Protein AF-0000000083524334 (afdb_homodimer)

Radius of gyration: 29.05 Å; Cα contacts (8 Å, |Δi|>4): 1595; chains: 2; bounding box: 57×88×70 Å

pLDDT: mean 77.29, std 20.2, range [27.72, 98.56]

Organism: Scyliorhinus torazame (NCBI:txid75743)

Solvent-accessible surface area (backbone atoms only — not comparable to full-atom values): 41562 Å² total; per-residue (Å²): 117,66,69,60,49,56,56,55,50,53,64,70,55,59,53,79,59,77,86,32,53,45,89,59,55,75,43,53,86,69,89,72,79,54,55,38,34,22,38,72,44,76,78,51,95,56,28,34,28,26,36,42,36,36,39,14,55,66,46,52,89,75,36,52,78,42,79,42,36,33,30,50,65,19,14,20,11,61,52,38,34,38,56,29,39,23,54,44,27,56,35,86,83,22,55,37,45,46,78,38,92,42,22,51,29,58,65,16,21,36,38,28,37,17,47,55,43,50,7,23,70,7,34,35,76,80,71,67,45,71,55,83,72,81,68,81,38,77,22,81,43,37,57,20,54,61,24,58,35,21,52,47,22,54,58,66,55,32,64,74,63,39,72,65,57,44,26,46,37,45,54,49,23,33,58,96,52,43,69,42,72,39,80,49,84,43,63,67,21,49,51,42,52,49,50,53,51,51,50,51,61,60,59,22,56,18,47,46,24,56,73,45,80,24,48,90,26,52,45,74,75,53,53,56,55,48,57,52,48,45,63,63,30,54,70,61,69,58,82,68,80,78,77,71,89,75,54,75,65,63,52,56,82,40,56,78,56,61,23,54,41,49,34,60,57,33,70,68,37,25,56,43,41,58,49,61,86,85,50,64,76,52,40,63,32,21,60,67,34,43,71,45,58,64,84,84,51,72,53,53,60,67,58,51,53,53,44,46,72,74,70,43,74,44,79,49,74,26,11,63,30,9,46,66,62,10,40,63,9,50,49,50,50,57,56,67,66,68,56,60,75,72,41,72,79,40,73,27,65,52,94,52,27,62,39,26,38,33,31,27,29,70,51,35,32,43,33,38,33,59,66,10,15,65,52,33,36,48,68,33,26,66,60,38,39,52,51,52,51,17,58,78,64,72,46,81,97,115,68,69,61,50,55,57,55,51,52,65,70,56,60,52,80,60,78,86,31,51,43,86,61,56,77,44,53,86,69,88,72,79,53,56,40,33,21,39,72,42,76,78,48,94,55,28,34,28,27,36,43,35,37,39,14,55,66,46,50,90,74,36,53,77,42,79,43,38,35,30,47,66,20,14,20,11,61,52,40,34,38,56,28,40,24,54,43,27,55,36,86,83,22,57,38,46,45,80,39,92,42,22,52,29,59,65,15,20,36,36,27,37,17,47,57,46,49,7,25,70,7,34,37,76,78,69,69,46,72,52,81,74,80,68,82,37,76,21,82,42,39,58,20,55,62,24,60,34,22,51,46,23,53,58,64,54,31,65,74,62,38,71,64,56,42,26,44,37,47,56,48,23,33,58,94,52,42,69,42,73,42,79,48,84,43,63,67,21,48,52,42,52,49,51,52,51,49,50,52,62,61,60,24,58,17,47,46,23,57,73,46,80,24,47,89,26,53,44,74,74,52,51,56,53,48,58,50,49,44,62,63,31,57,71,62,71,61,82,68,79,78,78,71,90,76,54,75,63,61,52,57,80,40,57,79,56,63,23,53,41,50,34,59,57,32,69,67,36,26,56,42,40,58,49,62,86,85,50,64,77,52,40,62,32,21,60,67,36,43,71,46,58,63,85,85,51,73,55,52,61,66,59,52,52,53,44,46,72,72,70,44,74,43,78,50,72,24,12,64,31,9,46,65,62,10,42,62,9,51,49,50,49,59,55,68,66,66,55,60,74,73,40,72,79,39,74,27,63,51,94,51,26,63,40,27,37,32,30,26,29,68,52,34,33,44,35,38,34,59,65,11,16,64,53,32,37,50,66,33,26,67,61,38,38,53,51,52,50,18,59,77,65,72,47,79,97

InterPro domains:
  IPR001563 Peptidase S10, serine carboxypeptidase [PF00450] (26-141)
  IPR001563 Peptidase S10, serine carboxypeptidase [PF00450] (163-394)
  IPR001563 Peptidase S10, serine carboxypeptidase [PR00724] (100-112)
  IPR001563 Peptidase S10, serine carboxypeptidase [PR00724] (113-123)
  IPR001563 Peptidase S10, serine carboxypeptidase [PR00724] (364-377)
  IPR001563 Peptidase S10, serine carboxypeptidase [PTHR11802] (25-137)
  IPR029058 Alpha/Beta hydrolase fold [G3DSA:3.40.50.1820] (17-145)
  IPR029058 Alpha/Beta hydrolase fold [G3DSA:3.40.50.1820] (146-397)
  IPR029058 Alpha/Beta hydrolase fold [SSF53474] (19-394)
  IPR033124 Serine carboxypeptidases, histidine active site [PS00560] (364-381)

Structure (mmCIF, N/CA/C/O backbone):
data_AF-0000000083524334-model_v1
#
loop_
_entity.id
_entity.type
_entity.pdbx_description
1 polymer Carboxypeptidase
#
loop_
_atom_site.group_PDB
_atom_site.id
_atom_site.type_symbol
_atom_site.label_atom_id
_atom_site.label_alt_id
_atom_site.label_comp_id
_atom_site.label_asym_id
_atom_site.label_entity_id
_atom_site.label_seq_id
_atom_site.pdbx_PDB_ins_code
_atom_site.Cartn_x
_atom_site.Cartn_y
_atom_site.Cartn_z
_atom_site.occupancy
_atom_site.B_iso_or_equiv
_atom_site.auth_seq_id
_atom_site.auth_comp_id
_atom_site.auth_asym_id
_atom_site.auth_atom_id
_atom_site.pdbx_PDB_model_num
ATOM 1 N N . MET A 1 1 ? 7.309 40.438 6.77 1 27.95 1 MET A N 1
ATOM 2 C CA . MET A 1 1 ? 7.988 41.125 7.859 1 27.95 1 MET A CA 1
ATOM 3 C C . MET A 1 1 ? 7.473 40.656 9.211 1 27.95 1 MET A C 1
ATOM 5 O O . MET A 1 1 ? 8.234 40.594 10.188 1 27.95 1 MET A O 1
ATOM 9 N N . TRP A 1 2 ? 6.09 40.25 9.18 1 31.94 2 TRP A N 1
ATOM 10 C CA . TRP A 1 2 ? 5.496 39.906 10.469 1 31.94 2 TRP A CA 1
ATOM 11 C C . TRP A 1 2 ? 5.914 38.531 10.906 1 31.94 2 TRP A C 1
ATOM 13 O O . TRP A 1 2 ? 5.93 38.219 12.102 1 31.94 2 TRP A O 1
ATOM 23 N N . TRP A 1 3 ? 6.184 37.656 9.891 1 34.16 3 TRP A N 1
ATOM 24 C CA . TRP A 1 3 ? 6.578 36.312 10.273 1 34.16 3 TRP A CA 1
ATOM 25 C C . TRP A 1 3 ? 7.945 36.312 10.945 1 34.16 3 TRP A C 1
ATOM 27 O O . TRP A 1 3 ? 8.258 35.438 11.742 1 34.16 3 TRP A O 1
ATOM 37 N N . SER A 1 4 ? 8.805 37.219 10.508 1 35.94 4 SER A N 1
ATOM 38 C CA . SER A 1 4 ? 10.094 37.375 11.164 1 35.94 4 SER A CA 1
ATOM 39 C C . SER A 1 4 ? 9.922 37.75 12.625 1 35.94 4 SER A C 1
ATOM 41 O O . SER A 1 4 ? 10.766 37.438 13.469 1 35.94 4 SER A O 1
ATOM 43 N N . LEU A 1 5 ? 8.836 38.5 12.867 1 35.75 5 LEU A N 1
ATOM 44 C CA . LEU A 1 5 ? 8.641 39 14.227 1 35.75 5 LEU A CA 1
ATOM 45 C C . LEU A 1 5 ? 8.164 37.906 15.156 1 35.75 5 LEU A C 1
ATOM 47 O O . LEU A 1 5 ? 8.484 37.906 16.344 1 35.75 5 LEU A O 1
ATOM 51 N N . LEU A 1 6 ? 7.457 36.938 14.547 1 36.53 6 LEU A N 1
ATOM 52 C CA . LEU A 1 6 ? 6.984 35.875 15.43 1 36.53 6 LEU A CA 1
ATOM 53 C C . LEU A 1 6 ? 8.133 34.969 15.867 1 36.53 6 LEU A C 1
ATOM 55 O O . LEU A 1 6 ? 8.18 34.531 17.016 1 36.53 6 LEU A O 1
ATOM 59 N N . LEU A 1 7 ? 9.109 34.812 14.977 1 37.22 7 LEU A N 1
ATOM 60 C CA . LEU A 1 7 ? 10.266 34 15.352 1 37.22 7 LEU A CA 1
ATOM 61 C C . LEU A 1 7 ? 11.094 34.688 16.422 1 37.22 7 LEU A C 1
ATOM 63 O O . LEU A 1 7 ? 11.703 34.031 17.266 1 37.22 7 LEU A O 1
ATOM 67 N N . LEU A 1 8 ? 11.266 36.031 16.297 1 37.09 8 LEU A N 1
ATOM 68 C CA . LEU A 1 8 ? 12.07 36.75 17.266 1 37.09 8 LEU A CA 1
ATOM 69 C C . LEU A 1 8 ? 11.445 36.719 18.656 1 37.09 8 LEU A C 1
ATOM 71 O O . LEU A 1 8 ? 12.148 36.75 19.656 1 37.09 8 LEU A O 1
ATOM 75 N N . CYS A 1 9 ? 10.141 36.688 18.688 1 36.38 9 CYS A N 1
ATOM 76 C CA . CYS A 1 9 ? 9.516 36.688 20.016 1 36.38 9 CYS A CA 1
ATOM 77 C C . CYS A 1 9 ? 9.633 35.344 20.688 1 36.38 9 CYS A C 1
ATOM 79 O O . CYS A 1 9 ? 9.391 35.188 21.875 1 36.38 9 CYS A O 1
ATOM 81 N N . VAL A 1 10 ? 9.852 34.312 19.891 1 39.56 10 VAL A N 1
ATOM 82 C CA . VAL A 1 10 ? 10 33 20.547 1 39.56 10 VAL A CA 1
ATOM 83 C C . VAL A 1 10 ? 11.359 32.938 21.234 1 39.56 10 VAL A C 1
ATOM 85 O O . VAL A 1 10 ? 11.508 32.25 22.25 1 39.56 10 VAL A O 1
ATOM 88 N N . GLY A 1 11 ? 12.406 33.531 20.641 1 38.25 11 GLY A N 1
ATOM 89 C CA . GLY A 1 11 ? 13.688 33.469 21.312 1 38.25 11 GLY A CA 1
ATOM 90 C C . GLY A 1 11 ? 13.664 34.125 22.688 1 38.25 11 GLY A C 1
ATOM 91 O O . GLY A 1 11 ? 14.281 33.625 23.625 1 38.25 11 GLY A O 1
ATOM 92 N N . GLY A 1 12 ? 13.336 35.469 22.734 1 36.75 12 GLY A N 1
ATOM 93 C CA . GLY A 1 12 ? 13.359 36.219 24 1 36.75 12 GLY A CA 1
ATOM 94 C C . GLY A 1 12 ? 12.344 35.688 25 1 36.75 12 GLY A C 1
ATOM 95 O O . GLY A 1 12 ? 12.438 36.031 26.188 1 36.75 12 GLY A O 1
ATOM 96 N N . ALA A 1 13 ? 11.219 35.312 24.516 1 37.03 13 ALA A N 1
ATOM 97 C CA . ALA A 1 13 ? 10.188 34.906 25.453 1 37.03 13 ALA A CA 1
ATOM 98 C C . ALA A 1 13 ? 10.484 33.5 26.016 1 37.03 13 ALA A C 1
ATOM 100 O O . ALA A 1 13 ? 9.656 32.938 26.719 1 37.03 13 ALA A O 1
ATOM 101 N N . LEU A 1 14 ? 11.383 32.781 25.438 1 40.56 14 LEU A N 1
ATOM 102 C CA . LEU A 1 14 ? 11.688 31.562 26.156 1 40.56 14 LEU A CA 1
ATOM 103 C C . LEU A 1 14 ? 12.102 31.859 27.594 1 40.56 14 LEU A C 1
ATOM 105 O O . LEU A 1 14 ? 13.062 31.266 28.094 1 40.56 14 LEU A O 1
ATOM 109 N N . GLY A 1 15 ? 12.148 33.031 27.938 1 37.22 15 GLY A N 1
ATOM 110 C CA . GLY A 1 15 ? 12.188 33.062 29.406 1 37.22 15 GLY A CA 1
ATOM 111 C C . GLY A 1 15 ? 11.219 32.062 30.031 1 37.22 15 GLY A C 1
ATOM 112 O O . GLY A 1 15 ? 10.055 32 29.641 1 37.22 15 GLY A O 1
ATOM 113 N N . TYR A 1 16 ? 11.68 30.844 30.422 1 41.5 16 TYR A N 1
ATOM 114 C CA . TYR A 1 16 ? 10.891 29.891 31.203 1 41.5 16 TYR A CA 1
ATOM 115 C C . TYR A 1 16 ? 9.82 30.609 32 1 41.5 16 TYR A C 1
ATOM 117 O O . TYR A 1 16 ? 10.125 31.312 32.969 1 41.5 16 TYR A O 1
ATOM 125 N N . TYR A 1 17 ? 8.93 31.156 31.438 1 44.56 17 TYR A N 1
ATOM 126 C CA . TYR A 1 17 ? 7.82 31.609 32.281 1 44.56 17 TYR A CA 1
ATOM 127 C C . TYR A 1 17 ? 7.324 30.484 33.188 1 44.56 17 TYR A C 1
ATOM 129 O O . TYR A 1 17 ? 6.898 29.438 32.688 1 44.56 17 TYR A O 1
ATOM 137 N N . ALA A 1 18 ? 7.711 30.281 34.406 1 57.44 18 ALA A N 1
ATOM 138 C CA . ALA A 1 18 ? 7.48 29.375 35.531 1 57.44 18 ALA A CA 1
ATOM 139 C C . ALA A 1 18 ? 6.035 28.891 35.562 1 57.44 18 ALA A C 1
ATOM 141 O O . ALA A 1 18 ? 5.777 27.703 35.719 1 57.44 18 ALA A O 1
ATOM 142 N N . PRO A 1 19 ? 5.012 29.641 35 1 78.25 19 PRO A N 1
ATOM 143 C CA . PRO A 1 19 ? 3.66 29.172 35.312 1 78.25 19 PRO A CA 1
ATOM 144 C C . PRO A 1 19 ? 3.139 28.188 34.25 1 78.25 19 PRO A C 1
ATOM 146 O O . PRO A 1 19 ? 2.197 27.438 34.531 1 78.25 19 PRO A O 1
ATOM 149 N N . ASP A 1 20 ? 3.861 27.938 33.062 1 92.12 20 ASP A N 1
ATOM 150 C CA . ASP A 1 20 ? 3.258 27.109 32 1 92.12 20 ASP A CA 1
ATOM 151 C C . ASP A 1 20 ? 3.932 25.75 31.938 1 92.12 20 ASP A C 1
ATOM 153 O O . ASP A 1 20 ? 3.529 24.891 31.141 1 92.12 20 ASP A O 1
ATOM 157 N N . GLU A 1 21 ? 4.922 25.531 32.75 1 94.62 21 GLU A N 1
ATOM 158 C CA . GLU A 1 21 ? 5.621 24.25 32.688 1 94.62 21 GLU A CA 1
ATOM 159 C C . GLU A 1 21 ? 4.707 23.094 33.094 1 94.62 21 GLU A C 1
ATOM 161 O O . GLU A 1 21 ? 3.969 23.203 34.094 1 94.62 21 GLU A O 1
ATOM 166 N N . ILE A 1 22 ? 4.797 22.094 32.312 1 96.69 22 ILE A N 1
ATOM 167 C CA . ILE A 1 22 ? 4.07 20.859 32.656 1 96.69 22 ILE A CA 1
ATOM 168 C C . ILE A 1 22 ? 4.934 19.984 33.531 1 96.69 22 ILE A C 1
ATOM 170 O O . ILE A 1 22 ? 5.965 19.469 33.094 1 96.69 22 ILE A O 1
ATOM 174 N N . LEU A 1 23 ? 4.492 19.812 34.719 1 92.56 23 LEU A N 1
ATOM 175 C CA . LEU A 1 23 ? 5.305 19.094 35.688 1 92.56 23 LEU A CA 1
ATOM 176 C C . LEU A 1 23 ? 4.953 17.609 35.688 1 92.56 23 LEU A C 1
ATOM 178 O O . LEU A 1 23 ? 5.805 16.766 35.969 1 92.56 23 LEU A O 1
ATOM 182 N N . SER A 1 24 ? 3.697 17.359 35.438 1 94.44 24 SER A N 1
ATOM 183 C CA . SER A 1 24 ? 3.229 15.977 35.375 1 94.44 24 SER A CA 1
ATOM 184 C C . SER A 1 24 ? 2.043 15.859 34.406 1 94.44 24 SER A C 1
ATOM 186 O O . SER A 1 24 ? 1.249 16.781 34.281 1 94.44 24 SER A O 1
ATOM 188 N N . LEU A 1 25 ? 2.002 14.734 33.75 1 97.62 25 LEU A N 1
ATOM 189 C CA . LEU A 1 25 ? 0.888 14.453 32.844 1 97.62 25 LEU A CA 1
ATOM 190 C C . LEU A 1 25 ? 0.107 13.234 33.312 1 97.62 25 LEU A C 1
ATOM 192 O O . LEU A 1 25 ? 0.682 12.156 33.5 1 97.62 25 LEU A O 1
ATOM 196 N N . PRO A 1 26 ? -1.188 13.445 33.5 1 98.19 26 PRO A N 1
ATOM 197 C CA . PRO A 1 26 ? -1.991 12.273 33.875 1 98.19 26 PRO A CA 1
ATOM 198 C C . PRO A 1 26 ? -1.856 11.125 32.875 1 98.19 26 PRO A C 1
ATOM 200 O O . PRO A 1 26 ? -1.939 11.344 31.672 1 98.19 26 PRO A O 1
ATOM 203 N N . GLY A 1 27 ? -1.566 9.938 33.406 1 97.94 27 GLY A N 1
ATOM 204 C CA . GLY A 1 27 ? -1.485 8.766 32.562 1 97.94 27 GLY A CA 1
ATOM 205 C C . GLY A 1 27 ? -0.075 8.469 32.094 1 97.94 27 GLY A C 1
ATOM 206 O O . GLY A 1 27 ? 0.162 7.449 31.438 1 97.94 27 GLY A O 1
ATOM 207 N N . LEU A 1 28 ? 0.865 9.336 32.344 1 97.44 28 LEU A N 1
ATOM 208 C CA . LEU A 1 28 ? 2.264 9.102 32 1 97.44 28 LEU A CA 1
ATOM 209 C C . LEU A 1 28 ? 3.02 8.508 33.188 1 97.44 28 LEU A C 1
ATOM 211 O O . LEU A 1 28 ? 3.143 9.148 34.219 1 97.44 28 LEU A O 1
ATOM 215 N N . ASN A 1 29 ? 3.557 7.301 33 1 93 29 ASN A N 1
ATOM 216 C CA . ASN A 1 29 ? 4.234 6.621 34.094 1 93 29 ASN A CA 1
ATOM 217 C C . ASN A 1 29 ? 5.742 6.551 33.875 1 93 29 ASN A C 1
ATOM 219 O O . ASN A 1 29 ? 6.461 5.93 34.656 1 93 29 ASN A O 1
ATOM 223 N N . THR A 1 30 ? 6.223 7.109 32.906 1 93.25 30 THR A N 1
ATOM 224 C CA . THR A 1 30 ? 7.645 7.094 32.562 1 93.25 30 THR A CA 1
ATOM 225 C C . THR A 1 30 ? 8.258 8.477 32.781 1 93.25 30 THR A C 1
ATOM 227 O O . THR A 1 30 ? 7.633 9.492 32.5 1 93.25 30 THR A O 1
ATOM 230 N N . GLN A 1 31 ? 9.43 8.508 33.281 1 93.25 31 GLN A N 1
ATOM 231 C CA . GLN A 1 31 ? 10.156 9.758 33.438 1 93.25 31 GLN A CA 1
ATOM 232 C C . GLN A 1 31 ? 10.664 10.273 32.094 1 93.25 31 GLN A C 1
ATOM 234 O O . GLN A 1 31 ? 11.203 9.508 31.297 1 93.25 31 GLN A O 1
ATOM 239 N N . LEU A 1 32 ? 10.445 11.547 31.828 1 96 32 LEU A N 1
ATOM 240 C CA . LEU A 1 32 ? 10.859 12.164 30.578 1 96 32 LEU A CA 1
ATOM 241 C C . LEU A 1 32 ? 12.266 12.742 30.688 1 96 32 LEU A C 1
ATOM 243 O O . LEU A 1 32 ? 12.695 13.125 31.781 1 96 32 LEU A O 1
ATOM 247 N N . ASN A 1 33 ? 12.984 12.797 29.641 1 95.81 33 ASN A N 1
ATOM 248 C CA . ASN A 1 33 ? 14.32 13.383 29.609 1 95.81 33 ASN A CA 1
ATOM 249 C C . ASN A 1 33 ? 14.312 14.758 28.953 1 95.81 33 ASN A C 1
ATOM 251 O O . ASN A 1 33 ? 15.336 15.211 28.438 1 95.81 33 ASN A O 1
ATOM 255 N N . PHE A 1 34 ? 13.164 15.312 28.844 1 97.06 34 PHE A N 1
ATOM 256 C CA . PHE A 1 34 ? 12.984 16.656 28.312 1 97.06 34 PHE A CA 1
ATOM 257 C C . PHE A 1 34 ? 11.961 17.438 29.109 1 97.06 34 PHE A C 1
ATOM 259 O O . PHE A 1 34 ? 11.234 16.859 29.922 1 97.06 34 PHE A O 1
ATOM 266 N N . ARG A 1 35 ? 11.898 18.734 28.844 1 95.5 35 ARG A N 1
ATOM 267 C CA . ARG A 1 35 ? 10.922 19.609 29.484 1 95.5 35 ARG A CA 1
ATOM 268 C C . ARG A 1 35 ? 9.836 20.031 28.5 1 95.5 35 ARG A C 1
ATOM 270 O O . ARG A 1 35 ? 10.023 19.922 27.281 1 95.5 35 ARG A O 1
ATOM 277 N N . GLN A 1 36 ? 8.742 20.422 29.062 1 97.38 36 GLN A N 1
ATOM 278 C CA . GLN A 1 36 ? 7.641 20.844 28.188 1 97.38 36 GLN A CA 1
ATOM 279 C C . GLN A 1 36 ? 6.777 21.906 28.859 1 97.38 36 GLN A C 1
ATOM 281 O O . GLN A 1 36 ? 6.711 21.969 30.078 1 97.38 36 GLN A O 1
ATOM 286 N N . TRP A 1 37 ? 6.18 22.719 28.078 1 95.62 37 TRP A N 1
ATOM 287 C CA . TRP A 1 37 ? 5.316 23.812 28.5 1 95.62 37 TRP A CA 1
ATOM 288 C C . TRP A 1 37 ? 4.02 23.828 27.703 1 95.62 37 TRP A C 1
ATOM 290 O O . TRP A 1 37 ? 4.012 23.484 26.516 1 95.62 37 TRP A O 1
ATOM 300 N N . SER A 1 38 ? 2.951 24.156 28.312 1 97.31 38 SER A N 1
ATOM 301 C CA . SER A 1 38 ? 1.654 24.375 27.672 1 97.31 38 SER A CA 1
ATOM 302 C C . SER A 1 38 ? 0.996 25.656 28.203 1 97.31 38 SER A C 1
ATOM 304 O O . SER A 1 38 ? 1.046 25.938 29.391 1 97.31 38 SER A O 1
ATOM 306 N N . GLY A 1 39 ? 0.502 26.406 27.281 1 95.25 39 GLY A N 1
ATOM 307 C CA . GLY A 1 39 ? -0.13 27.656 27.641 1 95.25 39 GLY A CA 1
ATOM 308 C C . GLY A 1 39 ? -0.692 28.406 26.438 1 95.25 39 GLY A C 1
ATOM 309 O O . GLY A 1 39 ? -1.168 27.781 25.484 1 95.25 39 GLY A O 1
ATOM 310 N N . TYR A 1 40 ? -0.812 29.719 26.578 1 92.94 40 TYR A N 1
ATOM 311 C CA . TYR A 1 40 ? -1.456 30.5 25.531 1 92.94 40 TYR A CA 1
ATOM 312 C C . TYR A 1 40 ? -0.55 31.625 25.062 1 92.94 40 TYR A C 1
ATOM 314 O O . TYR A 1 40 ? 0.132 32.25 25.875 1 92.94 40 TYR A O 1
ATOM 322 N N . LEU A 1 41 ? -0.526 31.781 23.797 1 85.81 41 LEU A N 1
ATOM 323 C CA . LEU A 1 41 ? 0.111 32.938 23.156 1 85.81 41 LEU A CA 1
ATOM 324 C C . LEU A 1 41 ? -0.934 33.906 22.641 1 85.81 41 LEU A C 1
ATOM 326 O O . LEU A 1 41 ? -1.964 33.5 22.109 1 85.81 41 LEU A O 1
ATOM 330 N N . GLN A 1 42 ? -0.723 35.125 22.938 1 81.06 42 GLN A N 1
ATOM 331 C CA . GLN A 1 42 ? -1.634 36.156 22.422 1 81.06 42 GLN A CA 1
ATOM 332 C C . GLN A 1 42 ? -1.261 36.531 20.984 1 81.06 42 GLN A C 1
ATOM 334 O O . GLN A 1 42 ? -0.17 37.062 20.75 1 81.06 42 GLN A O 1
ATOM 339 N N . ALA A 1 43 ? -1.972 36.188 20.031 1 72.12 43 ALA A N 1
ATOM 340 C CA . ALA A 1 43 ? -1.718 36.531 18.641 1 72.12 43 ALA A CA 1
ATOM 341 C C . ALA A 1 43 ? -2.211 37.938 18.297 1 72.12 43 ALA A C 1
ATOM 343 O O . ALA A 1 43 ? -1.454 38.75 17.766 1 72.12 43 ALA A O 1
ATOM 344 N N . SER A 1 44 ? -3.473 38.156 18.375 1 72.31 44 SER A N 1
ATOM 345 C CA . SER A 1 44 ? -4.117 39.469 18.234 1 72.31 44 SER A CA 1
ATOM 346 C C . SER A 1 44 ? -5.043 39.75 19.406 1 72.31 44 SER A C 1
ATOM 348 O O . SER A 1 44 ? -5.195 38.938 20.312 1 72.31 44 SER A O 1
ATOM 350 N N . THR A 1 45 ? -5.496 40.969 19.359 1 78.19 45 THR A N 1
ATOM 351 C CA . THR A 1 45 ? -6.336 41.375 20.484 1 78.19 45 THR A CA 1
ATOM 352 C C . THR A 1 45 ? -7.508 40.406 20.641 1 78.19 45 THR A C 1
ATOM 354 O O . THR A 1 45 ? -8.297 40.219 19.719 1 78.19 45 THR A O 1
ATOM 357 N N . GLY A 1 46 ? -7.461 39.656 21.75 1 82.5 46 GLY A N 1
ATOM 358 C CA . GLY A 1 46 ? -8.57 38.781 22.125 1 82.5 46 GLY A CA 1
ATOM 359 C C . GLY A 1 46 ? -8.414 37.375 21.594 1 82.5 46 GLY A C 1
ATOM 360 O O . GLY A 1 46 ? -9.258 36.531 21.859 1 82.5 46 GLY A O 1
ATOM 361 N N . GLN A 1 47 ? -7.418 37.156 20.844 1 86.81 47 GLN A N 1
ATOM 362 C CA . GLN A 1 47 ? -7.168 35.812 20.328 1 86.81 47 GLN A CA 1
ATOM 363 C C . GLN A 1 47 ? -6.074 35.125 21.141 1 86.81 47 GLN A C 1
ATOM 365 O O . GLN A 1 47 ? -4.98 35.656 21.312 1 86.81 47 GLN A O 1
ATOM 370 N N . HIS A 1 48 ? -6.34 34 21.672 1 89.94 48 HIS A N 1
ATOM 371 C CA . HIS A 1 48 ? -5.43 33.219 22.5 1 89.94 48 HIS A CA 1
ATOM 372 C C . HIS A 1 48 ? -5.121 31.859 21.859 1 89.94 48 HIS A C 1
ATOM 374 O O . HIS A 1 48 ? -5.984 30.984 21.797 1 89.94 48 HIS A O 1
ATOM 380 N N . LEU A 1 49 ? -3.965 31.672 21.359 1 90.62 49 LEU A N 1
ATOM 381 C CA . LEU A 1 49 ? -3.559 30.422 20.703 1 90.62 49 LEU A CA 1
ATOM 382 C C . LEU A 1 49 ? -2.875 29.484 21.688 1 90.62 49 LEU A C 1
ATOM 384 O O . LEU A 1 49 ? -1.896 29.859 22.328 1 90.62 49 LEU A O 1
ATOM 388 N N . HIS A 1 50 ? -3.438 28.391 21.828 1 95 50 HIS A N 1
ATOM 389 C CA . HIS A 1 50 ? -2.842 27.391 22.719 1 95 50 HIS A CA 1
ATOM 390 C C . HIS A 1 50 ? -1.587 26.797 22.094 1 95 50 HIS A C 1
ATOM 392 O O . HIS A 1 50 ? -1.562 26.5 20.891 1 95 50 HIS A O 1
ATOM 398 N N . TYR A 1 51 ? -0.536 26.656 22.891 1 92.62 51 TYR A N 1
ATOM 399 C CA . TYR A 1 51 ? 0.692 26.031 22.438 1 92.62 51 TYR A CA 1
ATOM 400 C C . TYR A 1 51 ? 1.113 24.906 23.375 1 92.62 51 TYR A C 1
ATOM 402 O O . TYR A 1 51 ? 0.726 24.891 24.547 1 92.62 51 TYR A O 1
ATOM 410 N N . TRP A 1 52 ? 1.733 23.922 22.844 1 97.62 52 TRP A N 1
ATOM 411 C CA . TRP A 1 52 ? 2.471 22.875 23.547 1 97.62 52 TRP A CA 1
ATOM 412 C C . TRP A 1 52 ? 3.9 22.781 23.031 1 97.62 52 TRP A C 1
ATOM 414 O O . TRP A 1 52 ? 4.121 22.469 21.859 1 97.62 52 TRP A O 1
ATOM 424 N N . PHE A 1 53 ? 4.848 23.156 23.906 1 94.12 53 PHE A N 1
ATOM 425 C CA . PHE A 1 53 ? 6.254 23.203 23.531 1 94.12 53 PHE A CA 1
ATOM 426 C C . PHE A 1 53 ? 7.035 22.078 24.219 1 94.12 53 PHE A C 1
ATOM 428 O O . PHE A 1 53 ? 6.914 21.875 25.422 1 94.12 53 PHE A O 1
ATOM 435 N N . VAL A 1 54 ? 7.797 21.328 23.438 1 97.06 54 VAL A N 1
ATOM 436 C CA . VAL A 1 54 ? 8.656 20.281 23.984 1 97.06 54 VAL A CA 1
ATOM 437 C C . VAL A 1 54 ? 10.109 20.547 23.578 1 97.06 54 VAL A C 1
ATOM 439 O O . VAL A 1 54 ? 10.383 20.906 22.422 1 97.06 54 VAL A O 1
ATOM 442 N N . THR A 1 55 ? 11.008 20.422 24.547 1 95.88 55 THR A N 1
ATOM 443 C CA . THR A 1 55 ? 12.414 20.672 24.25 1 95.88 55 THR A CA 1
ATOM 444 C C . THR A 1 55 ? 13.062 19.453 23.609 1 95.88 55 THR A C 1
ATOM 446 O O . THR A 1 55 ? 12.539 18.344 23.703 1 95.88 55 THR A O 1
ATOM 449 N N . SER A 1 56 ? 14.172 19.734 22.906 1 94.56 56 SER A N 1
ATOM 450 C CA . SER A 1 56 ? 14.984 18.656 22.328 1 94.56 56 SER A CA 1
ATOM 451 C C . SER A 1 56 ? 15.461 17.703 23.406 1 94.56 56 SER A C 1
ATOM 453 O O . SER A 1 56 ? 15.758 18.109 24.531 1 94.56 56 SER A O 1
ATOM 455 N N . GLN A 1 57 ? 15.547 16.438 23.062 1 97.5 57 GLN A N 1
ATOM 456 C CA . GLN A 1 57 ? 16.047 15.414 23.984 1 97.5 57 GLN A CA 1
ATOM 457 C C . GLN A 1 57 ? 17.578 15.375 23.984 1 97.5 57 GLN A C 1
ATOM 459 O O . GLN A 1 57 ? 18.188 14.703 24.812 1 97.5 57 GLN A O 1
ATOM 464 N N . GLN A 1 58 ? 18.109 16.109 23.062 1 94.5 58 GLN A N 1
ATOM 465 C CA . GLN A 1 58 ? 19.547 16.062 22.906 1 94.5 58 GLN A CA 1
ATOM 466 C C . GLN A 1 58 ? 20.203 17.344 23.438 1 94.5 58 GLN A C 1
ATOM 468 O O . GLN A 1 58 ? 20.766 17.359 24.531 1 94.5 58 GLN A O 1
ATOM 473 N N . ASP A 1 59 ? 20.094 18.422 22.688 1 93.81 59 ASP A N 1
ATOM 474 C CA . ASP A 1 59 ? 20.688 19.719 23.031 1 93.81 59 ASP A CA 1
ATOM 475 C C . ASP A 1 59 ? 19.672 20.844 22.844 1 93.81 59 ASP A C 1
ATOM 477 O O . ASP A 1 59 ? 19.781 21.625 21.891 1 93.81 59 ASP A O 1
ATOM 481 N N . PRO A 1 60 ? 18.781 20.969 23.859 1 93.06 60 PRO A N 1
ATOM 482 C CA . PRO A 1 60 ? 17.672 21.922 23.703 1 93.06 60 PRO A CA 1
ATOM 483 C C . PRO A 1 60 ? 18.172 23.359 23.484 1 93.06 60 PRO A C 1
ATOM 485 O O . PRO A 1 60 ? 17.484 24.156 22.812 1 93.06 60 PRO A O 1
ATOM 488 N N . ALA A 1 61 ? 19.344 23.641 23.984 1 90.81 61 ALA A N 1
ATOM 489 C CA . ALA A 1 61 ? 19.859 25 23.891 1 90.81 61 ALA A CA 1
ATOM 490 C C . ALA A 1 61 ? 20.312 25.328 22.469 1 90.81 61 ALA A C 1
ATOM 492 O O . ALA A 1 61 ? 20.219 26.469 22.031 1 90.81 61 ALA A O 1
ATOM 493 N N . ASN A 1 62 ? 20.766 24.281 21.766 1 88.75 62 ASN A N 1
ATOM 494 C CA . ASN A 1 62 ? 21.406 24.547 20.484 1 88.75 62 ASN A CA 1
ATOM 495 C C . ASN A 1 62 ? 20.641 23.906 19.328 1 88.75 62 ASN A C 1
ATOM 497 O O . ASN A 1 62 ? 20.828 24.281 18.172 1 88.75 62 ASN A O 1
ATOM 501 N N . ASP A 1 63 ? 19.75 23 19.656 1 87.81 63 ASP A N 1
ATOM 502 C CA . ASP A 1 63 ? 18.984 22.344 18.594 1 87.81 63 ASP A CA 1
ATOM 503 C C . ASP A 1 63 ? 17.969 23.297 17.984 1 87.81 63 ASP A C 1
ATOM 505 O O . ASP A 1 63 ? 17.531 24.25 18.625 1 87.81 63 ASP A O 1
ATOM 509 N N . PRO A 1 64 ? 17.625 23.031 16.703 1 86.94 64 PRO A N 1
ATOM 510 C CA . PRO A 1 64 ? 16.672 23.922 16.047 1 86.94 64 PRO A CA 1
ATOM 511 C C . PRO A 1 64 ? 15.273 23.859 16.672 1 86.94 64 PRO A C 1
ATOM 513 O O . PRO A 1 64 ? 14.984 22.953 17.453 1 86.94 64 PRO A O 1
ATOM 516 N N . VAL A 1 65 ? 14.5 24.891 16.312 1 86.56 65 VAL A N 1
ATOM 517 C CA . VAL A 1 65 ? 13.102 24.938 16.734 1 86.56 65 VAL A CA 1
ATOM 518 C C . VAL A 1 65 ? 12.195 24.672 15.531 1 86.56 65 VAL A C 1
ATOM 520 O O . VAL A 1 65 ? 12.367 25.281 14.469 1 86.56 65 VAL A O 1
ATOM 523 N N . VAL A 1 66 ? 11.375 23.703 15.695 1 86.5 66 VAL A N 1
ATOM 524 C CA . VAL A 1 66 ? 10.383 23.375 14.672 1 86.5 66 VAL A CA 1
ATOM 525 C C . VAL A 1 66 ? 9 23.844 15.125 1 86.5 66 VAL A C 1
ATOM 527 O O . VAL A 1 66 ? 8.57 23.531 16.234 1 86.5 66 VAL A O 1
ATOM 530 N N . LEU A 1 67 ? 8.367 24.641 14.273 1 85.31 67 LEU A N 1
ATOM 531 C CA . LEU A 1 67 ? 6.961 24.969 14.469 1 85.31 67 LEU A CA 1
ATOM 532 C C . LEU A 1 67 ? 6.059 24.016 13.703 1 85.31 67 LEU A C 1
ATOM 534 O O . LEU A 1 67 ? 6.184 23.875 12.484 1 85.31 67 LEU A O 1
ATOM 538 N N . TRP A 1 68 ? 5.223 23.344 14.469 1 88.56 68 TRP A N 1
ATOM 539 C CA . TRP A 1 68 ? 4.297 22.406 13.852 1 88.56 68 TRP A CA 1
ATOM 540 C C . TRP A 1 68 ? 2.883 22.969 13.812 1 88.56 68 TRP A C 1
ATOM 542 O O . TRP A 1 68 ? 2.316 23.297 14.859 1 88.56 68 TRP A O 1
ATOM 552 N N . LEU A 1 69 ? 2.361 23.078 12.625 1 83.56 69 LEU A N 1
ATOM 553 C CA . LEU A 1 69 ? 1 23.547 12.391 1 83.56 69 LEU A CA 1
ATOM 554 C C . LEU A 1 69 ? 0.203 22.531 11.578 1 83.56 69 LEU A C 1
ATOM 556 O O . LEU A 1 69 ? 0.644 22.109 10.508 1 83.56 69 LEU A O 1
ATOM 560 N N . ASN A 1 70 ? -0.848 22.047 12.188 1 79.19 70 ASN A N 1
ATOM 561 C CA . ASN A 1 70 ? -1.738 21.203 11.406 1 79.19 70 ASN A CA 1
ATOM 562 C C . ASN A 1 70 ? -2.723 22.016 10.578 1 79.19 70 ASN A C 1
ATOM 564 O O . ASN A 1 70 ? -3.025 23.172 10.93 1 79.19 70 ASN A O 1
ATOM 568 N N . GLY A 1 71 ? -2.938 21.375 9.469 1 66.25 71 GLY A N 1
ATOM 569 C CA . GLY A 1 71 ? -3.926 22.031 8.617 1 66.25 71 GLY A CA 1
ATOM 570 C C . GLY A 1 71 ? -5.316 21.438 8.766 1 66.25 71 GLY A C 1
ATOM 571 O O . GLY A 1 71 ? -5.641 20.844 9.805 1 66.25 71 GLY A O 1
ATOM 572 N N . GLY A 1 72 ? -6.211 21.781 7.918 1 56.31 72 GLY A N 1
ATOM 573 C CA . GLY A 1 72 ? -7.586 21.312 7.926 1 56.31 72 GLY A CA 1
ATOM 574 C C . GLY A 1 72 ? -8.57 22.344 7.406 1 56.31 72 GLY A C 1
ATOM 575 O O . GLY A 1 72 ? -9.664 22.484 7.953 1 56.31 72 GLY A O 1
ATOM 576 N N . PRO A 1 73 ? -8.594 23.344 6.77 1 59.88 73 PRO A N 1
ATOM 577 C CA . PRO A 1 73 ? -8.453 24.25 7.91 1 59.88 73 PRO A CA 1
ATOM 578 C C . PRO A 1 73 ? -9.234 23.781 9.133 1 59.88 73 PRO A C 1
ATOM 580 O O . PRO A 1 73 ? -10.242 23.078 9 1 59.88 73 PRO A O 1
ATOM 583 N N . GLY A 1 74 ? -8.547 24.094 10.352 1 73.94 74 GLY A N 1
ATOM 584 C CA . GLY A 1 74 ? -9.305 23.953 11.586 1 73.94 74 GLY A CA 1
ATOM 585 C C . GLY A 1 74 ? -8.906 22.734 12.398 1 73.94 74 GLY A C 1
ATOM 586 O O . GLY A 1 74 ? -9.562 22.391 13.383 1 73.94 74 GLY A O 1
ATOM 587 N N . CYS A 1 75 ? -7.801 22.141 11.969 1 83.62 75 CYS A N 1
ATOM 588 C CA . CYS A 1 75 ? -7.441 20.953 12.727 1 83.62 75 CYS A CA 1
ATOM 589 C C . CYS A 1 75 ? -6.301 21.234 13.695 1 83.62 75 CYS A C 1
ATOM 591 O O . CYS A 1 75 ? -5.391 22 13.375 1 83.62 75 CYS A O 1
ATOM 593 N N . SER A 1 76 ? -6.363 20.625 14.766 1 91.44 76 SER A N 1
ATOM 594 C CA . SER A 1 76 ? -5.504 20.875 15.922 1 91.44 76 SER A CA 1
ATOM 595 C C . SER A 1 76 ? -4.109 20.297 15.711 1 91.44 76 SER A C 1
ATOM 597 O O . SER A 1 76 ? -3.961 19.172 15.242 1 91.44 76 SER A O 1
ATOM 599 N N . SER A 1 77 ? -3.096 21.016 16.109 1 91.81 77 SER A N 1
ATOM 600 C CA . SER A 1 77 ? -1.708 20.578 16.047 1 91.81 77 SER A CA 1
ATOM 601 C C . SER A 1 77 ? -1.411 19.531 17.125 1 91.81 77 SER A C 1
ATOM 603 O O . SER A 1 77 ? -0.392 18.844 17.078 1 91.81 77 SER A O 1
ATOM 605 N N . LEU A 1 78 ? -2.289 19.438 18.094 1 96.81 78 LEU A N 1
ATOM 606 C CA . LEU A 1 78 ? -2.09 18.406 19.109 1 96.81 78 LEU A CA 1
ATOM 607 C C . LEU A 1 78 ? -2.275 17.016 18.516 1 96.81 78 LEU A C 1
ATOM 609 O O . LEU A 1 78 ? -1.841 16.031 19.094 1 96.81 78 LEU A O 1
ATOM 613 N N . GLY A 1 79 ? -2.957 17 17.375 1 93.31 79 GLY A N 1
ATOM 614 C CA . GLY A 1 79 ? -2.928 15.758 16.625 1 93.31 79 GLY A CA 1
ATOM 615 C C . GLY A 1 79 ? -1.526 15.336 16.234 1 93.31 79 GLY A C 1
ATOM 616 O O . GLY A 1 79 ? -1.194 14.148 16.297 1 93.31 79 GLY A O 1
ATOM 617 N N . GLY A 1 80 ? -0.764 16.297 15.812 1 94.19 80 GLY A N 1
ATOM 618 C CA . GLY A 1 80 ? 0.634 16.031 15.516 1 94.19 80 GLY A CA 1
ATOM 619 C C . GLY A 1 80 ? 1.426 15.578 16.719 1 94.19 80 GLY A C 1
ATOM 620 O O . GLY A 1 80 ? 2.207 14.625 16.641 1 94.19 80 GLY A O 1
ATOM 621 N N . LEU A 1 81 ? 1.191 16.188 17.828 1 97.25 81 LEU A N 1
ATOM 622 C CA . LEU A 1 81 ? 1.94 15.883 19.047 1 97.25 81 LEU A CA 1
ATOM 623 C C . LEU A 1 81 ? 1.582 14.5 19.578 1 97.25 81 LEU A C 1
ATOM 625 O O . LEU A 1 81 ? 2.465 13.734 19.984 1 97.25 81 LEU A O 1
ATOM 629 N N . LEU A 1 82 ? 0.327 14.203 19.562 1 98.19 82 LEU A N 1
ATOM 630 C CA . LEU A 1 82 ? -0.138 13.047 20.312 1 98.19 82 LEU A CA 1
ATOM 631 C C . LEU A 1 82 ? -0.293 11.836 19.391 1 98.19 82 LEU A C 1
ATOM 633 O O . LEU A 1 82 ? -0.52 10.719 19.875 1 98.19 82 LEU A O 1
ATOM 637 N N . SER A 1 83 ? -0.128 12.016 18.047 1 96.06 83 SER A N 1
ATOM 638 C CA . SER A 1 83 ? -0.343 10.883 17.156 1 96.06 83 SER A CA 1
ATOM 639 C C . SER A 1 83 ? 0.711 10.836 16.047 1 96.06 83 SER A C 1
ATOM 641 O O . SER A 1 83 ? 0.905 9.797 15.414 1 96.06 83 SER A O 1
ATOM 643 N N . GLU A 1 84 ? 1.377 11.898 15.805 1 96.06 84 GLU A N 1
ATOM 644 C CA . GLU A 1 84 ? 2.303 11.961 14.68 1 96.06 84 GLU A CA 1
ATOM 645 C C . GLU A 1 84 ? 3.748 12.062 15.156 1 96.06 84 GLU A C 1
ATOM 647 O O . GLU A 1 84 ? 4.336 11.07 15.602 1 96.06 84 GLU A O 1
ATOM 652 N N . ASN A 1 85 ? 4.277 13.25 15.242 1 97 85 ASN A N 1
ATOM 653 C CA . ASN A 1 85 ? 5.723 13.391 15.398 1 97 85 ASN A CA 1
ATOM 654 C C . ASN A 1 85 ? 6.098 13.82 16.812 1 97 85 ASN A C 1
ATOM 656 O O . ASN A 1 85 ? 7.266 14.094 17.094 1 97 85 ASN A O 1
ATOM 660 N N . GLY A 1 86 ? 5.152 13.867 17.734 1 97.94 86 GLY A N 1
ATOM 661 C CA . GLY A 1 86 ? 5.434 14.266 19.109 1 97.94 86 GLY A CA 1
ATOM 662 C C . GLY A 1 86 ? 5.996 13.141 19.953 1 97.94 86 GLY A C 1
ATOM 663 O O . GLY A 1 86 ? 6 11.984 19.531 1 97.94 86 GLY A O 1
ATOM 664 N N . PRO A 1 87 ? 6.434 13.469 21.125 1 98.25 87 PRO A N 1
ATOM 665 C CA . PRO A 1 87 ? 7.121 12.484 21.969 1 98.25 87 PRO A CA 1
ATOM 666 C C . PRO A 1 87 ? 6.156 11.578 22.719 1 98.25 87 PRO A C 1
ATOM 668 O O . PRO A 1 87 ? 6.555 10.516 23.219 1 98.25 87 PRO A O 1
ATOM 671 N N . LEU A 1 88 ? 4.871 12.031 22.812 1 98.25 88 LEU A N 1
ATOM 672 C CA . LEU A 1 88 ? 3.889 11.289 23.594 1 98.25 88 LEU A CA 1
ATOM 673 C C . LEU A 1 88 ? 2.654 10.977 22.75 1 98.25 88 LEU A C 1
ATOM 675 O O . LEU A 1 88 ? 2.145 11.836 22.031 1 98.25 88 LEU A O 1
ATOM 679 N N . HIS A 1 89 ? 2.213 9.719 22.875 1 98.5 89 HIS A N 1
ATOM 680 C CA . HIS A 1 89 ? 0.971 9.297 22.234 1 98.5 89 HIS A CA 1
ATOM 681 C C . HIS A 1 89 ? -0.01 8.734 23.266 1 98.5 89 HIS A C 1
ATOM 683 O O . HIS A 1 89 ? 0.397 8.281 24.344 1 98.5 89 HIS A O 1
ATOM 689 N N . VAL A 1 90 ? -1.222 8.828 22.953 1 98.25 90 VAL A N 1
ATOM 690 C CA . VAL A 1 90 ? -2.266 8.336 23.844 1 98.25 90 VAL A CA 1
ATOM 691 C C . VAL A 1 90 ? -2.588 6.879 23.516 1 98.25 90 VAL A C 1
ATOM 693 O O . VAL A 1 90 ? -2.752 6.523 22.344 1 98.25 90 VAL A O 1
ATOM 696 N N . ASN A 1 91 ? -2.596 6.051 24.547 1 97.38 91 ASN A N 1
ATOM 697 C CA . ASN A 1 91 ? -3.041 4.676 24.359 1 97.38 91 ASN A CA 1
ATOM 698 C C . ASN A 1 91 ? -4.516 4.613 23.969 1 97.38 91 ASN A C 1
ATOM 700 O O . ASN A 1 91 ? -5.285 5.52 24.297 1 97.38 91 ASN A O 1
ATOM 704 N N . ASP A 1 92 ? -4.922 3.523 23.328 1 94.69 92 ASP A N 1
ATOM 705 C CA . ASP A 1 92 ? -6.281 3.35 22.812 1 94.69 92 ASP A CA 1
ATOM 706 C C . ASP A 1 92 ? -7.305 3.463 23.953 1 94.69 92 ASP A C 1
ATOM 708 O O . ASP A 1 92 ? -8.469 3.789 23.703 1 94.69 92 ASP A O 1
ATOM 712 N N . ASN A 1 93 ? -6.875 3.268 25.172 1 95.38 93 ASN A N 1
ATOM 713 C CA . ASN A 1 93 ? -7.785 3.33 26.312 1 95.38 93 ASN A CA 1
ATOM 714 C C . ASN A 1 93 ? -8.172 4.77 26.641 1 95.38 93 ASN A C 1
ATOM 716 O O . ASN A 1 93 ? -9.07 5.004 27.453 1 95.38 93 ASN A O 1
ATOM 720 N N . GLY A 1 94 ? -7.492 5.754 26.031 1 96.5 94 GLY A N 1
ATOM 721 C CA . GLY A 1 94 ? -7.812 7.156 26.25 1 96.5 94 GLY A CA 1
ATOM 722 C C . GLY A 1 94 ? -7.434 7.652 27.625 1 96.5 94 GLY A C 1
ATOM 723 O O . GLY A 1 94 ? -7.957 8.664 28.094 1 96.5 94 GLY A O 1
ATOM 724 N N . ARG A 1 95 ? -6.484 6.949 28.297 1 96.44 95 ARG A N 1
ATOM 725 C CA . ARG A 1 95 ? -6.211 7.293 29.703 1 96.44 95 ARG A CA 1
ATOM 726 C C . ARG A 1 95 ? -4.711 7.363 29.953 1 96.44 95 ARG A C 1
ATOM 728 O O . ARG A 1 95 ? -4.262 8.117 30.828 1 96.44 95 ARG A O 1
ATOM 735 N N . THR A 1 96 ? -3.949 6.547 29.25 1 97.94 96 THR A N 1
ATOM 736 C CA . THR A 1 96 ? -2.516 6.465 29.5 1 97.94 96 THR A CA 1
ATOM 737 C C . THR A 1 96 ? -1.725 6.898 28.266 1 97.94 96 THR A C 1
ATOM 739 O O . THR A 1 96 ? -2.262 6.934 27.156 1 97.94 96 THR A O 1
ATOM 742 N N . LEU A 1 97 ? -0.516 7.305 28.5 1 98.38 97 LEU A N 1
ATOM 743 C CA . LEU A 1 97 ? 0.387 7.766 27.453 1 98.38 97 LEU A CA 1
ATOM 744 C C . LEU A 1 97 ? 1.553 6.801 27.281 1 98.38 97 LEU A C 1
ATOM 746 O O . LEU A 1 97 ? 1.915 6.078 28.219 1 98.38 97 LEU A O 1
ATOM 750 N N . TYR A 1 98 ? 2.129 6.703 26.172 1 97.88 98 TYR A N 1
ATOM 751 C CA . TYR A 1 98 ? 3.365 5.977 25.906 1 97.88 98 TYR A CA 1
ATOM 752 C C . TYR A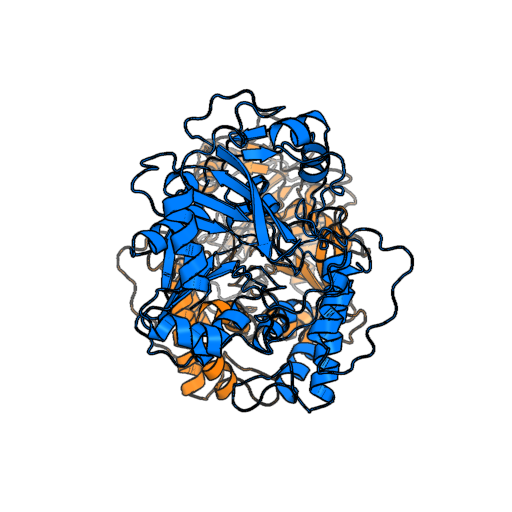 1 98 ? 4.336 6.828 25.094 1 97.88 98 TYR A C 1
ATOM 754 O O . TYR A 1 98 ? 3.92 7.75 24.391 1 97.88 98 TYR A O 1
ATOM 762 N N . ILE A 1 99 ? 5.59 6.512 25.203 1 97.94 99 ILE A N 1
ATOM 763 C CA . ILE A 1 99 ? 6.656 7.258 24.547 1 97.94 99 ILE A CA 1
ATOM 764 C C . ILE A 1 99 ? 6.711 6.875 23.062 1 97.94 99 ILE A C 1
ATOM 766 O O . ILE A 1 99 ? 6.68 5.691 22.719 1 97.94 99 ILE A O 1
ATOM 770 N N . ASN A 1 100 ? 6.711 7.859 22.203 1 98.12 100 ASN A N 1
ATOM 771 C CA . ASN A 1 100 ? 6.973 7.676 20.766 1 98.12 100 ASN A CA 1
ATOM 772 C C . ASN A 1 100 ? 8.469 7.652 20.484 1 98.12 100 ASN A C 1
ATOM 774 O O . ASN A 1 100 ? 9.148 8.672 20.594 1 98.12 100 ASN A O 1
ATOM 778 N N . GLU A 1 101 ? 8.977 6.562 20.016 1 97.5 101 GLU A N 1
ATOM 779 C CA . GLU A 1 101 ? 10.406 6.402 19.797 1 97.5 101 GLU A CA 1
ATOM 780 C C . GLU A 1 101 ? 10.867 7.152 18.547 1 97.5 101 GLU A C 1
ATOM 782 O O . GLU A 1 101 ? 12.062 7.355 18.344 1 97.5 101 GLU A O 1
ATOM 787 N N . TYR A 1 102 ? 9.93 7.648 17.828 1 98.19 102 TYR A N 1
ATOM 788 C CA . TYR A 1 102 ? 10.273 8.32 16.594 1 98.19 102 TYR A CA 1
ATOM 789 C C . TYR A 1 102 ? 9.867 9.789 16.641 1 98.19 102 TYR A C 1
ATOM 791 O O . TYR A 1 102 ? 9.469 10.367 15.617 1 98.19 102 TYR A O 1
ATOM 799 N N . SER A 1 103 ? 9.891 10.383 17.75 1 97.94 103 SER A N 1
ATOM 800 C CA . SER A 1 103 ? 9.508 11.781 17.938 1 97.94 103 SER A CA 1
ATOM 801 C C . SER A 1 103 ? 10.555 12.719 17.359 1 97.94 103 SER A C 1
ATOM 803 O O . SER A 1 103 ? 11.75 12.422 17.375 1 97.94 103 SER A O 1
ATOM 805 N N . TRP A 1 104 ? 10.102 13.797 16.828 1 96.62 104 TRP A N 1
ATOM 806 C CA . TRP A 1 104 ? 10.992 14.766 16.188 1 96.62 104 TRP A CA 1
ATOM 807 C C . TRP A 1 104 ? 11.781 15.539 17.25 1 96.62 104 TRP A C 1
ATOM 809 O O . TRP A 1 104 ? 12.852 16.078 16.953 1 96.62 104 TRP A O 1
ATOM 819 N N . ASN A 1 105 ? 11.344 15.547 18.531 1 96.62 105 ASN A N 1
ATOM 820 C CA . ASN A 1 105 ? 12.086 16.281 19.562 1 96.62 105 ASN A CA 1
ATOM 821 C C . ASN A 1 105 ? 13.328 15.523 20 1 96.62 105 ASN A C 1
ATOM 823 O O . ASN A 1 105 ? 14.031 15.953 20.922 1 96.62 105 ASN A O 1
ATOM 827 N N . LYS A 1 106 ? 13.57 14.414 19.359 1 96.75 106 LYS A N 1
ATOM 828 C CA . LYS A 1 106 ? 14.859 13.758 19.531 1 96.75 106 LYS A CA 1
ATOM 829 C C . LYS A 1 106 ? 15.992 14.633 19 1 96.75 106 LYS A C 1
ATOM 831 O O . LYS A 1 106 ? 17.141 14.508 19.453 1 96.75 106 LYS A O 1
ATOM 836 N N . MET A 1 107 ? 15.656 15.594 18.125 1 92.94 107 MET A N 1
ATOM 837 C CA . MET A 1 107 ? 16.734 16.359 17.516 1 92.94 107 MET A CA 1
ATOM 838 C C . MET A 1 107 ? 16.344 17.828 17.375 1 92.94 107 MET A C 1
ATOM 840 O O . MET A 1 107 ? 17.078 18.609 16.75 1 92.94 107 MET A O 1
ATOM 844 N N . ALA A 1 108 ? 15.18 18.188 17.859 1 91.25 108 ALA A N 1
ATOM 845 C CA . ALA A 1 108 ? 14.703 19.562 17.719 1 91.25 108 ALA A CA 1
ATOM 846 C C . ALA A 1 108 ? 13.781 19.938 18.875 1 91.25 108 ALA A C 1
ATOM 848 O O . ALA A 1 108 ? 13.195 19.078 19.531 1 91.25 108 ALA A O 1
ATOM 849 N N . ASN A 1 109 ? 13.789 21.234 19.203 1 89.88 109 ASN A N 1
ATOM 850 C CA . ASN A 1 109 ? 12.664 21.781 19.953 1 89.88 109 ASN A CA 1
ATOM 851 C C . ASN A 1 109 ? 11.422 21.906 19.078 1 89.88 109 ASN A C 1
ATOM 853 O O . ASN A 1 109 ? 11.516 22.312 17.922 1 89.88 109 ASN A O 1
ATOM 857 N N . VAL A 1 110 ? 10.258 21.453 19.578 1 91.81 110 VAL A N 1
ATOM 858 C CA . VAL A 1 110 ? 9.078 21.484 18.719 1 91.81 110 VAL A CA 1
ATOM 859 C C . VAL A 1 110 ? 7.957 22.266 19.406 1 91.81 110 VAL A C 1
ATOM 861 O O . VAL A 1 110 ? 7.625 21.984 20.562 1 91.81 110 VAL A O 1
ATOM 864 N N . LEU A 1 111 ? 7.453 23.219 18.703 1 90.25 111 LEU A N 1
ATOM 865 C CA . LEU A 1 111 ? 6.309 24 19.156 1 90.25 111 LEU A CA 1
ATOM 866 C C . LEU A 1 111 ? 5.055 23.625 18.375 1 90.25 111 LEU A C 1
ATOM 868 O O . LEU A 1 111 ? 4.992 23.812 17.156 1 90.25 111 LEU A O 1
ATOM 872 N N . TYR A 1 112 ? 4.137 23.016 19.078 1 92.94 112 TYR A N 1
ATOM 873 C CA . TYR A 1 112 ? 2.826 22.75 18.5 1 92.94 112 TYR A CA 1
ATOM 874 C C . TYR A 1 112 ? 1.857 23.891 18.797 1 92.94 112 TYR A C 1
ATOM 876 O O . TYR A 1 112 ? 1.573 24.188 19.969 1 92.94 112 TYR A O 1
ATOM 884 N N . LEU A 1 113 ? 1.399 24.5 17.766 1 88.56 113 LEU A N 1
ATOM 885 C CA . LEU A 1 113 ? 0.534 25.672 17.922 1 88.56 113 LEU A CA 1
ATOM 886 C C . LEU A 1 113 ? -0.83 25.422 17.281 1 88.56 113 LEU A C 1
ATOM 888 O O . LEU A 1 113 ? -0.915 25.062 16.109 1 88.56 113 LEU A O 1
ATOM 892 N N . GLU A 1 114 ? -1.83 25.5 18.141 1 91.25 114 GLU A N 1
ATOM 893 C CA . GLU A 1 114 ? -3.186 25.375 17.609 1 91.25 114 GLU A CA 1
ATOM 894 C C . GLU A 1 114 ? -3.684 26.719 17.062 1 91.25 114 GLU A C 1
ATOM 896 O O . GLU A 1 114 ? -3.984 27.625 17.828 1 91.25 114 GLU A O 1
ATOM 901 N N . SER A 1 115 ? -3.777 26.781 15.828 1 83.31 115 SER A N 1
ATOM 902 C CA . SER A 1 115 ? -4.195 28.016 15.164 1 83.31 115 SER A CA 1
ATOM 903 C C . SER A 1 115 ? -5.191 27.719 14.047 1 83.31 115 SER A C 1
ATOM 905 O O . SER A 1 115 ? -5.121 26.672 13.398 1 83.31 115 SER A O 1
ATOM 907 N N . PRO A 1 116 ? -6.141 28.641 13.758 1 81.25 116 PRO A N 1
ATOM 908 C CA . PRO A 1 116 ? -6.457 29.906 14.414 1 81.25 116 PRO A CA 1
ATOM 909 C C . PRO A 1 116 ? -7.297 29.719 15.68 1 81.25 116 PRO A C 1
ATOM 911 O O . PRO A 1 116 ? -7.43 28.609 16.172 1 81.25 116 PRO A O 1
ATOM 914 N N . ALA A 1 117 ? -7.676 30.844 16.281 1 86.19 117 ALA A N 1
ATOM 915 C CA . ALA A 1 117 ? -8.594 30.766 17.406 1 86.19 117 ALA A CA 1
ATOM 916 C C . ALA A 1 117 ? -9.828 29.938 17.047 1 86.19 117 ALA A C 1
ATOM 918 O O . ALA A 1 117 ? -10.367 30.047 15.945 1 86.19 117 ALA A O 1
ATOM 919 N N . GLY A 1 118 ? -10.203 29.062 17.969 1 88.62 118 GLY A N 1
ATOM 920 C CA . GLY A 1 118 ? -11.312 28.172 17.734 1 88.62 118 GLY A CA 1
ATOM 921 C C . GLY A 1 118 ? -10.875 26.734 17.469 1 88.62 118 GLY A C 1
ATOM 922 O O . GLY A 1 118 ? -11.68 25.812 17.547 1 88.62 118 GLY A O 1
ATOM 923 N N . VAL A 1 119 ? -9.641 26.562 17.188 1 90 119 VAL A N 1
ATOM 924 C CA . VAL A 1 119 ? -9.086 25.234 16.922 1 90 119 VAL A CA 1
ATOM 925 C C . VAL A 1 119 ? -8.516 24.641 18.203 1 90 119 VAL A C 1
ATOM 927 O O . VAL A 1 119 ? -7.762 25.312 18.922 1 90 119 VAL A O 1
ATOM 930 N N . GLY A 1 120 ? -8.93 23.422 18.469 1 94.38 120 GLY A N 1
ATOM 931 C CA . GLY A 1 120 ? -8.469 22.797 19.703 1 94.38 120 GLY A CA 1
ATOM 932 C C . GLY A 1 120 ? -8.812 23.609 20.938 1 94.38 120 GLY A C 1
ATOM 933 O O . GLY A 1 120 ? -9.969 23.969 21.156 1 94.38 120 GLY A O 1
ATOM 934 N N . PHE A 1 121 ? -7.719 23.984 21.672 1 96.81 121 PHE A N 1
ATOM 935 C CA . PHE A 1 121 ? -7.926 24.734 22.906 1 96.81 121 PHE A CA 1
ATOM 936 C C . PHE A 1 121 ? -7.75 26.234 22.672 1 96.81 121 PHE A C 1
ATOM 938 O O . PHE A 1 121 ? -7.887 27.031 23.594 1 96.81 121 PHE A O 1
ATOM 945 N N . SER A 1 122 ? -7.418 26.594 21.469 1 93.25 122 SER A N 1
ATOM 946 C CA . SER A 1 122 ? -7.328 28.016 21.156 1 93.25 122 SER A CA 1
ATOM 947 C C . SER A 1 122 ? -8.711 28.672 21.172 1 93.25 122 SER A C 1
ATOM 949 O O . SER A 1 122 ? -9.695 28.062 20.75 1 93.25 122 SER A O 1
ATOM 951 N N . TYR A 1 123 ? -8.734 29.938 21.594 1 92.56 123 TYR A N 1
ATOM 952 C CA . TYR A 1 123 ? -10.039 30.578 21.734 1 92.56 123 TYR A CA 1
ATOM 953 C C . TYR A 1 123 ? -9.938 32.094 21.531 1 92.56 123 TYR A C 1
ATOM 955 O O . TYR A 1 123 ? -8.836 32.625 21.5 1 92.56 123 TYR A O 1
ATOM 963 N N . SER A 1 124 ? -11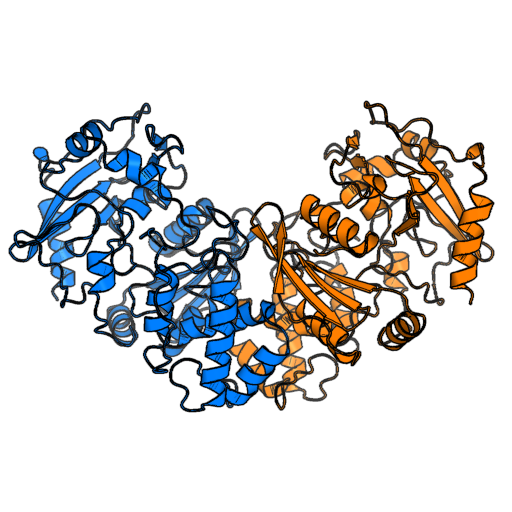.094 32.625 21.25 1 89.94 124 SER A N 1
ATOM 964 C CA . SER A 1 124 ? -11.234 34.094 21.172 1 89.94 124 SER A CA 1
ATOM 965 C C . SER A 1 124 ? -12.133 34.594 22.297 1 89.94 124 SER A C 1
ATOM 967 O O . SER A 1 124 ? -13.102 33.938 22.672 1 89.94 124 SER A O 1
ATOM 969 N N . ASP A 1 125 ? -11.805 35.844 22.672 1 87.25 125 ASP A N 1
ATOM 970 C CA . ASP A 1 125 ? -12.617 36.438 23.734 1 87.25 125 ASP A CA 1
ATOM 971 C C . ASP A 1 125 ? -14.07 36.594 23.297 1 87.25 125 ASP A C 1
ATOM 973 O O . ASP A 1 125 ? -14.984 36.406 24.094 1 87.25 125 ASP A O 1
ATOM 977 N N . ASN A 1 126 ? -14.312 36.906 22.031 1 77.31 126 ASN A N 1
ATOM 978 C CA . ASN A 1 126 ? -15.664 37.156 21.531 1 77.31 126 ASN A CA 1
ATOM 979 C C . ASN A 1 126 ? -16.266 35.875 20.906 1 77.31 126 ASN A C 1
ATOM 981 O O . ASN A 1 126 ? -17.344 35.938 20.344 1 77.31 126 ASN A O 1
ATOM 985 N N . ARG A 1 127 ? -15.578 34.875 20.969 1 70.81 127 ARG A N 1
ATOM 986 C CA . ARG A 1 127 ? -15.992 33.562 20.453 1 70.81 127 ARG A CA 1
ATOM 987 C C . ARG A 1 127 ? -16.344 33.656 18.969 1 70.81 127 ARG A C 1
ATOM 989 O O . ARG A 1 127 ? -17.219 32.938 18.5 1 70.81 127 ARG A O 1
ATOM 996 N N . ASN A 1 128 ? -15.977 34.719 18.234 1 61.72 128 ASN A N 1
ATOM 997 C CA . ASN A 1 128 ? -16.109 34.875 16.797 1 61.72 128 ASN A CA 1
ATOM 998 C C . ASN A 1 128 ? -14.906 34.281 16.062 1 61.72 128 ASN A C 1
ATOM 1000 O O . ASN A 1 128 ? -13.789 34.812 16.172 1 61.72 128 ASN A O 1
ATOM 1004 N N . TYR A 1 129 ? -15.055 33.25 15.383 1 55.75 129 TYR A N 1
ATOM 1005 C CA . TYR A 1 129 ? -13.945 32.5 14.789 1 55.75 129 TYR A CA 1
ATOM 1006 C C . TYR A 1 129 ? -13.914 32.688 13.273 1 55.75 129 TYR A C 1
ATOM 1008 O O . TYR A 1 129 ? -13.273 31.922 12.562 1 55.75 129 TYR A O 1
ATOM 1016 N N . ALA A 1 130 ? -14.664 33.656 12.711 1 50.81 130 ALA A N 1
ATOM 1017 C CA . ALA A 1 130 ? -14.57 33.969 11.289 1 50.81 130 ALA A CA 1
ATOM 1018 C C . ALA A 1 130 ? -13.188 34.5 10.945 1 50.81 130 ALA A C 1
ATOM 1020 O O . ALA A 1 130 ? -12.641 35.344 11.656 1 50.81 130 ALA A O 1
ATOM 1021 N N . THR A 1 131 ? -12.281 33.656 10.469 1 51.5 131 THR A N 1
ATOM 1022 C CA . THR A 1 131 ? -10.875 34 10.328 1 51.5 131 THR A CA 1
ATOM 1023 C C . THR A 1 131 ? -10.594 34.562 8.938 1 51.5 131 THR A C 1
ATOM 1025 O O . THR A 1 131 ? -10.984 33.969 7.934 1 51.5 131 THR A O 1
ATOM 1028 N N . ASN A 1 132 ? -10.648 35.938 8.836 1 40.38 132 ASN A N 1
ATOM 1029 C CA . ASN A 1 132 ? -10.156 36.5 7.59 1 40.38 132 ASN A CA 1
ATOM 1030 C C . ASN A 1 132 ? -8.664 36.25 7.402 1 40.38 132 ASN A C 1
ATOM 1032 O O . ASN A 1 132 ? -8.125 36.469 6.316 1 40.38 132 ASN A O 1
ATOM 1036 N N . ASP A 1 133 ? -7.938 36.344 8.398 1 35.81 133 ASP A N 1
ATOM 1037 C CA . ASP A 1 133 ? -6.508 36.5 8.156 1 35.81 133 ASP A CA 1
ATOM 1038 C C . ASP A 1 133 ? -5.816 35.156 7.988 1 35.81 133 ASP A C 1
ATOM 1040 O O . ASP A 1 133 ? -6.133 34.188 8.688 1 35.81 133 ASP A O 1
ATOM 1044 N N . MET A 1 134 ? -5.227 34.938 6.77 1 37.44 134 MET A N 1
ATOM 1045 C CA . MET A 1 134 ? -4.488 33.812 6.184 1 37.44 134 MET A CA 1
ATOM 1046 C C . MET A 1 134 ? -3.348 33.375 7.098 1 37.44 134 MET A C 1
ATOM 1048 O O . MET A 1 134 ? -2.299 34.031 7.141 1 37.44 134 MET A O 1
ATOM 1052 N N . GLU A 1 135 ? -3.625 33.156 8.266 1 35 135 GLU A N 1
ATOM 1053 C CA . GLU A 1 135 ? -2.443 32.656 8.953 1 35 135 GLU A CA 1
ATOM 1054 C C . GLU A 1 135 ? -1.916 31.391 8.273 1 35 135 GLU A C 1
ATOM 1056 O O . GLU A 1 135 ? -2.695 30.531 7.852 1 35 135 GLU A O 1
ATOM 1061 N N . LEU A 1 136 ? -0.634 31.531 7.676 1 33.97 136 LEU A N 1
ATOM 1062 C CA . LEU A 1 136 ? 0.191 30.578 6.926 1 33.97 136 LEU A CA 1
ATOM 1063 C C . LEU A 1 136 ? 0.219 29.219 7.609 1 33.97 136 LEU A C 1
ATOM 1065 O O . LEU A 1 136 ? 0.792 29.078 8.688 1 33.97 136 LEU A O 1
ATOM 1069 N N . THR A 1 137 ? -0.785 28.703 7.973 1 35.12 137 THR A N 1
ATOM 1070 C CA . THR A 1 137 ? -0.614 27.359 8.492 1 35.12 137 THR A CA 1
ATOM 1071 C C . THR A 1 137 ? 0.064 26.469 7.457 1 35.12 137 THR A C 1
ATOM 1073 O O . THR A 1 137 ? -0.401 26.359 6.32 1 35.12 137 THR A O 1
ATOM 1076 N N . ALA A 1 138 ? 1.427 26.375 7.551 1 35.53 138 ALA A N 1
ATOM 1077 C CA . ALA A 1 138 ? 2.355 25.625 6.711 1 35.53 138 ALA A CA 1
ATOM 1078 C C . ALA A 1 138 ? 1.869 24.203 6.5 1 35.53 138 ALA A C 1
ATOM 1080 O O . ALA A 1 138 ? 2.604 23.359 5.977 1 35.53 138 ALA A O 1
ATOM 1081 N N . THR A 1 139 ? 1.064 23.672 7.41 1 36.22 139 THR A N 1
ATOM 1082 C CA . THR A 1 139 ? 0.948 22.25 7.141 1 36.22 139 THR A CA 1
ATOM 1083 C C . THR A 1 139 ? 0.513 22 5.695 1 36.22 139 THR A C 1
ATOM 1085 O O . THR A 1 139 ? 0.053 22.922 5.016 1 36.22 139 THR A O 1
ATOM 1088 N N . ALA A 1 140 ? 0.425 20.766 5.387 1 37.75 140 ALA A N 1
ATOM 1089 C CA . ALA A 1 140 ? 0.158 20.125 4.102 1 37.75 140 ALA A CA 1
ATOM 1090 C C . ALA A 1 140 ? -0.908 20.875 3.318 1 37.75 140 ALA A C 1
ATOM 1092 O O . ALA A 1 140 ? -0.717 21.188 2.141 1 37.75 140 ALA A O 1
ATOM 1093 N N . TYR A 1 141 ? -2.189 20.703 3.938 1 38.84 141 TYR A N 1
ATOM 1094 C CA . TYR A 1 141 ? -3.365 21.25 3.277 1 38.84 141 TYR A CA 1
ATOM 1095 C C . TYR A 1 141 ? -3.43 22.766 3.455 1 38.84 141 TYR A C 1
ATOM 1097 O O . TYR A 1 141 ? -4.496 23.375 3.309 1 38.84 141 TYR A O 1
ATOM 1105 N N . ASN A 1 142 ? -2.486 23.266 4.062 1 34.41 142 ASN A N 1
ATOM 1106 C CA . ASN A 1 142 ? -2.99 24.609 4.359 1 34.41 142 ASN A CA 1
ATOM 1107 C C . ASN A 1 142 ? -3.861 25.141 3.229 1 34.41 142 ASN A C 1
ATOM 1109 O O . ASN A 1 142 ? -3.488 26.109 2.557 1 34.41 142 ASN A O 1
ATOM 1113 N N . GLY A 1 143 ? -4.676 24.344 2.898 1 34.12 143 GLY A N 1
ATOM 1114 C CA . GLY A 1 143 ? -5.867 24.734 2.16 1 34.12 143 GLY A CA 1
ATOM 1115 C C . GLY A 1 143 ? -5.574 25.172 0.739 1 34.12 143 GLY A C 1
ATOM 1116 O O . GLY A 1 143 ? -6.418 25.031 -0.147 1 34.12 143 GLY A O 1
ATOM 1117 N N . VAL A 1 144 ? -4.605 25.984 0.704 1 35.25 144 VAL A N 1
ATOM 1118 C CA . VAL A 1 144 ? -4.395 26.516 -0.638 1 35.25 144 VAL A CA 1
ATOM 1119 C C . VAL A 1 144 ? -3.689 25.469 -1.503 1 35.25 144 VAL A C 1
ATOM 1121 O O . VAL A 1 144 ? -3.613 25.625 -2.725 1 35.25 144 VAL A O 1
ATOM 1124 N N . GLY A 1 145 ? -2.967 24.688 -0.886 1 35.16 145 GLY A N 1
ATOM 1125 C CA . GLY A 1 145 ? -2.281 23.719 -1.734 1 35.16 145 GLY A CA 1
ATOM 1126 C C . GLY A 1 145 ? -3.229 22.875 -2.566 1 35.16 145 GLY A C 1
ATOM 1127 O O . GLY A 1 145 ? -2.797 21.953 -3.264 1 35.16 145 GLY A O 1
ATOM 1128 N N . PHE A 1 146 ? -4.336 22.719 -1.945 1 36.06 146 PHE A N 1
ATOM 1129 C CA . PHE A 1 146 ? -5.238 22.031 -2.855 1 36.06 146 PHE A CA 1
ATOM 1130 C C . PHE A 1 146 ? -5.301 22.734 -4.203 1 36.06 146 PHE A C 1
ATOM 1132 O O . PHE A 1 146 ? -6.18 23.578 -4.43 1 36.06 146 PHE A O 1
ATOM 1139 N N . ASN A 1 147 ? -4.266 23.469 -4.445 1 33.72 147 ASN A N 1
ATOM 1140 C CA . ASN A 1 147 ? -4.398 23.953 -5.812 1 33.72 147 ASN A CA 1
ATOM 1141 C C . ASN A 1 147 ? -4.914 22.875 -6.75 1 33.72 147 ASN A C 1
ATOM 1143 O O . ASN A 1 147 ? -4.91 21.688 -6.402 1 33.72 147 ASN A O 1
ATOM 1147 N N . GLU A 1 148 ? -4.93 23.312 -7.988 1 35.59 148 GLU A N 1
ATOM 1148 C CA . GLU A 1 148 ? -5.199 22.672 -9.273 1 35.59 148 GLU A CA 1
ATOM 1149 C C . GLU A 1 148 ? -4.68 21.25 -9.305 1 35.59 148 GLU A C 1
ATOM 1151 O O . GLU A 1 148 ? -5.316 20.359 -9.883 1 35.59 148 GLU A O 1
ATOM 1156 N N . ILE A 1 149 ? -3.486 21.125 -8.891 1 34.72 149 ILE A N 1
ATOM 1157 C CA . ILE A 1 149 ? -2.74 19.906 -9.234 1 34.72 149 ILE A CA 1
ATOM 1158 C C . ILE A 1 149 ? -3.18 18.766 -8.328 1 34.72 149 ILE A C 1
ATOM 1160 O O . ILE A 1 149 ? -2.957 17.594 -8.641 1 34.72 149 ILE A O 1
ATOM 1164 N N . SER A 1 150 ? -3.453 19.031 -6.977 1 37.38 150 SER A N 1
ATOM 1165 C CA . SER A 1 150 ? -4.02 17.953 -6.176 1 37.38 150 SER A CA 1
ATOM 1166 C C . SER A 1 150 ? -5.105 17.219 -6.938 1 37.38 150 SER A C 1
ATOM 1168 O O . SER A 1 150 ? -5.551 16.141 -6.512 1 37.38 150 SER A O 1
ATOM 1170 N N . THR A 1 151 ? -5.793 18 -7.621 1 35.62 151 THR A N 1
ATOM 1171 C CA . THR A 1 151 ? -6.875 17.406 -8.398 1 35.62 151 THR A CA 1
ATOM 1172 C C . THR A 1 151 ? -6.352 16.266 -9.266 1 35.62 151 THR A C 1
ATOM 1174 O O . THR A 1 151 ? -7.07 15.758 -10.133 1 35.62 151 THR A O 1
ATOM 1177 N N . THR A 1 152 ? -5.094 16.344 -9.469 1 35.06 152 THR A N 1
ATOM 1178 C CA . THR A 1 152 ? -4.598 15.266 -10.312 1 35.06 152 THR A CA 1
ATOM 1179 C C . THR A 1 152 ? -4.812 13.914 -9.633 1 35.06 152 THR A C 1
ATOM 1181 O O . THR A 1 152 ? -4.363 12.883 -10.141 1 35.06 152 THR A O 1
ATOM 1184 N N . ALA A 1 153 ? -5.129 13.992 -8.328 1 36.69 153 ALA A N 1
ATOM 1185 C CA . ALA A 1 153 ? -5.309 12.773 -7.539 1 36.69 153 ALA A CA 1
ATOM 1186 C C . ALA A 1 153 ? -6.047 11.711 -8.336 1 36.69 153 ALA A C 1
ATOM 1188 O O . ALA A 1 153 ? -5.793 10.516 -8.172 1 36.69 153 ALA A O 1
ATOM 1189 N N . PRO A 1 154 ? -7.195 12.266 -8.852 1 36.03 154 PRO A N 1
ATOM 1190 C CA . PRO A 1 154 ? -8.031 11.211 -9.43 1 36.03 154 PRO A CA 1
ATOM 1191 C C . PRO A 1 154 ? -7.25 10.281 -10.359 1 36.03 154 PRO A C 1
ATOM 1193 O O . PRO A 1 154 ? -7.688 9.164 -10.633 1 36.03 154 PRO A O 1
ATOM 1196 N N . CYS A 1 155 ? -6.207 10.891 -10.914 1 36.66 155 CYS A N 1
ATOM 1197 C CA . CYS A 1 155 ? -5.645 10.117 -12.016 1 36.66 155 CYS A CA 1
ATOM 1198 C C . CYS A 1 155 ? -5.145 8.758 -11.523 1 36.66 155 CYS A C 1
ATOM 1200 O O . CYS A 1 155 ? -5.285 7.754 -12.219 1 36.66 155 CYS A O 1
ATOM 1202 N N . THR A 1 156 ? -4.289 8.898 -10.602 1 38.12 156 THR A N 1
ATOM 1203 C CA . THR A 1 156 ? -3.738 7.59 -10.258 1 38.12 156 THR A CA 1
ATOM 1204 C C . THR A 1 156 ? -4.84 6.648 -9.789 1 38.12 156 THR A C 1
ATOM 1206 O O . THR A 1 156 ? -4.77 5.438 -10.016 1 38.12 156 THR A O 1
ATOM 1209 N N . SER A 1 157 ? -5.777 7.332 -8.977 1 39.94 157 SER A N 1
ATOM 1210 C CA . SER A 1 157 ? -6.84 6.5 -8.422 1 39.94 157 SER A CA 1
ATOM 1211 C C . SER A 1 157 ? -7.805 6.031 -9.508 1 39.94 157 SER A C 1
ATOM 1213 O O . SER A 1 157 ? -8.742 5.281 -9.234 1 39.94 157 SER A O 1
ATOM 1215 N N . VAL A 1 158 ? -7.773 6.84 -10.625 1 41.38 158 VAL A N 1
ATOM 1216 C CA . VAL A 1 158 ? -8.633 6.406 -11.719 1 41.38 158 VAL A CA 1
ATOM 1217 C C . VAL A 1 158 ? -8.414 4.922 -11.992 1 41.38 158 VAL A C 1
ATOM 1219 O O . VAL A 1 158 ? -9.188 4.297 -12.727 1 41.38 158 VAL A O 1
ATOM 1222 N N . LEU A 1 159 ? -7.285 4.605 -11.469 1 44.53 159 LEU A N 1
ATOM 1223 C CA . LEU A 1 159 ? -6.953 3.197 -11.664 1 44.53 159 LEU A CA 1
ATOM 1224 C C . LEU A 1 159 ? -8.094 2.301 -11.188 1 44.53 159 LEU A C 1
ATOM 1226 O O . LEU A 1 159 ? -8.328 1.235 -11.758 1 44.53 159 LEU A O 1
ATOM 1230 N N . TYR A 1 160 ? -8.75 2.852 -10.062 1 42.34 160 TYR A N 1
ATOM 1231 C CA . TYR A 1 160 ? -9.781 1.957 -9.555 1 42.34 160 TYR A CA 1
ATOM 1232 C C . TYR A 1 160 ? -11.047 2.057 -10.398 1 42.34 160 TYR A C 1
ATOM 1234 O O . TYR A 1 160 ? -11.953 1.231 -10.258 1 42.34 160 TYR A O 1
ATOM 1242 N N . HIS A 1 161 ? -11.141 3.17 -11.07 1 45.59 161 HIS A N 1
ATOM 1243 C CA . HIS A 1 161 ? -12.508 3.34 -11.539 1 45.59 161 HIS A CA 1
ATOM 1244 C C . HIS A 1 161 ? -12.656 2.873 -12.984 1 45.59 161 HIS A C 1
ATOM 1246 O O . HIS A 1 161 ? -13.656 3.172 -13.641 1 45.59 161 HIS A O 1
ATOM 1252 N N . GLY A 1 162 ? -11.914 2.207 -13.383 1 50.06 162 GLY A N 1
ATOM 1253 C CA . GLY A 1 162 ? -12.227 1.585 -14.656 1 50.06 162 GLY A CA 1
ATOM 1254 C C . GLY A 1 162 ? -11.703 2.363 -15.852 1 50.06 162 GLY A C 1
ATOM 1255 O O . GLY A 1 162 ? -11.516 3.578 -15.773 1 50.06 162 GLY A O 1
ATOM 1256 N N . ALA A 1 163 ? -11.406 1.762 -16.906 1 55 163 ALA A N 1
ATOM 1257 C CA . ALA A 1 163 ? -10.75 2.15 -18.141 1 55 163 ALA A CA 1
ATOM 1258 C C . ALA A 1 163 ? -11.516 3.271 -18.844 1 55 163 ALA A C 1
ATOM 1260 O O . ALA A 1 163 ? -10.914 4.219 -19.359 1 55 163 ALA A O 1
ATOM 1261 N N . LYS A 1 164 ? -12.867 3.32 -18.734 1 61.84 164 LYS A N 1
ATOM 1262 C CA . LYS A 1 164 ? -13.648 4.297 -19.484 1 61.84 164 LYS A CA 1
ATOM 1263 C C . LYS A 1 164 ? -13.516 5.691 -18.875 1 61.84 164 LYS A C 1
ATOM 1265 O O . LYS A 1 164 ? -13.367 6.676 -19.609 1 61.84 164 LYS A O 1
ATOM 1270 N N . LEU A 1 165 ? -13.578 5.75 -17.656 1 65.81 165 LEU A N 1
ATOM 1271 C CA . LEU A 1 165 ? -13.461 7.047 -17 1 65.81 165 LEU A CA 1
ATOM 1272 C C . LEU A 1 165 ? -12.07 7.637 -17.219 1 65.81 165 LEU A C 1
ATOM 1274 O O . LEU A 1 165 ? -11.93 8.844 -17.438 1 65.81 165 LEU A O 1
ATOM 1278 N N . TRP A 1 166 ? -11.188 6.762 -17.281 1 63.97 166 TRP A N 1
ATOM 1279 C CA . TRP A 1 166 ? -9.82 7.207 -17.562 1 63.97 166 TRP A CA 1
ATOM 1280 C C . TRP A 1 166 ? -9.719 7.762 -18.984 1 63.97 166 TRP A C 1
ATOM 1282 O O . TRP A 1 166 ? -9.086 8.797 -19.203 1 63.97 166 TRP A O 1
ATOM 1292 N N . LYS A 1 167 ? -10.344 7.055 -19.828 1 66.88 167 LYS A N 1
ATOM 1293 C CA . LYS A 1 167 ? -10.352 7.504 -21.203 1 66.88 167 LYS A CA 1
ATOM 1294 C C . LYS A 1 167 ? -11 8.883 -21.344 1 66.88 167 LYS A C 1
ATOM 1296 O O . LYS A 1 167 ? -10.484 9.75 -22.047 1 66.88 167 LYS A O 1
ATOM 1301 N N . ASN A 1 168 ? -12.102 9.094 -20.703 1 73.38 168 ASN A N 1
ATOM 1302 C CA . ASN A 1 168 ? -12.797 10.375 -20.75 1 73.38 168 ASN A CA 1
ATOM 1303 C C . ASN A 1 168 ? -11.945 11.492 -20.156 1 73.38 168 ASN A C 1
ATOM 1305 O O . ASN A 1 168 ? -11.867 12.586 -20.719 1 73.38 168 ASN A O 1
ATOM 1309 N N . LEU A 1 169 ? -11.273 11.211 -19.078 1 72.5 169 LEU A N 1
ATOM 1310 C CA . LEU A 1 169 ? -10.438 12.211 -18.438 1 72.5 169 LEU A CA 1
ATOM 1311 C C . LEU A 1 169 ? -9.273 12.609 -19.344 1 72.5 169 LEU A C 1
ATOM 1313 O O . LEU A 1 169 ? -8.984 13.797 -19.5 1 72.5 169 LEU A O 1
ATOM 1317 N N . ASN A 1 170 ? -8.727 11.539 -19.938 1 67.69 170 ASN A N 1
ATOM 1318 C CA . ASN A 1 170 ? -7.598 11.812 -20.812 1 67.69 170 ASN A CA 1
ATOM 1319 C C . ASN A 1 170 ? -8.031 12.594 -22.062 1 67.69 170 ASN A C 1
ATOM 1321 O O . ASN A 1 170 ? -7.312 13.477 -22.531 1 67.69 170 ASN A O 1
ATOM 1325 N N . THR A 1 171 ? -9.164 12.289 -22.562 1 73.12 171 THR A N 1
ATOM 1326 C CA . THR A 1 171 ? -9.664 12.898 -23.781 1 73.12 171 THR A CA 1
ATOM 1327 C C . THR A 1 171 ? -10.094 14.336 -23.547 1 73.12 171 THR A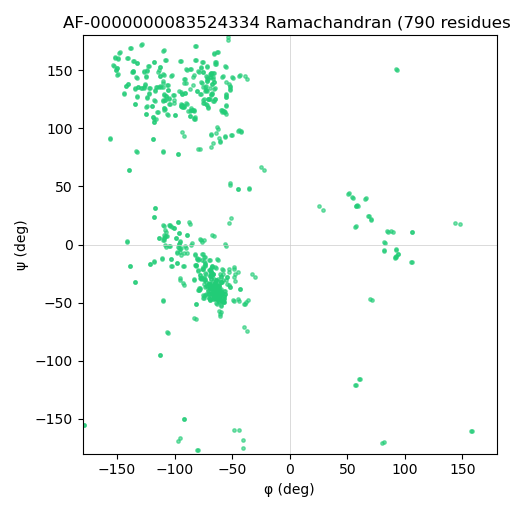 C 1
ATOM 1329 O O . THR A 1 171 ? -9.812 15.227 -24.344 1 73.12 171 THR A O 1
ATOM 1332 N N . TYR A 1 172 ? -10.758 14.5 -22.453 1 78.44 172 TYR A N 1
ATOM 1333 C CA . TYR A 1 172 ? -11.453 15.781 -22.312 1 78.44 172 TYR A CA 1
ATOM 1334 C C . TYR A 1 172 ? -10.695 16.719 -21.375 1 78.44 172 TYR A C 1
ATOM 1336 O O . TYR A 1 172 ? -10.922 17.922 -21.391 1 78.44 172 TYR A O 1
ATOM 1344 N N . CYS A 1 173 ? -9.812 16.125 -20.578 1 74 173 CYS A N 1
ATOM 1345 C CA . CYS A 1 173 ? -9.18 16.984 -19.578 1 74 173 CYS A CA 1
ATOM 1346 C C . CYS A 1 173 ? -7.711 17.203 -19.891 1 74 173 CYS A C 1
ATOM 1348 O O . CYS A 1 173 ? -7.051 18.031 -19.25 1 74 173 CYS A O 1
ATOM 1350 N N . CYS A 1 174 ? -7.219 16.422 -20.828 1 67.56 174 CYS A N 1
ATOM 1351 C CA . CYS A 1 174 ? -5.793 16.516 -21.125 1 67.56 174 CYS A CA 1
ATOM 1352 C C . CYS A 1 174 ? -5.551 16.984 -22.547 1 67.56 174 CYS A C 1
ATOM 1354 O O . CYS A 1 174 ? -6.285 16.609 -23.469 1 67.56 174 CYS A O 1
ATOM 1356 N N . LEU A 1 175 ? -4.668 17.953 -22.703 1 64.75 175 LEU A N 1
ATOM 1357 C CA . LEU A 1 175 ? -4.238 18.453 -24.016 1 64.75 175 LEU A CA 1
ATOM 1358 C C . LEU A 1 175 ? -2.719 18.562 -24.078 1 64.75 175 LEU A C 1
ATOM 1360 O O . LEU A 1 175 ? -2.109 19.266 -23.266 1 64.75 175 LEU A O 1
ATOM 1364 N N . GLY A 1 176 ? -2.098 17.953 -25.109 1 57.5 176 GLY A N 1
ATOM 1365 C CA . GLY A 1 176 ? -0.664 18.062 -25.328 1 57.5 176 GLY A CA 1
ATOM 1366 C C . GLY A 1 176 ? 0.159 17.594 -24.156 1 57.5 176 GLY A C 1
ATOM 1367 O O . GLY A 1 176 ? 1.144 18.219 -23.781 1 57.5 176 GLY A O 1
ATOM 1368 N N . GLY A 1 177 ? -0.324 16.578 -23.422 1 56.19 177 GLY A N 1
ATOM 1369 C CA . GLY A 1 177 ? 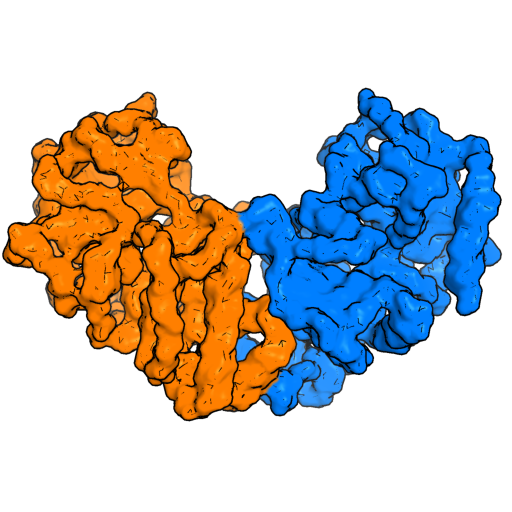0.436 15.984 -22.328 1 56.19 177 GLY A CA 1
ATOM 1370 C C . GLY A 1 177 ? 0.155 16.641 -20.984 1 56.19 177 GLY A C 1
ATOM 1371 O O . GLY A 1 177 ? 0.631 16.156 -19.953 1 56.19 177 GLY A O 1
ATOM 1372 N N . SER A 1 178 ? -0.539 17.781 -21.016 1 57.69 178 SER A N 1
ATOM 1373 C CA . SER A 1 178 ? -0.909 18.422 -19.766 1 57.69 178 SER A CA 1
ATOM 1374 C C . SER A 1 178 ? -2.396 18.266 -19.469 1 57.69 178 SER A C 1
ATOM 1376 O O . SER A 1 178 ? -3.221 18.297 -20.391 1 57.69 178 SER A O 1
ATOM 1378 N N . CYS A 1 179 ? -2.723 17.984 -18.281 1 63.16 179 CYS A N 1
ATOM 1379 C CA . CYS A 1 179 ? -4.113 17.797 -17.891 1 63.16 179 CYS A CA 1
ATOM 1380 C C . CYS A 1 179 ? -4.566 18.859 -16.906 1 63.16 179 CYS A C 1
ATOM 1382 O O . CYS A 1 179 ? -3.783 19.297 -16.062 1 63.16 179 CYS A O 1
ATOM 1384 N N . ASN A 1 180 ? -5.77 19.406 -17.125 1 65.44 180 ASN A N 1
ATOM 1385 C CA . ASN A 1 180 ? -6.398 20.344 -16.188 1 65.44 180 ASN A CA 1
ATOM 1386 C C . ASN A 1 180 ? -7.723 19.797 -15.664 1 65.44 180 ASN A C 1
ATOM 1388 O O . ASN A 1 180 ? -8.719 19.75 -16.391 1 65.44 180 ASN A O 1
ATOM 1392 N N . PHE A 1 181 ? -7.723 19.453 -14.477 1 67.69 181 PHE A N 1
ATOM 1393 C CA . PHE A 1 181 ? -8.906 18.844 -13.883 1 67.69 181 PHE A CA 1
ATOM 1394 C C . PHE A 1 181 ? -9.648 19.828 -12.992 1 67.69 181 PHE A C 1
ATOM 1396 O O . PHE A 1 181 ? -10.695 19.5 -12.438 1 67.69 181 PHE A O 1
ATOM 1403 N N . VAL A 1 182 ? -9.164 21.047 -12.844 1 62.88 182 VAL A N 1
ATOM 1404 C CA . VAL A 1 182 ? -9.688 21.953 -11.836 1 62.88 182 VAL A CA 1
ATOM 1405 C C . VAL A 1 182 ? -10.453 23.094 -12.516 1 62.88 182 VAL A C 1
ATOM 1407 O O . VAL A 1 182 ? -11.555 23.453 -12.094 1 62.88 182 VAL A O 1
ATOM 1410 N N . THR A 1 183 ? -9.867 23.672 -13.477 1 64.19 183 THR A N 1
ATOM 1411 C CA . THR A 1 183 ? -10.469 24.844 -14.102 1 64.19 183 THR A CA 1
ATOM 1412 C C . THR A 1 183 ? -10.789 24.578 -15.57 1 64.19 183 THR A C 1
ATOM 1414 O O . THR A 1 183 ? -10.812 25.5 -16.391 1 64.19 183 THR A O 1
ATOM 1417 N N . ASN A 1 184 ? -10.938 23.297 -15.812 1 72.25 184 ASN A N 1
ATOM 1418 C CA . ASN A 1 184 ? -11.203 22.953 -17.203 1 72.25 184 ASN A CA 1
ATOM 1419 C C . ASN A 1 184 ? -12.594 23.391 -17.641 1 72.25 184 ASN A C 1
ATOM 1421 O O . ASN A 1 184 ? -13.578 23.141 -16.953 1 72.25 184 ASN A O 1
ATOM 1425 N N . SER A 1 185 ? -12.664 24.188 -18.734 1 78.81 185 SER A N 1
ATOM 1426 C CA . SER A 1 185 ? -13.93 24.734 -19.203 1 78.81 185 SER A CA 1
ATOM 1427 C C . SER A 1 185 ? -14.727 23.688 -19.984 1 78.81 185 SER A C 1
ATOM 1429 O O . SER A 1 185 ? -15.922 23.875 -20.234 1 78.81 185 SER A O 1
ATOM 1431 N N . ASN A 1 186 ? -14.086 22.609 -20.328 1 83.88 186 ASN A N 1
ATOM 1432 C CA . ASN A 1 186 ? -14.781 21.547 -21.047 1 83.88 186 ASN A CA 1
ATOM 1433 C C . ASN A 1 186 ? -15.773 20.812 -20.141 1 83.88 186 ASN A C 1
ATOM 1435 O O . ASN A 1 186 ? -15.391 20.25 -19.109 1 83.88 186 ASN A O 1
ATOM 1439 N N . ASN A 1 187 ? -17.047 20.766 -20.594 1 84.88 187 ASN A N 1
ATOM 1440 C CA . ASN A 1 187 ? -18.109 20.156 -19.797 1 84.88 187 ASN A CA 1
ATOM 1441 C C . ASN A 1 187 ? -17.891 18.656 -19.594 1 84.88 187 ASN A C 1
ATOM 1443 O O . ASN A 1 187 ? -18.188 18.125 -18.531 1 84.88 187 ASN A O 1
ATOM 1447 N N . ASN A 1 188 ? -17.453 18.047 -20.641 1 84 188 ASN A N 1
ATOM 1448 C CA . ASN A 1 188 ? -17.203 16.625 -20.531 1 84 188 ASN A CA 1
ATOM 1449 C C . ASN A 1 188 ? -16.109 16.312 -19.5 1 84 188 ASN A C 1
ATOM 1451 O O . ASN A 1 188 ? -16.172 15.312 -18.797 1 84 188 ASN A O 1
ATOM 1455 N N . CYS A 1 189 ? -15.133 17.172 -19.438 1 78.69 189 CYS A N 1
ATOM 1456 C CA . CYS A 1 189 ? -14.094 17.031 -18.422 1 78.69 189 CYS A CA 1
ATOM 1457 C C . CYS A 1 189 ? -14.672 17.203 -17.016 1 78.69 189 CYS A C 1
ATOM 1459 O O . CYS A 1 189 ? -14.453 16.359 -16.141 1 78.69 189 CYS A O 1
ATOM 1461 N N . ARG A 1 190 ? -15.453 18.156 -16.875 1 75.94 190 ARG A N 1
ATOM 1462 C CA . ARG A 1 190 ? -16.031 18.453 -15.57 1 75.94 190 ARG A CA 1
ATOM 1463 C C . ARG A 1 190 ? -16.922 17.312 -15.094 1 75.94 190 ARG A C 1
ATOM 1465 O O . ARG A 1 190 ? -16.859 16.906 -13.93 1 75.94 190 ARG A O 1
ATOM 1472 N N . GLU A 1 191 ? -17.688 16.812 -15.984 1 77.44 191 GLU A N 1
ATOM 1473 C CA . GLU A 1 191 ? -18.578 15.703 -15.656 1 77.44 191 GLU A CA 1
ATOM 1474 C C . GLU A 1 191 ? -17.781 14.453 -15.297 1 77.44 191 GLU A C 1
ATOM 1476 O O . GLU A 1 191 ? -18.172 13.703 -14.391 1 77.44 191 GLU A O 1
ATOM 1481 N N . SER A 1 192 ? -16.75 14.227 -16.078 1 74.06 192 SER A N 1
ATOM 1482 C CA . SER A 1 192 ? -15.914 13.055 -15.82 1 74.06 192 SER A CA 1
ATOM 1483 C C . SER A 1 192 ? -15.227 13.156 -14.461 1 74.06 192 SER A C 1
ATOM 1485 O O . SER A 1 192 ? -15.148 12.164 -13.727 1 74.06 192 SER A O 1
ATOM 1487 N N . VAL A 1 193 ? -14.75 14.312 -14.188 1 71.88 193 VAL A N 1
ATOM 1488 C CA . VAL A 1 193 ? -14.094 14.539 -12.906 1 71.88 193 VAL A CA 1
ATOM 1489 C C . VAL A 1 193 ? -15.102 14.352 -11.766 1 71.88 193 VAL A C 1
ATOM 1491 O O . VAL A 1 193 ? -14.789 13.703 -10.766 1 71.88 193 VAL A O 1
ATOM 1494 N N . TYR A 1 194 ? -16.281 14.828 -11.984 1 71.31 194 TYR A N 1
ATOM 1495 C CA . TYR A 1 194 ? -17.328 14.68 -10.992 1 71.31 194 TYR A CA 1
ATOM 1496 C C . TYR A 1 194 ? -17.656 13.211 -10.742 1 71.31 194 TYR A C 1
ATOM 1498 O O . TYR A 1 194 ? -17.812 12.789 -9.602 1 71.31 194 TYR A O 1
ATOM 1506 N N . LYS A 1 195 ? -17.781 12.531 -11.734 1 71.94 195 LYS A N 1
ATOM 1507 C CA . LYS A 1 195 ? -18.109 11.109 -11.617 1 71.94 195 LYS A CA 1
ATOM 1508 C C . LYS A 1 195 ? -17.016 10.359 -10.859 1 71.94 195 LYS A C 1
ATOM 1510 O O . LYS A 1 195 ? -17.312 9.516 -10.008 1 71.94 195 LYS A O 1
ATOM 1515 N N . VAL A 1 196 ? -15.797 10.641 -11.141 1 70.31 196 VAL A N 1
ATOM 1516 C CA . VAL A 1 196 ? -14.672 9.984 -10.477 1 70.31 196 VAL A CA 1
ATOM 1517 C C . VAL A 1 196 ? -14.711 10.273 -8.977 1 70.31 196 VAL A C 1
ATOM 1519 O O . VAL A 1 196 ? -14.594 9.359 -8.156 1 70.31 196 VAL A O 1
ATOM 1522 N N . PHE A 1 197 ? -14.93 11.461 -8.617 1 68.31 197 PHE A N 1
ATOM 1523 C CA . PHE A 1 197 ? -14.906 11.852 -7.215 1 68.31 197 PHE A CA 1
ATOM 1524 C C . PHE A 1 197 ? -16.109 11.273 -6.477 1 68.31 197 PHE A C 1
ATOM 1526 O O . PHE A 1 197 ? -16.016 10.906 -5.305 1 68.31 197 PHE A O 1
ATOM 1533 N N . THR A 1 198 ? -17.172 11.219 -7.215 1 68.44 198 THR A N 1
ATOM 1534 C CA . THR A 1 198 ? -18.359 10.625 -6.609 1 68.44 198 THR A CA 1
ATOM 1535 C C . THR A 1 198 ? -18.125 9.148 -6.301 1 68.44 198 THR A C 1
ATOM 1537 O O . THR A 1 198 ? -18.484 8.672 -5.227 1 68.44 198 THR A O 1
ATOM 1540 N N . ILE A 1 199 ? -17.547 8.484 -7.168 1 68 199 ILE A N 1
ATOM 1541 C CA . ILE A 1 199 ? -17.266 7.07 -6.977 1 68 199 ILE A CA 1
ATOM 1542 C C . ILE A 1 199 ? -16.266 6.891 -5.824 1 68 199 ILE A C 1
ATOM 1544 O O . ILE A 1 199 ? -16.469 6.039 -4.953 1 68 199 ILE A O 1
ATOM 1548 N N . LEU A 1 200 ? -15.289 7.703 -5.801 1 68.5 200 LEU A N 1
ATOM 1549 C CA . LEU A 1 200 ? -14.258 7.582 -4.773 1 68.5 200 LEU A CA 1
ATOM 1550 C C . LEU A 1 200 ? -14.836 7.883 -3.393 1 68.5 200 LEU A C 1
ATOM 1552 O O . LEU A 1 200 ? -14.602 7.129 -2.443 1 68.5 200 LEU A O 1
ATOM 1556 N N . TYR A 1 201 ? -15.57 8.906 -3.355 1 66.94 201 TYR A N 1
ATOM 1557 C CA . TYR A 1 201 ? -16.047 9.359 -2.055 1 66.94 201 TYR A CA 1
ATOM 1558 C C . TYR A 1 201 ? -17.172 8.453 -1.552 1 66.94 201 TYR A C 1
ATOM 1560 O O . TYR A 1 201 ? -17.375 8.312 -0.342 1 66.94 201 TYR A O 1
ATOM 1568 N N . ASN A 1 202 ? -17.766 7.758 -2.533 1 69.06 202 ASN A N 1
ATOM 1569 C CA . ASN A 1 202 ? -18.859 6.875 -2.141 1 69.06 202 ASN A CA 1
ATOM 1570 C C . ASN A 1 202 ? -18.375 5.445 -1.918 1 69.06 202 ASN A C 1
ATOM 1572 O O . ASN A 1 202 ? -19.125 4.598 -1.438 1 69.06 202 ASN A O 1
ATOM 1576 N N . SER A 1 203 ? -17.203 5.23 -2.158 1 72.25 203 SER A N 1
ATOM 1577 C CA . SER A 1 203 ? -16.719 3.854 -2.119 1 72.25 203 SER A CA 1
ATOM 1578 C C . SER A 1 203 ? -16.5 3.387 -0.685 1 72.25 203 SER A C 1
ATOM 1580 O O . SER A 1 203 ? -16.578 2.189 -0.398 1 72.25 203 SER A O 1
ATOM 1582 N N . GLY A 1 204 ? -16.234 4.367 0.225 1 77.62 204 GLY A N 1
ATOM 1583 C CA . GLY A 1 204 ? -15.852 3.992 1.578 1 77.62 204 GLY A CA 1
ATOM 1584 C C . GLY A 1 204 ? -14.375 3.707 1.725 1 77.62 204 GLY A C 1
ATOM 1585 O O . GLY A 1 204 ? -13.922 3.26 2.781 1 77.62 204 GLY A O 1
ATOM 1586 N N . LEU A 1 205 ? -13.656 4.035 0.763 1 81.88 205 LEU A N 1
ATOM 1587 C CA . LEU A 1 205 ? -12.211 3.873 0.78 1 81.88 205 LEU A CA 1
ATOM 1588 C C . LEU A 1 205 ? -11.562 4.879 1.724 1 81.88 205 LEU A C 1
ATOM 1590 O O . LEU A 1 205 ? -12.055 6 1.876 1 81.88 205 LEU A O 1
ATOM 1594 N N . ASN A 1 206 ? -10.547 4.449 2.404 1 85.56 206 ASN A N 1
ATOM 1595 C CA . ASN A 1 206 ? -9.711 5.398 3.131 1 85.56 206 ASN A CA 1
ATOM 1596 C C . ASN A 1 206 ? -8.914 6.285 2.182 1 85.56 206 ASN A C 1
ATOM 1598 O O . ASN A 1 206 ? -7.824 5.91 1.738 1 85.56 206 ASN A O 1
ATOM 1602 N N . MET A 1 207 ? -9.414 7.371 1.914 1 78.75 207 MET A N 1
ATOM 1603 C CA . MET A 1 207 ? -8.797 8.25 0.928 1 78.75 207 MET A CA 1
ATOM 1604 C C . MET A 1 207 ? -7.488 8.828 1.457 1 78.75 207 MET A C 1
ATOM 1606 O O . MET A 1 207 ? -6.629 9.242 0.678 1 78.75 207 MET A O 1
ATOM 1610 N N . TYR A 1 208 ? -7.301 8.867 2.752 1 83.81 208 TYR A N 1
ATOM 1611 C CA . TYR A 1 208 ? -6.105 9.445 3.352 1 83.81 208 TYR A CA 1
ATOM 1612 C C . TYR A 1 208 ? -4.953 8.445 3.336 1 83.81 208 TYR A C 1
ATOM 1614 O O . TYR A 1 208 ? -3.797 8.812 3.557 1 83.81 208 TYR A O 1
ATOM 1622 N N . ALA A 1 209 ? -5.262 7.23 3.16 1 88.44 209 ALA A N 1
ATOM 1623 C CA . ALA A 1 209 ? -4.301 6.137 3.061 1 88.44 209 ALA A CA 1
ATOM 1624 C C . ALA A 1 209 ? -4.895 4.953 2.297 1 88.44 209 ALA A C 1
ATOM 1626 O O . ALA A 1 209 ? -5.449 4.031 2.9 1 88.44 209 ALA A O 1
ATOM 1627 N N . LEU A 1 210 ? -4.707 4.934 1.088 1 86 210 LEU A N 1
ATOM 1628 C CA . LEU A 1 210 ? -5.418 4.082 0.14 1 86 210 LEU A CA 1
ATOM 1629 C C . LEU A 1 210 ? -5.375 2.623 0.581 1 86 210 LEU A C 1
ATOM 1631 O O . LEU A 1 210 ? -6.375 1.91 0.485 1 86 210 LEU A O 1
ATOM 1635 N N . TYR A 1 211 ? -4.301 2.174 1.142 1 90.44 211 TYR A N 1
ATOM 1636 C CA . TYR A 1 211 ? -4.152 0.739 1.358 1 90.44 211 TYR A CA 1
ATOM 1637 C C . TYR A 1 211 ? -4.262 0.397 2.84 1 90.44 211 TYR A C 1
ATOM 1639 O O . TYR A 1 211 ? -4.055 -0.753 3.234 1 90.44 211 TYR A O 1
ATOM 1647 N N . MET A 1 212 ? -4.586 1.409 3.652 1 91.38 212 MET A N 1
ATOM 1648 C CA . MET A 1 212 ? -4.863 1.146 5.059 1 91.38 212 MET A CA 1
ATOM 1649 C C . MET A 1 212 ? -6.359 0.976 5.297 1 91.38 212 MET A C 1
ATOM 1651 O O . MET A 1 212 ? -7.176 1.413 4.48 1 91.38 212 MET A O 1
ATOM 1655 N N . ASN A 1 213 ? -6.676 0.311 6.387 1 92.62 213 ASN A N 1
ATOM 1656 C CA . ASN A 1 213 ? -8.07 0.16 6.773 1 92.62 213 ASN A CA 1
ATOM 1657 C C . ASN A 1 213 ? -8.695 1.499 7.168 1 92.62 213 ASN A C 1
ATOM 1659 O O . ASN A 1 213 ? -7.988 2.408 7.609 1 92.62 213 ASN A O 1
ATOM 1663 N N . CYS A 1 214 ? -9.938 1.596 6.887 1 89.88 214 CYS A N 1
ATOM 1664 C CA . CYS A 1 214 ? -10.719 2.744 7.344 1 89.88 214 CYS A CA 1
ATOM 1665 C C . CYS A 1 214 ? -11.242 2.52 8.758 1 89.88 214 CYS A C 1
ATOM 1667 O O . CYS A 1 214 ? -11.992 1.57 9 1 89.88 214 CYS A O 1
ATOM 1669 N N . ALA A 1 215 ? -10.734 3.379 9.656 1 87.88 215 ALA A N 1
ATOM 1670 C CA . ALA A 1 215 ? -11.305 3.309 11 1 87.88 215 ALA A CA 1
ATOM 1671 C C . ALA A 1 215 ? -12.82 3.479 10.961 1 87.88 215 ALA A C 1
ATOM 1673 O O . ALA A 1 215 ? -13.336 4.398 10.32 1 87.88 215 ALA A O 1
ATOM 1674 N N . GLY A 1 216 ? -13.578 2.557 11.555 1 85.12 216 GLY A N 1
ATOM 1675 C CA . GLY A 1 216 ? -15.031 2.57 11.516 1 85.12 216 GLY A CA 1
ATOM 1676 C C . GLY A 1 216 ? -15.609 1.756 10.375 1 85.12 216 GLY A C 1
ATOM 1677 O O . GLY A 1 216 ? -16.812 1.522 10.32 1 85.12 216 GLY A O 1
ATOM 1678 N N . GLY A 1 217 ? -14.695 1.335 9.469 1 86.19 217 GLY A N 1
ATOM 1679 C CA . GLY A 1 217 ? -15.133 0.501 8.359 1 86.19 217 GLY A CA 1
ATOM 1680 C C . GLY A 1 217 ? -15.766 1.294 7.227 1 86.19 217 GLY A C 1
ATOM 1681 O O . GLY A 1 217 ? -15.531 2.5 7.105 1 86.19 217 GLY A O 1
ATOM 1682 N N . VAL A 1 218 ? -16.359 0.558 6.285 1 78.31 218 VAL A N 1
ATOM 1683 C CA . VAL A 1 218 ? -16.969 1.162 5.109 1 78.31 218 VAL A CA 1
ATOM 1684 C C . VAL A 1 218 ? -18.188 1.98 5.531 1 78.31 218 VAL A C 1
ATOM 1686 O O . VAL A 1 218 ? -19.156 1.438 6.082 1 78.31 218 VAL A O 1
ATOM 1689 N N . ARG A 1 219 ? -17.891 3.283 5.891 1 67.69 219 ARG A N 1
ATOM 1690 C CA . ARG A 1 219 ? -19.047 4.09 6.27 1 67.69 219 ARG A CA 1
ATOM 1691 C C . ARG A 1 219 ? -19.688 4.738 5.047 1 67.69 219 ARG A C 1
ATOM 1693 O O . ARG A 1 219 ? -19.016 4.969 4.039 1 67.69 219 ARG A O 1
ATOM 1700 N N . GLY A 1 220 ? -20.953 4.691 4.902 1 54.78 220 GLY A N 1
ATOM 1701 C CA . GLY A 1 220 ? -21.594 5.48 3.863 1 54.78 220 GLY A CA 1
ATOM 1702 C C . GLY A 1 220 ? -21.062 6.898 3.779 1 54.78 220 GLY A C 1
ATOM 1703 O O . GLY A 1 220 ? -20.062 7.23 4.418 1 54.78 220 GLY A O 1
ATOM 1704 N N . SER A 1 221 ? -21.734 7.918 3.201 1 51.41 221 SER A N 1
ATOM 1705 C CA . SER A 1 221 ? -21.469 9.281 2.752 1 51.41 221 SER A CA 1
ATOM 1706 C C . SER A 1 221 ? -21.062 10.18 3.916 1 51.41 221 SER A C 1
ATOM 1708 O O . SER A 1 221 ? -21.656 10.117 4.992 1 51.41 221 SER A O 1
ATOM 1710 N N . ASN A 1 222 ? -19.781 10.484 4.168 1 50.72 222 ASN A N 1
ATOM 1711 C CA . ASN A 1 222 ? -19.281 11.328 5.242 1 50.72 222 ASN A CA 1
ATOM 1712 C C . ASN A 1 222 ? -19.406 12.812 4.891 1 50.72 222 ASN A C 1
ATOM 1714 O O . ASN A 1 222 ? -19.328 13.18 3.719 1 50.72 222 ASN A O 1
ATOM 1718 N N . LEU A 1 223 ? -19.953 13.656 5.805 1 49.78 223 LEU A N 1
ATOM 1719 C CA . LEU A 1 223 ? -20.109 15.109 5.707 1 49.78 223 LEU A CA 1
ATOM 1720 C C . LEU A 1 223 ? -18.797 15.766 5.289 1 49.78 223 LEU A C 1
ATOM 1722 O O . LEU A 1 223 ? -18.797 16.688 4.473 1 49.78 223 LEU A O 1
ATOM 1726 N N . GLN A 1 224 ? -17.719 15.43 5.883 1 51.81 224 GLN A N 1
ATOM 1727 C CA . GLN A 1 224 ? -16.453 16.094 5.609 1 51.81 224 GLN A CA 1
ATOM 1728 C C . GLN A 1 224 ? -16.062 15.961 4.141 1 51.81 224 GLN A C 1
ATOM 1730 O O . GLN A 1 224 ? -15.492 16.891 3.553 1 51.81 224 GLN A O 1
ATOM 1735 N N . PHE A 1 225 ? -16.531 14.898 3.564 1 57.31 225 PHE A N 1
ATOM 1736 C CA . PHE A 1 225 ? -16.234 14.695 2.152 1 57.31 225 PHE A CA 1
ATOM 1737 C C . PHE A 1 225 ? -16.953 15.719 1.293 1 57.31 225 PHE A C 1
ATOM 1739 O O . PHE A 1 225 ? -16.406 16.219 0.303 1 57.31 225 PHE A O 1
ATOM 1746 N N . ARG A 1 226 ? -17.969 16.156 1.876 1 57.81 226 ARG A N 1
ATOM 1747 C CA . ARG A 1 226 ? -18.75 17.125 1.133 1 57.81 226 ARG A CA 1
ATOM 1748 C C . ARG A 1 226 ? -18.062 18.484 1.085 1 57.81 226 ARG A C 1
ATOM 1750 O O . ARG A 1 226 ? -18.031 19.141 0.04 1 57.81 226 ARG A O 1
ATOM 1757 N N . THR A 1 227 ? -17.625 18.828 2.238 1 55.88 227 THR A N 1
ATOM 1758 C CA . THR A 1 227 ? -16.953 20.109 2.289 1 55.88 227 THR A CA 1
ATOM 1759 C C . THR A 1 227 ? -15.711 20.094 1.388 1 55.88 227 THR A C 1
ATOM 1761 O O . THR A 1 227 ? -15.445 21.078 0.685 1 55.88 227 THR A O 1
ATOM 1764 N N . GLU A 1 228 ? -15.102 18.969 1.351 1 55.69 228 GLU A N 1
ATOM 1765 C CA . GLU A 1 228 ? -13.914 18.859 0.516 1 55.69 228 GLU A CA 1
ATOM 1766 C C . GLU A 1 228 ? -1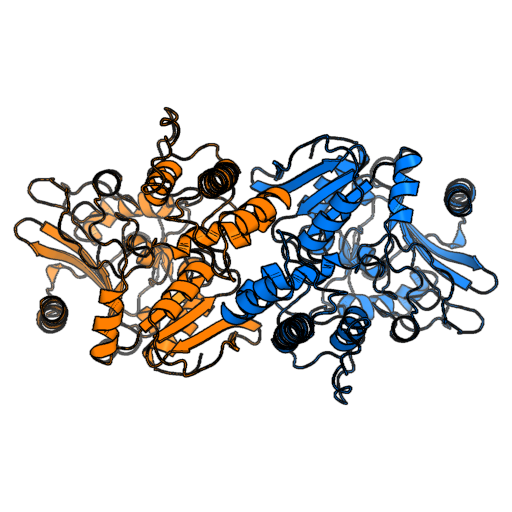4.273 18.875 -0.967 1 55.69 228 GLU A C 1
ATOM 1768 O O . GLU A 1 228 ? -13.594 19.531 -1.765 1 55.69 228 GLU A O 1
ATOM 1773 N N . LEU A 1 229 ? -15.328 18.219 -1.246 1 58.91 229 LEU A N 1
ATOM 1774 C CA . LEU A 1 229 ? -15.781 18.188 -2.633 1 58.91 229 LEU A CA 1
ATOM 1775 C C . LEU A 1 229 ? -16.234 19.578 -3.078 1 58.91 229 LEU A C 1
ATOM 1777 O O . LEU A 1 229 ? -15.977 19.984 -4.207 1 58.91 229 LEU A O 1
ATOM 1781 N N . LYS A 1 230 ? -16.891 20.25 -2.131 1 59.03 230 LYS A N 1
ATOM 1782 C CA . LYS A 1 230 ? -17.359 21.609 -2.438 1 59.03 230 LYS A CA 1
ATOM 1783 C C . LYS A 1 230 ? -16.172 22.531 -2.742 1 59.03 230 LYS A C 1
ATOM 1785 O O . LYS A 1 230 ? -16.234 23.328 -3.676 1 59.03 230 LYS A O 1
ATOM 1790 N N . ASN A 1 231 ? -15.234 22.344 -1.954 1 55.97 231 ASN A N 1
ATOM 1791 C CA . ASN A 1 231 ? -14.062 23.188 -2.15 1 55.97 231 ASN A CA 1
ATOM 1792 C C . ASN A 1 231 ? -13.32 22.828 -3.436 1 55.97 231 ASN A C 1
ATOM 1794 O O . ASN A 1 231 ? -12.852 23.719 -4.156 1 55.97 231 ASN A O 1
ATOM 1798 N N . LEU A 1 232 ? -13.328 21.547 -3.652 1 56.25 232 LEU A N 1
ATOM 1799 C CA . LEU A 1 232 ? -12.633 21.078 -4.848 1 56.25 232 LEU A CA 1
ATOM 1800 C C . LEU A 1 232 ? -13.375 21.516 -6.109 1 56.25 232 LEU A C 1
ATOM 1802 O O . LEU A 1 232 ? -12.742 21.875 -7.109 1 56.25 232 LEU A O 1
ATOM 1806 N N . PHE A 1 233 ? -14.672 21.484 -5.93 1 56.19 233 PHE A N 1
ATOM 1807 C CA . PHE A 1 233 ? -15.461 21.734 -7.133 1 56.19 233 PHE A CA 1
ATOM 1808 C C . PHE A 1 233 ? -16 23.156 -7.137 1 56.19 233 PHE A C 1
ATOM 1810 O O . PHE A 1 233 ? -16.984 23.453 -7.816 1 56.19 233 PHE A O 1
ATOM 1817 N N . ARG A 1 234 ? -15.445 23.938 -6.293 1 55.84 234 ARG A N 1
ATOM 1818 C CA . ARG A 1 234 ? -15.914 25.312 -6.246 1 55.84 234 ARG A CA 1
ATOM 1819 C C . ARG A 1 234 ? -15.852 25.969 -7.625 1 55.84 234 ARG A C 1
ATOM 1821 O O . ARG A 1 234 ? -16.641 26.844 -7.938 1 55.84 234 ARG A O 1
ATOM 1828 N N . PHE A 1 235 ? -14.898 25.438 -8.367 1 52.84 235 PHE A N 1
ATOM 1829 C CA . PHE A 1 235 ? -14.797 26.062 -9.68 1 52.84 235 PHE A CA 1
ATOM 1830 C C . PHE A 1 235 ? -15.812 25.453 -10.641 1 52.84 235 PHE A C 1
ATOM 1832 O O . PHE A 1 235 ? -16.188 26.078 -11.633 1 52.84 235 PHE A O 1
ATOM 1839 N N . TYR A 1 236 ? -16.109 24.172 -10.375 1 56.12 236 TYR A N 1
ATOM 1840 C CA . TYR A 1 236 ? -17.031 23.531 -11.312 1 56.12 236 TYR A CA 1
ATOM 1841 C C . TYR A 1 236 ? -18.484 23.781 -10.906 1 56.12 236 TYR A C 1
ATOM 1843 O O . TYR A 1 236 ? -19.406 23.5 -11.664 1 56.12 236 TYR A O 1
ATOM 1851 N N . GLN A 1 237 ? -18.844 24.719 -10.078 1 51.09 237 GLN A N 1
ATOM 1852 C CA . GLN A 1 237 ? -20.203 25 -9.609 1 51.09 237 GLN A CA 1
ATOM 1853 C C . GLN A 1 237 ? -21.047 23.719 -9.602 1 51.09 237 GLN A C 1
ATOM 1855 O O . GLN A 1 237 ? -22.125 23.688 -10.195 1 51.09 237 GLN A O 1
ATOM 1860 N N . PHE A 1 238 ? -20.375 22.547 -9.383 1 52.34 238 PHE A N 1
ATOM 1861 C CA . PHE A 1 238 ? -21.234 21.375 -9.305 1 52.34 238 PHE A CA 1
ATOM 1862 C C . PHE A 1 238 ? -22.094 21.422 -8.055 1 52.34 238 PHE A C 1
ATOM 1864 O O . PHE A 1 238 ? -21.672 21.922 -7.012 1 52.34 238 PHE A O 1
ATOM 1871 N N . GLU A 1 239 ? -23.453 21.234 -8.25 1 51.84 239 GLU A N 1
ATOM 1872 C CA . GLU A 1 239 ? -24.312 21.047 -7.082 1 51.84 239 GLU A CA 1
ATOM 1873 C C . GLU A 1 239 ? -23.891 19.812 -6.285 1 51.84 239 GLU A C 1
ATOM 1875 O O . GLU A 1 239 ? -23.875 18.703 -6.812 1 51.84 239 GLU A O 1
ATOM 1880 N N . VAL A 1 240 ? -23 20 -5.395 1 55.22 240 VAL A N 1
ATOM 1881 C CA . VAL A 1 240 ? -22.703 18.891 -4.508 1 55.22 240 VAL A CA 1
ATOM 1882 C C . VAL A 1 240 ? -23.969 18.438 -3.791 1 55.22 240 VAL A C 1
ATOM 1884 O O . VAL A 1 240 ? -24.719 19.25 -3.266 1 55.22 240 VAL A O 1
ATOM 1887 N N . PRO A 1 241 ? -24.422 17.188 -4.09 1 51.84 241 PRO A N 1
ATOM 1888 C CA . PRO A 1 241 ? -25.656 16.734 -3.434 1 51.84 241 PRO A CA 1
ATOM 1889 C C . PRO A 1 241 ? -25.688 17.062 -1.943 1 51.84 241 PRO A C 1
ATOM 1891 O O . PRO A 1 241 ? -24.641 17.141 -1.303 1 51.84 241 PRO A O 1
ATOM 1894 N N . GLU A 1 242 ? -26.969 17.375 -1.511 1 50.09 242 GLU A N 1
ATOM 1895 C CA . GLU A 1 242 ? -27.312 17.812 -0.166 1 50.09 242 GLU A CA 1
ATOM 1896 C C . GLU A 1 242 ? -26.859 16.812 0.888 1 50.09 242 GLU A C 1
ATOM 1898 O O . GLU 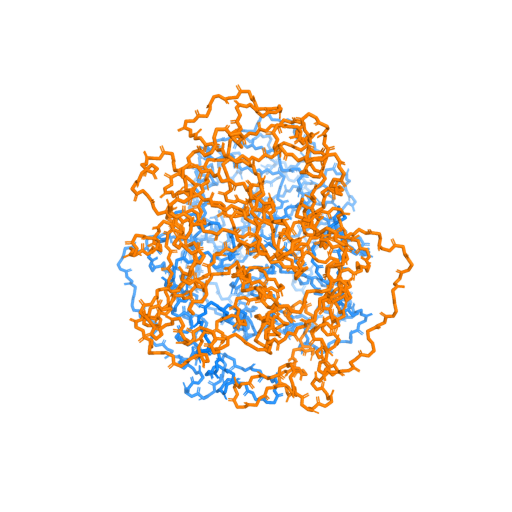A 1 242 ? -26.703 15.625 0.596 1 50.09 242 GLU A O 1
ATOM 1903 N N . LYS A 1 243 ? -26.609 17.344 2.158 1 49.5 243 LYS A N 1
ATOM 1904 C CA . LYS A 1 243 ? -26.203 16.781 3.445 1 49.5 243 LYS A CA 1
ATOM 1905 C C . LYS A 1 243 ? -26.969 15.5 3.758 1 49.5 243 LYS A C 1
ATOM 1907 O O . LYS A 1 243 ? -28.203 15.492 3.785 1 49.5 243 LYS A O 1
ATOM 1912 N N . PRO A 1 244 ? -26.469 14.32 3.549 1 46.75 244 PRO A N 1
ATOM 1913 C CA . PRO A 1 244 ? -27.344 13.43 4.324 1 46.75 244 PRO A CA 1
ATOM 1914 C C . PRO A 1 244 ? -27.438 13.828 5.793 1 46.75 244 PRO A C 1
ATOM 1916 O O . PRO A 1 244 ? -26.5 14.414 6.34 1 46.75 244 PRO A O 1
ATOM 1919 N N . ALA A 1 245 ? -28.609 13.766 6.438 1 41.41 245 ALA A N 1
ATOM 1920 C CA . ALA A 1 245 ? -29.062 14.164 7.77 1 41.41 245 ALA A CA 1
ATOM 1921 C C . ALA A 1 245 ? -28.062 13.727 8.836 1 41.41 245 ALA A C 1
ATOM 1923 O O . ALA A 1 245 ? -27.875 14.414 9.844 1 41.41 245 ALA A O 1
ATOM 1924 N N . THR A 1 246 ? -27.562 12.523 8.859 1 42.69 246 THR A N 1
ATOM 1925 C CA . THR A 1 246 ? -27.062 11.969 10.109 1 42.69 246 THR A CA 1
ATOM 1926 C C . THR A 1 246 ? -25.562 12.172 10.227 1 42.69 246 THR A C 1
ATOM 1928 O O . THR A 1 246 ? -24.906 11.594 11.109 1 42.69 246 THR A O 1
ATOM 1931 N N . LEU A 1 247 ? -24.734 12.664 9.289 1 47.28 247 LEU A N 1
ATOM 1932 C CA . LEU A 1 247 ? -23.312 12.422 9.391 1 47.28 247 LEU A CA 1
ATOM 1933 C C . LEU A 1 247 ? -22.656 13.375 10.391 1 47.28 247 LEU A C 1
ATOM 1935 O O . LEU A 1 247 ? -22.625 14.586 10.164 1 47.28 247 LEU A O 1
ATOM 1939 N N . SER A 1 248 ? -22.703 13.086 11.734 1 46.84 248 SER A N 1
ATOM 1940 C CA . SER A 1 248 ? -22.375 13.773 12.969 1 46.84 248 SER A CA 1
ATOM 1941 C C . SER A 1 248 ? -20.859 13.977 13.094 1 46.84 248 SER A C 1
ATOM 1943 O O . SER A 1 248 ? -20.391 14.703 13.977 1 46.84 248 SER A O 1
ATOM 1945 N N . SER A 1 249 ? -19.953 13.148 12.469 1 53.47 249 SER A N 1
ATOM 1946 C CA . SER A 1 249 ? -18.641 13.227 13.086 1 53.47 249 SER A CA 1
ATOM 1947 C C . SER A 1 249 ? -17.75 14.227 12.367 1 53.47 249 SER A C 1
ATOM 1949 O O . SER A 1 249 ? -17.734 14.289 11.133 1 53.47 249 SER A O 1
ATOM 1951 N N . ASN A 1 250 ? -17.219 15.312 13.062 1 60.22 250 ASN A N 1
ATOM 1952 C CA . ASN A 1 250 ? -16.281 16.344 12.641 1 60.22 250 ASN A CA 1
ATOM 1953 C C . ASN A 1 250 ? -14.891 15.773 12.391 1 60.22 250 ASN A C 1
ATOM 1955 O O . ASN A 1 250 ? -13.914 16.516 12.273 1 60.22 250 ASN A O 1
ATOM 1959 N N . VAL A 1 251 ? -14.781 14.461 12.414 1 65.75 251 VAL A N 1
ATOM 1960 C CA . VAL A 1 251 ? -13.508 13.805 12.125 1 65.75 251 VAL A CA 1
ATOM 1961 C C . VAL A 1 251 ? -13.461 13.383 10.656 1 65.75 251 VAL A C 1
ATOM 1963 O O . VAL A 1 251 ? -14.461 12.914 10.109 1 65.75 251 VAL A O 1
ATOM 1966 N N . PRO A 1 252 ? -12.305 13.75 10.07 1 71.06 252 PRO A N 1
ATOM 1967 C CA . PRO A 1 252 ? -12.188 13.25 8.695 1 71.06 252 PRO A CA 1
ATOM 1968 C C . PRO A 1 252 ? -12.477 11.758 8.578 1 71.06 252 PRO A C 1
ATOM 1970 O O . PRO A 1 252 ? -12.195 11 9.508 1 71.06 252 PRO A O 1
ATOM 1973 N N . PRO A 1 253 ? -13.078 11.391 7.523 1 76.06 253 PRO A N 1
ATOM 1974 C CA . PRO A 1 253 ? -13.383 9.969 7.355 1 76.06 253 PRO A CA 1
ATOM 1975 C C . PRO A 1 253 ? -12.148 9.078 7.547 1 76.06 253 PRO A C 1
ATOM 1977 O O . PRO A 1 253 ? -11.047 9.453 7.137 1 76.06 253 PRO A O 1
ATOM 1980 N N . CYS A 1 254 ? -12.383 8.016 8.336 1 83.75 254 CYS A N 1
ATOM 1981 C CA . CYS A 1 254 ? -11.406 6.949 8.523 1 83.75 254 CYS A CA 1
ATOM 1982 C C . CYS A 1 254 ? -10.367 7.336 9.562 1 83.75 254 CYS A C 1
ATOM 1984 O O . CYS A 1 254 ? -9.391 6.613 9.773 1 83.75 254 CYS A O 1
ATOM 1986 N N . PHE A 1 255 ? -10.539 8.562 10.172 1 85.06 255 PHE A N 1
ATOM 1987 C CA . PHE A 1 255 ? -9.703 8.922 11.312 1 85.06 255 PHE A CA 1
ATOM 1988 C C . PHE A 1 255 ? -10.375 8.523 12.617 1 85.06 255 PHE A C 1
ATOM 1990 O O . PHE A 1 255 ? -11.594 8.625 12.75 1 85.06 255 PHE A O 1
ATOM 1997 N N . ASN A 1 256 ? -9.602 8.016 13.516 1 88.19 256 ASN A N 1
ATOM 1998 C CA . ASN A 1 256 ? -10.062 7.738 14.875 1 88.19 256 ASN A CA 1
ATOM 1999 C C . ASN A 1 256 ? -9.297 8.562 15.906 1 88.19 256 ASN A C 1
ATOM 2001 O O . ASN A 1 256 ? -8.133 8.273 16.188 1 88.19 256 ASN A O 1
ATOM 2005 N N . ASP A 1 257 ? -9.969 9.539 16.406 1 90.69 257 ASP A N 1
ATOM 2006 C CA . ASP A 1 257 ? -9.312 10.398 17.391 1 90.69 257 ASP A CA 1
ATOM 2007 C C . ASP A 1 257 ? -9.898 10.18 18.781 1 90.69 257 ASP A C 1
ATOM 2009 O O . ASP A 1 257 ? -9.742 11.023 19.656 1 90.69 257 ASP A O 1
ATOM 2013 N N . THR A 1 258 ? -10.602 9.109 19 1 93.25 258 THR A N 1
ATOM 2014 C CA . THR A 1 258 ? -11.336 8.867 20.234 1 93.25 258 THR A CA 1
ATOM 2015 C C . THR A 1 258 ? -10.398 8.922 21.438 1 93.25 258 THR A C 1
ATOM 2017 O O . THR A 1 258 ? -10.719 9.547 22.453 1 93.25 258 THR A O 1
ATOM 2020 N N . ALA A 1 259 ? -9.297 8.297 21.375 1 96.31 259 ALA A N 1
ATOM 2021 C CA . ALA A 1 259 ? -8.367 8.258 22.5 1 96.31 259 ALA A CA 1
ATOM 2022 C C . ALA A 1 259 ? -7.863 9.656 22.844 1 96.31 259 ALA A C 1
ATOM 2024 O O . ALA A 1 259 ? -7.883 10.047 24.016 1 96.31 259 ALA A O 1
ATOM 2025 N N . GLN A 1 260 ? -7.465 10.391 21.859 1 96.81 260 GLN A N 1
ATOM 2026 C CA . GLN A 1 260 ? -6.938 11.734 22.062 1 96.81 260 GLN A CA 1
ATOM 2027 C C . GLN A 1 260 ? -8.016 12.664 22.609 1 96.81 260 GLN A C 1
ATOM 2029 O O . GLN A 1 260 ? -7.77 13.414 23.562 1 96.81 260 GLN A O 1
ATOM 2034 N N . ARG A 1 261 ? -9.164 12.578 22 1 95.88 261 ARG A N 1
ATOM 2035 C CA . ARG A 1 261 ? -10.281 13.414 22.438 1 95.88 261 ARG A CA 1
ATOM 2036 C C . ARG A 1 261 ? -10.656 13.102 23.875 1 95.88 261 ARG A C 1
ATOM 2038 O O . ARG A 1 261 ? -10.883 14.016 24.672 1 95.88 261 ARG A O 1
ATOM 2045 N N . THR A 1 262 ? -10.727 11.852 24.188 1 97.44 262 THR A N 1
ATOM 2046 C CA . THR A 1 262 ? -11.078 11.43 25.547 1 97.44 262 THR A CA 1
ATOM 2047 C C . THR A 1 262 ? -10.039 11.914 26.547 1 97.44 262 THR A C 1
ATOM 2049 O O . THR A 1 262 ? -10.383 12.484 27.578 1 97.44 262 THR A O 1
ATOM 2052 N N . TRP A 1 263 ? -8.812 11.766 26.25 1 98.44 263 TRP A N 1
ATOM 2053 C CA . TRP A 1 263 ? -7.734 12.102 27.172 1 98.44 263 TRP A CA 1
ATOM 2054 C C . TRP A 1 263 ? -7.629 13.609 27.359 1 98.44 263 TRP A C 1
ATOM 2056 O O . TRP A 1 263 ? -7.559 14.094 28.5 1 98.44 263 TRP A O 1
ATOM 2066 N N . LEU A 1 264 ? -7.672 14.344 26.297 1 98.5 264 LEU A N 1
ATOM 2067 C CA . LEU A 1 264 ? -7.461 15.789 26.328 1 98.5 264 LEU A CA 1
ATOM 2068 C C . LEU A 1 264 ? -8.617 16.484 27.047 1 98.5 264 LEU A C 1
ATOM 2070 O O . LEU A 1 264 ? -8.445 17.594 27.562 1 98.5 264 LEU A O 1
ATOM 2074 N N . ASN A 1 265 ? -9.75 15.859 27.094 1 98.06 265 ASN A N 1
ATOM 2075 C CA . ASN A 1 265 ? -10.906 16.547 27.656 1 98.06 265 ASN A CA 1
ATOM 2076 C C . ASN A 1 265 ? -11.141 16.141 29.109 1 98.06 265 ASN A C 1
ATOM 2078 O O . ASN A 1 265 ? -12.117 16.562 29.734 1 98.06 265 ASN A O 1
ATOM 2082 N N . ARG A 1 266 ? -10.289 15.383 29.656 1 97.75 266 ARG A N 1
ATOM 2083 C CA . ARG A 1 266 ? -10.32 15.102 31.094 1 97.75 266 ARG A CA 1
ATOM 2084 C C . ARG A 1 266 ? -9.977 16.344 31.891 1 97.75 266 ARG A C 1
ATOM 2086 O O . ARG A 1 266 ? -9.086 17.109 31.516 1 97.75 266 ARG A O 1
ATOM 2093 N N . ALA A 1 267 ? -10.562 16.453 33.062 1 97.25 267 ALA A N 1
ATOM 2094 C CA . ALA A 1 267 ? -10.352 17.625 33.906 1 97.25 267 ALA A CA 1
ATOM 2095 C C . ALA A 1 267 ? -8.914 17.688 34.406 1 97.25 267 ALA A C 1
ATOM 2097 O O . ALA A 1 267 ? -8.305 18.766 34.438 1 97.25 267 ALA A O 1
ATOM 2098 N N . ASP A 1 268 ? -8.367 16.594 34.781 1 97.88 268 ASP A N 1
ATOM 2099 C CA . ASP A 1 268 ? -7.012 16.578 35.312 1 97.88 268 ASP A CA 1
ATOM 2100 C C . ASP A 1 268 ? -5.98 16.875 34.219 1 97.88 268 ASP A C 1
ATOM 2102 O O . ASP A 1 268 ? -4.934 17.469 34.5 1 97.88 268 ASP A O 1
ATOM 2106 N N . VAL A 1 269 ? -6.266 16.422 32.969 1 98.5 269 VAL A N 1
ATOM 2107 C CA . VAL A 1 269 ? -5.371 16.719 31.859 1 98.5 269 VAL A CA 1
ATOM 2108 C C . VAL A 1 269 ? -5.414 18.203 31.531 1 98.5 269 VAL A C 1
ATOM 2110 O O . VAL A 1 269 ? -4.371 18.844 31.375 1 98.5 269 VAL A O 1
ATOM 2113 N N . ARG A 1 270 ? -6.609 18.781 31.453 1 98.19 270 ARG A N 1
ATOM 2114 C CA . ARG A 1 270 ? -6.762 20.219 31.188 1 98.19 270 ARG A CA 1
ATOM 2115 C C . ARG A 1 270 ? -6.031 21.047 32.219 1 98.19 270 ARG A C 1
ATOM 2117 O O . ARG A 1 270 ? -5.367 22.031 31.891 1 98.19 270 ARG A O 1
ATOM 2124 N N . LYS A 1 271 ? -6.102 20.609 33.469 1 97.25 271 LYS A N 1
ATOM 2125 C CA . LYS A 1 271 ? -5.391 21.297 34.531 1 97.25 271 LYS A CA 1
ATOM 2126 C C . LYS A 1 271 ? -3.879 21.203 34.344 1 97.25 271 LYS A C 1
ATOM 2128 O O . LYS A 1 271 ? -3.172 22.203 34.5 1 97.25 271 LYS A O 1
ATOM 2133 N N . ALA A 1 272 ? -3.391 20.047 34.031 1 97.31 272 ALA A N 1
ATOM 2134 C CA . ALA A 1 272 ? -1.962 19.828 33.812 1 97.31 272 ALA A CA 1
ATOM 2135 C C . ALA A 1 272 ? -1.45 20.672 32.625 1 97.31 272 ALA A C 1
ATOM 2137 O O . ALA A 1 272 ? -0.301 21.125 32.656 1 97.31 272 ALA A O 1
ATOM 2138 N N . LEU A 1 273 ? -2.359 20.922 31.656 1 98.19 273 LEU A N 1
ATOM 2139 C CA . LEU A 1 273 ? -1.981 21.656 30.453 1 98.19 273 LEU A CA 1
ATOM 2140 C C . LEU A 1 273 ? -2.316 23.141 30.578 1 98.19 273 LEU A C 1
ATOM 2142 O O . LEU A 1 273 ? -2.162 23.891 29.609 1 98.19 273 LEU A O 1
ATOM 2146 N N . HIS A 1 274 ? -2.85 23.531 31.688 1 97.06 274 HIS A N 1
ATOM 2147 C CA . HIS A 1 274 ? -3.17 24.922 32 1 97.06 274 HIS A CA 1
ATOM 2148 C C . HIS A 1 274 ? -4.27 25.453 31.078 1 97.06 274 HIS A C 1
ATOM 2150 O O . HIS A 1 274 ? -4.172 26.562 30.562 1 97.06 274 HIS A O 1
ATOM 2156 N N . ILE A 1 275 ? -5.227 24.609 30.812 1 97.62 275 ILE A N 1
ATOM 2157 C CA . ILE A 1 275 ? -6.398 24.984 30.031 1 97.62 275 ILE A CA 1
ATOM 2158 C C . ILE A 1 275 ? -7.488 25.516 30.953 1 97.62 275 ILE A C 1
ATOM 2160 O O . ILE A 1 275 ? -8 24.781 31.797 1 97.62 275 ILE A O 1
ATOM 2164 N N . PRO A 1 276 ? -7.895 26.734 30.719 1 95.56 276 PRO A N 1
ATOM 2165 C CA . PRO A 1 276 ? -8.984 27.25 31.562 1 95.56 276 PRO A CA 1
ATOM 2166 C C . PRO A 1 276 ? -10.281 26.469 31.375 1 95.56 276 PRO A C 1
ATOM 2168 O O . PRO A 1 276 ? -10.555 25.953 30.281 1 95.56 276 PRO A O 1
ATOM 2171 N N . ASP A 1 277 ? -11.125 26.484 32.375 1 95.19 277 ASP A N 1
ATOM 2172 C CA . ASP A 1 277 ? -12.352 25.703 32.375 1 95.19 277 ASP A CA 1
ATOM 2173 C C . ASP A 1 277 ? -13.336 26.203 31.328 1 95.19 277 ASP A C 1
ATOM 2175 O O . ASP A 1 277 ? -14.148 25.422 30.812 1 95.19 277 ASP A O 1
ATOM 2179 N N . PHE A 1 278 ? -13.242 27.422 31.016 1 94.44 278 PHE A N 1
ATOM 2180 C CA . PHE A 1 278 ? -14.242 28 30.125 1 94.44 278 PHE A CA 1
ATOM 2181 C C . PHE A 1 278 ? -13.93 27.672 28.672 1 94.44 278 PHE A C 1
ATOM 2183 O O . PHE A 1 278 ? -14.766 27.875 27.781 1 94.44 278 PHE A O 1
ATOM 2190 N N . VAL A 1 279 ? -12.75 27.172 28.438 1 95.69 279 VAL A N 1
ATOM 2191 C CA . VAL A 1 279 ? -12.344 26.859 27.062 1 95.69 279 VAL A CA 1
ATOM 2192 C C . VAL A 1 279 ? -13.156 25.672 26.562 1 95.69 279 VAL A C 1
ATOM 2194 O O . VAL A 1 279 ? -13.422 24.719 27.312 1 95.69 279 VAL A O 1
ATOM 2197 N N . GLN A 1 280 ? -13.516 25.641 25.312 1 94.19 280 GLN A N 1
ATOM 2198 C CA . GLN A 1 280 ? -14.352 24.609 24.688 1 94.19 280 GLN A CA 1
ATOM 2199 C C . GLN A 1 280 ? -13.688 23.25 24.75 1 94.19 280 GLN A C 1
ATOM 2201 O O . GLN A 1 280 ? -12.477 23.141 24.984 1 94.19 280 GLN A O 1
ATOM 2206 N N . THR A 1 281 ? -14.484 22.219 24.484 1 94.75 281 THR A N 1
ATOM 2207 C CA . THR A 1 281 ? -13.984 20.859 24.391 1 94.75 281 THR A CA 1
ATOM 2208 C C . THR A 1 281 ? -13.055 20.688 23.188 1 94.75 281 THR A C 1
ATOM 2210 O O . THR A 1 281 ? -13.305 21.266 22.125 1 94.75 281 THR A O 1
ATOM 2213 N N . TRP A 1 282 ? -12.062 19.922 23.406 1 95.88 282 TRP A N 1
ATOM 2214 C CA . TRP A 1 282 ? -11.109 19.688 22.328 1 95.88 282 TRP A CA 1
ATOM 2215 C C . TRP A 1 282 ? -11.695 18.766 21.266 1 95.88 282 TRP A C 1
ATOM 2217 O O . TRP A 1 282 ? -12.312 17.75 21.594 1 95.88 282 TRP A O 1
ATOM 2227 N N . GLU A 1 283 ? -11.5 19.109 20.094 1 91.56 283 GLU A N 1
ATOM 2228 C CA . GLU A 1 283 ? -11.75 18.281 18.906 1 91.56 283 GLU A CA 1
ATOM 2229 C C . GLU A 1 283 ? -10.594 18.391 17.906 1 91.56 283 GLU A C 1
ATOM 2231 O O . GLU A 1 283 ? -9.914 19.406 17.844 1 91.56 283 GLU A O 1
ATOM 2236 N N . LEU A 1 284 ? -10.453 17.297 17.234 1 90.69 284 LEU A N 1
ATOM 2237 C CA . LEU A 1 284 ? -9.344 17.281 16.297 1 90.69 284 LEU A CA 1
ATOM 2238 C C . LEU A 1 284 ? -9.5 18.406 15.266 1 90.69 284 LEU A C 1
ATOM 2240 O O . LEU A 1 284 ? -8.547 19.141 15 1 90.69 284 LEU A O 1
ATOM 2244 N N . CYS A 1 285 ? -10.648 18.422 14.656 1 84.62 285 CYS A N 1
ATOM 2245 C CA . CYS A 1 285 ? -10.945 19.516 13.719 1 84.62 285 CYS A CA 1
ATOM 2246 C C . CYS A 1 285 ? -12.203 20.266 14.133 1 84.62 285 CYS A C 1
ATOM 2248 O O . CYS A 1 285 ? -13.234 19.641 14.414 1 84.62 285 CYS A O 1
ATOM 2250 N N . SER A 1 286 ? -12.039 21.578 14.164 1 83.12 286 SER A N 1
ATOM 2251 C CA . SER A 1 286 ? -13.148 22.422 14.57 1 83.12 286 SER A CA 1
ATOM 2252 C C . SER A 1 286 ? -14.195 22.531 13.469 1 83.12 286 SER A C 1
ATOM 2254 O O . SER A 1 286 ? -13.898 23 12.367 1 83.12 286 SER A O 1
ATOM 2256 N N . SER A 1 287 ? -15.367 22.141 13.797 1 75 287 SER A N 1
ATOM 2257 C CA . SER A 1 287 ? -16.453 22.266 12.828 1 75 287 SER A CA 1
ATOM 2258 C C . SER A 1 287 ? -16.766 23.719 12.523 1 75 287 SER A C 1
ATOM 2260 O O . SER A 1 287 ? -17.094 24.078 11.383 1 75 287 SER A O 1
ATOM 2262 N N . VAL A 1 288 ? -16.641 24.531 13.523 1 75.62 288 VAL A N 1
ATOM 2263 C CA . VAL A 1 288 ? -16.984 25.938 13.383 1 75.62 288 VAL A CA 1
ATOM 2264 C C . VAL A 1 288 ? -15.977 26.625 12.469 1 75.62 288 VAL A C 1
ATOM 2266 O O . VAL A 1 288 ? -16.359 27.375 11.562 1 75.62 288 VAL A O 1
ATOM 2269 N N . VAL A 1 289 ? -14.773 26.375 12.742 1 74.75 289 VAL A N 1
ATOM 2270 C CA . VAL A 1 289 ? -13.727 27.016 11.945 1 74.75 289 VAL A CA 1
ATOM 2271 C C . VAL A 1 289 ? -13.781 26.469 10.516 1 74.75 289 VAL A C 1
ATOM 2273 O O . VAL A 1 289 ? -13.664 27.234 9.555 1 74.75 289 VAL A O 1
ATOM 2276 N N . SER A 1 290 ? -13.977 25.156 10.406 1 70 290 SER A N 1
ATOM 2277 C CA . SER A 1 290 ? -14.016 24.531 9.078 1 70 290 SER A CA 1
ATOM 2278 C C . SER A 1 290 ? -15.172 25.094 8.25 1 70 290 SER A C 1
ATOM 2280 O O . SER A 1 290 ? -15.031 25.297 7.043 1 70 290 SER A O 1
ATOM 2282 N N . ALA A 1 291 ? -16.25 25.328 8.883 1 67 291 ALA A N 1
ATOM 2283 C CA . ALA A 1 291 ? -17.438 25.797 8.195 1 67 291 ALA A CA 1
ATOM 2284 C C . ALA A 1 291 ? -17.297 27.25 7.77 1 67 291 ALA A C 1
ATOM 2286 O O . ALA A 1 291 ? -17.906 27.688 6.789 1 67 291 ALA A O 1
ATOM 2287 N N . ASN A 1 292 ? -16.5 27.969 8.43 1 67.38 292 ASN A N 1
ATOM 2288 C CA . ASN A 1 292 ? -16.422 29.406 8.188 1 67.38 292 ASN A CA 1
ATOM 2289 C C . ASN A 1 292 ? -15.125 29.781 7.484 1 67.38 292 ASN A C 1
ATOM 2291 O O . ASN A 1 292 ? -14.836 30.969 7.293 1 67.38 292 ASN A O 1
ATOM 2295 N N . TYR A 1 293 ? -14.484 28.75 7.129 1 64.38 293 TYR A N 1
ATOM 2296 C CA . TYR A 1 293 ? -13.195 29.016 6.496 1 64.38 293 TYR A CA 1
ATOM 2297 C C . TYR A 1 293 ? -13.383 29.531 5.074 1 64.38 293 TYR A C 1
ATOM 2299 O O . TYR A 1 293 ? -14.172 28.969 4.305 1 64.38 293 TYR A O 1
ATOM 2307 N N . GLN A 1 294 ? -12.82 30.672 4.777 1 60.03 294 GLN A N 1
ATOM 2308 C CA . GLN A 1 294 ? -12.82 31.234 3.428 1 60.03 294 GLN A CA 1
ATOM 2309 C C . GLN A 1 294 ? -11.414 31.188 2.822 1 60.03 294 GLN A C 1
ATOM 2311 O O . GLN A 1 294 ? -10.453 31.641 3.445 1 60.03 294 GLN A O 1
ATOM 2316 N N . GLN A 1 295 ? -11.344 30.547 1.663 1 59.56 295 GLN A N 1
ATOM 2317 C CA . GLN A 1 295 ? -10.062 30.5 0.971 1 59.56 295 GLN A CA 1
ATOM 2318 C C . GLN A 1 295 ? -9.688 31.859 0.4 1 59.56 295 GLN A C 1
ATOM 2320 O O . GLN A 1 295 ? -10.484 32.469 -0.319 1 59.56 295 GLN A O 1
ATOM 2325 N N . ILE A 1 296 ? -8.594 32.375 0.892 1 58.19 296 ILE A N 1
ATOM 2326 C CA . ILE A 1 296 ? -8.18 33.688 0.433 1 58.19 296 ILE A CA 1
ATOM 2327 C C . ILE A 1 296 ? -7.164 33.562 -0.7 1 58.19 296 ILE A C 1
ATOM 2329 O O . ILE A 1 296 ? -7.117 34.406 -1.607 1 58.19 296 ILE A O 1
ATOM 2333 N N . TYR A 1 297 ? -6.406 32.469 -0.68 1 60.75 297 TYR A N 1
ATOM 2334 C CA . TYR A 1 297 ? -5.406 32.281 -1.722 1 60.75 297 TYR A CA 1
ATOM 2335 C C . TYR A 1 297 ? -5.797 31.109 -2.631 1 60.75 297 TYR A C 1
ATOM 2337 O O . TYR A 1 297 ? -6.277 30.078 -2.158 1 60.75 297 TYR A O 1
ATOM 2345 N N . ASP A 1 298 ? -5.637 31.391 -3.912 1 60.47 298 ASP A N 1
ATOM 2346 C CA . ASP A 1 298 ? -5.965 30.344 -4.879 1 60.47 298 ASP A CA 1
ATOM 2347 C C . ASP A 1 298 ? -4.852 29.297 -4.965 1 60.47 298 ASP A C 1
ATOM 2349 O O . ASP A 1 298 ? -5.113 28.125 -5.227 1 60.47 298 ASP A O 1
ATOM 2353 N N . ASN A 1 299 ? -3.631 29.906 -4.852 1 64.56 299 ASN A N 1
ATOM 2354 C CA . ASN A 1 299 ? -2.488 29 -4.855 1 64.56 299 ASN A CA 1
ATOM 2355 C C . ASN A 1 299 ? -1.346 29.531 -3.996 1 64.56 299 ASN A C 1
ATOM 2357 O O . ASN A 1 299 ? -1.361 30.688 -3.592 1 64.56 299 ASN A O 1
ATOM 2361 N N . MET A 1 300 ? -0.441 28.75 -3.676 1 72.81 300 MET A N 1
ATOM 2362 C CA . MET A 1 300 ? 0.668 29.109 -2.799 1 72.81 300 MET A CA 1
ATOM 2363 C C . MET A 1 300 ? 1.927 29.406 -3.607 1 72.81 300 MET A C 1
ATOM 2365 O O . MET A 1 300 ? 3.029 29.438 -3.057 1 72.81 300 MET A O 1
ATOM 2369 N N . GLN A 1 301 ? 1.76 29.578 -4.84 1 79.69 301 GLN A N 1
ATOM 2370 C CA . GLN A 1 301 ? 2.916 29.766 -5.711 1 79.69 301 GLN A CA 1
ATOM 2371 C C . GLN A 1 301 ? 3.754 30.953 -5.262 1 79.69 301 GLN A C 1
ATOM 2373 O O . GLN A 1 301 ? 4.965 30.828 -5.07 1 79.69 301 GLN A O 1
ATOM 2378 N N . ASP A 1 302 ? 3.062 32.062 -5.051 1 77.25 302 ASP A N 1
ATOM 2379 C CA . ASP A 1 302 ? 3.779 33.281 -4.676 1 77.25 302 ASP A CA 1
ATOM 2380 C C . ASP A 1 302 ? 4.465 33.125 -3.322 1 77.25 302 ASP A C 1
ATOM 2382 O O . ASP A 1 302 ? 5.562 33.656 -3.109 1 77.25 302 ASP A O 1
ATOM 2386 N N . PHE A 1 303 ? 3.83 32.469 -2.506 1 77.56 303 PHE A N 1
ATOM 2387 C CA . PHE A 1 303 ? 4.387 32.219 -1.181 1 77.56 303 PHE A CA 1
ATOM 2388 C C . PHE A 1 303 ? 5.691 31.438 -1.279 1 77.56 303 PHE A C 1
ATOM 2390 O O . PHE A 1 303 ? 6.703 31.828 -0.692 1 77.56 303 PHE A O 1
ATOM 2397 N N . TYR A 1 304 ? 5.723 30.391 -2.004 1 84.44 304 TYR A N 1
ATOM 2398 C CA . TYR A 1 304 ? 6.91 29.562 -2.154 1 84.44 304 TYR A CA 1
ATOM 2399 C C . TYR A 1 304 ? 8.023 30.312 -2.861 1 84.44 304 TYR A C 1
ATOM 2401 O O . TYR A 1 304 ? 9.188 30.234 -2.463 1 84.44 304 TYR A O 1
ATOM 2409 N N . LEU A 1 305 ? 7.672 31.031 -3.865 1 86.44 305 LEU A N 1
ATOM 2410 C CA . LEU A 1 305 ? 8.68 31.781 -4.605 1 86.44 305 LEU A CA 1
ATOM 2411 C C . LEU A 1 305 ? 9.336 32.844 -3.717 1 86.44 305 LEU A C 1
ATOM 2413 O O . LEU A 1 305 ? 10.539 33.062 -3.801 1 86.44 305 LEU A O 1
ATOM 2417 N N . GLN A 1 306 ? 8.508 33.438 -2.893 1 82.5 306 GLN A N 1
ATOM 2418 C CA . GLN A 1 306 ? 9.047 34.406 -1.954 1 82.5 306 GLN A CA 1
ATOM 2419 C C . GLN A 1 306 ? 10.016 33.75 -0.974 1 82.5 306 GLN A C 1
ATOM 2421 O O . GLN A 1 306 ? 11.094 34.281 -0.704 1 82.5 306 GLN A O 1
ATOM 2426 N N . LEU A 1 307 ? 9.633 32.625 -0.471 1 81.94 307 LEU A N 1
ATOM 2427 C CA . LEU A 1 307 ? 10.477 31.891 0.475 1 81.94 307 LEU A CA 1
ATOM 2428 C C . LEU A 1 307 ? 11.797 31.484 -0.176 1 81.94 307 LEU A C 1
ATOM 2430 O O . LEU A 1 307 ? 12.867 31.672 0.411 1 81.94 307 LEU A O 1
ATOM 2434 N N . LEU A 1 308 ? 11.719 31.031 -1.303 1 86.62 308 LEU A N 1
ATOM 2435 C CA . LEU A 1 308 ? 12.891 30.531 -2.014 1 86.62 308 LEU A CA 1
ATOM 2436 C C . LEU A 1 308 ? 13.82 31.688 -2.398 1 86.62 308 LEU A C 1
ATOM 2438 O O . LEU A 1 308 ? 15.039 31.547 -2.373 1 86.62 308 LEU A O 1
ATOM 2442 N N . SER A 1 309 ? 13.266 32.781 -2.691 1 88.62 309 SER A N 1
ATOM 2443 C CA . SER A 1 309 ? 14.062 33.938 -3.07 1 88.62 309 SER A CA 1
ATOM 2444 C C . SER A 1 309 ? 14.891 34.438 -1.895 1 88.62 309 SER A C 1
ATOM 2446 O O . SER A 1 309 ? 15.914 35.094 -2.09 1 88.62 309 SER A O 1
ATOM 2448 N N . LYS A 1 310 ? 14.469 34.188 -0.687 1 84.44 310 LYS A N 1
ATOM 2449 C CA . LYS A 1 310 ? 15.18 34.594 0.518 1 84.44 310 LYS A CA 1
ATOM 2450 C C . LYS A 1 310 ? 16.25 33.562 0.892 1 84.44 310 LYS A C 1
ATOM 2452 O O . LYS A 1 310 ? 16.875 33.688 1.956 1 84.44 310 LYS A O 1
ATOM 2457 N N . GLY A 1 311 ? 16.406 32.531 0.139 1 83 311 GLY A N 1
ATOM 2458 C CA . GLY A 1 311 ? 17.453 31.547 0.351 1 83 311 GLY A CA 1
ATOM 2459 C C . GLY A 1 311 ? 17.047 30.438 1.304 1 83 311 GLY A C 1
ATOM 2460 O O . GLY A 1 311 ? 17.891 29.641 1.72 1 83 311 GLY A O 1
ATOM 2461 N N . LEU A 1 312 ? 15.789 30.391 1.593 1 86.94 312 LEU A N 1
ATOM 2462 C CA . LEU A 1 312 ? 15.312 29.359 2.506 1 86.94 312 LEU A CA 1
ATOM 2463 C C . LEU A 1 312 ? 15.156 28.031 1.785 1 86.94 312 LEU A C 1
ATOM 2465 O O . LEU A 1 312 ? 14.891 27.984 0.581 1 86.94 312 LEU A O 1
ATOM 2469 N N . ARG A 1 313 ? 15.367 26.938 2.564 1 87.56 313 ARG A N 1
ATOM 2470 C CA . ARG A 1 313 ? 15.148 25.594 2.039 1 87.56 313 ARG A CA 1
ATOM 2471 C C . ARG A 1 313 ? 13.727 25.109 2.307 1 87.56 313 ARG A C 1
ATOM 2473 O O . ARG A 1 313 ? 13.141 25.438 3.342 1 87.56 313 ARG A O 1
ATOM 2480 N N . ALA A 1 314 ? 13.195 24.406 1.338 1 89.19 314 ALA A N 1
ATOM 2481 C CA . ALA A 1 314 ? 11.844 23.859 1.48 1 89.19 314 ALA A CA 1
ATOM 2482 C C . ALA A 1 314 ? 11.812 22.375 1.169 1 89.19 314 ALA A C 1
ATOM 2484 O O . ALA A 1 314 ? 12.484 21.906 0.246 1 89.19 314 ALA A O 1
ATOM 2485 N N . LEU A 1 315 ? 11.148 21.656 1.998 1 90.56 315 LEU A N 1
ATOM 2486 C CA . LEU A 1 315 ? 10.852 20.25 1.768 1 90.56 315 LEU A CA 1
ATOM 2487 C C . LEU A 1 315 ? 9.352 20.031 1.608 1 90.56 315 LEU A C 1
ATOM 2489 O O . LEU A 1 315 ? 8.57 20.328 2.521 1 90.56 315 LEU A O 1
ATOM 2493 N N . VAL A 1 316 ? 8.953 19.641 0.433 1 88.62 316 VAL A N 1
ATOM 2494 C CA . VAL A 1 316 ? 7.586 19.203 0.169 1 88.62 316 VAL A CA 1
ATOM 2495 C C . VAL A 1 316 ? 7.523 17.688 0.159 1 88.62 316 VAL A C 1
ATOM 2497 O O . VAL A 1 316 ? 8.086 17.031 -0.729 1 88.62 316 VAL A O 1
ATOM 2500 N N . TYR A 1 317 ? 6.859 17.094 1.156 1 90.5 317 TYR A N 1
ATOM 2501 C CA . TYR A 1 317 ? 6.84 15.641 1.201 1 90.5 317 TYR A CA 1
ATOM 2502 C C . TYR A 1 317 ? 5.406 15.117 1.216 1 90.5 317 TYR A C 1
ATOM 2504 O O . TYR A 1 317 ? 4.5 15.781 1.717 1 90.5 317 TYR A O 1
ATOM 2512 N N . ASN A 1 318 ? 5.203 13.922 0.646 1 88.75 318 ASN A N 1
ATOM 2513 C CA . ASN A 1 318 ? 3.91 13.25 0.571 1 88.75 318 ASN A CA 1
ATOM 2514 C C . ASN A 1 318 ? 4.039 11.75 0.811 1 88.75 318 ASN A C 1
ATOM 2516 O O . ASN A 1 318 ? 5 11.125 0.357 1 88.75 318 ASN A O 1
ATOM 2520 N N . GLY A 1 319 ? 3.047 11.281 1.599 1 90.56 319 GLY A N 1
ATOM 2521 C CA . GLY A 1 319 ? 2.842 9.852 1.417 1 90.56 319 GLY A CA 1
ATOM 2522 C C . GLY A 1 319 ? 2.293 9.492 0.048 1 90.56 319 GLY A C 1
ATOM 2523 O O . GLY A 1 319 ? 1.385 10.164 -0.454 1 90.56 319 GLY A O 1
ATOM 2524 N N . ASP A 1 320 ? 2.779 8.445 -0.562 1 87.69 320 ASP A N 1
ATOM 2525 C CA . ASP A 1 320 ? 2.422 8.211 -1.958 1 87.69 320 ASP A CA 1
ATOM 2526 C C . ASP A 1 320 ? 1.149 7.375 -2.068 1 87.69 320 ASP A C 1
ATOM 2528 O O . ASP A 1 320 ? 0.764 6.965 -3.164 1 87.69 320 ASP A O 1
ATOM 2532 N N . THR A 1 321 ? 0.474 7.141 -0.939 1 87.19 321 THR A N 1
ATOM 2533 C CA . THR A 1 321 ? -0.837 6.5 -0.994 1 87.19 321 THR A CA 1
ATOM 2534 C C . THR A 1 321 ? -1.927 7.465 -0.537 1 87.19 321 THR A C 1
ATOM 2536 O O . THR A 1 321 ? -3.074 7.062 -0.331 1 87.19 321 THR A O 1
ATOM 2539 N N . ASP A 1 322 ? -1.522 8.688 -0.299 1 85.88 322 ASP A N 1
ATOM 2540 C CA . ASP A 1 322 ? -2.463 9.758 0.025 1 85.88 322 ASP A CA 1
ATOM 2541 C C . ASP A 1 322 ? -3.262 10.172 -1.207 1 85.88 322 ASP A C 1
ATOM 2543 O O . ASP A 1 322 ? -2.688 10.617 -2.203 1 85.88 322 ASP A O 1
ATOM 2547 N N . MET A 1 323 ? -4.547 10.039 -1.105 1 75.25 323 MET A N 1
ATOM 2548 C CA . MET A 1 323 ? -5.367 10.414 -2.254 1 75.25 323 MET A CA 1
ATOM 2549 C C . MET A 1 323 ? -5.93 11.82 -2.086 1 75.25 323 MET A C 1
ATOM 2551 O O . MET A 1 323 ? -6.418 12.422 -3.047 1 75.25 323 MET A O 1
ATOM 2555 N N . VAL A 1 324 ? -5.875 12.297 -0.906 1 74.5 324 VAL A N 1
ATOM 2556 C CA . VAL A 1 324 ? -6.422 13.617 -0.616 1 74.5 324 VAL A CA 1
ATOM 2557 C C . VAL A 1 324 ? -5.414 14.695 -1.016 1 74.5 324 VAL A C 1
ATOM 2559 O O . VAL A 1 324 ? -5.762 15.648 -1.716 1 74.5 324 VAL A O 1
ATOM 2562 N N . CYS A 1 325 ? -4.234 14.508 -0.529 1 76.19 325 CYS A N 1
ATOM 2563 C CA . CYS A 1 325 ? -3.092 15.289 -0.982 1 76.19 325 CYS A CA 1
ATOM 2564 C C . CYS A 1 325 ? -2.127 14.43 -1.79 1 76.19 325 CYS A C 1
ATOM 2566 O O . CYS A 1 325 ? -1.065 14.047 -1.296 1 76.19 325 CYS A O 1
ATOM 2568 N N . ASN A 1 326 ? -2.498 14.266 -2.979 1 75 326 ASN A N 1
ATOM 2569 C CA . ASN A 1 326 ? -1.822 13.289 -3.826 1 75 326 ASN A CA 1
ATOM 2570 C C . ASN A 1 326 ? -0.426 13.766 -4.223 1 75 326 ASN A C 1
ATOM 2572 O O . ASN A 1 326 ? -0.227 14.938 -4.531 1 75 326 ASN A O 1
ATOM 2576 N N . PHE A 1 327 ? 0.499 12.883 -4.25 1 79.31 327 PHE A N 1
ATOM 2577 C CA . PHE A 1 327 ? 1.899 13.227 -4.465 1 79.31 327 PHE A CA 1
ATOM 2578 C C . PHE A 1 327 ? 2.125 13.727 -5.887 1 79.31 327 PHE A C 1
ATOM 2580 O O . PHE A 1 327 ? 3.008 14.547 -6.129 1 79.31 327 PHE A O 1
ATOM 2587 N N . LEU A 1 328 ? 1.351 13.266 -6.832 1 71.75 328 LEU A N 1
ATOM 2588 C CA . LEU A 1 328 ? 1.506 13.742 -8.203 1 71.75 328 LEU A CA 1
ATOM 2589 C C . LEU A 1 328 ? 1.127 15.219 -8.312 1 71.75 328 LEU A C 1
ATOM 2591 O O . LEU A 1 328 ? 1.814 15.992 -8.984 1 71.75 328 LEU A O 1
ATOM 2595 N N . GLY A 1 329 ? -0.024 15.523 -7.703 1 71.75 329 GLY A N 1
ATOM 2596 C CA . GLY A 1 329 ? -0.424 16.922 -7.688 1 71.75 329 GLY A CA 1
ATOM 2597 C C . GLY A 1 329 ? 0.624 17.828 -7.082 1 71.75 329 GLY A C 1
ATOM 2598 O O . GLY A 1 329 ? 0.901 18.906 -7.617 1 71.75 329 GLY A O 1
ATOM 2599 N N . GLU A 1 330 ? 1.2 17.391 -6.008 1 78.69 330 GLU A N 1
ATOM 2600 C CA . GLU A 1 330 ? 2.234 18.188 -5.359 1 78.69 330 GLU A CA 1
ATOM 2601 C C . GLU A 1 330 ? 3.498 18.25 -6.211 1 78.69 330 GLU A C 1
ATOM 2603 O O . GLU A 1 330 ? 4.191 19.281 -6.227 1 78.69 330 GLU A O 1
ATOM 2608 N N . ASN A 1 331 ? 3.812 17.188 -6.844 1 79.06 331 ASN A N 1
ATOM 2609 C CA . ASN A 1 331 ? 4.953 17.188 -7.75 1 79.06 331 ASN A CA 1
ATOM 2610 C C . ASN A 1 331 ? 4.762 18.203 -8.883 1 79.06 331 ASN A C 1
ATOM 2612 O O . ASN A 1 331 ? 5.684 18.938 -9.227 1 79.06 331 ASN A O 1
ATOM 2616 N N . TRP A 1 332 ? 3.59 18.203 -9.445 1 72.75 332 TRP A N 1
ATOM 2617 C CA . TRP A 1 332 ? 3.281 19.156 -10.508 1 72.75 332 TRP A CA 1
ATOM 2618 C C . TRP A 1 332 ? 3.385 20.594 -10 1 72.75 332 TRP A C 1
ATOM 2620 O O . TRP A 1 332 ? 3.861 21.484 -10.719 1 72.75 332 TRP A O 1
ATOM 2630 N N . PHE A 1 333 ? 2.926 20.859 -8.844 1 77 333 PHE A N 1
ATOM 2631 C CA . PHE A 1 333 ? 3.037 22.188 -8.242 1 77 333 PHE A CA 1
ATOM 2632 C C . PHE A 1 333 ? 4.496 22.609 -8.125 1 77 333 PHE A C 1
ATOM 2634 O O . PHE A 1 333 ? 4.863 23.703 -8.523 1 77 333 PHE A O 1
ATOM 2641 N N . VAL A 1 334 ? 5.246 21.688 -7.594 1 84.75 334 VAL A N 1
ATOM 2642 C CA . VAL A 1 334 ? 6.664 21.969 -7.406 1 84.75 334 VAL A CA 1
ATOM 2643 C C . VAL A 1 334 ? 7.312 22.281 -8.75 1 84.75 334 VAL A C 1
ATOM 2645 O O . VAL A 1 334 ? 8.094 23.234 -8.867 1 84.75 334 VAL A O 1
ATOM 2648 N N . GLN A 1 335 ? 6.969 21.578 -9.719 1 80.06 335 GLN A N 1
ATOM 2649 C CA . GLN A 1 335 ? 7.512 21.797 -11.055 1 80.06 335 GLN A CA 1
ATOM 2650 C C . GLN A 1 335 ? 7.051 23.141 -11.617 1 80.06 335 GLN A C 1
ATOM 2652 O O . GLN A 1 335 ? 7.805 23.812 -12.32 1 80.06 335 GLN A O 1
ATOM 2657 N N . SER A 1 336 ? 5.863 23.469 -11.305 1 78.62 336 SER A N 1
ATOM 2658 C CA . SER A 1 336 ? 5.277 24.703 -11.836 1 78.62 336 SER A CA 1
ATOM 2659 C C . SER A 1 336 ? 5.973 25.938 -11.266 1 78.62 336 SER A C 1
ATOM 2661 O O . SER A 1 336 ? 5.824 27.031 -11.797 1 78.62 336 SER A O 1
ATOM 2663 N N . LEU A 1 337 ? 6.645 25.781 -10.211 1 86.31 337 LEU A N 1
ATOM 2664 C CA . LEU A 1 337 ? 7.387 26.906 -9.625 1 86.31 337 LEU A CA 1
ATOM 2665 C C . LEU A 1 337 ? 8.578 27.266 -10.508 1 86.31 337 LEU A C 1
ATOM 2667 O O . LEU A 1 337 ? 9.195 28.328 -10.305 1 86.31 337 LEU A O 1
ATOM 2671 N N . ASN A 1 338 ? 8.93 26.422 -11.453 1 90.25 338 ASN A N 1
ATOM 2672 C CA . ASN A 1 338 ? 9.93 26.672 -12.484 1 90.25 338 ASN A CA 1
ATOM 2673 C C . ASN A 1 338 ? 11.297 26.984 -11.883 1 90.25 338 ASN A C 1
ATOM 2675 O O . ASN A 1 338 ? 11.977 27.906 -12.336 1 90.25 338 ASN A O 1
ATOM 2679 N N . GLN A 1 339 ? 11.57 26.375 -10.781 1 93.81 339 GLN A N 1
ATOM 2680 C CA . GLN A 1 339 ? 12.914 26.438 -10.219 1 93.81 339 GLN A CA 1
ATOM 2681 C C . GLN A 1 339 ? 13.867 25.5 -10.977 1 93.81 339 GLN A C 1
ATOM 2683 O O . GLN A 1 339 ? 13.43 24.516 -11.562 1 93.81 339 GLN A O 1
ATOM 2688 N N . LYS A 1 340 ? 15.125 25.781 -11.016 1 94.81 340 LYS A N 1
ATOM 2689 C CA . LYS A 1 340 ? 16.109 24.953 -11.711 1 94.81 340 LYS A CA 1
ATOM 2690 C C . LYS A 1 340 ? 16.25 23.578 -11.047 1 94.81 340 LYS A C 1
ATOM 2692 O O . LYS A 1 340 ? 16.484 23.5 -9.836 1 94.81 340 LYS A O 1
ATOM 2697 N N . LYS A 1 341 ? 16.047 22.562 -11.812 1 92.56 341 LYS A N 1
ATOM 2698 C CA . LYS A 1 341 ? 16.266 21.219 -11.289 1 92.56 341 LYS A CA 1
ATOM 2699 C C . LYS A 1 341 ? 17.734 20.969 -11 1 92.56 341 LYS A C 1
ATOM 2701 O O . LYS A 1 341 ? 18.594 21.172 -11.867 1 92.56 341 LYS A O 1
ATOM 2706 N N . THR A 1 342 ? 18.125 20.484 -9.844 1 94.56 342 THR A N 1
ATOM 2707 C CA . THR A 1 342 ? 19.516 20.297 -9.445 1 94.56 342 THR A CA 1
ATOM 2708 C C . THR A 1 342 ? 19.781 18.828 -9.109 1 94.56 342 THR A C 1
ATOM 2710 O O . THR A 1 342 ? 20.922 18.406 -9.016 1 94.56 342 THR A O 1
ATOM 2713 N N . MET A 1 343 ? 18.797 18.094 -8.906 1 90 343 MET A N 1
ATOM 2714 C CA . MET A 1 343 ? 18.891 16.656 -8.68 1 90 343 MET A CA 1
ATOM 2715 C C . MET A 1 343 ? 17.703 15.922 -9.312 1 90 343 MET A C 1
ATOM 2717 O O . MET A 1 343 ? 16.547 16.25 -9.055 1 90 343 MET A O 1
ATOM 2721 N N . ASP A 1 344 ? 18 14.883 -10.094 1 82.56 344 ASP A N 1
ATOM 2722 C CA . ASP A 1 344 ? 16.969 14.109 -10.766 1 82.56 344 ASP A CA 1
ATOM 2723 C C . ASP A 1 344 ? 16.25 13.18 -9.789 1 82.56 344 ASP A C 1
ATOM 2725 O O . ASP A 1 344 ? 16.812 12.789 -8.766 1 82.56 344 ASP A O 1
ATOM 2729 N N . TYR A 1 345 ? 15.055 12.836 -10.203 1 80.5 345 TYR A N 1
ATOM 2730 C CA . TYR A 1 345 ? 14.203 11.93 -9.438 1 80.5 345 TYR A CA 1
ATOM 2731 C C . TYR A 1 345 ? 14.922 10.617 -9.156 1 80.5 345 TYR A C 1
ATOM 2733 O O . TYR A 1 345 ? 15.375 9.945 -10.086 1 80.5 345 TYR A O 1
ATOM 2741 N N . GLN A 1 346 ? 15.133 10.273 -7.906 1 83.38 346 GLN A N 1
ATOM 2742 C CA . GLN A 1 346 ? 15.867 9.078 -7.508 1 83.38 346 GLN A CA 1
ATOM 2743 C C . GLN A 1 346 ? 15.344 8.523 -6.184 1 83.38 346 GLN A C 1
ATOM 2745 O O . GLN A 1 346 ? 14.719 9.25 -5.406 1 83.38 346 GLN A O 1
ATOM 2750 N N . PRO A 1 347 ? 15.625 7.242 -5.918 1 87.12 347 PRO A N 1
ATOM 2751 C CA . PRO A 1 347 ? 15.141 6.664 -4.66 1 87.12 347 PRO A CA 1
ATOM 2752 C C . PRO A 1 347 ? 15.953 7.133 -3.451 1 87.12 347 PRO A C 1
ATOM 2754 O O . PRO A 1 347 ? 17.109 7.547 -3.598 1 87.12 347 PRO A O 1
ATOM 2757 N N . TRP A 1 348 ? 15.344 7.23 -2.363 1 91.94 348 TRP A N 1
ATOM 2758 C CA . TRP A 1 348 ? 16.062 7.301 -1.095 1 91.94 348 TRP A CA 1
ATOM 2759 C C . TRP A 1 348 ? 15.805 6.051 -0.256 1 91.94 348 TRP A C 1
ATOM 2761 O O . TRP A 1 348 ? 14.766 5.41 -0.387 1 91.94 348 TRP A O 1
ATOM 2771 N N . ILE A 1 349 ? 16.859 5.641 0.477 1 93 349 ILE A N 1
ATOM 2772 C CA . ILE A 1 349 ? 16.891 4.316 1.09 1 93 349 ILE A CA 1
ATOM 2773 C C . ILE A 1 349 ? 16.828 4.449 2.609 1 93 349 ILE A C 1
ATOM 2775 O O . ILE A 1 349 ? 17.469 5.324 3.189 1 93 349 ILE A O 1
ATOM 2779 N N . TYR A 1 350 ? 16.062 3.668 3.277 1 95 350 TYR A N 1
ATOM 2780 C CA . TYR A 1 350 ? 16 3.523 4.727 1 95 350 TYR A CA 1
ATOM 2781 C C . TYR A 1 350 ? 15.969 2.055 5.129 1 95 350 TYR A C 1
ATOM 2783 O O . TYR A 1 350 ? 15.102 1.303 4.676 1 95 350 TYR A O 1
ATOM 2791 N N . ARG A 1 351 ? 16.938 1.632 5.914 1 93.88 351 ARG A N 1
ATOM 2792 C CA . ARG A 1 351 ? 17.062 0.258 6.387 1 93.88 351 ARG A CA 1
ATOM 2793 C C . ARG A 1 351 ? 17.062 -0.725 5.219 1 93.88 351 ARG A C 1
ATOM 2795 O O . ARG A 1 351 ? 16.297 -1.692 5.219 1 93.88 351 ARG A O 1
ATOM 2802 N N . ASN A 1 352 ? 17.719 -0.379 4.168 1 92.44 352 ASN A N 1
ATOM 2803 C CA . ASN A 1 352 ? 17.984 -1.217 3.004 1 92.44 352 ASN A CA 1
ATOM 2804 C C . ASN A 1 352 ? 16.703 -1.51 2.225 1 92.44 352 ASN A C 1
ATOM 2806 O O . ASN A 1 352 ? 16.562 -2.58 1.63 1 92.44 352 ASN A O 1
ATOM 2810 N N . GLN A 1 353 ? 15.758 -0.665 2.35 1 93.62 353 GLN A N 1
ATOM 2811 C CA . GLN A 1 353 ? 14.539 -0.682 1.548 1 93.62 353 GLN A CA 1
ATOM 2812 C C . GLN A 1 353 ? 14.32 0.656 0.845 1 93.62 353 GLN A C 1
ATOM 2814 O O . GLN A 1 353 ? 14.711 1.705 1.364 1 93.62 353 GLN A O 1
ATOM 2819 N N . ILE A 1 354 ? 13.797 0.651 -0.342 1 90.62 354 ILE A N 1
ATOM 2820 C CA . ILE A 1 354 ? 13.352 1.903 -0.947 1 90.62 354 ILE A CA 1
ATOM 2821 C C . ILE A 1 354 ? 12.297 2.562 -0.061 1 90.62 354 ILE A C 1
ATOM 2823 O O . ILE A 1 354 ? 11.234 1.986 0.186 1 90.62 354 ILE A O 1
ATOM 2827 N N . ALA A 1 355 ? 12.594 3.701 0.469 1 94.69 355 ALA A N 1
ATOM 2828 C CA . ALA A 1 355 ? 11.711 4.41 1.389 1 94.69 355 ALA A CA 1
ATOM 2829 C C . ALA A 1 355 ? 10.812 5.391 0.638 1 94.69 355 ALA A C 1
ATOM 2831 O O . ALA A 1 355 ? 9.805 5.855 1.173 1 94.69 355 ALA A O 1
ATOM 2832 N N . GLY A 1 356 ? 11.164 5.715 -0.513 1 91.88 356 GLY A N 1
ATOM 2833 C CA . GLY A 1 356 ? 10.492 6.66 -1.39 1 91.88 356 GLY A CA 1
ATOM 2834 C C . GLY A 1 356 ? 11.406 7.238 -2.457 1 91.88 356 GLY A C 1
ATOM 2835 O O . GLY A 1 356 ? 12.406 6.621 -2.824 1 91.88 356 GLY A O 1
ATOM 2836 N N . PHE A 1 357 ? 11.023 8.305 -2.984 1 88.12 357 PHE A N 1
ATOM 2837 C CA . PHE A 1 357 ? 11.789 8.969 -4.039 1 88.12 357 PHE A CA 1
ATOM 2838 C C . PHE A 1 357 ? 11.867 10.469 -3.791 1 88.12 357 PHE A C 1
ATOM 2840 O O . PHE A 1 357 ? 11.055 11.023 -3.039 1 88.12 357 PHE A O 1
ATOM 2847 N N . HIS A 1 358 ? 12.883 11.094 -4.383 1 90.25 358 HIS A N 1
ATOM 2848 C CA . HIS A 1 358 ? 13 12.531 -4.199 1 90.25 358 HIS A CA 1
ATOM 2849 C C . HIS A 1 358 ? 13.719 13.188 -5.375 1 90.25 358 HIS A C 1
ATOM 2851 O O . HIS A 1 358 ? 14.398 12.5 -6.148 1 90.25 358 HIS A O 1
ATOM 2857 N N . GLU A 1 359 ? 13.43 14.383 -5.562 1 91.12 359 GLU A N 1
ATOM 2858 C CA . GLU A 1 359 ? 14.109 15.266 -6.508 1 91.12 359 GLU A CA 1
ATOM 2859 C C . GLU A 1 359 ? 14.281 16.672 -5.93 1 91.12 359 GLU A C 1
ATOM 2861 O O . GLU A 1 359 ? 13.648 17.016 -4.93 1 91.12 359 GLU A O 1
ATOM 2866 N N . ARG A 1 360 ? 15.258 17.438 -6.535 1 93.69 360 ARG A N 1
ATOM 2867 C CA . ARG A 1 360 ? 15.562 18.75 -5.965 1 93.69 360 ARG A CA 1
ATOM 2868 C C . ARG A 1 360 ? 15.594 19.828 -7.043 1 93.69 360 ARG A C 1
ATOM 2870 O O . ARG A 1 360 ? 16.094 19.594 -8.141 1 93.69 360 ARG A O 1
ATOM 2877 N N . TYR A 1 361 ? 15 20.922 -6.746 1 93.69 361 TYR A N 1
ATOM 2878 C CA . TYR A 1 361 ? 15.008 22.156 -7.52 1 93.69 361 TYR A CA 1
ATOM 2879 C C . TYR A 1 361 ? 15.617 23.297 -6.715 1 93.69 361 TYR A C 1
ATOM 2881 O O . TYR A 1 361 ? 14.914 24.016 -6 1 93.69 361 TYR A O 1
ATOM 2889 N N . GLY A 1 362 ? 16.984 23.453 -6.867 1 94.25 362 GLY A N 1
ATOM 2890 C CA . GLY A 1 362 ? 17.625 24.422 -5.996 1 94.25 362 GLY A CA 1
ATOM 2891 C C . GLY A 1 362 ? 17.469 24.094 -4.523 1 94.25 362 GLY A C 1
ATOM 2892 O O . GLY A 1 362 ? 17.875 23.016 -4.078 1 94.25 362 GLY A O 1
ATOM 2893 N N . ASN A 1 363 ? 16.75 25.016 -3.822 1 90.56 363 ASN A N 1
ATOM 2894 C CA . ASN A 1 363 ? 16.578 24.828 -2.385 1 90.56 363 ASN A CA 1
ATOM 2895 C C . ASN A 1 363 ? 15.25 24.141 -2.064 1 90.56 363 ASN A C 1
ATOM 2897 O O . ASN A 1 363 ? 14.875 24.031 -0.897 1 90.56 363 ASN A O 1
ATOM 2901 N N . LEU A 1 364 ? 14.586 23.656 -3.098 1 92.81 364 LEU A N 1
ATOM 2902 C CA . LEU A 1 364 ? 13.289 22.984 -2.957 1 92.81 364 LEU A CA 1
ATOM 2903 C C . LEU A 1 364 ? 13.414 21.484 -3.227 1 92.81 364 LEU A C 1
ATOM 2905 O O . LEU A 1 364 ? 13.828 21.078 -4.316 1 92.81 364 LEU A O 1
ATOM 2909 N N . THR A 1 365 ? 13.117 20.734 -2.213 1 92.06 365 THR A N 1
ATOM 2910 C CA . THR A 1 365 ? 13.125 19.281 -2.361 1 92.06 365 THR A CA 1
ATOM 2911 C C . THR A 1 365 ? 11.695 18.734 -2.367 1 92.06 365 THR A C 1
ATOM 2913 O O . THR A 1 365 ? 10.867 19.125 -1.543 1 92.06 365 THR A O 1
ATOM 2916 N N . PHE A 1 366 ? 11.383 17.953 -3.365 1 91 366 PHE A N 1
ATOM 2917 C CA . PHE A 1 366 ? 10.172 17.141 -3.385 1 91 366 PHE A CA 1
ATOM 2918 C C . PHE A 1 366 ? 10.477 15.695 -3.027 1 91 366 PHE A C 1
ATOM 2920 O O . PHE A 1 366 ? 11.406 15.102 -3.57 1 91 366 PHE A O 1
ATOM 2927 N N . LEU A 1 367 ? 9.719 15.148 -2.064 1 91.69 367 LEU A N 1
ATOM 2928 C CA . LEU A 1 367 ? 10.031 13.812 -1.572 1 91.69 367 LEU A CA 1
ATOM 2929 C C . LEU A 1 367 ? 8.758 13.031 -1.276 1 91.69 367 LEU A C 1
ATOM 2931 O O . LEU A 1 367 ? 7.809 13.578 -0.714 1 91.69 367 LEU A O 1
ATOM 2935 N N . THR A 1 368 ? 8.734 11.75 -1.687 1 91.5 368 THR A N 1
ATOM 2936 C CA . THR A 1 368 ? 7.625 10.859 -1.355 1 91.5 368 THR A CA 1
ATOM 2937 C C . THR A 1 368 ? 8.055 9.805 -0.344 1 91.5 368 THR A C 1
ATOM 2939 O O . THR A 1 368 ? 9.227 9.422 -0.298 1 91.5 368 THR A O 1
ATOM 2942 N N . VAL A 1 369 ? 7.172 9.461 0.479 1 94.12 369 VAL A N 1
ATOM 2943 C CA . VAL A 1 369 ? 7.371 8.352 1.409 1 94.12 369 VAL A CA 1
ATOM 2944 C C . VAL A 1 369 ? 6.508 7.164 0.991 1 94.12 369 VAL A C 1
ATOM 2946 O O . VAL A 1 369 ? 5.277 7.246 1.019 1 94.12 369 VAL A O 1
ATOM 2949 N N . LYS A 1 370 ? 7.129 6.07 0.639 1 92.81 370 LYS A N 1
ATOM 2950 C CA . LYS A 1 370 ? 6.496 4.902 0.034 1 92.81 370 LYS A CA 1
ATOM 2951 C C . LYS A 1 370 ? 5.52 4.246 1.002 1 92.81 370 LYS A C 1
ATOM 2953 O O . LYS A 1 370 ? 5.875 3.934 2.141 1 92.81 370 LYS A O 1
ATOM 2958 N N . GLY A 1 371 ? 4.293 4.098 0.539 1 92.62 371 GLY A N 1
ATOM 2959 C CA . GLY A 1 371 ? 3.299 3.334 1.275 1 92.62 371 GLY A CA 1
ATOM 2960 C C . GLY A 1 371 ? 2.641 4.129 2.387 1 92.62 371 GLY A C 1
ATOM 2961 O O . GLY A 1 371 ? 1.731 3.635 3.057 1 92.62 371 GLY A O 1
ATOM 2962 N N . ALA A 1 372 ? 3.086 5.316 2.623 1 94.31 372 ALA A N 1
ATOM 2963 C CA . ALA A 1 372 ? 2.494 6.133 3.678 1 94.31 372 ALA A CA 1
ATOM 2964 C C . ALA A 1 372 ? 1.285 6.906 3.158 1 94.31 372 ALA A C 1
ATOM 2966 O O . ALA A 1 372 ? 1.213 7.234 1.971 1 94.31 372 ALA A O 1
ATOM 2967 N N . GLY A 1 373 ? 0.331 7.184 4.043 1 91 373 GLY A N 1
ATOM 2968 C CA . GLY A 1 373 ? -0.81 8.023 3.729 1 91 373 GLY A CA 1
ATOM 2969 C C . GLY A 1 373 ? -0.579 9.492 4.055 1 91 373 GLY A C 1
ATOM 2970 O O . GLY A 1 373 ? 0.548 9.984 3.961 1 91 373 GLY A O 1
ATOM 2971 N N . HIS A 1 374 ? -1.632 10.125 4.371 1 88.31 374 HIS A N 1
ATOM 2972 C CA . HIS A 1 374 ? -1.666 11.562 4.594 1 88.31 374 HIS A CA 1
ATOM 2973 C C . HIS A 1 374 ? -0.799 11.953 5.785 1 88.31 374 HIS A C 1
ATOM 2975 O O . HIS A 1 374 ? -0.107 12.977 5.746 1 88.31 374 HIS A O 1
ATOM 2981 N N . LEU A 1 375 ? -0.895 11.125 6.832 1 92.62 375 LEU A N 1
ATOM 2982 C CA . LEU A 1 375 ? -0.143 11.398 8.047 1 92.62 375 LEU A CA 1
ATOM 2983 C C . LEU A 1 375 ? 1.158 10.609 8.078 1 92.62 375 LEU A C 1
ATOM 2985 O O . LEU A 1 375 ? 1.296 9.656 8.852 1 92.62 375 LEU A O 1
ATOM 2989 N N . VAL A 1 376 ? 2.125 11.102 7.328 1 94.75 376 VAL A N 1
ATOM 2990 C CA . VAL A 1 376 ? 3.385 10.398 7.117 1 94.75 376 VAL A CA 1
ATOM 2991 C C . VAL A 1 376 ? 4.051 10.125 8.469 1 94.75 376 VAL A C 1
ATOM 2993 O O . VAL A 1 376 ? 4.438 8.984 8.75 1 94.75 376 VAL A O 1
ATOM 2996 N N . PRO A 1 377 ? 4.129 11.055 9.453 1 96.25 377 PRO A N 1
ATOM 2997 C CA . PRO A 1 377 ? 4.824 10.766 10.711 1 96.25 377 PRO A CA 1
ATOM 2998 C C . PRO A 1 377 ? 4.086 9.742 11.562 1 96.25 377 PRO A C 1
ATOM 3000 O O . PRO A 1 377 ? 4.695 9.086 12.406 1 96.25 377 PRO A O 1
ATOM 3003 N N . GLU A 1 378 ? 2.771 9.68 11.383 1 95.81 378 GLU A N 1
ATOM 3004 C CA . GLU A 1 378 ? 2.004 8.695 12.141 1 95.81 378 GLU A CA 1
ATOM 3005 C C . GLU A 1 378 ? 2.119 7.309 11.516 1 95.81 378 GLU A C 1
ATOM 3007 O O . GLU A 1 378 ? 2.285 6.312 12.227 1 95.81 378 GLU A O 1
ATOM 3012 N N . TRP A 1 379 ? 2.111 7.258 10.195 1 96.12 379 TRP A N 1
ATOM 3013 C CA . TRP A 1 379 ? 1.926 5.969 9.539 1 96.12 379 TRP A CA 1
ATOM 3014 C C . TRP A 1 379 ? 3.25 5.434 9 1 96.12 379 TRP A C 1
ATOM 3016 O O . TRP A 1 379 ? 3.34 4.273 8.594 1 96.12 379 TRP A O 1
ATOM 3026 N N . ALA A 1 380 ? 4.273 6.246 8.961 1 97.44 380 ALA A N 1
ATOM 3027 C CA . ALA A 1 380 ? 5.652 5.859 8.672 1 97.44 380 ALA A CA 1
ATOM 3028 C C . ALA A 1 380 ? 6.629 6.609 9.578 1 97.44 380 ALA A C 1
ATOM 3030 O O . ALA A 1 380 ? 7.504 7.328 9.086 1 97.44 380 ALA A O 1
ATOM 3031 N N . PRO A 1 381 ? 6.562 6.383 10.859 1 97.88 381 PRO A N 1
ATOM 3032 C CA . PRO A 1 381 ? 7.262 7.238 11.812 1 97.88 381 PRO A CA 1
ATOM 3033 C C . PRO A 1 381 ? 8.781 7.18 11.664 1 97.88 381 PRO A C 1
ATOM 3035 O O . PRO A 1 381 ? 9.453 8.211 11.719 1 97.88 381 PRO A O 1
ATOM 3038 N N . ALA A 1 382 ? 9.352 5.977 11.469 1 98.06 382 ALA A N 1
ATOM 3039 C CA . ALA A 1 382 ? 10.797 5.848 11.344 1 98.06 382 ALA A CA 1
ATOM 3040 C C . ALA A 1 382 ? 11.312 6.582 10.109 1 98.06 382 ALA A C 1
ATOM 3042 O O . ALA A 1 382 ? 12.312 7.305 10.188 1 98.06 382 ALA A O 1
ATOM 3043 N N . ARG A 1 383 ? 10.68 6.398 9 1 97.88 383 ARG A N 1
ATOM 3044 C CA . ARG A 1 383 ? 11.078 7.051 7.758 1 97.88 383 ARG A CA 1
ATOM 3045 C C . ARG A 1 383 ? 10.859 8.562 7.84 1 97.88 383 ARG A C 1
ATOM 3047 O O . ARG A 1 383 ? 11.648 9.336 7.312 1 97.88 383 ARG A O 1
ATOM 3054 N N . ALA A 1 384 ? 9.766 8.945 8.508 1 97 384 ALA A N 1
ATOM 3055 C CA . ALA A 1 384 ? 9.492 10.367 8.695 1 97 384 ALA A CA 1
ATOM 3056 C C . ALA A 1 384 ? 10.602 11.039 9.5 1 97 384 ALA A C 1
ATOM 3058 O O . ALA A 1 384 ? 11.055 12.133 9.164 1 97 384 ALA A O 1
ATOM 3059 N N . LEU A 1 385 ? 11.023 10.359 10.547 1 96.44 385 LEU A N 1
ATOM 3060 C CA . LEU A 1 385 ? 12.094 10.906 11.375 1 96.44 385 LEU A CA 1
ATOM 3061 C C . LEU A 1 385 ? 13.391 11.016 10.578 1 96.44 385 LEU A C 1
ATOM 3063 O O . LEU A 1 385 ? 14.102 12.016 10.672 1 96.44 385 LEU A O 1
ATOM 3067 N N . ASN A 1 386 ? 13.703 9.977 9.82 1 96.75 386 ASN A N 1
ATOM 3068 C CA . ASN A 1 386 ? 14.898 10.016 8.984 1 96.75 386 ASN A CA 1
ATOM 3069 C C . ASN A 1 386 ? 14.82 11.148 7.961 1 96.75 386 ASN A C 1
ATOM 3071 O O . ASN A 1 386 ? 15.82 11.828 7.711 1 96.75 386 ASN A O 1
ATOM 3075 N N . MET A 1 387 ? 13.688 11.344 7.328 1 95.69 387 MET A N 1
ATOM 3076 C CA . MET A 1 387 ? 13.453 12.391 6.336 1 95.69 387 MET A CA 1
ATOM 3077 C C . MET A 1 387 ? 13.703 13.773 6.938 1 95.69 387 MET A C 1
ATOM 3079 O O . MET A 1 387 ? 14.461 14.57 6.379 1 95.69 387 MET A O 1
ATOM 3083 N N . ILE A 1 388 ? 13.141 14.07 8.125 1 93.75 388 ILE A N 1
ATOM 3084 C CA . ILE A 1 388 ? 13.258 15.398 8.719 1 93.75 388 ILE A CA 1
ATOM 3085 C C . ILE A 1 388 ? 14.68 15.617 9.227 1 93.75 388 ILE A C 1
ATOM 3087 O O . ILE A 1 388 ? 15.195 16.734 9.188 1 93.75 388 ILE A O 1
ATOM 3091 N N . ARG A 1 389 ? 15.258 14.562 9.727 1 92.5 389 ARG A N 1
ATOM 3092 C CA . ARG A 1 389 ? 16.656 14.648 10.141 1 92.5 389 ARG A CA 1
ATOM 3093 C C . ARG A 1 389 ? 17.547 15.07 8.984 1 92.5 389 ARG A C 1
ATOM 3095 O O . ARG A 1 389 ? 18.375 15.969 9.125 1 92.5 389 ARG A O 1
ATOM 3102 N N . SER A 1 390 ? 17.359 14.414 7.855 1 93.56 390 SER A N 1
ATOM 3103 C CA . SER A 1 390 ? 18.141 14.734 6.668 1 93.56 390 SER A CA 1
ATOM 3104 C C . SER A 1 390 ? 17.891 16.172 6.215 1 93.56 390 SER A C 1
ATOM 3106 O O . SER A 1 390 ? 18.828 16.875 5.84 1 93.56 390 SER A O 1
ATOM 3108 N N . PHE A 1 391 ? 16.688 16.609 6.258 1 92.75 391 PHE A N 1
ATOM 3109 C CA . PHE A 1 391 ? 16.344 17.969 5.836 1 92.75 391 PHE A CA 1
ATOM 3110 C C . PHE A 1 391 ? 17 19 6.738 1 92.75 391 PHE A C 1
ATOM 3112 O O . PHE A 1 391 ? 17.641 19.938 6.254 1 92.75 391 PHE A O 1
ATOM 3119 N N . LEU A 1 392 ? 16.812 18.781 8.094 1 85.5 392 LEU A N 1
ATOM 3120 C CA . LEU A 1 392 ? 17.312 19.734 9.062 1 85.5 392 LEU A CA 1
ATOM 3121 C C . LEU A 1 392 ? 18.844 19.797 9.016 1 85.5 392 LEU A C 1
ATOM 3123 O O . LEU A 1 392 ? 19.438 20.859 9.211 1 85.5 392 LEU A O 1
ATOM 3127 N N . ALA A 1 393 ? 19.5 18.703 8.672 1 87.75 393 ALA A N 1
ATOM 3128 C CA . ALA A 1 393 ? 20.953 18.625 8.625 1 87.75 393 ALA A CA 1
ATOM 3129 C C . ALA A 1 393 ? 21.484 19 7.234 1 87.75 393 ALA A C 1
ATOM 3131 O O . ALA A 1 393 ? 22.688 19.031 7.008 1 87.75 393 ALA A O 1
ATOM 3132 N N . ASN A 1 394 ? 20.547 19.266 6.328 1 88.62 394 ASN A N 1
ATOM 3133 C CA . ASN A 1 394 ? 20.922 19.484 4.934 1 88.62 394 ASN A CA 1
ATOM 3134 C C . ASN A 1 394 ? 21.812 18.344 4.422 1 88.62 394 ASN A C 1
ATOM 3136 O O . ASN A 1 394 ? 22.875 18.578 3.848 1 88.62 394 ASN A O 1
ATOM 3140 N N . ALA A 1 395 ? 21.406 17.125 4.754 1 89.81 395 ALA A N 1
ATOM 3141 C CA . ALA A 1 395 ? 22.141 15.914 4.383 1 89.81 395 ALA A CA 1
ATOM 3142 C C . ALA A 1 395 ? 21.375 15.109 3.332 1 89.81 395 ALA A C 1
ATOM 3144 O O . ALA A 1 395 ? 20.219 15.414 3.027 1 89.81 395 ALA A O 1
ATOM 3145 N N . ALA A 1 396 ? 22.094 14.172 2.768 1 89.75 396 ALA A N 1
ATOM 3146 C CA . ALA A 1 396 ? 21.469 13.289 1.787 1 89.75 396 ALA A CA 1
ATOM 3147 C C . ALA A 1 396 ? 20.406 12.414 2.438 1 89.75 396 ALA A C 1
ATOM 3149 O O . ALA A 1 396 ? 20.531 12.016 3.598 1 89.75 396 ALA A O 1
ATOM 3150 N N . TYR A 1 397 ? 19.438 12.305 1.729 1 91.25 397 TYR A N 1
ATOM 3151 C CA . TYR A 1 397 ? 18.375 11.414 2.199 1 91.25 397 TYR A CA 1
ATOM 3152 C C . TYR A 1 397 ? 18.781 9.953 2.047 1 91.25 397 TYR A C 1
ATOM 3154 O O . TYR A 1 397 ? 19.375 9.57 1.037 1 91.25 397 TYR A O 1
ATOM 3162 N N . MET B 1 1 ? -10.383 -30.344 -26.844 1 27.72 1 MET B N 1
ATOM 3163 C CA . MET B 1 1 ? -10.859 -31.688 -26.609 1 27.72 1 MET B CA 1
ATOM 3164 C C . MET B 1 1 ? -9.953 -32.438 -25.625 1 27.72 1 MET B C 1
ATOM 3166 O O . MET B 1 1 ? -10.414 -33.281 -24.859 1 27.72 1 MET B O 1
ATOM 3170 N N . TRP B 1 2 ? -8.586 -32.031 -25.703 1 32.03 2 TRP B N 1
ATOM 3171 C CA . TRP B 1 2 ? -7.637 -32.781 -24.875 1 32.03 2 TRP B CA 1
ATOM 3172 C C . TRP B 1 2 ? -7.73 -32.344 -23.406 1 32.03 2 TRP B C 1
ATOM 3174 O O . TRP B 1 2 ? -7.391 -33.094 -22.516 1 32.03 2 TRP B O 1
ATOM 3184 N N . TRP B 1 3 ? -8.133 -31.062 -23.234 1 33.91 3 TRP B N 1
ATOM 3185 C CA . TRP B 1 3 ? -8.227 -30.609 -21.859 1 33.91 3 TRP B CA 1
ATOM 3186 C C . TRP B 1 3 ? -9.367 -31.312 -21.125 1 33.91 3 TRP B C 1
ATOM 3188 O O . TRP B 1 3 ? -9.352 -31.438 -19.906 1 33.91 3 TRP B O 1
ATOM 3198 N N . SER B 1 4 ? -10.422 -31.594 -21.859 1 35.88 4 SER B N 1
ATOM 3199 C CA . SER B 1 4 ? -11.516 -32.375 -21.281 1 35.88 4 SER B CA 1
ATOM 3200 C C . SER B 1 4 ? -11.039 -33.75 -20.828 1 35.88 4 SER B C 1
ATOM 3202 O O . SER B 1 4 ? -11.602 -34.344 -19.906 1 35.88 4 SER B O 1
ATOM 3204 N N . LEU B 1 5 ? -10.039 -34.281 -21.578 1 35.97 5 LEU B N 1
ATOM 3205 C CA . LEU B 1 5 ? -9.586 -35.625 -21.266 1 35.97 5 LEU B CA 1
ATOM 3206 C C . LEU B 1 5 ? -8.75 -35.625 -19.984 1 35.97 5 LEU B C 1
ATOM 3208 O O . LEU B 1 5 ? -8.773 -36.594 -19.234 1 35.97 5 LEU B O 1
ATOM 3212 N N . LEU B 1 6 ? -8.102 -34.469 -19.734 1 36.44 6 LEU B N 1
ATOM 3213 C CA . LEU B 1 6 ? -7.285 -34.5 -18.531 1 36.44 6 LEU B CA 1
ATOM 3214 C C . LEU B 1 6 ? -8.164 -34.438 -17.281 1 36.44 6 LEU B C 1
ATOM 3216 O O . LEU B 1 6 ? -7.859 -35.094 -16.281 1 36.44 6 LEU B O 1
ATOM 3220 N N . LEU B 1 7 ? -9.312 -33.781 -17.391 1 37.41 7 LEU B N 1
ATOM 3221 C CA . LEU B 1 7 ? -10.219 -33.719 -16.25 1 37.41 7 LEU B CA 1
ATOM 3222 C C . LEU B 1 7 ? -10.844 -35.094 -16.016 1 37.41 7 LEU B C 1
ATOM 3224 O O . LEU B 1 7 ? -11.125 -35.469 -14.867 1 37.41 7 LEU B O 1
ATOM 3228 N N . LEU B 1 8 ? -11.219 -35.812 -17.094 1 37.16 8 LEU B N 1
ATOM 3229 C CA . LEU B 1 8 ? -11.859 -37.094 -16.938 1 37.16 8 LEU B CA 1
ATOM 3230 C C . LEU B 1 8 ? -10.906 -38.094 -16.297 1 37.16 8 LEU B C 1
ATOM 3232 O O . LEU B 1 8 ? -11.344 -39.031 -15.586 1 37.16 8 LEU B O 1
ATOM 3236 N N . CYS B 1 9 ? -9.648 -37.969 -16.594 1 36.5 9 CYS B N 1
ATOM 3237 C CA . CYS B 1 9 ? -8.727 -38.969 -16.016 1 36.5 9 CYS B CA 1
ATOM 3238 C C . CYS B 1 9 ? -8.484 -38.688 -14.539 1 36.5 9 CYS B C 1
ATOM 3240 O O . CYS B 1 9 ? -7.941 -39.531 -13.836 1 36.5 9 CYS B O 1
ATOM 3242 N N . VAL B 1 10 ? -8.758 -37.469 -14.109 1 39.59 10 VAL B N 1
ATOM 3243 C CA . VAL B 1 10 ? -8.562 -37.25 -12.68 1 39.59 10 VAL B CA 1
ATOM 3244 C C . VAL B 1 10 ? -9.688 -37.906 -11.898 1 39.59 10 VAL B C 1
ATOM 3246 O O . VAL B 1 10 ? -9.492 -38.344 -10.758 1 39.59 10 VAL B O 1
ATOM 3249 N N . GLY B 1 11 ? -10.922 -37.938 -12.438 1 38.34 11 GLY B N 1
ATOM 3250 C CA . GLY B 1 11 ? -11.977 -38.594 -11.703 1 38.34 11 GLY B CA 1
ATOM 3251 C C . GLY B 1 11 ? -11.695 -40.062 -11.461 1 38.34 11 GLY B C 1
ATOM 3252 O O . GLY B 1 11 ? -11.984 -40.594 -10.383 1 38.34 11 GLY B O 1
ATOM 3253 N N . GLY B 1 12 ? -11.555 -40.875 -12.578 1 37.12 12 GLY B N 1
ATOM 3254 C CA . GLY B 1 12 ? -11.359 -42.312 -12.477 1 37.12 12 GLY B CA 1
ATOM 3255 C C . GLY B 1 12 ? -10.07 -42.688 -11.781 1 37.12 12 GLY B C 1
ATOM 3256 O O . GLY B 1 12 ? -9.898 -43.812 -11.359 1 37.12 12 GLY B O 1
ATOM 3257 N N . ALA B 1 13 ? -9.07 -41.938 -12.039 1 36.97 13 ALA B N 1
ATOM 3258 C CA . ALA B 1 13 ? -7.781 -42.281 -11.461 1 36.97 13 ALA B CA 1
ATOM 3259 C C . ALA B 1 13 ? -7.727 -41.969 -9.977 1 36.97 13 ALA B C 1
ATOM 3261 O O . ALA B 1 13 ? -6.68 -42.094 -9.344 1 36.97 13 ALA B O 1
ATOM 3262 N N . LEU B 1 14 ? -8.617 -41.188 -9.492 1 40.62 14 LEU B N 1
ATOM 3263 C CA . LEU B 1 14 ? -8.555 -41.062 -8.039 1 40.62 14 LEU B CA 1
ATOM 3264 C C . LEU B 1 14 ? -8.664 -42.438 -7.383 1 40.62 14 LEU B C 1
ATOM 3266 O O . LEU B 1 14 ? -9.461 -42.625 -6.461 1 40.62 14 LEU B O 1
ATOM 3270 N N . GLY B 1 15 ? -8.781 -43.406 -8.141 1 37.16 15 GLY B N 1
ATOM 3271 C CA . GLY B 1 15 ? -8.492 -44.594 -7.332 1 37.16 15 GLY B CA 1
ATOM 3272 C C . GLY B 1 15 ? -7.297 -44.406 -6.414 1 37.16 15 GLY B C 1
ATOM 3273 O O . GLY B 1 15 ? -6.262 -43.906 -6.832 1 37.16 15 GLY B O 1
ATOM 3274 N N . TYR B 1 16 ? -7.504 -44.062 -5.086 1 41.41 16 TYR B N 1
ATOM 3275 C CA . TYR B 1 16 ? -6.457 -44.062 -4.066 1 41.41 16 TYR B CA 1
ATOM 3276 C C . TYR B 1 16 ? -5.312 -44.969 -4.449 1 41.41 16 TYR B C 1
ATOM 3278 O O . TYR B 1 16 ? -5.469 -46.219 -4.438 1 41.41 16 TYR B O 1
ATOM 3286 N N . TYR B 1 17 ? -4.66 -44.719 -5.414 1 43.5 17 TYR B N 1
ATOM 3287 C CA . TYR B 1 17 ? -3.465 -45.562 -5.559 1 43.5 17 TYR B CA 1
ATOM 3288 C C . TYR B 1 17 ? -2.648 -45.562 -4.27 1 43.5 17 TYR B C 1
ATOM 3290 O O . TYR B 1 17 ? -2.211 -44.5 -3.803 1 43.5 17 TYR B O 1
ATOM 3298 N N . ALA B 1 18 ? -2.736 -46.438 -3.328 1 56.97 18 ALA B N 1
ATOM 3299 C CA . ALA B 1 18 ? -2.145 -46.781 -2.037 1 56.97 18 ALA B CA 1
ATOM 3300 C C . ALA B 1 18 ? -0.684 -46.344 -1.971 1 56.97 18 ALA B C 1
ATOM 3302 O O . ALA B 1 18 ? -0.244 -45.75 -0.971 1 56.97 18 ALA B O 1
ATOM 3303 N N . PRO B 1 19 ? 0.094 -46.25 -3.133 1 78.12 19 PRO B N 1
ATOM 3304 C CA . PRO B 1 19 ? 1.525 -46.031 -2.902 1 78.12 19 PRO B CA 1
ATOM 3305 C C . PRO B 1 19 ? 1.9 -44.562 -2.826 1 78.12 19 PRO B C 1
ATOM 3307 O O . PRO B 1 19 ? 2.965 -44.219 -2.309 1 78.12 19 PRO B O 1
ATOM 3310 N N . ASP B 1 20 ? 0.949 -43.531 -3.123 1 91.94 20 ASP B N 1
ATOM 3311 C CA . ASP B 1 20 ? 1.39 -42.156 -3.186 1 91.94 20 ASP B CA 1
ATOM 3312 C C . ASP B 1 20 ? 0.885 -41.344 -1.981 1 91.94 20 ASP B C 1
ATOM 3314 O O . ASP B 1 20 ? 1.187 -40.156 -1.842 1 91.94 20 ASP B O 1
ATOM 3318 N N . GLU B 1 21 ? 0.146 -42 -1.117 1 94.56 21 GLU B N 1
ATOM 3319 C CA . GLU B 1 21 ? -0.39 -41.281 0.025 1 94.56 21 GLU B CA 1
ATOM 3320 C C . GLU B 1 21 ? 0.727 -40.812 0.956 1 94.56 21 GLU B C 1
ATOM 3322 O O . GLU B 1 21 ? 1.659 -41.562 1.238 1 94.56 21 GLU B O 1
ATOM 3327 N N . ILE B 1 22 ? 0.584 -39.562 1.333 1 96.62 22 ILE B N 1
ATOM 3328 C CA . ILE B 1 22 ? 1.509 -39.031 2.32 1 96.62 22 ILE B CA 1
ATOM 3329 C C . ILE B 1 22 ? 0.997 -39.344 3.727 1 96.62 22 ILE B C 1
ATOM 3331 O O . ILE B 1 22 ? -0.038 -38.812 4.145 1 96.62 22 ILE B O 1
ATOM 3335 N N . LEU B 1 23 ? 1.713 -40.125 4.406 1 92.5 23 LEU B N 1
ATOM 3336 C CA . LEU B 1 23 ? 1.248 -40.562 5.719 1 92.5 23 LEU B CA 1
ATOM 3337 C C . LEU B 1 23 ? 1.77 -39.625 6.816 1 92.5 23 LEU B C 1
ATOM 3339 O O . LEU B 1 23 ? 1.121 -39.469 7.852 1 92.5 23 LEU B O 1
ATOM 3343 N N . SER B 1 24 ? 2.949 -39.156 6.59 1 94.44 24 SER B N 1
ATOM 3344 C CA . SER B 1 24 ? 3.549 -38.188 7.523 1 94.44 24 SER B CA 1
ATOM 3345 C C . SER B 1 24 ? 4.477 -37.219 6.809 1 94.44 24 SER B C 1
ATOM 3347 O O . SER B 1 24 ? 5.09 -37.562 5.797 1 94.44 24 SER B O 1
ATOM 3349 N N . LEU B 1 25 ? 4.5 -36.031 7.324 1 97.62 25 LEU B N 1
ATOM 3350 C CA . LEU B 1 25 ? 5.395 -35 6.781 1 97.62 25 LEU B CA 1
ATOM 3351 C C . LEU B 1 25 ? 6.406 -34.562 7.828 1 97.62 25 LEU B C 1
ATOM 3353 O O . LEU B 1 25 ? 6.027 -34.125 8.922 1 97.62 25 LEU B O 1
ATOM 3357 N N . PRO B 1 26 ? 7.676 -34.688 7.453 1 98.19 26 PRO B N 1
ATOM 3358 C CA . PRO B 1 26 ? 8.68 -34.188 8.398 1 98.19 26 PRO B CA 1
ATOM 3359 C C . PRO B 1 26 ? 8.453 -32.719 8.789 1 98.19 26 PRO B C 1
ATOM 3361 O O . PRO B 1 26 ? 8.234 -31.875 7.922 1 98.19 26 PRO B O 1
ATOM 3364 N N . GLY B 1 27 ? 8.445 -32.5 10.102 1 97.94 27 GLY B N 1
ATOM 3365 C CA . GLY B 1 27 ? 8.312 -31.125 10.594 1 97.94 27 GLY B CA 1
ATOM 3366 C C . GLY B 1 27 ? 6.875 -30.734 10.906 1 97.94 27 GLY B C 1
ATOM 3367 O O . GLY B 1 27 ? 6.613 -29.641 11.406 1 97.94 27 GLY B O 1
ATOM 3368 N N . LEU B 1 28 ? 5.922 -31.562 10.562 1 97.44 28 LEU B N 1
ATOM 3369 C CA . LEU B 1 28 ? 4.52 -31.328 10.891 1 97.44 28 LEU B CA 1
ATOM 3370 C C . LEU B 1 28 ? 4.148 -32 12.203 1 97.44 28 LEU B C 1
ATOM 3372 O O . LEU B 1 28 ? 4.199 -33.25 12.305 1 97.44 28 LEU B O 1
ATOM 3376 N N . ASN B 1 29 ? 3.736 -31.219 13.211 1 93 29 ASN B N 1
ATOM 3377 C CA . ASN B 1 29 ? 3.43 -31.781 14.516 1 93 29 ASN B CA 1
ATOM 3378 C C . ASN B 1 29 ? 1.932 -31.75 14.805 1 93 29 ASN B C 1
ATOM 3380 O O . ASN B 1 29 ? 1.497 -32.125 15.906 1 93 29 ASN B O 1
ATOM 3384 N N . THR B 1 30 ? 1.169 -31.359 13.938 1 93.31 30 THR B N 1
ATOM 3385 C CA . THR B 1 30 ? -0.277 -31.25 14.102 1 93.31 30 THR B CA 1
ATOM 3386 C C . THR B 1 30 ? -0.989 -32.312 13.266 1 93.31 30 THR B C 1
ATOM 3388 O O . THR B 1 30 ? -0.58 -32.594 12.141 1 93.31 30 THR B O 1
ATOM 3391 N N . GLN B 1 31 ? -1.993 -32.906 13.797 1 93.31 31 GLN B N 1
ATOM 3392 C CA . GLN B 1 31 ? -2.809 -33.844 13.055 1 93.31 31 GLN B CA 1
ATOM 3393 C C . GLN B 1 31 ? -3.682 -33.156 12.023 1 93.31 31 GLN B C 1
ATOM 3395 O O . GLN B 1 31 ? -4.305 -32.125 12.312 1 93.31 31 GLN B O 1
ATOM 3400 N N . LEU B 1 32 ? -3.699 -33.656 10.805 1 96.06 32 LEU B N 1
ATOM 3401 C CA . LEU B 1 32 ? -4.473 -33.094 9.719 1 96.06 32 LEU B CA 1
ATOM 3402 C C . LEU B 1 32 ? -5.871 -33.688 9.656 1 96.06 32 LEU B C 1
ATOM 3404 O O . LEU B 1 32 ? -6.07 -34.844 10.055 1 96.06 32 LEU B O 1
ATOM 3408 N N . ASN B 1 33 ? -6.809 -32.969 9.203 1 95.75 33 ASN B N 1
ATOM 3409 C CA . ASN B 1 33 ? -8.18 -33.469 9.047 1 95.75 33 ASN B CA 1
ATOM 3410 C C . ASN B 1 33 ? -8.5 -33.75 7.582 1 95.75 33 ASN B C 1
ATOM 3412 O O . ASN B 1 33 ? -9.664 -33.719 7.184 1 95.75 33 ASN B O 1
ATOM 3416 N N . PHE B 1 34 ? -7.488 -33.844 6.805 1 97.06 34 PHE B N 1
ATOM 3417 C CA . PHE B 1 34 ? -7.617 -34.188 5.395 1 97.06 34 PHE B CA 1
ATOM 3418 C C . PHE B 1 34 ? -6.523 -35.188 4.969 1 97.06 34 PHE B C 1
ATOM 3420 O O . PHE B 1 34 ? -5.555 -35.375 5.703 1 97.06 34 PHE B O 1
ATOM 3427 N N . ARG B 1 35 ? -6.695 -35.719 3.775 1 95.38 35 ARG B N 1
ATOM 3428 C CA . ARG B 1 35 ? -5.703 -36.625 3.199 1 95.38 35 ARG B CA 1
ATOM 3429 C C . ARG B 1 35 ? -4.949 -35.969 2.055 1 95.38 35 ARG B C 1
ATOM 3431 O O . ARG B 1 35 ? -5.406 -34.938 1.514 1 95.38 35 ARG B O 1
ATOM 3438 N N . GLN B 1 36 ? -3.801 -36.5 1.787 1 97.38 36 GLN B N 1
ATOM 3439 C CA . GLN B 1 36 ? -3.006 -35.906 0.714 1 97.38 36 GLN B CA 1
ATOM 3440 C C . GLN B 1 36 ? -2.139 -36.969 0.031 1 97.38 36 GLN B C 1
ATOM 3442 O O . GLN B 1 36 ? -1.789 -37.969 0.64 1 97.38 36 GLN B O 1
ATOM 3447 N N . TRP B 1 37 ? -1.845 -36.75 -1.186 1 95.5 37 TRP B N 1
ATOM 3448 C CA . TRP B 1 37 ? -1.043 -37.625 -2.027 1 95.5 37 TRP B CA 1
ATOM 3449 C C . TRP B 1 37 ? 0.01 -36.844 -2.797 1 95.5 37 TRP B C 1
ATOM 3451 O O . TRP B 1 37 ? -0.224 -35.688 -3.178 1 95.5 37 TRP B O 1
ATOM 3461 N N . SER B 1 38 ? 1.147 -37.406 -2.979 1 97.31 38 SER B N 1
ATOM 3462 C CA . SER B 1 38 ? 2.219 -36.875 -3.812 1 97.31 38 SER B CA 1
ATOM 3463 C C . SER B 1 38 ? 2.824 -37.938 -4.695 1 97.31 38 SER B C 1
ATOM 3465 O O . SER B 1 38 ? 3.025 -39.094 -4.246 1 97.31 38 SER B O 1
ATOM 3467 N N . GLY B 1 39 ? 2.99 -37.594 -5.918 1 95.25 39 GLY B N 1
ATOM 3468 C CA . GLY B 1 39 ? 3.529 -38.562 -6.879 1 95.25 39 GLY B CA 1
ATOM 3469 C C . GLY B 1 39 ? 3.693 -37.969 -8.266 1 95.25 39 GLY B C 1
ATOM 3470 O O . GLY B 1 39 ? 4 -36.781 -8.414 1 95.25 39 GLY B O 1
ATOM 3471 N N . TYR B 1 40 ? 3.682 -38.844 -9.266 1 92.88 40 TYR B N 1
ATOM 3472 C CA . TYR B 1 40 ? 3.957 -38.375 -10.617 1 92.88 40 TYR B CA 1
ATOM 3473 C C . TYR B 1 40 ? 2.834 -38.781 -11.57 1 92.88 40 TYR B C 1
ATOM 3475 O O . TYR B 1 40 ? 2.291 -39.906 -11.461 1 92.88 40 TYR B O 1
ATOM 3483 N N . LEU B 1 41 ? 2.494 -37.875 -12.391 1 85.62 41 LEU B N 1
ATOM 3484 C CA . LEU B 1 41 ? 1.589 -38.125 -13.508 1 85.62 41 LEU B CA 1
ATOM 3485 C C . LEU B 1 41 ? 2.354 -38.156 -14.82 1 85.62 41 LEU B C 1
ATOM 3487 O O . LEU B 1 41 ? 3.268 -37.375 -15.039 1 85.62 41 LEU B O 1
ATOM 3491 N N . GLN B 1 42 ? 2.07 -39.156 -15.602 1 81 42 GLN B N 1
ATOM 3492 C CA . GLN B 1 42 ? 2.699 -39.219 -16.922 1 81 42 GLN B CA 1
ATOM 3493 C C . GLN B 1 42 ? 1.952 -38.344 -17.922 1 81 42 GLN B C 1
ATOM 3495 O O . GLN B 1 42 ? 0.779 -38.594 -18.219 1 81 42 GLN B O 1
ATOM 3500 N N . ALA B 1 43 ? 2.459 -37.312 -18.344 1 71.94 43 ALA B N 1
ATOM 3501 C CA . ALA B 1 43 ? 1.841 -36.406 -19.312 1 71.94 43 ALA B CA 1
ATOM 3502 C C . ALA B 1 43 ? 2.064 -36.906 -20.75 1 71.94 43 ALA B C 1
ATOM 3504 O O . ALA B 1 43 ? 1.109 -37.062 -21.5 1 71.94 43 ALA B O 1
ATOM 3505 N N . SER B 1 44 ? 3.25 -36.969 -21.188 1 72.06 44 SER B N 1
ATOM 3506 C CA . SER B 1 44 ? 3.682 -37.531 -22.469 1 72.06 44 SER B CA 1
ATOM 3507 C C . SER B 1 44 ? 4.816 -38.531 -22.266 1 72.06 44 SER B C 1
ATOM 3509 O O . SER B 1 44 ? 5.281 -38.719 -21.141 1 72.06 44 SER B O 1
ATOM 3511 N N . THR B 1 45 ? 5.09 -39.156 -23.375 1 78.06 45 THR B N 1
ATOM 3512 C CA . THR B 1 45 ? 6.121 -40.188 -23.25 1 78.06 45 THR B CA 1
ATOM 3513 C C . THR B 1 45 ? 7.402 -39.594 -22.672 1 78.06 45 THR B C 1
ATOM 3515 O O . THR B 1 45 ? 7.965 -38.656 -23.219 1 78.06 45 THR B O 1
ATOM 3518 N N . GLY B 1 46 ? 7.707 -40.062 -21.453 1 82.25 46 GLY B N 1
ATOM 3519 C CA . GLY B 1 46 ? 8.969 -39.719 -20.828 1 82.25 46 GLY B CA 1
ATOM 3520 C C . GLY B 1 46 ? 8.867 -38.469 -19.953 1 82.25 46 GLY B C 1
ATOM 3521 O O . GLY B 1 46 ? 9.852 -38.062 -19.328 1 82.25 46 GLY B O 1
ATOM 3522 N N . GLN B 1 47 ? 7.766 -37.875 -19.969 1 86.5 47 GLN B N 1
ATOM 3523 C CA . GLN B 1 47 ? 7.566 -36.688 -19.125 1 86.5 47 GLN B CA 1
ATOM 3524 C C . GLN B 1 47 ? 6.789 -37.031 -17.859 1 86.5 47 GLN B C 1
ATOM 3526 O O . GLN B 1 47 ? 5.707 -37.625 -17.938 1 86.5 47 GLN B O 1
ATOM 3531 N N . HIS B 1 48 ? 7.324 -36.781 -16.734 1 89.81 48 HIS B N 1
ATOM 3532 C CA . HIS B 1 48 ? 6.738 -37.094 -15.43 1 89.81 48 HIS B CA 1
ATOM 3533 C C . HIS B 1 48 ? 6.453 -35.812 -14.641 1 89.81 48 HIS B C 1
ATOM 3535 O O . HIS B 1 48 ? 7.379 -35.125 -14.18 1 89.81 48 HIS B O 1
ATOM 3541 N N . LEU B 1 49 ? 5.234 -35.438 -14.484 1 90.56 49 LEU B N 1
ATOM 3542 C CA . LEU B 1 49 ? 4.84 -34.219 -13.766 1 90.56 49 LEU B CA 1
ATOM 3543 C C . LEU B 1 49 ? 4.531 -34.531 -12.305 1 90.56 49 LEU B C 1
ATOM 3545 O O . LEU B 1 49 ? 3.699 -35.406 -12.016 1 90.56 49 LEU B O 1
ATOM 3549 N N . HIS B 1 50 ? 5.242 -33.969 -11.484 1 94.94 50 HIS B N 1
ATOM 3550 C CA . HIS B 1 50 ? 5 -34.125 -10.062 1 94.94 50 HIS B CA 1
ATOM 3551 C C . HIS B 1 50 ? 3.715 -33.438 -9.625 1 94.94 50 HIS B C 1
ATOM 3553 O O . HIS B 1 50 ? 3.443 -32.312 -10.047 1 94.94 50 HIS B O 1
ATOM 3559 N N . TYR B 1 51 ? 2.904 -34.125 -8.82 1 92.56 51 TYR B N 1
ATOM 3560 C CA . TYR B 1 51 ? 1.688 -33.531 -8.273 1 92.56 51 TYR B CA 1
ATOM 3561 C C . TYR B 1 51 ? 1.644 -33.656 -6.758 1 92.56 51 TYR B C 1
ATOM 3563 O O . TYR B 1 51 ? 2.299 -34.531 -6.188 1 92.56 51 TYR B O 1
ATOM 3571 N N . TRP B 1 52 ? 1.052 -32.75 -6.121 1 97.56 52 TRP B N 1
ATOM 3572 C CA . TRP B 1 52 ? 0.635 -32.781 -4.723 1 97.56 52 TRP B CA 1
ATOM 3573 C C . TRP B 1 52 ? -0.854 -32.5 -4.59 1 97.56 52 TRP B C 1
ATOM 3575 O O . TRP B 1 52 ? -1.31 -31.391 -4.945 1 97.56 52 TRP B O 1
ATOM 3585 N N . PHE B 1 53 ? -1.605 -33.531 -4.176 1 94 53 PHE B N 1
ATOM 3586 C CA . PHE B 1 53 ? -3.059 -33.438 -4.086 1 94 53 PHE B CA 1
ATOM 3587 C C . PHE B 1 53 ? -3.512 -33.406 -2.633 1 94 53 PHE B C 1
ATOM 3589 O O . PHE B 1 53 ? -3.08 -34.219 -1.829 1 94 53 PHE B O 1
ATOM 3596 N N . VAL B 1 54 ? -4.34 -32.438 -2.277 1 97.06 54 VAL B N 1
ATOM 3597 C CA . VAL B 1 54 ? -4.918 -32.344 -0.939 1 97.06 54 VAL B CA 1
ATOM 3598 C C . VAL B 1 54 ? -6.441 -32.375 -1.03 1 97.06 54 VAL B C 1
ATOM 3600 O O . VAL B 1 54 ? -7.023 -31.688 -1.885 1 97.06 54 VAL B O 1
ATOM 3603 N N . THR B 1 55 ? -7.062 -33.156 -0.183 1 95.75 55 THR B N 1
ATOM 3604 C CA . THR B 1 55 ? -8.516 -33.25 -0.213 1 95.75 55 THR B CA 1
ATOM 3605 C C . THR B 1 55 ? -9.148 -32.094 0.554 1 95.75 55 THR B C 1
ATOM 3607 O O . THR B 1 55 ? -8.492 -31.453 1.376 1 95.75 55 THR B O 1
ATOM 3610 N N . SER B 1 56 ? -10.43 -31.844 0.211 1 94.5 56 SER B N 1
ATOM 3611 C CA . SER B 1 56 ? -11.211 -30.859 0.943 1 94.5 56 SER B CA 1
ATOM 3612 C C . SER B 1 56 ? -11.305 -31.203 2.424 1 94.5 56 SER B C 1
ATOM 3614 O O . SER B 1 56 ? -11.383 -32.375 2.785 1 94.5 56 SER B O 1
ATOM 3616 N N . GLN B 1 57 ? -11.297 -30.188 3.264 1 97.5 57 GLN B N 1
ATOM 3617 C CA . GLN B 1 57 ? -11.438 -30.391 4.703 1 97.5 57 GLN B CA 1
ATOM 3618 C C . GLN B 1 57 ? -12.906 -30.547 5.094 1 97.5 57 GLN B C 1
ATOM 3620 O O . GLN B 1 57 ? -13.219 -30.875 6.242 1 97.5 57 GLN B O 1
ATOM 3625 N N . GLN B 1 58 ? -13.727 -30.297 4.129 1 94.5 58 GLN B N 1
ATOM 3626 C CA . GLN B 1 58 ? -15.156 -30.328 4.418 1 94.5 58 GLN B CA 1
ATOM 3627 C C . GLN B 1 58 ? -15.812 -31.578 3.846 1 94.5 58 GLN B C 1
ATOM 3629 O O . GLN B 1 58 ? -16.094 -32.531 4.578 1 94.5 58 GLN B O 1
ATOM 3634 N N . ASP B 1 59 ? -16.031 -31.625 2.555 1 93.62 59 ASP B N 1
ATOM 3635 C CA . ASP B 1 59 ? -16.672 -32.75 1.859 1 93.62 59 ASP B CA 1
ATOM 3636 C C . ASP B 1 59 ? -15.891 -33.125 0.607 1 93.62 59 ASP B C 1
ATOM 3638 O O . ASP B 1 59 ? -16.328 -32.844 -0.513 1 93.62 59 ASP B O 1
ATOM 3642 N N . PRO B 1 60 ? -14.797 -33.906 0.854 1 92.94 60 PRO B N 1
ATOM 3643 C CA . PRO B 1 60 ? -13.891 -34.188 -0.26 1 92.94 60 PRO B CA 1
ATOM 3644 C C . PRO B 1 60 ? -14.586 -34.938 -1.403 1 92.94 60 PRO B C 1
ATOM 3646 O O . PRO B 1 60 ? -14.195 -34.781 -2.564 1 92.94 60 PRO B O 1
ATOM 3649 N N . ALA B 1 61 ? -15.633 -35.656 -1.058 1 90.5 61 ALA B N 1
ATOM 3650 C CA . ALA B 1 61 ? -16.312 -36.438 -2.076 1 90.5 61 ALA B CA 1
ATOM 3651 C C . ALA B 1 61 ? -17.125 -35.562 -3.01 1 90.5 61 ALA B C 1
ATOM 3653 O O . ALA B 1 61 ? -17.281 -35.875 -4.191 1 90.5 61 ALA B O 1
ATOM 3654 N N . ASN B 1 62 ? -17.609 -34.438 -2.465 1 88.81 62 ASN B N 1
ATOM 3655 C CA . ASN B 1 62 ? -18.562 -33.656 -3.244 1 88.81 62 ASN B CA 1
ATOM 3656 C C . ASN B 1 62 ? -18.016 -32.25 -3.557 1 88.81 62 ASN B C 1
ATOM 3658 O O . ASN B 1 62 ? -18.531 -31.578 -4.445 1 88.81 62 ASN B O 1
ATOM 3662 N N . ASP B 1 63 ? -16.969 -31.891 -2.861 1 87.81 63 ASP B N 1
ATOM 3663 C CA . ASP B 1 63 ? -16.406 -30.562 -3.105 1 87.81 63 ASP B CA 1
ATOM 3664 C C . ASP B 1 63 ? -15.695 -30.5 -4.453 1 87.81 63 ASP B C 1
ATOM 3666 O O . ASP B 1 63 ? -15.242 -31.531 -4.961 1 87.81 63 ASP B O 1
ATOM 3670 N N . PRO B 1 64 ? -15.641 -29.297 -5.039 1 87 64 PRO B N 1
ATOM 3671 C CA . PRO B 1 64 ? -14.984 -29.188 -6.348 1 87 64 PRO B CA 1
ATOM 3672 C C . PRO B 1 64 ? -13.484 -29.469 -6.285 1 87 64 PRO B C 1
ATOM 3674 O O . PRO B 1 64 ? -12.906 -29.516 -5.195 1 87 64 PRO B O 1
ATOM 3677 N N . VAL B 1 65 ? -12.938 -29.688 -7.484 1 86.5 65 VAL B N 1
ATOM 3678 C CA . VAL B 1 65 ? -11.5 -29.875 -7.625 1 86.5 65 VAL B CA 1
ATOM 3679 C C . VAL B 1 65 ? -10.875 -28.656 -8.289 1 86.5 65 VAL B C 1
ATOM 3681 O O . VAL B 1 65 ? -11.375 -28.188 -9.32 1 86.5 65 VAL B O 1
ATOM 3684 N N . VAL B 1 66 ? -9.938 -28.109 -7.629 1 86.25 66 VAL B N 1
ATOM 3685 C CA . VAL B 1 66 ? -9.188 -26.984 -8.172 1 86.25 66 VAL B CA 1
ATOM 3686 C C . VAL B 1 66 ? -7.801 -27.453 -8.617 1 86.25 66 VAL B C 1
ATOM 3688 O O . VAL B 1 66 ? -7.082 -28.094 -7.859 1 86.25 66 VAL B O 1
ATOM 3691 N N . LEU B 1 67 ? -7.488 -27.156 -9.875 1 85.31 67 LEU B N 1
ATOM 3692 C CA . LEU B 1 67 ? -6.129 -27.344 -10.375 1 85.31 67 LEU B CA 1
ATOM 3693 C C . LEU B 1 67 ? -5.324 -26.062 -10.242 1 85.31 67 LEU B C 1
ATOM 3695 O O . LEU B 1 67 ? -5.715 -25.016 -10.781 1 85.31 67 LEU B O 1
ATOM 3699 N N . TRP B 1 68 ? -4.25 -26.156 -9.469 1 88.44 68 TRP B N 1
ATOM 3700 C CA . TRP B 1 68 ? -3.391 -25 -9.289 1 88.44 68 TRP B CA 1
ATOM 3701 C C . TRP B 1 68 ? -2.105 -25.125 -10.102 1 88.44 68 TRP B C 1
ATOM 3703 O O . TRP B 1 68 ? -1.349 -26.094 -9.914 1 88.44 68 TRP B O 1
ATOM 3713 N N . LEU B 1 69 ? -1.903 -24.188 -10.969 1 83.56 69 LEU B N 1
ATOM 3714 C CA . LEU B 1 69 ? -0.706 -24.109 -11.805 1 83.56 69 LEU B CA 1
ATOM 3715 C C . LEU B 1 69 ? -0.007 -22.766 -11.633 1 83.56 69 LEU B C 1
ATOM 3717 O O . LEU B 1 69 ? -0.635 -21.719 -11.773 1 83.56 69 LEU B O 1
ATOM 3721 N N . ASN B 1 70 ? 1.209 -22.828 -11.172 1 79.06 70 ASN B N 1
ATOM 3722 C CA . ASN B 1 70 ? 1.983 -21.594 -11.125 1 79.06 70 ASN B CA 1
ATOM 3723 C C . ASN B 1 70 ? 2.641 -21.297 -12.477 1 79.06 70 ASN B C 1
ATOM 3725 O O . ASN B 1 70 ? 2.916 -22.219 -13.25 1 79.06 70 ASN B O 1
ATOM 3729 N N . GLY B 1 71 ? 2.623 -20.016 -12.633 1 66.19 71 GLY B N 1
ATOM 3730 C CA . GLY B 1 71 ? 3.295 -19.594 -13.852 1 66.19 71 GLY B CA 1
ATOM 3731 C C . GLY B 1 71 ? 4.746 -19.203 -13.625 1 66.19 71 GLY B C 1
ATOM 3732 O O . GLY B 1 71 ? 5.375 -19.656 -12.672 1 66.19 71 GLY B O 1
ATOM 3733 N N . GLY B 1 72 ? 5.367 -18.562 -14.57 1 56.66 72 GLY B N 1
ATOM 3734 C CA . GLY B 1 72 ? 6.762 -18.156 -14.531 1 56.66 72 GL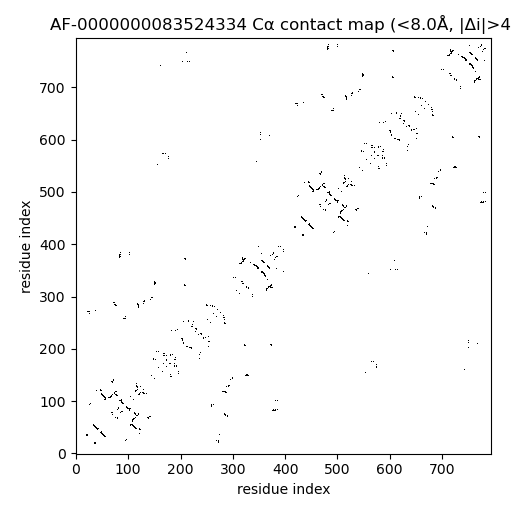Y B CA 1
ATOM 3735 C C . GLY B 1 72 ? 7.449 -18.25 -15.883 1 56.66 72 GLY B C 1
ATOM 3736 O O . GLY B 1 72 ? 8.531 -18.828 -15.992 1 56.66 72 GLY B O 1
ATOM 3737 N N . PRO B 1 73 ? 7.203 -18.312 -17.016 1 60.03 73 PRO B N 1
ATOM 3738 C CA . PRO B 1 73 ? 7.258 -19.766 -17.109 1 60.03 73 PRO B CA 1
ATOM 3739 C C . PRO B 1 73 ? 8.352 -20.375 -16.234 1 60.03 73 PRO B C 1
ATOM 3741 O O . PRO B 1 73 ? 9.359 -19.719 -15.953 1 60.03 73 PRO B O 1
ATOM 3744 N N . GLY B 1 74 ? 7.941 -21.609 -15.648 1 74 74 GLY B N 1
ATOM 3745 C CA . GLY B 1 74 ? 8.977 -22.422 -15.031 1 74 74 GLY B CA 1
ATOM 3746 C C . GLY B 1 74 ? 8.93 -22.406 -13.516 1 74 74 GLY B C 1
ATOM 3747 O O . GLY B 1 74 ? 9.844 -22.906 -12.859 1 74 74 GLY B O 1
ATOM 3748 N N . CYS B 1 75 ? 7.844 -21.844 -13.023 1 83.62 75 CYS B N 1
ATOM 3749 C CA . CYS B 1 75 ? 7.824 -21.781 -11.562 1 83.62 75 CYS B CA 1
ATOM 3750 C C . CYS B 1 75 ? 6.922 -22.875 -10.984 1 83.62 75 CYS B C 1
ATOM 3752 O O . CYS B 1 75 ? 5.871 -23.172 -11.555 1 83.62 75 CYS B O 1
ATOM 3754 N N . SER B 1 76 ? 7.316 -23.344 -9.906 1 91.38 76 SER B N 1
ATOM 3755 C CA . SER B 1 76 ? 6.734 -24.531 -9.266 1 91.38 76 SER B CA 1
ATOM 3756 C C . SER B 1 76 ? 5.41 -24.188 -8.594 1 91.38 76 SER B C 1
ATOM 3758 O O . SER B 1 76 ? 5.293 -23.172 -7.91 1 91.38 76 SER B O 1
ATOM 3760 N N . SER B 1 77 ? 4.434 -25.078 -8.703 1 91.75 77 SER B N 1
ATOM 3761 C CA . SER B 1 77 ? 3.137 -24.938 -8.047 1 91.75 77 SER B CA 1
ATOM 3762 C C . SER B 1 77 ? 3.234 -25.219 -6.555 1 91.75 77 SER B C 1
ATOM 3764 O O . SER B 1 77 ? 2.322 -24.891 -5.793 1 91.75 77 SER B O 1
ATOM 3766 N N . LEU B 1 78 ? 4.328 -25.812 -6.145 1 96.81 78 LEU B N 1
ATOM 3767 C CA . LEU B 1 78 ? 4.504 -26.031 -4.715 1 96.81 78 LEU B CA 1
ATOM 3768 C C . LEU B 1 78 ? 4.707 -24.719 -3.982 1 96.81 78 LEU B C 1
ATOM 3770 O O . LEU B 1 78 ? 4.547 -24.641 -2.762 1 96.81 78 LEU B O 1
ATOM 3774 N N . GLY B 1 79 ? 5.098 -23.719 -4.762 1 93.38 79 GLY B N 1
ATOM 3775 C CA . GLY B 1 79 ? 5.039 -22.391 -4.184 1 93.38 79 GLY B CA 1
ATOM 3776 C C . GLY B 1 79 ? 3.645 -22 -3.73 1 93.38 79 GLY B C 1
ATOM 3777 O O . GLY B 1 79 ? 3.48 -21.391 -2.674 1 93.38 79 GLY B O 1
ATOM 3778 N N . GLY B 1 80 ? 2.688 -22.328 -4.543 1 94.19 80 GLY B N 1
ATOM 3779 C CA . GLY B 1 80 ? 1.301 -22.109 -4.164 1 94.19 80 GLY B CA 1
ATOM 3780 C C . GLY B 1 80 ? 0.881 -22.906 -2.941 1 94.19 80 GLY B C 1
ATOM 3781 O O . GLY B 1 80 ? 0.22 -22.375 -2.047 1 94.19 80 GLY B O 1
ATOM 3782 N N . LEU B 1 81 ? 1.301 -24.109 -2.865 1 97.25 81 LEU B N 1
ATOM 3783 C CA . LEU B 1 81 ? 0.907 -25 -1.774 1 97.25 81 LEU B CA 1
ATOM 3784 C C . LEU B 1 81 ? 1.547 -24.562 -0.461 1 97.25 81 LEU B C 1
ATOM 3786 O O . LEU B 1 81 ? 0.884 -24.531 0.578 1 97.25 81 LEU B O 1
ATOM 3790 N N . LEU B 1 82 ? 2.783 -24.219 -0.536 1 98.25 82 LEU B N 1
ATOM 3791 C CA . LEU B 1 82 ? 3.553 -24.062 0.696 1 98.25 82 LEU B CA 1
ATOM 3792 C C . LEU B 1 82 ? 3.631 -22.609 1.116 1 98.25 82 LEU B C 1
ATOM 3794 O O . LEU B 1 82 ? 4.105 -22.297 2.213 1 98.25 82 LEU B O 1
ATOM 3798 N N . SER B 1 83 ? 3.133 -21.656 0.259 1 96.12 83 SER B N 1
ATOM 3799 C CA . SER B 1 83 ? 3.268 -20.25 0.616 1 96.12 83 SER B CA 1
ATOM 3800 C C . SER B 1 83 ? 1.995 -19.469 0.29 1 96.12 83 SER B C 1
ATOM 3802 O O . SER B 1 83 ? 1.785 -18.359 0.801 1 96.12 83 SER B O 1
ATOM 3804 N N . GLU B 1 84 ? 1.152 -19.984 -0.533 1 96.06 84 GLU B N 1
ATOM 3805 C CA . GLU B 1 84 ? -0.015 -19.234 -0.988 1 96.06 84 GLU B CA 1
ATOM 3806 C C . GLU B 1 84 ? -1.308 -19.859 -0.464 1 96.06 84 GLU B C 1
ATOM 3808 O O . GLU B 1 84 ? -1.645 -19.703 0.711 1 96.06 84 GLU B O 1
ATOM 3813 N N . ASN B 1 85 ? -1.937 -20.688 -1.235 1 96.94 85 ASN B N 1
ATOM 3814 C CA . ASN B 1 85 ? -3.309 -21.062 -0.918 1 96.94 85 ASN B CA 1
ATOM 3815 C C . ASN B 1 85 ? -3.385 -22.5 -0.388 1 96.94 85 ASN B C 1
ATOM 3817 O O . ASN B 1 85 ? -4.477 -23.031 -0.166 1 96.94 85 ASN B O 1
ATOM 3821 N N . GLY B 1 86 ? -2.252 -23.141 -0.142 1 97.94 86 GLY B N 1
ATOM 3822 C CA . GLY B 1 86 ? -2.242 -24.516 0.367 1 97.94 86 GLY B CA 1
ATOM 3823 C C . GLY B 1 86 ? -2.445 -24.594 1.868 1 97.94 86 GLY B C 1
ATOM 3824 O O . GLY B 1 86 ? -2.404 -23.562 2.559 1 97.94 86 GLY B O 1
ATOM 3825 N N . PRO B 1 87 ? -2.635 -25.766 2.371 1 98.25 87 PRO B N 1
ATOM 3826 C CA . PRO B 1 87 ? -2.979 -25.938 3.785 1 98.25 87 PRO B CA 1
ATOM 3827 C C . PRO B 1 87 ? -1.757 -25.875 4.699 1 98.25 87 PRO B C 1
ATOM 3829 O O . PRO B 1 87 ? -1.896 -25.688 5.91 1 98.25 87 PRO B O 1
ATOM 3832 N N . LEU B 1 88 ? -0.545 -26.062 4.074 1 98.25 88 LEU B N 1
ATOM 3833 C CA . LEU B 1 88 ? 0.679 -26.125 4.863 1 98.25 88 LEU B CA 1
ATOM 3834 C C . LEU B 1 88 ? 1.708 -25.125 4.355 1 98.25 88 LEU B C 1
ATOM 3836 O O . LEU B 1 88 ? 1.93 -25.016 3.148 1 98.25 88 LEU B O 1
ATOM 3840 N N . HIS B 1 89 ? 2.299 -24.422 5.32 1 98.5 89 HIS B N 1
ATOM 3841 C CA . HIS B 1 89 ? 3.396 -23.516 5.008 1 98.5 89 HIS B CA 1
ATOM 3842 C C . HIS B 1 89 ? 4.652 -23.875 5.793 1 98.5 89 HIS B C 1
ATOM 3844 O O . HIS B 1 89 ? 4.57 -24.516 6.84 1 98.5 89 HIS B O 1
ATOM 3850 N N . VAL B 1 90 ? 5.734 -23.531 5.258 1 98.25 90 VAL B N 1
ATOM 3851 C CA . VAL B 1 90 ? 7.016 -23.828 5.898 1 98.25 90 VAL B CA 1
ATOM 3852 C C . VAL B 1 90 ? 7.422 -22.656 6.797 1 98.25 90 VAL B C 1
ATOM 3854 O O . VAL B 1 90 ? 7.344 -21.5 6.395 1 98.25 90 VAL B O 1
ATOM 3857 N N . ASN B 1 91 ? 7.777 -22.984 8.039 1 97.44 91 ASN B N 1
ATOM 3858 C CA . ASN B 1 91 ? 8.328 -21.969 8.914 1 97.44 91 ASN B CA 1
ATOM 3859 C C . ASN B 1 91 ? 9.664 -21.438 8.398 1 97.44 91 ASN B C 1
ATOM 3861 O O . ASN B 1 91 ? 10.367 -22.141 7.664 1 97.44 91 ASN B O 1
ATOM 3865 N N . ASP B 1 92 ? 10.031 -20.234 8.805 1 94.81 92 ASP B N 1
ATOM 3866 C CA . ASP B 1 92 ? 11.242 -19.562 8.336 1 94.81 92 ASP B CA 1
ATOM 3867 C C . ASP B 1 92 ? 12.484 -20.406 8.625 1 94.81 92 ASP B C 1
ATOM 3869 O O . ASP B 1 92 ? 13.508 -20.266 7.949 1 94.81 92 ASP B O 1
ATOM 3873 N N . ASN B 1 93 ? 12.391 -21.312 9.578 1 95.44 93 ASN B N 1
ATOM 3874 C CA . ASN B 1 93 ? 13.539 -22.141 9.938 1 95.44 93 ASN B CA 1
ATOM 3875 C C . ASN B 1 93 ? 13.812 -23.203 8.883 1 95.44 93 ASN B C 1
ATOM 3877 O O . ASN B 1 93 ? 14.836 -23.891 8.93 1 95.44 93 ASN B O 1
ATOM 3881 N N . GLY B 1 94 ? 12.891 -23.391 7.914 1 96.5 94 GLY B N 1
ATOM 3882 C CA . GLY B 1 94 ? 13.078 -24.359 6.84 1 96.5 94 GLY B CA 1
ATOM 3883 C C . GLY B 1 94 ? 12.984 -25.797 7.309 1 96.5 94 GLY B C 1
ATOM 3884 O O . GLY B 1 94 ? 13.477 -26.703 6.637 1 96.5 94 GLY B O 1
ATOM 3885 N N . ARG B 1 95 ? 12.32 -26.016 8.484 1 96.44 95 ARG B N 1
ATOM 3886 C CA . ARG B 1 95 ? 12.352 -27.359 9.047 1 96.44 95 ARG B CA 1
ATOM 3887 C C . ARG B 1 95 ? 10.961 -27.797 9.5 1 96.44 95 ARG B C 1
ATOM 3889 O O . ARG B 1 95 ? 10.641 -28.984 9.492 1 96.44 95 ARG B O 1
ATOM 3896 N N . THR B 1 96 ? 10.164 -26.859 9.938 1 97.94 96 THR B N 1
ATOM 3897 C CA . THR B 1 96 ? 8.859 -27.188 10.477 1 97.94 96 THR B CA 1
ATOM 3898 C C . THR B 1 96 ? 7.746 -26.562 9.641 1 97.94 96 THR B C 1
ATOM 3900 O O . THR B 1 96 ? 7.996 -25.641 8.867 1 97.94 96 THR B O 1
ATOM 3903 N N . LEU B 1 97 ? 6.586 -27.141 9.727 1 98.38 97 LEU B N 1
ATOM 3904 C CA . LEU B 1 97 ? 5.41 -26.688 8.992 1 98.38 97 LEU B CA 1
ATOM 3905 C C . LEU B 1 97 ? 4.359 -26.125 9.938 1 98.38 97 LEU B C 1
ATOM 3907 O O . LEU B 1 97 ? 4.324 -26.469 11.117 1 98.38 97 LEU B O 1
ATOM 3911 N N . TYR B 1 98 ? 3.549 -25.25 9.531 1 97.88 98 TYR B N 1
ATOM 3912 C CA . TYR B 1 98 ? 2.383 -24.766 10.258 1 97.88 98 TYR B CA 1
ATOM 3913 C C . TYR B 1 98 ? 1.151 -24.734 9.367 1 97.88 98 TYR B C 1
ATOM 3915 O O . TYR B 1 98 ? 1.271 -24.672 8.141 1 97.88 98 TYR B O 1
ATOM 3923 N N . ILE B 1 99 ? 0.01 -24.797 9.984 1 98 99 ILE B N 1
ATOM 3924 C CA . ILE B 1 99 ? -1.264 -24.844 9.273 1 98 99 ILE B CA 1
ATOM 3925 C C . ILE B 1 99 ? -1.626 -23.453 8.766 1 98 99 ILE B C 1
ATOM 3927 O O . ILE B 1 99 ? -1.53 -22.469 9.516 1 98 99 ILE B O 1
ATOM 3931 N N . ASN B 1 100 ? -1.956 -23.328 7.508 1 98.12 100 ASN B N 1
ATOM 3932 C CA . ASN B 1 100 ? -2.529 -22.125 6.922 1 98.12 100 ASN B CA 1
ATOM 3933 C C . ASN B 1 100 ? -4.039 -22.062 7.137 1 98.12 100 ASN B C 1
ATOM 3935 O O . ASN B 1 100 ? -4.789 -22.844 6.547 1 98.12 100 ASN B O 1
ATOM 3939 N N . GLU B 1 101 ? -4.504 -21.109 7.863 1 97.56 101 GLU B N 1
ATOM 3940 C CA . GLU B 1 101 ? -5.918 -21.016 8.211 1 97.56 101 GLU B CA 1
ATOM 3941 C C . GLU B 1 101 ? -6.746 -20.516 7.027 1 97.56 101 GLU B C 1
ATOM 3943 O O . GLU B 1 101 ? -7.977 -20.609 7.039 1 97.56 101 GLU B O 1
ATOM 3948 N N . TYR B 1 102 ? -6.078 -20.125 6.02 1 98.19 102 TYR B N 1
ATOM 3949 C CA . TYR B 1 102 ? -6.789 -19.578 4.871 1 98.19 102 TYR B CA 1
ATOM 3950 C C . TYR B 1 102 ? -6.57 -20.438 3.631 1 98.19 102 TYR B C 1
ATOM 3952 O O . TYR B 1 102 ? -6.508 -19.922 2.514 1 98.19 102 TYR B O 1
ATOM 3960 N N . SER B 1 103 ? -6.395 -21.672 3.787 1 97.94 103 SER B N 1
ATOM 3961 C CA . SER B 1 103 ? -6.152 -22.609 2.686 1 97.94 103 SER B CA 1
ATOM 3962 C C . SER B 1 103 ? -7.418 -22.828 1.86 1 97.94 103 SER B C 1
ATOM 3964 O O . SER B 1 103 ? -8.523 -22.797 2.396 1 97.94 103 SER B O 1
ATOM 3966 N N . TRP B 1 104 ? -7.23 -22.984 0.591 1 96.56 104 TRP B N 1
ATOM 3967 C CA . TRP B 1 104 ? -8.367 -23.172 -0.311 1 96.56 104 TRP B CA 1
ATOM 3968 C C . TRP B 1 104 ? -8.969 -24.562 -0.157 1 96.56 104 TRP B C 1
ATOM 3970 O O . TRP B 1 104 ? -10.133 -24.781 -0.495 1 96.56 104 TRP B O 1
ATOM 3980 N N . ASN B 1 105 ? -8.227 -25.547 0.453 1 96.62 105 ASN B N 1
ATOM 3981 C CA . ASN B 1 105 ? -8.789 -26.875 0.607 1 96.62 105 ASN B CA 1
ATOM 3982 C C . ASN B 1 105 ? -9.781 -26.938 1.762 1 96.62 105 ASN B C 1
ATOM 3984 O O . ASN B 1 105 ? -10.281 -28.016 2.1 1 96.62 105 ASN B O 1
ATOM 3988 N N . LYS B 1 106 ? -10.039 -25.797 2.342 1 96.75 106 LYS B N 1
ATOM 3989 C CA . LYS B 1 106 ? -11.156 -25.719 3.271 1 96.75 106 LYS B CA 1
ATOM 3990 C C . LYS B 1 106 ? -12.484 -25.953 2.553 1 96.75 106 LYS B C 1
ATOM 3992 O O . LYS B 1 106 ? -13.469 -26.375 3.174 1 96.75 106 LYS B O 1
ATOM 3997 N N . MET B 1 107 ? -12.492 -25.781 1.214 1 92.88 107 MET B N 1
ATOM 3998 C CA . MET B 1 107 ? -13.773 -25.875 0.52 1 92.88 107 MET B CA 1
ATOM 3999 C C . MET B 1 107 ? -13.617 -26.594 -0.816 1 92.88 107 MET B C 1
ATOM 4001 O O . MET B 1 107 ? -14.555 -26.656 -1.606 1 92.88 107 MET B O 1
ATOM 4005 N N . ALA B 1 108 ? -12.414 -27.047 -1.118 1 91.12 108 ALA B N 1
ATOM 4006 C CA . ALA B 1 108 ? -12.164 -27.688 -2.402 1 91.12 108 ALA B CA 1
ATOM 4007 C C . ALA B 1 108 ? -11.039 -28.719 -2.289 1 91.12 108 ALA B C 1
ATOM 4009 O O . ALA B 1 108 ? -10.219 -28.641 -1.37 1 91.12 108 ALA B O 1
ATOM 4010 N N . ASN B 1 109 ? -11.117 -29.75 -3.131 1 89.75 109 ASN B N 1
ATOM 4011 C CA . ASN B 1 109 ? -9.906 -30.531 -3.412 1 89.75 109 ASN B CA 1
ATOM 4012 C C . ASN B 1 109 ? -8.938 -29.75 -4.301 1 89.75 109 ASN B C 1
ATOM 4014 O O . ASN B 1 109 ? -9.359 -29.078 -5.25 1 89.75 109 ASN B O 1
ATOM 4018 N N . VAL B 1 110 ? -7.656 -29.734 -3.926 1 91.69 110 VAL B N 1
ATOM 4019 C CA . VAL B 1 110 ? -6.734 -28.922 -4.711 1 91.69 110 VAL B CA 1
ATOM 4020 C C . VAL B 1 110 ? -5.582 -29.781 -5.215 1 91.69 110 VAL B C 1
ATOM 4022 O O . VAL B 1 110 ? -4.949 -30.5 -4.438 1 91.69 110 VAL B O 1
ATOM 4025 N N . LEU B 1 111 ? -5.379 -29.734 -6.488 1 90.19 111 LEU B N 1
ATOM 4026 C CA . LEU B 1 111 ? -4.266 -30.406 -7.145 1 90.19 111 LEU B CA 1
ATOM 4027 C C . LEU B 1 111 ? -3.197 -29.406 -7.578 1 90.19 111 LEU B C 1
ATOM 4029 O O . LEU B 1 111 ? -3.451 -28.547 -8.422 1 90.19 111 LEU B O 1
ATOM 4033 N N . TYR B 1 112 ? -2.074 -29.516 -6.906 1 92.94 112 TYR B N 1
ATOM 4034 C CA . TYR B 1 112 ? -0.914 -28.734 -7.328 1 92.94 112 TYR B CA 1
ATOM 4035 C C . TYR B 1 112 ? -0.05 -29.531 -8.305 1 92.94 112 TYR B C 1
ATOM 4037 O O . TYR B 1 112 ? 0.461 -30.594 -7.961 1 92.94 112 TYR B O 1
ATOM 4045 N N . LEU B 1 113 ? 0.08 -29 -9.484 1 88.5 113 LEU B N 1
ATOM 4046 C CA . LEU B 1 113 ? 0.811 -29.703 -10.531 1 88.5 113 LEU B CA 1
ATOM 4047 C C . LEU B 1 113 ? 2 -28.891 -11.016 1 88.5 113 LEU B C 1
ATOM 4049 O O . LEU B 1 113 ? 1.845 -27.719 -11.398 1 88.5 113 LEU B O 1
ATOM 4053 N N . GLU B 1 114 ? 3.16 -29.484 -10.844 1 91.19 114 GLU B N 1
ATOM 4054 C CA . GLU B 1 114 ? 4.352 -28.828 -11.367 1 91.19 114 GLU B CA 1
ATOM 4055 C C . GLU B 1 114 ? 4.543 -29.125 -12.852 1 91.19 114 GLU B C 1
ATOM 4057 O O . GLU B 1 114 ? 4.914 -30.25 -13.219 1 91.19 114 GLU B O 1
ATOM 4062 N N . SER B 1 115 ? 4.32 -28.172 -13.609 1 83.25 115 SER B N 1
ATOM 4063 C CA . SER B 1 115 ? 4.418 -28.312 -15.062 1 83.25 115 SER B CA 1
ATOM 4064 C C . SER B 1 115 ? 5.145 -27.125 -15.68 1 83.25 115 SER B C 1
ATOM 4066 O O . SER B 1 115 ? 5.055 -26 -15.188 1 83.25 115 SER B O 1
ATOM 4068 N N . PRO B 1 116 ? 5.875 -27.312 -16.797 1 81.19 116 PRO B N 1
ATOM 4069 C CA . PRO B 1 116 ? 6.188 -28.562 -17.516 1 81.19 116 PRO B CA 1
ATOM 4070 C C . PRO B 1 116 ? 7.324 -29.344 -16.875 1 81.19 116 PRO B C 1
ATOM 4072 O O . PRO B 1 116 ? 7.707 -29.062 -15.727 1 81.19 116 PRO B O 1
ATOM 4075 N N . ALA B 1 117 ? 7.691 -30.453 -17.516 1 86.06 117 ALA B N 1
ATOM 4076 C CA . ALA B 1 117 ? 8.859 -31.188 -17.031 1 86.06 117 ALA B CA 1
ATOM 4077 C C . ALA B 1 117 ? 10.062 -30.266 -16.875 1 86.06 117 ALA B C 1
ATOM 4079 O O . ALA B 1 117 ? 10.305 -29.391 -17.719 1 86.06 117 ALA B O 1
ATOM 4080 N N . GLY B 1 118 ? 10.75 -30.438 -15.766 1 88.62 118 GLY B N 1
ATOM 4081 C CA . GLY B 1 118 ? 11.875 -29.578 -15.438 1 88.62 118 GLY B CA 1
ATOM 4082 C C . GLY B 1 118 ? 11.562 -28.578 -14.352 1 88.62 118 GLY B C 1
ATOM 4083 O O . GLY B 1 118 ? 12.469 -27.984 -13.758 1 88.62 118 GLY B O 1
ATOM 4084 N N . VAL B 1 119 ? 10.328 -28.406 -14.078 1 90.06 119 VAL B N 1
ATOM 4085 C CA . VAL B 1 119 ? 9.891 -27.469 -13.039 1 90.06 119 VAL B CA 1
ATOM 4086 C C . VAL B 1 119 ? 9.727 -28.219 -11.719 1 90.06 119 VAL B C 1
ATOM 4088 O O . VAL B 1 119 ? 9.086 -29.281 -11.664 1 90.06 119 VAL B O 1
ATOM 4091 N N . GLY B 1 120 ? 10.336 -27.656 -10.703 1 94.38 120 GLY B N 1
ATOM 4092 C CA . GLY B 1 120 ? 10.266 -28.312 -9.414 1 94.38 120 GLY B CA 1
ATOM 4093 C C . GLY B 1 120 ? 10.797 -29.734 -9.445 1 94.38 120 GLY B C 1
ATOM 4094 O O . GLY B 1 120 ? 11.922 -29.984 -9.891 1 94.38 120 GLY B O 1
ATOM 4095 N N . PHE B 1 121 ? 9.875 -30.688 -9.07 1 96.81 121 PHE B N 1
ATOM 4096 C CA . PHE B 1 121 ? 10.273 -32.094 -9.039 1 96.81 121 PHE B CA 1
ATOM 4097 C C . PHE B 1 121 ? 9.867 -32.781 -10.32 1 96.81 121 PHE B C 1
ATOM 4099 O O . PHE B 1 121 ? 10.125 -34 -10.484 1 96.81 121 PHE B O 1
ATOM 4106 N N . SER B 1 122 ? 9.211 -32.094 -11.188 1 93.25 122 SER B N 1
ATOM 4107 C CA . SER B 1 122 ? 8.875 -32.719 -12.477 1 93.25 122 SER B CA 1
ATOM 4108 C C . SER B 1 122 ? 10.125 -32.938 -13.32 1 93.25 122 SER B C 1
ATOM 4110 O O . SER B 1 122 ? 11.047 -32.125 -13.312 1 93.25 122 SER B O 1
ATOM 4112 N N . TYR B 1 123 ? 10.094 -34.031 -14.102 1 92.38 123 TYR B N 1
ATOM 4113 C CA . TYR B 1 123 ? 11.305 -34.344 -14.852 1 92.38 123 TYR B CA 1
ATOM 4114 C C . TYR B 1 123 ? 10.977 -35.094 -16.125 1 92.38 123 TYR B C 1
ATOM 4116 O O . TYR B 1 123 ? 9.836 -35.531 -16.328 1 92.38 123 TYR B O 1
ATOM 4124 N N . SER B 1 124 ? 11.945 -35.062 -17 1 89.88 124 SER B N 1
ATOM 4125 C CA . SER B 1 124 ? 11.898 -35.844 -18.234 1 89.88 124 SER B CA 1
ATOM 4126 C C . SER B 1 124 ? 12.969 -36.906 -18.25 1 89.88 124 SER B C 1
ATOM 4128 O O . SER B 1 124 ? 14.07 -36.719 -17.734 1 89.88 124 SER B O 1
ATOM 4130 N N . ASP B 1 125 ? 12.602 -38 -18.922 1 87 125 ASP B N 1
ATOM 4131 C CA . ASP B 1 125 ? 13.555 -39.125 -19 1 87 125 ASP B CA 1
ATOM 4132 C C . ASP B 1 125 ? 14.836 -38.688 -19.719 1 87 125 ASP B C 1
ATOM 4134 O O . ASP B 1 125 ? 15.938 -39.094 -19.328 1 87 125 ASP B O 1
ATOM 4138 N N . ASN B 1 126 ? 14.727 -37.812 -20.734 1 77.25 126 ASN B N 1
ATOM 4139 C CA . ASN B 1 126 ? 15.883 -37.406 -21.516 1 77.25 126 ASN B CA 1
ATOM 4140 C C . ASN B 1 126 ? 16.469 -36.094 -20.984 1 77.25 126 ASN B C 1
ATOM 4142 O O . ASN B 1 126 ? 17.375 -35.531 -21.594 1 77.25 126 ASN B O 1
ATOM 4146 N N . ARG B 1 127 ? 15.953 -35.594 -20 1 70.56 127 ARG B N 1
ATOM 4147 C CA . ARG B 1 127 ? 16.375 -34.375 -19.344 1 70.56 127 ARG B CA 1
ATOM 4148 C C . ARG B 1 127 ? 16.359 -33.188 -20.312 1 70.56 127 ARG B C 1
ATOM 4150 O O . ARG B 1 127 ? 17.172 -32.281 -20.203 1 70.56 127 ARG B O 1
ATOM 4157 N N . ASN B 1 128 ? 15.688 -33.281 -21.5 1 61.12 128 ASN B N 1
ATOM 4158 C CA . ASN B 1 128 ? 15.461 -32.219 -22.438 1 61.12 128 ASN B CA 1
ATOM 4159 C C . ASN B 1 128 ? 14.195 -31.422 -22.094 1 61.12 128 ASN B C 1
ATOM 4161 O O . ASN B 1 128 ? 13.086 -31.969 -22.172 1 61.12 128 ASN B O 1
ATOM 4165 N N . TYR B 1 129 ? 14.289 -30.266 -21.688 1 54.53 129 TYR B N 1
ATOM 4166 C CA . TYR B 1 129 ? 13.164 -29.484 -21.172 1 54.53 129 TYR B CA 1
ATOM 4167 C C . TYR B 1 129 ? 12.75 -28.406 -22.156 1 54.53 129 TYR B C 1
ATOM 4169 O O . TYR B 1 129 ? 12.023 -27.469 -21.797 1 54.53 129 TYR B O 1
ATOM 4177 N N . ALA B 1 130 ? 13.211 -28.359 -23.391 1 51 130 ALA B N 1
ATOM 4178 C CA . ALA B 1 130 ? 12.758 -27.453 -24.438 1 51 130 ALA B CA 1
ATOM 4179 C C . ALA B 1 130 ? 11.281 -27.672 -24.766 1 51 130 ALA B C 1
ATOM 4181 O O . ALA B 1 130 ? 10.852 -28.812 -24.969 1 51 130 ALA B O 1
ATOM 4182 N N . THR B 1 131 ? 10.375 -26.922 -24.078 1 50.94 131 THR B N 1
ATOM 4183 C CA . THR B 1 131 ? 8.953 -27.234 -24.156 1 50.94 131 THR B CA 1
ATOM 4184 C C . THR B 1 131 ? 8.281 -26.422 -25.25 1 50.94 131 THR B C 1
ATOM 4186 O O . THR B 1 131 ? 8.492 -25.219 -25.359 1 50.94 131 THR B O 1
ATOM 4189 N N . ASN B 1 132 ? 8.141 -27.094 -26.438 1 39.94 132 ASN B N 1
ATOM 4190 C CA . ASN B 1 132 ? 7.297 -26.469 -27.453 1 39.94 132 ASN B CA 1
ATOM 4191 C C . ASN B 1 132 ? 5.848 -26.359 -26.969 1 39.94 132 ASN B C 1
ATOM 4193 O O . ASN B 1 132 ? 5.039 -25.672 -27.594 1 39.94 132 ASN B O 1
ATOM 4197 N N . ASP B 1 133 ? 5.379 -27.328 -26.359 1 35.66 133 ASP B N 1
ATOM 4198 C CA . ASP B 1 133 ? 3.924 -27.406 -26.281 1 35.66 133 ASP B CA 1
ATOM 4199 C C . ASP B 1 133 ? 3.383 -26.562 -25.141 1 35.66 133 ASP B C 1
ATOM 4201 O O . ASP B 1 133 ? 3.951 -26.562 -24.031 1 35.66 133 ASP B O 1
ATOM 4205 N N . MET B 1 134 ? 2.607 -25.516 -25.484 1 37.25 134 MET B N 1
ATOM 4206 C CA . MET B 1 134 ? 1.911 -24.484 -24.719 1 37.25 134 MET B CA 1
ATOM 4207 C C . MET B 1 134 ? 1.041 -25.109 -23.641 1 37.25 134 MET B C 1
ATOM 4209 O O . MET B 1 134 ? -0.04 -25.625 -23.922 1 37.25 134 MET B O 1
ATOM 4213 N N . GLU B 1 135 ? 1.568 -25.906 -22.875 1 34.69 135 GLU B N 1
ATOM 4214 C CA . GLU B 1 135 ? 0.633 -26.297 -21.828 1 34.69 135 GLU B CA 1
ATOM 4215 C C . GLU B 1 135 ? 0.118 -25.094 -21.062 1 34.69 135 GLU B C 1
ATOM 4217 O O . GLU B 1 135 ? 0.878 -24.156 -20.781 1 34.69 135 GLU B O 1
ATOM 4222 N N . LEU B 1 136 ? -1.278 -24.844 -21.203 1 33.97 136 LEU B N 1
ATOM 4223 C CA . LEU B 1 136 ? -2.133 -23.797 -20.672 1 33.97 136 LEU B CA 1
ATOM 4224 C C . LEU B 1 136 ? -1.838 -23.562 -19.188 1 33.97 136 LEU B C 1
ATOM 4226 O O . LEU B 1 136 ? -2.131 -24.406 -18.359 1 33.97 136 LEU B O 1
ATOM 4230 N N . THR B 1 137 ? -0.732 -23.438 -18.812 1 35.16 137 THR B N 1
ATOM 4231 C CA . THR B 1 137 ? -0.614 -23.094 -17.406 1 35.16 137 THR B CA 1
ATOM 4232 C C . THR B 1 137 ? -1.396 -21.812 -17.094 1 35.16 137 THR B C 1
ATOM 4234 O O . THR B 1 137 ? -1.198 -20.781 -17.75 1 35.16 137 THR B O 1
ATOM 4237 N N . ALA B 1 138 ? -2.686 -22 -16.672 1 35.44 138 ALA B N 1
ATOM 4238 C CA . ALA B 1 138 ? -3.688 -21 -16.297 1 35.44 138 ALA B CA 1
ATOM 4239 C C . ALA B 1 138 ? -3.088 -19.938 -15.391 1 35.44 138 ALA B C 1
ATOM 4241 O O . ALA B 1 138 ? -3.814 -19.125 -14.812 1 35.44 138 ALA B O 1
ATOM 4242 N N . THR B 1 139 ? -2.02 -20.25 -14.695 1 35.97 139 THR B N 1
ATOM 4243 C CA . THR B 1 139 ? -1.78 -19.172 -13.734 1 35.97 139 THR B CA 1
ATOM 4244 C C . THR B 1 139 ? -1.704 -17.828 -14.445 1 35.97 139 THR B C 1
ATOM 4246 O O . THR B 1 139 ? -1.562 -17.766 -15.664 1 35.97 139 THR B O 1
ATOM 4249 N N . ALA B 1 140 ? -1.573 -16.844 -13.633 1 37.5 140 ALA B N 1
ATOM 4250 C CA . ALA B 1 140 ? -1.541 -15.406 -13.898 1 37.5 140 ALA B CA 1
ATOM 4251 C C . ALA B 1 140 ? -0.805 -15.102 -15.203 1 37.5 140 ALA B C 1
ATOM 4253 O O . ALA B 1 140 ? -1.321 -14.383 -16.062 1 37.5 140 ALA B O 1
ATOM 4254 N N . TYR B 1 141 ? 0.599 -15.266 -15.008 1 38.72 141 TYR B N 1
ATOM 4255 C CA . TYR B 1 141 ? 1.515 -14.922 -16.094 1 38.72 141 TYR B CA 1
ATOM 4256 C C . TYR B 1 141 ? 1.474 -15.977 -17.203 1 38.72 141 TYR B C 1
ATOM 4258 O O . TYR B 1 141 ? 2.41 -16.094 -17.984 1 38.72 141 TYR B O 1
ATOM 4266 N N . ASN B 1 142 ? 0.649 -16.891 -17.062 1 34.44 142 ASN B N 1
ATOM 4267 C CA . ASN B 1 142 ? 1.065 -17.875 -18.062 1 34.44 142 ASN B CA 1
ATOM 4268 C C . ASN B 1 142 ? 1.603 -17.203 -19.312 1 34.44 142 ASN B C 1
ATOM 4270 O O . ASN B 1 142 ? 1.021 -17.328 -20.391 1 34.44 142 ASN B O 1
ATOM 4274 N N . GLY B 1 143 ? 2.402 -16.344 -19.047 1 34 143 GLY B N 1
ATOM 4275 C CA . GLY B 1 143 ? 3.34 -15.852 -20.047 1 34 143 GLY B CA 1
ATOM 4276 C C . GLY B 1 143 ? 2.682 -15.008 -21.125 1 34 143 GLY B C 1
ATOM 4277 O O . GLY B 1 143 ? 3.314 -14.117 -21.703 1 34 143 GLY B O 1
ATOM 4278 N N . VAL B 1 144 ? 1.647 -15.555 -21.578 1 35.16 144 VAL B N 1
ATOM 4279 C CA . VAL B 1 144 ? 1.076 -14.812 -22.688 1 35.16 144 VAL B CA 1
ATOM 4280 C C . VAL B 1 144 ? 0.327 -13.586 -22.172 1 35.16 144 VAL B C 1
ATOM 4282 O O . VAL B 1 144 ? -0.061 -12.711 -22.953 1 35.16 144 VAL B O 1
ATOM 4285 N N . GLY B 1 145 ? -0.159 -13.719 -21.047 1 35.16 145 GLY B N 1
ATOM 4286 C CA . GLY B 1 145 ? -0.899 -12.555 -20.578 1 35.16 145 GLY B CA 1
ATOM 4287 C C . GLY B 1 145 ? -0.076 -11.281 -20.594 1 35.16 145 GLY B C 1
ATOM 4288 O O . GLY B 1 145 ? -0.544 -10.227 -20.156 1 35.16 145 GLY B O 1
ATOM 4289 N N . PHE B 1 146 ? 1.159 -11.555 -20.391 1 36.31 146 PHE B N 1
ATOM 4290 C CA . PHE B 1 146 ? 1.916 -10.312 -20.531 1 36.31 146 PHE B CA 1
ATOM 4291 C C . PHE B 1 146 ? 1.596 -9.633 -21.859 1 36.31 146 PHE B C 1
ATOM 4293 O O . PHE B 1 146 ? 2.334 -9.781 -22.828 1 36.31 146 PHE B O 1
ATOM 4300 N N . ASN B 1 147 ? 0.497 -10.031 -22.406 1 33.62 147 ASN B N 1
ATOM 4301 C CA . ASN B 1 147 ? 0.271 -9.188 -23.562 1 33.62 147 ASN B CA 1
ATOM 4302 C C . ASN B 1 147 ? 0.605 -7.727 -23.281 1 33.62 147 ASN B C 1
ATOM 4304 O O . ASN B 1 147 ? 0.796 -7.344 -22.125 1 33.62 147 ASN B O 1
ATOM 4308 N N . GLU B 1 148 ? 0.135 -6.957 -24.281 1 35.62 148 GLU B N 1
ATOM 4309 C CA . GLU B 1 148 ? 0.092 -5.516 -24.5 1 35.62 148 GLU B CA 1
ATOM 4310 C C . GLU B 1 148 ? -0.2 -4.762 -23.203 1 35.62 148 GLU B C 1
ATOM 4312 O O . GLU B 1 148 ? 0.351 -3.686 -22.969 1 35.62 148 GLU B O 1
ATOM 4317 N N . ILE B 1 149 ? -1.193 -5.215 -22.547 1 34.78 149 ILE B N 1
ATOM 4318 C CA . ILE B 1 149 ? -1.846 -4.367 -21.562 1 34.78 149 ILE B CA 1
ATOM 4319 C C . ILE B 1 149 ? -1.014 -4.34 -20.281 1 34.78 149 ILE B C 1
ATOM 4321 O O . ILE B 1 149 ? -1.176 -3.445 -19.438 1 34.78 149 ILE B O 1
ATOM 4325 N N . SER B 1 150 ? -0.403 -5.516 -19.859 1 37.47 150 SER B N 1
ATOM 4326 C CA . SER B 1 150 ? 0.514 -5.418 -18.719 1 37.47 150 SER B CA 1
ATOM 4327 C C . SER B 1 150 ? 1.42 -4.199 -18.859 1 37.47 150 SER B C 1
ATOM 4329 O O . SER B 1 150 ? 2.115 -3.832 -17.906 1 37.47 150 SER B O 1
ATOM 4331 N N . THR B 1 151 ? 1.768 -4.016 -20.047 1 35.62 151 THR B N 1
ATOM 4332 C CA . THR B 1 151 ? 2.66 -2.893 -20.297 1 35.62 151 THR B CA 1
ATOM 4333 C C . THR B 1 151 ? 2.092 -1.605 -19.703 1 35.62 151 THR B C 1
ATOM 4335 O O . THR B 1 151 ? 2.621 -0.519 -19.938 1 35.62 151 THR B O 1
ATOM 4338 N N . THR B 1 152 ? 0.824 -1.645 -19.562 1 34.88 152 THR B N 1
ATOM 4339 C CA . THR B 1 152 ? 0.287 -0.397 -19.016 1 34.88 152 THR B CA 1
ATOM 4340 C C . THR B 1 152 ? 0.823 -0.133 -17.625 1 34.88 152 THR B C 1
ATOM 4342 O O . THR B 1 152 ? 0.382 0.8 -16.938 1 34.88 152 THR B O 1
ATOM 4345 N N . ALA B 1 153 ? 1.461 -1.19 -17.047 1 36.5 153 ALA B N 1
ATOM 4346 C CA . ALA B 1 153 ? 2.027 -1.069 -15.711 1 36.5 153 ALA B CA 1
ATOM 4347 C C . ALA B 1 153 ? 2.668 0.301 -15.508 1 36.5 153 ALA B C 1
ATOM 4349 O O . ALA B 1 153 ? 2.631 0.853 -14.406 1 36.5 153 ALA B O 1
ATOM 4350 N N . PRO B 1 154 ? 3.529 0.54 -16.547 1 36.25 154 PRO B N 1
ATOM 4351 C CA . PRO B 1 154 ? 4.305 1.754 -16.297 1 36.25 154 PRO B CA 1
ATOM 4352 C C . PRO B 1 154 ? 3.438 2.926 -15.844 1 36.25 154 PRO B C 1
ATOM 4354 O O . PRO B 1 154 ? 3.932 3.854 -15.203 1 36.25 154 PRO B O 1
ATOM 4357 N N . CYS B 1 155 ? 2.207 2.873 -16.375 1 36.75 155 CYS B N 1
ATOM 4358 C CA . CYS B 1 155 ? 1.489 4.133 -16.203 1 36.75 155 CYS B CA 1
ATOM 4359 C C . CYS B 1 155 ? 1.349 4.48 -14.727 1 36.75 155 CYS B C 1
ATOM 4361 O O . CYS B 1 155 ? 1.461 5.648 -14.352 1 36.75 155 CYS B O 1
ATOM 4363 N N . THR B 1 156 ? 0.74 3.561 -14.102 1 38.19 156 THR B N 1
ATOM 4364 C CA . THR B 1 156 ? 0.476 3.986 -12.727 1 38.19 156 THR B CA 1
ATOM 4365 C C . THR B 1 156 ? 1.779 4.289 -11.992 1 38.19 156 THR B C 1
ATOM 4367 O O . THR B 1 156 ? 1.825 5.172 -11.141 1 38.19 156 THR B O 1
ATOM 4370 N N . SER B 1 157 ? 2.803 3.352 -12.367 1 40 157 SER B N 1
ATOM 4371 C CA . SER B 1 157 ? 4.086 3.518 -11.695 1 40 157 SER B CA 1
ATOM 4372 C C . SER B 1 157 ? 4.777 4.801 -12.133 1 40 157 SER B C 1
ATOM 4374 O O . SER B 1 157 ? 5.844 5.148 -11.617 1 40 157 SER B O 1
ATOM 4376 N N . VAL B 1 158 ? 4.352 5.238 -13.383 1 41.16 158 VAL B N 1
ATOM 4377 C CA . VAL B 1 158 ? 4.934 6.492 -13.844 1 41.16 158 VAL B CA 1
ATOM 4378 C C . VAL B 1 158 ? 4.848 7.543 -12.742 1 41.16 158 VAL B C 1
ATOM 4380 O O . VAL B 1 158 ? 5.539 8.562 -12.789 1 41.16 158 VAL B O 1
ATOM 4383 N N . LEU B 1 159 ? 3.908 7.16 -11.914 1 44.84 159 LEU B N 1
ATOM 4384 C CA . LEU B 1 159 ? 3.721 8.102 -10.812 1 44.84 159 LEU B CA 1
ATOM 4385 C C . LEU B 1 159 ? 5.039 8.359 -10.086 1 44.84 159 LEU B C 1
ATOM 4387 O O . LEU B 1 159 ? 5.277 9.469 -9.602 1 44.84 159 LEU B O 1
ATOM 4391 N N . TYR B 1 160 ? 5.859 7.207 -10.07 1 42.75 160 TYR B N 1
ATOM 4392 C CA . TYR B 1 160 ? 7.09 7.426 -9.32 1 42.75 160 TYR B CA 1
ATOM 4393 C C . TYR B 1 160 ? 8.109 8.188 -10.156 1 42.75 160 TYR B C 1
ATOM 4395 O O . TYR B 1 160 ? 9.109 8.68 -9.625 1 42.75 160 TYR B O 1
ATOM 4403 N N . HIS B 1 161 ? 7.922 8.094 -11.453 1 45.72 161 HIS B N 1
ATOM 4404 C CA . HIS B 1 161 ? 9.109 8.539 -12.18 1 45.72 161 HIS B CA 1
ATOM 4405 C C . HIS B 1 161 ? 8.969 9.984 -12.625 1 45.72 161 HIS B C 1
ATOM 4407 O O . HIS B 1 161 ? 9.742 10.461 -13.461 1 45.72 161 HIS B O 1
ATOM 4413 N N . GLY B 1 162 ? 8.242 10.594 -12.133 1 50.41 162 GLY B N 1
ATOM 4414 C CA . GLY B 1 162 ? 8.32 12.023 -12.406 1 50.41 162 GLY B CA 1
ATOM 4415 C C . GLY B 1 162 ? 7.43 12.461 -13.555 1 50.41 162 GLY B C 1
ATOM 4416 O O . GLY B 1 162 ? 7.109 11.664 -14.438 1 50.41 162 GLY B O 1
ATOM 4417 N N . ALA B 1 163 ? 6.965 13.609 -13.562 1 55 163 ALA B N 1
ATOM 4418 C CA . ALA B 1 163 ? 5.984 14.289 -14.406 1 55 163 ALA B CA 1
ATOM 4419 C C . ALA B 1 163 ? 6.426 14.289 -15.867 1 55 163 ALA B C 1
ATOM 4421 O O . ALA B 1 163 ? 5.609 14.062 -16.766 1 55 163 ALA B O 1
ATOM 4422 N N . LYS B 1 164 ? 7.75 14.336 -16.141 1 61.88 164 LYS B N 1
ATOM 4423 C CA . LYS B 1 164 ? 8.211 14.461 -17.516 1 61.88 164 LYS B CA 1
ATOM 4424 C C . LYS B 1 164 ? 8.047 13.148 -18.281 1 61.88 164 LYS B C 1
ATOM 4426 O O . LYS B 1 164 ? 7.613 13.141 -19.438 1 61.88 164 LYS B O 1
ATOM 4431 N N . LEU B 1 165 ? 8.398 12.141 -17.688 1 66.06 165 LEU B N 1
ATOM 4432 C CA . LEU B 1 165 ? 8.273 10.844 -18.328 1 66.06 165 LEU B CA 1
ATOM 4433 C C . LEU B 1 165 ? 6.809 10.5 -18.594 1 66.06 165 LEU B C 1
ATOM 4435 O O . LEU B 1 165 ? 6.473 9.961 -19.656 1 66.06 165 LEU B O 1
ATOM 4439 N N . TRP B 1 166 ? 6.047 10.961 -17.719 1 63.97 166 TRP B N 1
ATOM 4440 C CA . TRP B 1 166 ? 4.613 10.758 -17.906 1 63.97 166 TRP B CA 1
ATOM 4441 C C . TRP B 1 166 ? 4.105 11.547 -19.109 1 63.97 166 TRP B C 1
ATOM 4443 O O . TRP B 1 166 ? 3.324 11.039 -19.906 1 63.97 166 TRP B O 1
ATOM 4453 N N . LYS B 1 167 ? 4.594 12.719 -19.156 1 67 167 LYS B N 1
ATOM 4454 C CA . LYS B 1 167 ? 4.211 13.562 -20.281 1 67 167 LYS B CA 1
ATOM 4455 C C . LYS B 1 167 ? 4.641 12.945 -21.609 1 67 167 LYS B C 1
ATOM 4457 O O . LYS B 1 167 ? 3.875 12.938 -22.562 1 67 167 LYS B O 1
ATOM 4462 N N . ASN B 1 168 ? 5.836 12.438 -21.672 1 73.56 168 ASN B N 1
ATOM 4463 C CA . ASN B 1 168 ? 6.34 11.805 -22.891 1 73.56 168 ASN B CA 1
ATOM 4464 C C . ASN B 1 168 ? 5.523 10.57 -23.25 1 73.56 168 ASN B C 1
ATOM 4466 O O . ASN B 1 168 ? 5.18 10.375 -24.422 1 73.56 168 ASN B O 1
ATOM 4470 N N . LEU B 1 169 ? 5.172 9.797 -22.281 1 72.69 169 LEU B N 1
ATOM 4471 C CA . LEU B 1 169 ? 4.391 8.594 -22.531 1 72.69 169 LEU B CA 1
ATOM 4472 C C . LEU B 1 169 ? 3.008 8.938 -23.078 1 72.69 169 LEU B C 1
ATOM 4474 O O . LEU B 1 169 ? 2.549 8.336 -24.047 1 72.69 169 LEU B O 1
ATOM 4478 N N . ASN B 1 170 ? 2.463 9.984 -22.406 1 67.81 170 ASN B N 1
ATOM 4479 C CA . ASN B 1 170 ? 1.13 10.383 -22.844 1 67.81 170 ASN B CA 1
ATOM 4480 C C . ASN B 1 170 ? 1.156 10.977 -24.25 1 67.81 170 ASN B C 1
ATOM 4482 O O . ASN B 1 170 ? 0.238 10.75 -25.047 1 67.81 170 ASN B O 1
ATOM 4486 N N . THR B 1 171 ? 2.16 11.688 -24.562 1 73.19 171 THR B N 1
ATOM 4487 C CA . THR B 1 171 ? 2.277 12.375 -25.844 1 73.19 171 THR B CA 1
ATOM 4488 C C . THR B 1 171 ? 2.568 11.383 -26.953 1 73.19 171 THR B C 1
ATOM 4490 O O . THR B 1 171 ? 1.992 11.477 -28.047 1 73.19 171 THR B O 1
ATOM 4493 N N . TYR B 1 172 ? 3.455 10.484 -26.641 1 78.38 172 TYR B N 1
ATOM 4494 C CA . TYR B 1 172 ? 4 9.711 -27.75 1 78.38 172 TYR B CA 1
ATOM 4495 C C . TYR B 1 172 ? 3.377 8.32 -27.812 1 78.38 172 TYR B C 1
ATOM 4497 O O . TYR B 1 172 ? 3.443 7.648 -28.844 1 78.38 172 TYR B O 1
ATOM 4505 N N . CYS B 1 173 ? 2.787 7.918 -26.703 1 74.06 173 CYS B N 1
ATOM 4506 C CA . CYS B 1 173 ? 2.316 6.535 -26.672 1 74.06 173 CYS B CA 1
ATOM 4507 C C . CYS B 1 173 ? 0.794 6.477 -26.672 1 74.06 173 CYS B C 1
ATOM 4509 O O . CYS B 1 173 ? 0.21 5.402 -26.828 1 74.06 173 CYS B O 1
ATOM 4511 N N . CYS B 1 174 ? 0.196 7.625 -26.438 1 67.38 174 CYS B N 1
ATOM 4512 C CA . CYS B 1 174 ? -1.258 7.629 -26.328 1 67.38 174 CYS B CA 1
ATOM 4513 C C . CYS B 1 174 ? -1.892 8.469 -27.438 1 67.38 174 CYS B C 1
ATOM 4515 O O . CYS B 1 174 ? -1.355 9.508 -27.812 1 67.38 174 CYS B O 1
ATOM 4517 N N . LEU B 1 175 ? -2.908 7.906 -28.078 1 64.62 175 LEU B N 1
ATOM 4518 C CA . LEU B 1 175 ? -3.695 8.609 -29.094 1 64.62 175 LEU B CA 1
ATOM 4519 C C . LEU B 1 175 ? -5.188 8.406 -28.844 1 64.62 175 LEU B C 1
ATOM 4521 O O . LEU B 1 175 ? -5.668 7.27 -28.812 1 64.62 175 LEU B O 1
ATOM 4525 N N . GLY B 1 176 ? -5.945 9.516 -28.781 1 57.12 176 GLY B N 1
ATOM 4526 C CA . GLY B 1 176 ? -7.391 9.445 -28.656 1 57.12 176 GLY B CA 1
ATOM 4527 C C . GLY B 1 176 ? -7.844 8.672 -27.438 1 57.12 176 GLY B C 1
ATOM 4528 O O . GLY B 1 176 ? -8.781 7.879 -27.5 1 57.12 176 GLY B O 1
ATOM 4529 N N . GLY B 1 177 ? -7.074 8.742 -26.328 1 55.94 177 GLY B N 1
ATOM 4530 C CA . GLY B 1 177 ? -7.477 8.125 -25.078 1 55.94 177 GLY B CA 1
ATOM 4531 C C . GLY B 1 177 ? -6.965 6.703 -24.938 1 55.94 177 GLY B C 1
ATOM 4532 O O . GLY B 1 177 ? -7.117 6.09 -23.875 1 55.94 177 GLY B O 1
ATOM 4533 N N . SER B 1 178 ? -6.441 6.148 -26.031 1 57.56 178 SER B N 1
ATOM 4534 C CA . SER B 1 178 ? -5.863 4.812 -25.953 1 57.56 178 SER B CA 1
ATOM 4535 C C . SER B 1 178 ? -4.34 4.863 -26 1 57.56 178 SER B C 1
ATOM 4537 O O . SER B 1 178 ? -3.768 5.676 -26.734 1 57.56 178 SER B O 1
ATOM 4539 N N . CYS B 1 179 ? -3.711 4.109 -25.203 1 63.12 179 CYS B N 1
ATOM 4540 C CA . CYS B 1 179 ? -2.252 4.09 -25.172 1 63.12 179 CYS B CA 1
ATOM 4541 C C . CYS B 1 179 ? -1.714 2.729 -25.594 1 63.12 179 CYS B C 1
ATOM 4543 O O . CYS B 1 179 ? -2.314 1.698 -25.281 1 63.12 179 CYS B O 1
ATOM 4545 N N . ASN B 1 180 ? -0.681 2.729 -26.453 1 65.44 180 ASN B N 1
ATOM 4546 C CA . ASN B 1 180 ? 0.034 1.518 -26.828 1 65.44 180 ASN B CA 1
ATOM 4547 C C . ASN B 1 180 ? 1.504 1.581 -26.438 1 65.44 180 ASN B C 1
ATOM 4549 O O . ASN B 1 180 ? 2.287 2.316 -27.031 1 65.44 180 ASN B O 1
ATOM 4553 N N . PHE B 1 181 ? 1.835 0.818 -25.5 1 67.69 181 PHE B N 1
ATOM 4554 C CA . PHE B 1 181 ? 3.191 0.861 -24.969 1 67.69 181 PHE B CA 1
ATOM 4555 C C . PHE B 1 181 ? 4 -0.336 -25.453 1 67.69 181 PHE B C 1
ATOM 4557 O O . PHE B 1 181 ? 5.191 -0.451 -25.141 1 67.69 181 PHE B O 1
ATOM 4564 N N . VAL B 1 182 ? 3.418 -1.238 -26.219 1 62.91 182 VAL B N 1
ATOM 4565 C CA . VAL B 1 182 ? 4.059 -2.514 -26.516 1 62.91 182 VAL B CA 1
ATOM 4566 C C . VAL B 1 182 ? 4.484 -2.549 -27.984 1 62.91 182 VAL B C 1
ATOM 4568 O O . VAL B 1 182 ? 5.602 -2.957 -28.297 1 62.91 182 VAL B O 1
ATOM 4571 N N . THR B 1 183 ? 3.621 -2.191 -28.812 1 64.31 183 THR B N 1
ATOM 4572 C CA . THR B 1 183 ? 3.906 -2.309 -30.25 1 64.31 183 THR B CA 1
ATOM 4573 C C . THR B 1 183 ? 3.896 -0.936 -30.906 1 64.31 183 THR B C 1
ATOM 4575 O O . THR B 1 183 ? 3.625 -0.824 -32.094 1 64.31 183 THR B O 1
ATOM 4578 N N . ASN B 1 184 ? 4.129 0.022 -30.078 1 72.69 184 ASN B N 1
ATOM 4579 C CA . ASN B 1 184 ? 4.094 1.377 -30.609 1 72.69 184 ASN B CA 1
ATOM 4580 C C . ASN B 1 184 ? 5.27 1.638 -31.547 1 72.69 184 ASN B C 1
ATOM 4582 O O . ASN B 1 184 ? 6.418 1.362 -31.203 1 72.69 184 ASN B O 1
ATOM 4586 N N . SER B 1 185 ? 4.984 2.072 -32.781 1 79.06 185 SER B N 1
ATOM 4587 C CA . SER B 1 185 ? 6.023 2.281 -33.781 1 79.06 185 SER B CA 1
ATOM 4588 C C . SER B 1 185 ? 6.734 3.615 -33.562 1 79.06 185 SER B C 1
ATOM 4590 O O . SER B 1 185 ? 7.801 3.855 -34.156 1 79.06 185 SER B O 1
ATOM 4592 N N . ASN B 1 186 ? 6.176 4.441 -32.75 1 84.25 186 ASN B N 1
ATOM 4593 C CA . ASN B 1 186 ? 6.805 5.727 -32.469 1 84.25 186 ASN B CA 1
ATOM 4594 C C . ASN B 1 186 ? 8.062 5.559 -31.625 1 84.25 186 ASN B C 1
ATOM 4596 O O . ASN B 1 186 ? 8.008 5.016 -30.531 1 84.25 186 ASN B O 1
ATOM 4600 N N . ASN B 1 187 ? 9.203 6.102 -32.125 1 85.19 187 ASN B N 1
ATOM 4601 C CA . ASN B 1 187 ? 10.492 5.945 -31.453 1 85.19 187 ASN B CA 1
ATOM 4602 C C . ASN B 1 187 ? 10.508 6.641 -30.094 1 85.19 187 ASN B C 1
ATOM 4604 O O . ASN B 1 187 ? 11.117 6.141 -29.156 1 85.19 187 ASN B O 1
ATOM 4608 N N . ASN B 1 188 ? 9.898 7.785 -30.078 1 84.38 188 ASN B N 1
ATOM 4609 C CA . ASN B 1 188 ? 9.859 8.508 -28.812 1 84.38 188 ASN B CA 1
ATOM 4610 C C . ASN B 1 188 ? 9.086 7.73 -27.75 1 84.38 188 ASN B C 1
ATOM 4612 O O . ASN B 1 188 ? 9.445 7.762 -26.562 1 84.38 188 ASN B O 1
ATOM 4616 N N . CYS B 1 189 ? 8.062 7.047 -28.172 1 78.88 189 CYS B N 1
ATOM 4617 C CA . CYS B 1 189 ? 7.324 6.191 -27.25 1 78.88 189 CYS B CA 1
ATOM 4618 C C . CYS B 1 189 ? 8.195 5.047 -26.75 1 78.88 189 CYS B C 1
ATOM 4620 O O . CYS B 1 189 ? 8.289 4.816 -25.531 1 78.88 189 CYS B O 1
ATOM 4622 N N . ARG B 1 190 ? 8.852 4.465 -27.625 1 76.38 190 ARG B N 1
ATOM 4623 C CA . ARG B 1 190 ? 9.68 3.32 -27.281 1 76.38 190 ARG B CA 1
ATOM 4624 C C . ARG B 1 190 ? 10.797 3.727 -26.312 1 76.38 190 ARG B C 1
ATOM 4626 O O . ARG B 1 190 ? 11.062 3.023 -25.344 1 76.38 190 ARG B O 1
ATOM 4633 N N . GLU B 1 191 ? 11.375 4.82 -26.594 1 77.69 191 GLU B N 1
ATOM 4634 C CA . GLU B 1 191 ? 12.453 5.312 -25.734 1 77.69 191 GLU B CA 1
ATOM 4635 C C . GLU B 1 191 ? 11.93 5.668 -24.344 1 77.69 191 GLU B C 1
ATOM 4637 O O . GLU B 1 191 ? 12.602 5.426 -23.344 1 77.69 191 GLU B O 1
ATOM 4642 N N . SER B 1 192 ? 10.781 6.301 -24.344 1 74.19 192 SER B N 1
ATOM 4643 C CA . SER B 1 192 ? 10.188 6.68 -23.062 1 74.19 192 SER B CA 1
ATOM 4644 C C . SER B 1 192 ? 9.836 5.453 -22.234 1 74.19 192 SER B C 1
ATOM 4646 O O . SER B 1 192 ? 10.055 5.438 -21.016 1 74.19 192 SER B O 1
ATOM 4648 N N . VAL B 1 193 ? 9.297 4.496 -22.891 1 72.12 193 VAL B N 1
ATOM 4649 C CA . VAL B 1 193 ? 8.938 3.254 -22.219 1 72.12 193 VAL B CA 1
ATOM 4650 C C . VAL B 1 193 ? 10.195 2.576 -21.672 1 72.12 193 VAL B C 1
ATOM 4652 O O . VAL B 1 193 ? 10.219 2.115 -20.531 1 72.12 193 VAL B O 1
ATOM 4655 N N . TYR B 1 194 ? 11.219 2.619 -22.469 1 71.44 194 TYR B N 1
ATOM 4656 C CA . TYR B 1 194 ? 12.492 2.037 -22.062 1 71.44 194 TYR B CA 1
ATOM 4657 C C . TYR B 1 194 ? 13.039 2.74 -20.828 1 71.44 194 TYR B C 1
ATOM 4659 O O . TYR B 1 194 ? 13.508 2.09 -19.891 1 71.44 194 TYR B O 1
ATOM 4667 N N . LYS B 1 195 ? 13.016 3.951 -20.844 1 72 195 LYS B N 1
ATOM 4668 C CA . LYS B 1 195 ? 13.523 4.734 -19.734 1 72 195 LYS B CA 1
ATOM 4669 C C . LYS B 1 195 ? 12.75 4.438 -18.453 1 72 195 LYS B C 1
ATOM 4671 O O . LYS B 1 195 ? 13.336 4.281 -17.375 1 72 195 LYS B O 1
ATOM 4676 N N . VAL B 1 196 ? 11.469 4.348 -18.531 1 70.38 196 VAL B N 1
ATOM 4677 C CA . VAL B 1 196 ? 10.625 4.07 -17.375 1 70.38 196 VAL B CA 1
ATOM 4678 C C . VAL B 1 196 ? 10.977 2.705 -16.781 1 70.38 196 VAL B C 1
ATOM 4680 O O . VAL B 1 196 ? 11.164 2.568 -15.578 1 70.38 196 VAL B O 1
ATOM 4683 N N . PHE B 1 197 ? 11.117 1.751 -17.594 1 68.25 197 PHE B N 1
ATOM 4684 C CA . PHE B 1 197 ? 11.383 0.395 -17.141 1 68.25 197 PHE B CA 1
ATOM 4685 C C . PHE B 1 197 ? 12.781 0.287 -16.547 1 68.25 197 PHE B C 1
ATOM 4687 O O . PHE B 1 197 ? 13 -0.445 -15.578 1 68.25 197 PHE B O 1
ATOM 4694 N N . THR B 1 198 ? 13.648 1.028 -17.156 1 68.44 198 THR B N 1
ATOM 4695 C CA . THR B 1 198 ? 15.008 1.038 -16.625 1 68.44 198 THR B CA 1
ATOM 4696 C C . THR B 1 198 ? 15.031 1.634 -15.227 1 68.44 198 THR B C 1
ATOM 4698 O O . THR B 1 198 ? 15.688 1.097 -14.328 1 68.44 198 THR B O 1
ATOM 4701 N N . ILE B 1 199 ? 14.344 2.645 -15.039 1 67.81 199 ILE B N 1
ATOM 4702 C CA . ILE B 1 199 ? 14.289 3.295 -13.734 1 67.81 199 ILE B CA 1
ATOM 4703 C C . ILE B 1 199 ? 13.625 2.365 -12.719 1 67.81 199 ILE B C 1
ATOM 4705 O O . ILE B 1 199 ? 14.125 2.193 -11.602 1 67.81 199 ILE B O 1
ATOM 4709 N N . LEU B 1 200 ? 12.578 1.758 -13.109 1 68.5 200 LEU B N 1
ATOM 4710 C CA . LEU B 1 200 ? 11.836 0.888 -12.203 1 68.5 200 LEU B CA 1
ATOM 4711 C C . LEU B 1 200 ? 12.672 -0.325 -11.805 1 68.5 200 LEU B C 1
ATOM 4713 O O . LEU B 1 200 ? 12.766 -0.662 -10.625 1 68.5 200 LEU B O 1
ATOM 4717 N N . TYR B 1 201 ? 13.273 -0.857 -12.773 1 66.94 201 TYR B N 1
ATOM 4718 C CA . TYR B 1 201 ? 13.984 -2.105 -12.516 1 66.94 201 TYR B CA 1
ATOM 4719 C C . TYR B 1 201 ? 15.297 -1.847 -11.789 1 66.94 201 TYR B C 1
ATOM 4721 O O . TYR B 1 201 ? 15.789 -2.709 -11.055 1 66.94 201 TYR B O 1
ATOM 4729 N N . ASN B 1 202 ? 15.734 -0.582 -11.938 1 68.94 202 ASN B N 1
ATOM 4730 C CA . ASN B 1 202 ? 16.984 -0.248 -11.273 1 68.94 202 ASN B CA 1
ATOM 4731 C C . ASN B 1 202 ? 16.75 0.362 -9.898 1 68.94 202 ASN B C 1
ATOM 4733 O O . ASN B 1 202 ? 17.688 0.566 -9.133 1 68.94 202 ASN B O 1
ATOM 4737 N N . SER B 1 203 ? 15.586 0.542 -9.578 1 72.12 203 SER B N 1
ATOM 4738 C CA . SER B 1 203 ? 15.305 1.271 -8.352 1 72.12 203 SER B CA 1
ATOM 4739 C C . SER B 1 203 ? 15.492 0.382 -7.125 1 72.12 203 SER B C 1
ATOM 4741 O O . SER B 1 203 ? 15.773 0.875 -6.031 1 72.12 203 SER B O 1
ATOM 4743 N N . GLY B 1 204 ? 15.328 -0.962 -7.328 1 77.5 204 GLY B N 1
ATOM 4744 C CA . GLY B 1 204 ? 15.328 -1.859 -6.188 1 77.5 204 GLY B CA 1
ATOM 4745 C C . GLY B 1 204 ? 13.969 -1.994 -5.531 1 77.5 204 GLY B C 1
ATOM 4746 O O . GLY B 1 204 ? 13.836 -2.633 -4.484 1 77.5 204 GLY B O 1
ATOM 4747 N N . LEU B 1 205 ? 13.008 -1.505 -6.16 1 81.75 205 LEU B N 1
ATOM 4748 C CA . LEU B 1 205 ? 11.633 -1.604 -5.68 1 81.75 205 LEU B CA 1
ATOM 4749 C C . LEU B 1 205 ? 11.117 -3.033 -5.809 1 81.75 205 LEU B C 1
ATOM 4751 O O . LEU B 1 205 ? 11.492 -3.752 -6.738 1 81.75 205 LEU B O 1
ATOM 4755 N N . ASN B 1 206 ? 10.359 -3.445 -4.852 1 85.44 206 ASN B N 1
ATOM 4756 C CA . ASN B 1 206 ? 9.609 -4.688 -5.004 1 85.44 206 ASN B CA 1
ATOM 4757 C C . ASN B 1 206 ? 8.5 -4.551 -6.047 1 85.44 206 ASN B C 1
ATOM 4759 O O . ASN B 1 206 ? 7.395 -4.121 -5.73 1 85.44 206 ASN B O 1
ATOM 4763 N N . MET B 1 207 ? 8.797 -4.91 -7.188 1 78.69 207 MET B N 1
ATOM 4764 C CA . MET B 1 207 ? 7.852 -4.719 -8.289 1 78.69 207 MET B CA 1
ATOM 4765 C C . MET B 1 207 ? 6.648 -5.645 -8.141 1 78.69 207 MET B C 1
ATOM 4767 O O . MET B 1 207 ? 5.582 -5.375 -8.695 1 78.69 207 MET B O 1
ATOM 4771 N N . TYR B 1 208 ? 6.781 -6.719 -7.414 1 83.81 208 TYR B N 1
ATOM 4772 C CA . TYR B 1 208 ? 5.699 -7.684 -7.258 1 83.81 208 TYR B CA 1
ATOM 4773 C C . TYR B 1 208 ? 4.711 -7.23 -6.191 1 83.81 208 TYR B C 1
ATOM 4775 O O . TYR B 1 208 ? 3.607 -7.77 -6.086 1 83.81 208 TYR B O 1
ATOM 4783 N N . ALA B 1 209 ? 5.113 -6.34 -5.391 1 88.44 209 ALA B N 1
ATOM 4784 C CA . ALA B 1 209 ? 4.301 -5.738 -4.336 1 88.44 209 ALA B CA 1
ATOM 4785 C C . ALA B 1 209 ? 4.832 -4.363 -3.953 1 88.44 209 ALA B C 1
ATOM 4787 O O . ALA B 1 209 ? 5.605 -4.23 -3.004 1 88.44 209 ALA B O 1
ATOM 4788 N N . LEU B 1 210 ? 4.367 -3.404 -4.566 1 85.69 210 LEU B N 1
ATOM 4789 C CA . LEU B 1 210 ? 4.93 -2.059 -4.582 1 85.69 210 LEU B CA 1
ATOM 4790 C C . LEU B 1 210 ? 5.172 -1.555 -3.164 1 85.69 210 LEU B C 1
ATOM 4792 O O . LEU B 1 210 ? 6.199 -0.93 -2.889 1 85.69 210 LEU B O 1
ATOM 4796 N N . TYR B 1 211 ? 4.332 -1.862 -2.244 1 90.38 211 TYR B N 1
ATOM 4797 C CA . TYR B 1 211 ? 4.414 -1.208 -0.942 1 90.38 211 TYR B CA 1
ATOM 4798 C C . TYR B 1 211 ? 4.914 -2.176 0.125 1 90.38 211 TYR B C 1
ATOM 4800 O O . TYR B 1 211 ? 4.945 -1.839 1.311 1 90.38 211 TYR B O 1
ATOM 4808 N N . MET B 1 212 ? 5.293 -3.383 -0.309 1 91.38 212 MET B N 1
ATOM 4809 C CA . MET B 1 212 ? 5.93 -4.32 0.612 1 91.38 212 MET B CA 1
ATOM 4810 C C . MET B 1 212 ? 7.449 -4.223 0.522 1 91.38 212 MET B C 1
ATOM 4812 O O . MET B 1 212 ? 7.984 -3.73 -0.47 1 91.38 212 MET B O 1
ATOM 4816 N N . ASN B 1 213 ? 8.094 -4.656 1.587 1 92.56 213 ASN B N 1
ATOM 4817 C CA . ASN B 1 213 ? 9.555 -4.703 1.588 1 92.56 213 ASN B CA 1
ATOM 4818 C C . ASN B 1 213 ? 10.078 -5.727 0.583 1 92.56 213 ASN B C 1
ATOM 4820 O O . ASN B 1 213 ? 9.398 -6.703 0.269 1 92.56 213 ASN B O 1
ATOM 4824 N N . CYS B 1 214 ? 11.195 -5.406 0.045 1 89.81 214 CYS B N 1
ATOM 4825 C CA . CYS B 1 214 ? 11.914 -6.352 -0.804 1 89.81 214 CYS B CA 1
ATOM 4826 C C . CYS B 1 214 ? 12.789 -7.281 0.031 1 89.81 214 CYS B C 1
ATOM 4828 O O . CYS B 1 214 ? 13.68 -6.824 0.744 1 89.81 214 CYS B O 1
ATOM 4830 N N . ALA B 1 215 ? 12.414 -8.57 -0.042 1 87.81 215 ALA B N 1
ATOM 4831 C CA . ALA B 1 215 ? 13.297 -9.531 0.622 1 87.81 215 ALA B CA 1
ATOM 4832 C C . ALA B 1 215 ? 14.727 -9.414 0.111 1 87.81 215 ALA B C 1
ATOM 4834 O O . ALA B 1 215 ? 14.961 -9.367 -1.1 1 87.81 215 ALA B O 1
ATOM 4835 N N . GLY B 1 216 ? 15.703 -9.258 1.003 1 84.75 216 GLY B N 1
ATOM 4836 C CA . GLY B 1 216 ? 17.094 -9.062 0.632 1 84.75 216 GLY B CA 1
ATOM 4837 C C . GLY B 1 216 ? 17.469 -7.594 0.52 1 84.75 216 GLY B C 1
ATOM 4838 O O . GLY B 1 216 ? 18.656 -7.262 0.393 1 84.75 216 GLY B O 1
ATOM 4839 N N . GLY B 1 217 ? 16.438 -6.727 0.555 1 85.75 217 GLY B N 1
ATOM 4840 C CA . GLY B 1 217 ? 16.703 -5.297 0.507 1 85.75 217 GLY B CA 1
ATOM 4841 C C . GLY B 1 217 ? 16.938 -4.777 -0.9 1 85.75 217 GLY B C 1
ATOM 4842 O O . GLY B 1 217 ? 16.547 -5.422 -1.877 1 85.75 217 GLY B O 1
ATOM 4843 N N . VAL B 1 218 ? 17.391 -3.541 -0.967 1 78.38 218 VAL B N 1
ATOM 4844 C CA . VAL B 1 218 ? 17.625 -2.871 -2.24 1 78.38 218 VAL B CA 1
ATOM 4845 C C . VAL B 1 218 ? 18.797 -3.539 -2.959 1 78.38 218 VAL B C 1
ATOM 4847 O O . VAL B 1 218 ? 19.922 -3.539 -2.457 1 78.38 218 VAL B O 1
ATOM 4850 N N . ARG B 1 219 ? 18.453 -4.629 -3.674 1 65.75 219 ARG B N 1
ATOM 4851 C CA . ARG B 1 219 ? 19.547 -5.262 -4.402 1 65.75 219 ARG B CA 1
ATOM 4852 C C . ARG B 1 219 ? 19.781 -4.578 -5.746 1 65.75 219 ARG B C 1
ATOM 4854 O O . ARG B 1 219 ? 18.859 -3.996 -6.32 1 65.75 219 ARG B O 1
ATOM 4861 N N . GLY B 1 220 ? 20.969 -4.367 -6.09 1 55.47 220 GLY B N 1
ATOM 4862 C CA . GLY B 1 220 ? 21.234 -3.934 -7.453 1 55.47 220 GLY B CA 1
ATOM 4863 C C . GLY B 1 220 ? 20.531 -4.777 -8.5 1 55.47 220 GLY B C 1
ATOM 4864 O O . GLY B 1 220 ? 19.656 -5.582 -8.164 1 55.47 220 GLY B O 1
ATOM 4865 N N . SER B 1 221 ? 20.922 -4.828 -9.766 1 51.22 221 SER B N 1
ATOM 4866 C CA . SER B 1 221 ? 20.375 -5.312 -11.031 1 51.22 221 SER B CA 1
ATOM 4867 C C . SER B 1 221 ? 20.156 -6.82 -11 1 51.22 221 SER B C 1
ATOM 4869 O O . SER B 1 221 ? 21.016 -7.566 -10.523 1 51.22 221 SER B O 1
ATOM 4871 N N . ASN B 1 222 ? 18.984 -7.371 -10.805 1 50.91 222 ASN B N 1
ATOM 4872 C CA . ASN B 1 222 ? 18.656 -8.789 -10.773 1 50.91 222 ASN B CA 1
ATOM 4873 C C . ASN B 1 222 ? 18.516 -9.367 -12.18 1 50.91 222 ASN B C 1
ATOM 4875 O O . ASN B 1 222 ? 18.141 -8.648 -13.109 1 50.91 222 ASN B O 1
ATOM 4879 N N . LEU B 1 223 ? 19.141 -10.523 -12.5 1 49.91 223 LEU B N 1
ATOM 4880 C CA . LEU B 1 223 ? 19.078 -11.281 -13.742 1 49.91 223 LEU B CA 1
ATOM 4881 C C . LEU B 1 223 ? 17.641 -11.469 -14.195 1 49.91 223 LEU B C 1
ATOM 4883 O O . LEU B 1 223 ? 17.328 -11.352 -15.383 1 49.91 223 LEU B O 1
ATOM 4887 N N . GLN B 1 224 ? 16.766 -11.875 -13.367 1 51.69 224 GLN B N 1
ATOM 4888 C CA . GLN B 1 224 ? 15.391 -12.164 -13.75 1 51.69 224 GLN B CA 1
ATOM 4889 C C . GLN B 1 224 ? 14.727 -10.938 -14.367 1 51.69 224 GLN B C 1
ATOM 4891 O O . GLN B 1 224 ? 13.906 -11.062 -15.281 1 51.69 224 GLN B O 1
ATOM 4896 N N . PHE B 1 225 ? 15.242 -9.797 -13.984 1 57.31 225 PHE B N 1
ATOM 4897 C CA . PHE B 1 225 ? 14.719 -8.555 -14.539 1 57.31 225 PHE B CA 1
ATOM 4898 C C . PHE B 1 225 ? 15.055 -8.438 -16.016 1 57.31 225 PHE B C 1
ATOM 4900 O O . PHE B 1 225 ? 14.227 -7.988 -16.812 1 57.31 225 PHE B O 1
ATOM 4907 N N . ARG B 1 226 ? 16.062 -9.062 -16.297 1 58.16 226 ARG B N 1
ATOM 4908 C CA . ARG B 1 226 ? 16.516 -8.969 -17.688 1 58.16 226 ARG B CA 1
ATOM 4909 C C . ARG B 1 226 ? 15.633 -9.805 -18.609 1 58.16 226 ARG B C 1
ATOM 4911 O O . ARG B 1 226 ? 15.273 -9.359 -19.703 1 58.16 226 ARG B O 1
ATOM 4918 N N . THR B 1 227 ? 15.422 -10.953 -18.109 1 56.41 227 THR B N 1
ATOM 4919 C CA . THR B 1 227 ? 14.586 -11.828 -18.922 1 56.41 227 THR B CA 1
ATOM 4920 C C . THR B 1 227 ? 13.195 -11.227 -19.125 1 56.41 227 THR B C 1
ATOM 4922 O O . THR B 1 227 ? 12.633 -11.266 -20.219 1 56.41 227 THR B O 1
ATOM 4925 N N . GLU B 1 228 ? 12.758 -10.586 -18.109 1 56.12 228 GLU B N 1
ATOM 4926 C CA . GLU B 1 228 ? 11.43 -9.977 -18.172 1 56.12 228 GLU B CA 1
ATOM 4927 C C . GLU B 1 228 ? 11.43 -8.773 -19.109 1 56.12 228 GLU B C 1
ATOM 4929 O O . GLU B 1 228 ? 10.5 -8.594 -19.906 1 56.12 228 GLU B O 1
ATOM 4934 N N . LEU B 1 229 ? 12.461 -8.023 -18.984 1 59.19 229 LEU B N 1
ATOM 4935 C CA . LEU B 1 229 ? 12.57 -6.855 -19.859 1 59.19 229 LEU B CA 1
ATOM 4936 C C . LEU B 1 229 ? 12.711 -7.277 -21.312 1 59.19 229 LEU B C 1
ATOM 4938 O O . LEU B 1 229 ? 12.125 -6.648 -22.203 1 59.19 229 LEU B O 1
ATOM 4942 N N . LYS B 1 230 ? 13.477 -8.383 -21.5 1 59.34 230 LYS B N 1
ATOM 4943 C CA . LYS B 1 230 ? 13.648 -8.891 -22.859 1 59.34 230 LYS B CA 1
ATOM 4944 C C . LYS B 1 230 ? 12.312 -9.328 -23.453 1 59.34 230 LYS B C 1
ATOM 4946 O O . LYS B 1 230 ? 12.039 -9.055 -24.625 1 59.34 230 LYS B O 1
ATOM 4951 N N . ASN B 1 231 ? 11.633 -9.961 -22.641 1 56.31 231 ASN B N 1
ATOM 4952 C CA . ASN B 1 231 ? 10.336 -10.438 -23.125 1 56.31 231 ASN B CA 1
ATOM 4953 C C . ASN B 1 231 ? 9.367 -9.281 -23.359 1 56.31 231 ASN B C 1
ATOM 4955 O O . ASN B 1 231 ? 8.625 -9.281 -24.344 1 56.31 231 ASN B O 1
ATOM 4959 N N . LEU B 1 232 ? 9.477 -8.336 -22.469 1 56.47 232 LEU B N 1
ATOM 4960 C CA . LEU B 1 232 ? 8.586 -7.188 -22.578 1 56.47 232 LEU B CA 1
ATOM 4961 C C . LEU B 1 232 ? 8.93 -6.355 -23.812 1 56.47 232 LEU B C 1
ATOM 4963 O O . LEU B 1 232 ? 8.039 -5.852 -24.5 1 56.47 232 LEU B O 1
ATOM 4967 N N . PHE B 1 233 ? 10.234 -6.34 -24.016 1 56.44 233 PHE B N 1
ATOM 4968 C CA . PHE B 1 233 ? 10.664 -5.438 -25.078 1 56.44 233 PHE B CA 1
ATOM 4969 C C . PHE B 1 233 ? 11.016 -6.219 -26.344 1 56.44 233 PHE B C 1
ATOM 4971 O O . PHE B 1 233 ? 11.773 -5.738 -27.188 1 56.44 233 PHE B O 1
ATOM 4978 N N . ARG B 1 234 ? 10.578 -7.41 -26.359 1 55.69 234 ARG B N 1
ATOM 4979 C CA . ARG B 1 234 ? 10.891 -8.219 -27.531 1 55.69 234 ARG B CA 1
ATOM 4980 C C . ARG B 1 234 ? 10.445 -7.512 -28.812 1 55.69 234 ARG B C 1
ATOM 4982 O O . ARG B 1 234 ? 11.039 -7.707 -29.875 1 55.69 234 ARG B O 1
ATOM 4989 N N . PHE B 1 235 ? 9.422 -6.703 -28.609 1 52.88 235 PHE B N 1
ATOM 4990 C CA . PHE B 1 235 ? 8.953 -6.027 -29.812 1 52.88 235 PHE B CA 1
ATOM 4991 C C . PHE B 1 235 ? 9.797 -4.789 -30.094 1 52.88 235 PHE B C 1
ATOM 4993 O O . PHE B 1 235 ? 9.844 -4.312 -31.234 1 52.88 235 PHE B O 1
ATOM 5000 N N . TYR B 1 236 ? 10.305 -4.191 -29 1 56.56 236 TYR B N 1
ATOM 5001 C CA . TYR B 1 236 ? 11.07 -2.967 -29.234 1 56.56 236 TYR B CA 1
ATOM 5002 C C . TYR B 1 236 ? 12.531 -3.275 -29.516 1 56.56 236 TYR B C 1
ATOM 5004 O O . TYR B 1 236 ? 13.289 -2.398 -29.938 1 56.56 236 TYR B O 1
ATOM 5012 N N . GLN B 1 237 ? 12.961 -4.445 -29.906 1 51.88 237 GLN B N 1
ATOM 5013 C CA . GLN B 1 237 ? 14.344 -4.84 -30.156 1 51.88 237 GLN B CA 1
ATOM 5014 C C . GLN B 1 237 ? 15.312 -3.982 -29.344 1 51.88 237 GLN B C 1
ATOM 5016 O O . GLN B 1 237 ? 16.234 -3.375 -29.906 1 51.88 237 GLN B O 1
ATOM 5021 N N . PHE B 1 238 ? 14.875 -3.557 -28.125 1 52.59 238 PHE B N 1
ATOM 5022 C CA . PHE B 1 238 ? 15.859 -2.812 -27.344 1 52.59 238 PHE B CA 1
ATOM 5023 C C . PHE B 1 238 ? 17 -3.721 -26.891 1 52.59 238 PHE B C 1
ATOM 5025 O O . PHE B 1 238 ? 16.781 -4.906 -26.625 1 52.59 238 PHE B O 1
ATOM 5032 N N . GLU B 1 239 ? 18.281 -3.273 -27.156 1 52.44 239 GLU B N 1
ATOM 5033 C CA . GLU B 1 239 ? 19.422 -3.982 -26.578 1 52.44 239 GLU B CA 1
ATOM 5034 C C . GLU B 1 239 ? 19.359 -3.963 -25.047 1 52.44 239 GLU B C 1
ATOM 5036 O O . GLU B 1 239 ? 19.328 -2.893 -24.438 1 52.44 239 GLU B O 1
ATOM 5041 N N . VAL B 1 240 ? 18.719 -4.918 -24.5 1 55.5 240 VAL B N 1
ATOM 5042 C CA . VAL B 1 240 ? 18.766 -5.02 -23.047 1 55.5 240 VAL B CA 1
ATOM 5043 C C . VAL B 1 240 ? 20.219 -5.164 -22.578 1 55.5 240 VAL B C 1
ATOM 5045 O O . VAL B 1 240 ? 20.969 -5.969 -23.141 1 55.5 240 VAL B O 1
ATOM 5048 N N . PRO B 1 241 ? 20.719 -4.137 -21.859 1 52.09 241 PRO B N 1
ATOM 5049 C CA . PRO B 1 241 ? 22.125 -4.242 -21.422 1 52.09 241 PRO B CA 1
ATOM 5050 C C . PRO B 1 241 ? 22.469 -5.629 -20.891 1 52.09 241 PRO B C 1
ATOM 5052 O O . PRO B 1 241 ? 21.594 -6.316 -20.344 1 52.09 241 PRO B O 1
ATOM 5055 N N . GLU B 1 242 ? 23.766 -6 -21.188 1 50.5 242 GLU B N 1
ATOM 5056 C CA . GLU B 1 242 ? 24.375 -7.293 -20.875 1 50.5 242 GLU B CA 1
ATOM 5057 C C . GLU B 1 242 ? 24.281 -7.609 -19.391 1 50.5 242 GLU B C 1
ATOM 5059 O O . GLU B 1 242 ? 24.219 -6.703 -18.562 1 50.5 242 GLU B O 1
ATOM 5064 N N . LYS B 1 243 ? 24.266 -8.961 -19.047 1 49.56 243 LYS B N 1
ATOM 5065 C CA . LYS B 1 243 ? 24.219 -9.703 -17.797 1 49.56 243 LYS B CA 1
ATOM 5066 C C . LYS B 1 243 ? 25.188 -9.117 -16.766 1 49.56 243 LYS B C 1
ATOM 5068 O O . LYS B 1 243 ? 26.391 -9.016 -17.031 1 49.56 243 LYS B O 1
ATOM 5073 N N . PRO B 1 244 ? 24.828 -8.312 -15.852 1 46.66 244 PRO B N 1
ATOM 5074 C CA . PRO B 1 244 ? 25.938 -8.289 -14.898 1 46.66 244 PRO B CA 1
ATOM 5075 C C . PRO B 1 244 ? 26.344 -9.688 -14.422 1 46.66 244 PRO B C 1
ATOM 5077 O O . PRO B 1 244 ? 25.5 -10.586 -14.367 1 46.66 244 PRO B O 1
ATOM 5080 N N . ALA B 1 245 ? 27.641 -10.031 -14.297 1 41.72 245 ALA B N 1
ATOM 5081 C CA . ALA B 1 245 ? 28.328 -11.273 -13.953 1 41.72 245 ALA B CA 1
ATOM 5082 C C . ALA B 1 245 ? 27.656 -11.961 -12.766 1 41.72 245 ALA B C 1
ATOM 5084 O O . ALA B 1 245 ? 27.625 -13.195 -12.695 1 41.72 245 ALA B O 1
ATOM 5085 N N . THR B 1 246 ? 27.359 -11.312 -11.688 1 42.47 246 THR B N 1
ATOM 5086 C CA . THR B 1 246 ? 27.234 -12.031 -10.422 1 42.47 246 THR B CA 1
ATOM 5087 C C . THR B 1 246 ? 25.781 -12.422 -10.156 1 42.47 246 THR B C 1
ATOM 5089 O O . THR B 1 246 ? 25.438 -12.852 -9.055 1 42.47 246 THR B O 1
ATOM 5092 N N . LEU B 1 247 ? 24.703 -12.023 -10.867 1 46.97 247 LEU B N 1
ATOM 5093 C CA . LEU B 1 247 ? 23.375 -12.141 -10.273 1 46.97 247 LEU B CA 1
ATOM 5094 C C . LEU B 1 247 ? 22.875 -13.578 -10.336 1 46.97 247 LEU B C 1
ATOM 5096 O O . LEU B 1 247 ? 22.656 -14.109 -11.422 1 46.97 247 LEU B O 1
ATOM 5100 N N . SER B 1 248 ? 23.266 -14.484 -9.398 1 46.94 248 SER B N 1
ATOM 5101 C CA . SER B 1 248 ? 23.125 -15.93 -9.188 1 46.94 248 SER B CA 1
ATOM 5102 C C . SER B 1 248 ? 21.672 -16.312 -8.93 1 46.94 248 SER B C 1
ATOM 5104 O O . SER B 1 248 ? 21.344 -17.5 -8.906 1 46.94 248 SER B O 1
ATOM 5106 N N . SER B 1 249 ? 20.766 -15.43 -8.414 1 53.22 249 SER B N 1
ATOM 5107 C CA . SER B 1 249 ? 19.625 -16.109 -7.824 1 53.22 249 SER B CA 1
ATOM 5108 C C . SER B 1 249 ? 18.469 -16.234 -8.812 1 53.22 249 SER B C 1
ATOM 5110 O O . SER B 1 249 ? 18.172 -15.281 -9.547 1 53.22 249 SER B O 1
ATOM 5112 N N . ASN B 1 250 ? 18 -17.484 -9.195 1 59.69 250 ASN B N 1
ATOM 5113 C CA . ASN B 1 250 ? 16.859 -17.875 -10.031 1 59.69 250 ASN B CA 1
ATOM 5114 C C . ASN B 1 250 ? 15.531 -17.5 -9.375 1 59.69 250 ASN B C 1
ATOM 5116 O O . ASN B 1 250 ? 14.477 -18.016 -9.773 1 59.69 250 ASN B O 1
ATOM 5120 N N . VAL B 1 251 ? 15.602 -16.781 -8.297 1 65.25 251 VAL B N 1
ATOM 5121 C CA . VAL B 1 251 ? 14.383 -16.312 -7.633 1 65.25 251 VAL B CA 1
ATOM 5122 C C . VAL B 1 251 ? 14.039 -14.906 -8.102 1 65.25 251 VAL B C 1
ATOM 5124 O O . VAL B 1 251 ? 14.93 -14.062 -8.266 1 65.25 251 VAL B O 1
ATOM 5127 N N . PRO B 1 252 ? 12.75 -14.797 -8.461 1 70.94 252 PRO B N 1
ATOM 5128 C CA . PRO B 1 252 ? 12.359 -13.422 -8.797 1 70.94 252 PRO B CA 1
ATOM 5129 C C . PRO B 1 252 ? 12.797 -12.414 -7.738 1 70.94 252 PRO B C 1
ATOM 5131 O O . PRO B 1 252 ? 12.836 -12.742 -6.547 1 70.94 252 PRO B O 1
ATOM 5134 N N . PRO B 1 253 ? 13.172 -11.289 -8.172 1 75.94 253 PRO B N 1
ATOM 5135 C CA . PRO B 1 253 ? 13.602 -10.273 -7.203 1 75.94 253 PRO B CA 1
ATOM 5136 C C . PRO B 1 253 ? 12.57 -10.055 -6.094 1 75.94 253 PRO B C 1
ATOM 5138 O O . PRO B 1 253 ? 11.367 -10.07 -6.352 1 75.94 253 PRO B O 1
ATOM 5141 N N . CYS B 1 254 ? 13.117 -10.039 -4.855 1 83.5 254 CYS B N 1
ATOM 5142 C CA . CYS B 1 254 ? 12.344 -9.68 -3.67 1 83.5 254 CYS B CA 1
ATOM 5143 C C . CYS B 1 254 ? 11.547 -10.867 -3.156 1 83.5 254 CYS B C 1
ATOM 5145 O O . CYS B 1 254 ? 10.758 -10.734 -2.219 1 83.5 254 CYS B O 1
ATOM 5147 N N . PHE B 1 255 ? 11.695 -12.047 -3.85 1 85.06 255 PHE B N 1
ATOM 5148 C CA . PHE B 1 255 ? 11.125 -13.273 -3.307 1 85.06 255 PHE B CA 1
ATOM 5149 C C . PHE B 1 255 ? 12.133 -13.992 -2.416 1 85.06 255 PHE B C 1
ATOM 5151 O O . PHE B 1 255 ? 13.328 -14 -2.709 1 85.06 255 PHE B O 1
ATOM 5158 N N . ASN B 1 256 ? 11.656 -14.508 -1.326 1 88.12 256 ASN B N 1
ATOM 5159 C CA . ASN B 1 256 ? 12.461 -15.367 -0.463 1 88.12 256 ASN B CA 1
ATOM 5160 C C . ASN B 1 256 ? 11.867 -16.766 -0.36 1 88.12 256 ASN B C 1
ATOM 5162 O O . ASN B 1 256 ? 10.852 -16.969 0.299 1 88.12 256 ASN B O 1
ATOM 5166 N N . ASP B 1 257 ? 12.508 -17.656 -1.031 1 90.69 257 ASP B N 1
ATOM 5167 C CA . ASP B 1 257 ? 12.008 -19.031 -1.02 1 90.69 257 ASP B CA 1
ATOM 5168 C C . ASP B 1 257 ? 12.93 -19.938 -0.209 1 90.69 257 ASP B C 1
ATOM 5170 O O . ASP B 1 257 ? 12.898 -21.156 -0.365 1 90.69 257 ASP B O 1
ATOM 5174 N N . THR B 1 258 ? 13.812 -19.391 0.612 1 93.19 258 THR B N 1
ATOM 5175 C CA . THR B 1 258 ? 14.844 -20.141 1.318 1 93.19 258 THR B CA 1
ATOM 5176 C C . THR B 1 258 ? 14.219 -21.25 2.164 1 93.19 258 THR B C 1
ATOM 5178 O O . THR B 1 258 ? 14.688 -22.391 2.146 1 93.19 258 THR B O 1
ATOM 5181 N N . ALA B 1 259 ? 13.203 -20.969 2.885 1 96.25 259 ALA B N 1
ATOM 5182 C CA . ALA B 1 259 ? 12.578 -21.953 3.764 1 96.25 259 ALA B CA 1
ATOM 5183 C C . ALA B 1 259 ? 12.016 -23.125 2.963 1 96.25 259 ALA B C 1
ATOM 5185 O O . ALA B 1 259 ? 12.258 -24.281 3.291 1 96.25 259 ALA B O 1
ATOM 5186 N N . GLN B 1 260 ? 11.305 -22.812 1.917 1 96.81 260 GLN B N 1
ATOM 5187 C CA . GLN B 1 260 ? 10.688 -23.844 1.088 1 96.81 260 GLN B CA 1
ATOM 5188 C C . GLN B 1 260 ? 11.742 -24.703 0.396 1 96.81 260 GLN B C 1
ATOM 5190 O O . GLN B 1 260 ? 11.648 -25.938 0.384 1 96.81 260 GLN B O 1
ATOM 5195 N N . ARG B 1 261 ? 12.719 -24.016 -0.158 1 95.81 261 ARG B N 1
ATOM 5196 C CA . ARG B 1 261 ? 13.797 -24.719 -0.842 1 95.81 261 ARG B CA 1
ATOM 5197 C C . ARG B 1 261 ? 14.547 -25.641 0.12 1 95.81 261 ARG B C 1
ATOM 5199 O O . ARG B 1 261 ? 14.844 -26.781 -0.212 1 95.81 261 ARG B O 1
ATOM 5206 N N . THR B 1 262 ? 14.836 -25.125 1.281 1 97.44 262 THR B N 1
ATOM 5207 C CA . THR B 1 262 ? 15.547 -25.906 2.285 1 97.44 262 THR B CA 1
ATOM 5208 C C . THR B 1 262 ? 14.727 -27.125 2.705 1 97.44 262 THR B C 1
ATOM 5210 O O . THR B 1 262 ? 15.242 -28.25 2.74 1 97.44 262 THR B O 1
ATOM 5213 N N . TRP B 1 263 ? 13.492 -26.953 2.941 1 98.38 263 TRP B N 1
ATOM 5214 C CA . TRP B 1 263 ? 12.633 -28.016 3.443 1 98.38 263 TRP B CA 1
ATOM 5215 C C . TRP B 1 263 ? 12.398 -29.078 2.371 1 98.38 263 TRP B C 1
ATOM 5217 O O . TRP B 1 263 ? 12.539 -30.281 2.631 1 98.38 263 TRP B O 1
ATOM 5227 N N . LEU B 1 264 ? 12.094 -28.672 1.184 1 98.5 264 LEU B N 1
ATOM 5228 C CA . LEU B 1 264 ? 11.727 -29.578 0.105 1 98.5 264 LEU B CA 1
ATOM 5229 C C . LEU B 1 264 ? 12.922 -30.406 -0.332 1 98.5 264 LEU B C 1
ATOM 5231 O O . LEU B 1 264 ? 12.758 -31.5 -0.883 1 98.5 264 LEU B O 1
ATOM 5235 N N . ASN B 1 265 ? 14.102 -29.938 -0.081 1 98 265 ASN B N 1
ATOM 5236 C CA . ASN B 1 265 ? 15.273 -30.656 -0.58 1 98 265 ASN B CA 1
ATOM 5237 C C . ASN B 1 265 ? 15.891 -31.531 0.499 1 98 265 ASN B C 1
ATOM 5239 O O . ASN B 1 265 ? 16.922 -32.156 0.274 1 98 265 ASN B O 1
ATOM 5243 N N . ARG B 1 266 ? 15.297 -31.625 1.601 1 97.75 266 ARG B N 1
ATOM 5244 C CA . ARG B 1 266 ? 15.703 -32.594 2.611 1 97.75 266 ARG B CA 1
ATOM 5245 C C . ARG B 1 266 ? 15.414 -34.031 2.15 1 97.75 266 ARG B C 1
ATOM 5247 O O . ARG B 1 266 ? 14.367 -34.281 1.545 1 97.75 266 ARG B O 1
ATOM 5254 N N . ALA B 1 267 ? 16.25 -34.938 2.57 1 97.19 267 ALA B N 1
ATOM 5255 C CA . ALA B 1 267 ? 16.109 -36.312 2.156 1 97.19 267 ALA B CA 1
ATOM 5256 C C . ALA B 1 267 ? 14.828 -36.938 2.723 1 97.19 267 ALA B C 1
ATOM 5258 O O . ALA B 1 267 ? 14.125 -37.688 2.025 1 97.19 267 ALA B O 1
ATOM 5259 N N . ASP B 1 268 ? 14.516 -36.656 3.938 1 97.88 268 ASP B N 1
ATOM 5260 C CA . ASP B 1 268 ? 13.344 -37.25 4.578 1 97.88 268 ASP B CA 1
ATOM 5261 C C . ASP B 1 268 ? 12.055 -36.688 3.984 1 97.88 268 ASP B C 1
ATOM 5263 O O . ASP B 1 268 ? 11.039 -37.406 3.908 1 97.88 268 ASP B O 1
ATOM 5267 N N . VAL B 1 269 ? 12.078 -35.406 3.578 1 98.56 269 VAL B N 1
ATOM 5268 C CA . VAL B 1 269 ? 10.914 -34.781 2.943 1 98.56 269 VAL B CA 1
ATOM 5269 C C . VAL B 1 269 ? 10.703 -35.406 1.562 1 98.56 269 VAL B C 1
ATOM 5271 O O . VAL B 1 269 ? 9.578 -35.781 1.21 1 98.56 269 VAL B O 1
ATOM 5274 N N . ARG B 1 270 ? 11.758 -35.531 0.767 1 98.19 270 ARG B N 1
ATOM 5275 C CA . ARG B 1 270 ? 11.672 -36.156 -0.554 1 98.19 270 ARG B CA 1
ATOM 5276 C C . ARG B 1 270 ? 11.109 -37.562 -0.465 1 98.19 270 ARG B C 1
ATOM 5278 O O . ARG B 1 270 ? 10.273 -37.969 -1.277 1 98.19 270 ARG B O 1
ATOM 5285 N N . LYS B 1 271 ? 11.539 -38.281 0.56 1 97.25 271 LYS B N 1
ATOM 5286 C CA . LYS B 1 271 ? 11.031 -39.625 0.771 1 97.25 271 LYS B CA 1
ATOM 5287 C C . LYS B 1 271 ? 9.539 -39.625 1.089 1 97.25 271 LYS B C 1
ATOM 5289 O O . LYS B 1 271 ? 8.766 -40.406 0.534 1 97.25 271 LYS B O 1
ATOM 5294 N N . ALA B 1 272 ? 9.117 -38.719 1.949 1 97.31 272 ALA B N 1
ATOM 5295 C CA . ALA B 1 272 ? 7.719 -38.594 2.34 1 97.31 272 ALA B CA 1
ATOM 5296 C C . ALA B 1 272 ? 6.844 -38.25 1.143 1 97.31 272 ALA B C 1
ATOM 5298 O O . ALA B 1 272 ? 5.684 -38.656 1.063 1 97.31 272 ALA B O 1
ATOM 5299 N N . LEU B 1 273 ? 7.449 -37.5 0.176 1 98.12 273 LEU B N 1
ATOM 5300 C CA . LEU B 1 273 ? 6.707 -37 -0.983 1 98.12 273 LEU B CA 1
ATOM 5301 C C . LEU B 1 273 ? 6.879 -37.938 -2.172 1 98.12 273 LEU B C 1
ATOM 5303 O O . LEU B 1 273 ? 6.406 -37.656 -3.273 1 98.12 273 LEU B O 1
ATOM 5307 N N . HIS B 1 274 ? 7.621 -39 -1.993 1 97 274 HIS B N 1
ATOM 5308 C CA . HIS B 1 274 ? 7.836 -40.031 -3.008 1 97 274 HIS B CA 1
ATOM 5309 C C . HIS B 1 274 ? 8.617 -39.469 -4.195 1 97 274 HIS B C 1
ATOM 5311 O O . HIS B 1 274 ? 8.258 -39.719 -5.348 1 97 274 HIS B O 1
ATOM 5317 N N . ILE B 1 275 ? 9.57 -38.656 -3.902 1 97.56 275 ILE B N 1
ATOM 5318 C CA . ILE B 1 275 ? 10.469 -38.094 -4.918 1 97.56 275 ILE B CA 1
ATOM 5319 C C . ILE B 1 275 ? 11.68 -39.031 -5.082 1 97.56 275 ILE B C 1
ATOM 5321 O O . ILE B 1 275 ? 12.461 -39.188 -4.148 1 97.56 275 ILE B O 1
ATOM 5325 N N . PRO B 1 276 ? 11.867 -39.5 -6.273 1 95.5 276 PRO B N 1
ATOM 5326 C CA . PRO B 1 276 ? 13.055 -40.344 -6.469 1 95.5 276 PRO B CA 1
ATOM 5327 C C . PRO B 1 276 ? 14.359 -39.562 -6.266 1 95.5 276 PRO B C 1
ATOM 5329 O O . PRO B 1 276 ? 14.414 -38.344 -6.535 1 95.5 276 PRO B O 1
ATOM 5332 N N . ASP B 1 277 ? 15.398 -40.25 -5.93 1 95.19 277 ASP B N 1
ATOM 5333 C CA . ASP B 1 277 ? 16.688 -39.656 -5.594 1 95.19 277 ASP B CA 1
ATOM 5334 C C . ASP B 1 277 ? 17.312 -38.969 -6.809 1 95.19 277 ASP B C 1
ATOM 5336 O O . ASP B 1 277 ? 18.062 -38 -6.672 1 95.19 277 ASP B O 1
ATOM 5340 N N . PHE B 1 278 ? 17 -39.469 -7.941 1 94.38 278 PHE B N 1
ATOM 5341 C CA . PHE B 1 278 ? 17.688 -38.969 -9.133 1 94.38 278 PHE B CA 1
ATOM 5342 C C . PHE B 1 278 ? 17.078 -37.656 -9.602 1 94.38 278 PHE B C 1
ATOM 5344 O O . PHE B 1 278 ? 17.641 -36.969 -10.461 1 94.38 278 PHE B O 1
ATOM 5351 N N . VAL B 1 279 ? 15.938 -37.344 -9.055 1 95.69 279 VAL B N 1
ATOM 5352 C CA . VAL B 1 279 ? 15.258 -36.094 -9.461 1 95.69 279 VAL B CA 1
ATOM 5353 C C . VAL B 1 279 ? 16.062 -34.906 -8.984 1 95.69 279 VAL B C 1
ATOM 5355 O O . VAL B 1 279 ? 16.609 -34.906 -7.883 1 95.69 279 VAL B O 1
ATOM 5358 N N . GLN B 1 280 ? 16.109 -33.844 -9.75 1 94.19 280 GLN B N 1
ATOM 5359 C CA . GLN B 1 280 ? 16.891 -32.656 -9.477 1 94.19 280 GLN B CA 1
ATOM 5360 C C . GLN B 1 280 ? 16.422 -31.953 -8.195 1 94.19 280 GLN B C 1
ATOM 5362 O O . GLN B 1 280 ? 15.328 -32.219 -7.703 1 94.19 280 GLN B O 1
ATOM 5367 N N . THR B 1 281 ? 17.25 -31.047 -7.711 1 94.62 281 THR B N 1
ATOM 5368 C CA . THR B 1 281 ? 16.906 -30.234 -6.551 1 94.62 281 THR B CA 1
ATOM 5369 C C . THR B 1 281 ? 15.75 -29.297 -6.875 1 94.62 281 THR B C 1
ATOM 5371 O O . THR B 1 281 ? 15.68 -28.75 -7.977 1 94.62 281 THR B O 1
ATOM 5374 N N . TRP B 1 282 ? 14.953 -29.125 -5.91 1 95.88 282 TRP B N 1
ATOM 5375 C CA . TRP B 1 282 ? 13.805 -28.25 -6.098 1 95.88 282 TRP B CA 1
ATOM 5376 C C . TRP B 1 282 ? 14.227 -26.781 -6.082 1 95.88 282 TRP B C 1
ATOM 5378 O O . TRP B 1 282 ? 15.023 -26.359 -5.238 1 95.88 282 TRP B O 1
ATOM 5388 N N . GLU B 1 283 ? 13.727 -26.062 -6.957 1 91.5 283 GLU B N 1
ATOM 5389 C CA . GLU B 1 283 ? 13.781 -24.594 -7.016 1 91.5 283 GLU B CA 1
ATOM 5390 C C . GLU B 1 283 ? 12.422 -24.016 -7.379 1 91.5 283 GLU B C 1
ATOM 5392 O O . GLU B 1 283 ? 11.625 -24.641 -8.07 1 91.5 283 GLU B O 1
ATOM 5397 N N . LEU B 1 284 ? 12.25 -22.859 -6.855 1 90.69 284 LEU B N 1
ATOM 5398 C CA . LEU B 1 284 ? 10.953 -22.234 -7.105 1 90.69 284 LEU B CA 1
ATOM 5399 C C . LEU B 1 284 ? 10.719 -22.047 -8.602 1 90.69 284 LEU B C 1
ATOM 5401 O O . LEU B 1 284 ? 9.656 -22.406 -9.117 1 90.69 284 LEU B O 1
ATOM 5405 N N . CYS B 1 285 ? 11.672 -21.438 -9.242 1 84.69 285 CYS B N 1
ATOM 5406 C CA . CYS B 1 285 ? 11.594 -21.281 -10.695 1 84.69 285 CYS B CA 1
ATOM 5407 C C . CYS B 1 285 ? 12.812 -21.906 -11.367 1 84.69 285 CYS B C 1
ATOM 5409 O O . CYS B 1 285 ? 13.953 -21.625 -10.969 1 84.69 285 CYS B O 1
ATOM 5411 N N . SER B 1 286 ? 12.5 -22.734 -12.344 1 83.12 286 SER B N 1
ATOM 5412 C CA . SER B 1 286 ? 13.57 -23.422 -13.062 1 83.12 286 SER B CA 1
ATOM 5413 C C . SER B 1 286 ? 14.297 -22.484 -14.016 1 83.12 286 SER B C 1
ATOM 5415 O O . SER B 1 286 ? 13.68 -21.906 -14.922 1 83.12 286 SER B O 1
ATOM 5417 N N . SER B 1 287 ? 15.547 -22.375 -13.812 1 74.88 287 SER B N 1
ATOM 5418 C CA . SER B 1 287 ? 16.344 -21.531 -14.703 1 74.88 287 SER B CA 1
ATOM 5419 C C . SER B 1 287 ? 16.391 -22.109 -16.109 1 74.88 287 SER B C 1
ATOM 5421 O O . SER B 1 287 ? 16.391 -21.375 -17.094 1 74.88 287 SER B O 1
ATOM 5423 N N . VAL B 1 288 ? 16.422 -23.406 -16.172 1 75.62 288 VAL B N 1
ATOM 5424 C CA . VAL B 1 288 ? 16.547 -24.078 -17.453 1 75.62 288 VAL B CA 1
ATOM 5425 C C . VAL B 1 288 ? 15.273 -23.891 -18.266 1 75.62 288 VAL B C 1
ATOM 5427 O O . VAL B 1 288 ? 15.328 -23.562 -19.453 1 75.62 288 VAL B O 1
ATOM 5430 N N . VAL B 1 289 ? 14.219 -24.109 -17.625 1 74.62 289 VAL B N 1
ATOM 5431 C CA . VAL B 1 289 ? 12.938 -23.969 -18.312 1 74.62 289 VAL B CA 1
ATOM 5432 C C . VAL B 1 289 ? 12.711 -22.516 -18.688 1 74.62 289 VAL B C 1
ATOM 5434 O O . VAL B 1 289 ? 12.273 -22.203 -19.812 1 74.62 289 VAL B O 1
ATOM 5437 N N . SER B 1 290 ? 13.031 -21.609 -17.75 1 69.81 290 SER B N 1
ATOM 5438 C CA . SER B 1 290 ? 12.836 -20.188 -18 1 69.81 290 SER B CA 1
ATOM 5439 C C . SER B 1 290 ? 13.68 -19.719 -19.188 1 69.81 290 SER B C 1
ATOM 5441 O O . SER B 1 290 ? 13.234 -18.891 -19.984 1 69.81 290 SER B O 1
ATOM 5443 N N . ALA B 1 291 ? 14.836 -20.234 -19.281 1 67 291 ALA B N 1
ATOM 5444 C CA . ALA B 1 291 ? 15.773 -19.812 -20.312 1 67 291 ALA B CA 1
ATOM 5445 C C . ALA B 1 291 ? 15.352 -20.359 -21.688 1 67 291 ALA B C 1
ATOM 5447 O O . ALA B 1 291 ? 15.664 -19.75 -22.719 1 67 291 ALA B O 1
ATOM 5448 N N . ASN B 1 292 ? 14.656 -21.391 -21.703 1 67.12 292 ASN B N 1
ATOM 5449 C CA . ASN B 1 292 ? 14.344 -22.062 -22.969 1 67.12 292 ASN B CA 1
ATOM 5450 C C . ASN B 1 292 ? 12.875 -21.891 -23.344 1 67.12 292 ASN B C 1
ATOM 5452 O O . ASN B 1 292 ? 12.414 -22.469 -24.328 1 67.12 292 ASN B O 1
ATOM 5456 N N . TYR B 1 293 ? 12.305 -21.078 -22.578 1 64.12 293 TYR B N 1
ATOM 5457 C CA . TYR B 1 293 ? 10.883 -20.891 -22.828 1 64.12 293 TYR B CA 1
ATOM 5458 C C . TYR B 1 293 ? 10.656 -20.031 -24.062 1 64.12 293 TYR B C 1
ATOM 5460 O O . TYR B 1 293 ? 11.289 -19 -24.234 1 64.12 293 TYR B O 1
ATOM 5468 N N . GLN B 1 294 ? 9.914 -20.547 -25 1 59.91 294 GLN B N 1
ATOM 5469 C CA . GLN B 1 294 ? 9.523 -19.797 -26.188 1 59.91 294 GLN B CA 1
ATOM 5470 C C . GLN B 1 294 ? 8.031 -19.469 -26.172 1 59.91 294 GLN B C 1
ATOM 5472 O O . GLN B 1 294 ? 7.195 -20.344 -25.969 1 59.91 294 GLN B O 1
ATOM 5477 N N . GLN B 1 295 ? 7.758 -18.172 -26.281 1 59.84 295 GLN B N 1
ATOM 5478 C CA . GLN B 1 295 ? 6.359 -17.75 -26.328 1 59.84 295 GLN B CA 1
ATOM 5479 C C . GLN B 1 295 ? 5.703 -18.141 -27.641 1 59.84 295 GLN B C 1
ATOM 5481 O O . GLN B 1 295 ? 6.223 -17.844 -28.719 1 59.84 295 GLN B O 1
ATOM 5486 N N . ILE B 1 296 ? 4.695 -18.969 -27.531 1 58.5 296 ILE B N 1
ATOM 5487 C CA . ILE B 1 296 ? 4.02 -19.438 -28.75 1 58.5 296 ILE B CA 1
ATOM 5488 C C . ILE B 1 296 ? 2.793 -18.562 -29.016 1 58.5 296 ILE B C 1
ATOM 5490 O O . ILE B 1 296 ? 2.434 -18.328 -30.172 1 58.5 296 ILE B O 1
ATOM 5494 N N . TYR B 1 297 ? 2.193 -18.047 -27.969 1 61.03 297 TYR B N 1
ATOM 5495 C CA . TYR B 1 297 ? 1.01 -17.219 -28.141 1 61.03 297 TYR B CA 1
ATOM 5496 C C . TYR B 1 297 ? 1.316 -15.758 -27.812 1 61.03 297 TYR B C 1
ATOM 5498 O O . TYR B 1 297 ? 2.02 -15.469 -26.828 1 61.03 297 TYR B O 1
ATOM 5506 N N . ASP B 1 298 ? 0.812 -14.906 -28.688 1 60.75 298 ASP B N 1
ATOM 5507 C CA . ASP B 1 298 ? 1.03 -13.477 -28.469 1 60.75 298 ASP B CA 1
ATOM 5508 C C . ASP B 1 298 ? 0.068 -12.93 -27.406 1 60.75 298 ASP B C 1
ATOM 5510 O O . ASP B 1 298 ? 0.406 -12 -26.672 1 60.75 298 ASP B O 1
ATOM 5514 N N . ASN B 1 299 ? -1.151 -13.523 -27.531 1 64.75 299 ASN B N 1
ATOM 5515 C CA . ASN B 1 299 ? -2.139 -13.125 -26.531 1 64.75 299 ASN B CA 1
ATOM 5516 C C . ASN B 1 299 ? -3.1 -14.266 -26.203 1 64.75 299 ASN B C 1
ATOM 5518 O O . ASN B 1 299 ? -3.129 -15.281 -26.922 1 64.75 299 ASN B O 1
ATOM 5522 N N . MET B 1 300 ? -3.803 -14.18 -25.203 1 72.94 300 MET B N 1
ATOM 5523 C CA . MET B 1 300 ? -4.707 -15.227 -24.734 1 72.94 300 MET B CA 1
ATOM 5524 C C . MET B 1 300 ? -6.148 -14.914 -25.125 1 72.94 300 MET B C 1
ATOM 5526 O O . MET B 1 300 ? -7.082 -15.5 -24.578 1 72.94 300 MET B O 1
ATOM 5530 N N . GLN B 1 301 ? -6.305 -14.016 -25.984 1 79.81 301 GLN B N 1
ATOM 5531 C CA . GLN B 1 301 ? -7.648 -13.578 -26.344 1 79.81 301 GLN B CA 1
ATOM 5532 C C . GLN B 1 301 ? -8.492 -14.742 -26.844 1 79.81 301 GLN B C 1
ATOM 5534 O O . GLN B 1 301 ? -9.602 -14.969 -26.344 1 79.81 301 GLN B O 1
ATOM 5539 N N . ASP B 1 302 ? -7.914 -15.484 -27.781 1 77.19 302 ASP B N 1
ATOM 5540 C CA . ASP B 1 302 ? -8.664 -16.594 -28.359 1 77.19 302 ASP B CA 1
ATOM 5541 C C . ASP B 1 302 ? -8.984 -17.656 -27.312 1 77.19 302 ASP B C 1
ATOM 5543 O O . ASP B 1 302 ? -10.055 -18.266 -27.344 1 77.19 302 ASP B O 1
ATOM 5547 N N . PHE B 1 303 ? -8.086 -17.828 -26.5 1 77.44 303 PHE B N 1
ATOM 5548 C CA . PHE B 1 303 ? -8.281 -18.812 -25.438 1 77.44 303 PHE B CA 1
ATOM 5549 C C . PHE B 1 303 ? -9.461 -18.438 -24.547 1 77.44 303 PHE B C 1
ATOM 5551 O O . PHE B 1 303 ? -10.344 -19.266 -24.297 1 77.44 303 PHE B O 1
ATOM 5558 N N . TYR B 1 304 ? -9.539 -17.25 -24.109 1 84.56 304 TYR B N 1
ATOM 5559 C CA . TYR B 1 304 ? -10.617 -16.781 -23.25 1 84.56 304 TYR B CA 1
ATOM 5560 C C . TYR B 1 304 ? -11.953 -16.797 -23.969 1 84.56 304 TYR B C 1
ATOM 5562 O O . TYR B 1 304 ? -12.969 -17.203 -23.406 1 84.56 304 TYR B O 1
ATOM 5570 N N . LEU B 1 305 ? -11.945 -16.375 -25.188 1 86.5 305 LEU B N 1
ATOM 5571 C CA . LEU B 1 305 ? -13.188 -16.359 -25.953 1 86.5 305 LEU B CA 1
ATOM 5572 C C . LEU B 1 305 ? -13.727 -17.766 -26.141 1 86.5 305 LEU B C 1
ATOM 5574 O O . LEU B 1 305 ? -14.945 -17.984 -26.094 1 86.5 305 LEU B O 1
ATOM 5578 N N . GLN B 1 306 ? -12.812 -18.672 -26.359 1 82.25 306 GLN B N 1
ATOM 5579 C CA . GLN B 1 306 ? -13.234 -20.062 -26.5 1 82.25 306 GLN B CA 1
ATOM 5580 C C . GLN B 1 306 ? -13.844 -20.578 -25.188 1 82.25 306 GLN B C 1
ATOM 5582 O O . GLN B 1 306 ? -14.883 -21.25 -25.203 1 82.25 306 GLN B O 1
ATOM 5587 N N . LEU B 1 307 ? -13.219 -20.266 -24.094 1 81.88 307 LEU B N 1
ATOM 5588 C CA . LEU B 1 307 ? -13.719 -20.688 -22.797 1 81.88 307 LEU B CA 1
ATOM 5589 C C . LEU B 1 307 ? -15.094 -20.094 -22.516 1 81.88 307 LEU B C 1
ATOM 5591 O O . LEU B 1 307 ? -16 -20.797 -22.078 1 81.88 307 LEU B O 1
ATOM 5595 N N . LEU B 1 308 ? -15.234 -18.906 -22.797 1 86.5 308 LEU B N 1
ATOM 5596 C CA . LEU B 1 308 ? -16.484 -18.203 -22.516 1 86.5 308 LEU B CA 1
ATOM 5597 C C . LEU B 1 308 ? -17.594 -18.688 -23.422 1 86.5 308 LEU B C 1
ATOM 5599 O O . LEU B 1 308 ? -18.75 -18.781 -23 1 86.5 308 LEU B O 1
ATOM 5603 N N . SER B 1 309 ? -17.266 -19.031 -24.594 1 88.44 309 SER B N 1
ATOM 5604 C CA . SER B 1 309 ? -18.266 -19.516 -25.547 1 88.44 309 SER B CA 1
ATOM 5605 C C . SER B 1 309 ? -18.844 -20.859 -25.094 1 88.44 309 SER B C 1
ATOM 5607 O O . SER B 1 309 ? -19.953 -21.219 -25.484 1 88.44 309 SER B O 1
ATOM 5609 N N . LYS B 1 310 ? -18.125 -21.594 -24.328 1 84.25 310 LYS B N 1
ATOM 5610 C CA . LYS B 1 310 ? -18.578 -22.891 -23.812 1 84.25 310 LYS B CA 1
ATOM 5611 C C . LYS B 1 310 ? -19.391 -22.719 -22.531 1 84.25 310 LYS B C 1
ATOM 5613 O O . LYS B 1 310 ? -19.75 -23.688 -21.875 1 84.25 310 LYS B O 1
ATOM 5618 N N . GLY B 1 311 ? -19.578 -21.516 -22.062 1 82.88 311 GLY B N 1
ATOM 5619 C CA . GLY B 1 311 ? -20.422 -21.234 -20.922 1 82.88 311 GLY B CA 1
ATOM 5620 C C . GLY B 1 311 ? -19.672 -21.281 -19.594 1 82.88 311 GLY B C 1
ATOM 5621 O O . GLY B 1 311 ? -20.297 -21.25 -18.531 1 82.88 311 GLY B O 1
ATOM 5622 N N . LEU B 1 312 ? -18.391 -21.344 -19.703 1 86.81 312 LEU B N 1
ATOM 5623 C CA . LEU B 1 312 ? -17.578 -21.406 -18.484 1 86.81 312 LEU B CA 1
ATOM 5624 C C . LEU B 1 312 ? -17.438 -20.016 -17.859 1 86.81 312 LEU B C 1
ATOM 5626 O O . LEU B 1 312 ? -17.469 -19.016 -18.562 1 86.81 312 LEU B O 1
ATOM 5630 N N . ARG B 1 313 ? -17.328 -20.016 -16.516 1 87.31 313 ARG B N 1
ATOM 5631 C CA . ARG B 1 313 ? -17.078 -18.781 -15.781 1 87.31 313 ARG B CA 1
ATOM 5632 C C . ARG B 1 313 ? -15.586 -18.547 -15.594 1 87.31 313 ARG B C 1
ATOM 5634 O O . ARG B 1 313 ? -14.82 -19.5 -15.414 1 87.31 313 ARG B O 1
ATOM 5641 N N . ALA B 1 314 ? -15.211 -17.281 -15.695 1 89.06 314 ALA B N 1
ATOM 5642 C CA . ALA B 1 314 ? -13.812 -16.922 -15.516 1 89.06 314 ALA B CA 1
ATOM 5643 C C . ALA B 1 314 ? -13.672 -15.781 -14.5 1 89.06 314 ALA B C 1
ATOM 5645 O O . ALA B 1 314 ? -14.484 -14.859 -14.484 1 89.06 314 ALA B O 1
ATOM 5646 N N . LEU B 1 315 ? -12.742 -15.953 -13.633 1 90.44 315 LEU B N 1
ATOM 5647 C CA . LEU B 1 315 ? -12.336 -14.898 -12.711 1 90.44 315 LEU B CA 1
ATOM 5648 C C . LEU B 1 315 ? -10.898 -14.461 -12.977 1 90.44 315 LEU B C 1
ATOM 5650 O O . LEU B 1 315 ? -9.977 -15.266 -12.906 1 90.44 315 LEU B O 1
ATOM 5654 N N . VAL B 1 316 ? -10.75 -13.234 -13.414 1 88.69 316 VAL B N 1
ATOM 5655 C CA . VAL B 1 316 ? -9.445 -12.602 -13.539 1 88.69 316 VAL B CA 1
ATOM 5656 C C . VAL B 1 316 ? -9.203 -11.688 -12.344 1 88.69 316 VAL B C 1
ATOM 5658 O O . VAL B 1 316 ? -9.875 -10.664 -12.188 1 88.69 316 VAL B O 1
ATOM 5661 N N . TYR B 1 317 ? -8.258 -12.055 -11.477 1 90.44 317 TYR B N 1
ATOM 5662 C CA . TYR B 1 317 ? -8.047 -11.227 -10.297 1 90.44 317 TYR B CA 1
ATOM 5663 C C . TYR B 1 317 ? -6.598 -10.758 -10.211 1 90.44 317 TYR B C 1
ATOM 5665 O O . TYR B 1 317 ? -5.688 -11.445 -10.68 1 90.44 317 TYR B O 1
ATOM 5673 N N . ASN B 1 318 ? -6.383 -9.57 -9.617 1 88.81 318 ASN B N 1
ATOM 5674 C CA . ASN B 1 318 ? -5.07 -8.953 -9.438 1 88.81 318 ASN B CA 1
ATOM 5675 C C . ASN B 1 318 ? -4.957 -8.273 -8.078 1 88.81 318 ASN B C 1
ATOM 5677 O O . ASN B 1 318 ? -5.914 -7.656 -7.602 1 88.81 318 ASN B O 1
ATOM 5681 N N . GLY B 1 319 ? -3.758 -8.492 -7.496 1 90.56 319 GLY B N 1
ATOM 5682 C CA . GLY B 1 319 ? -3.43 -7.477 -6.512 1 90.56 319 GLY B CA 1
ATOM 5683 C C . GLY B 1 319 ? -3.182 -6.109 -7.121 1 90.56 319 GLY B C 1
ATOM 5684 O O . GLY B 1 319 ? -2.508 -5.996 -8.148 1 90.56 319 GLY B O 1
ATOM 5685 N N . ASP B 1 320 ? -3.674 -5.062 -6.508 1 87.69 320 ASP B N 1
ATOM 5686 C CA . ASP B 1 320 ? -3.635 -3.77 -7.18 1 87.69 320 ASP B CA 1
ATOM 5687 C C . ASP B 1 320 ? -2.332 -3.031 -6.879 1 87.69 320 ASP B C 1
ATOM 5689 O O . ASP B 1 320 ? -2.172 -1.867 -7.246 1 87.69 320 ASP B O 1
ATOM 5693 N N . THR B 1 321 ? -1.386 -3.713 -6.223 1 87.12 321 THR B N 1
ATOM 5694 C CA . THR B 1 321 ? -0.058 -3.133 -6.055 1 87.12 321 THR B CA 1
ATOM 5695 C C . THR B 1 321 ? 0.985 -3.936 -6.828 1 87.12 321 THR B C 1
ATOM 5697 O O . THR B 1 321 ? 2.188 -3.717 -6.668 1 87.12 321 THR B O 1
ATOM 5700 N N . ASP B 1 322 ? 0.509 -4.895 -7.578 1 85.88 322 ASP B N 1
ATOM 5701 C CA . ASP B 1 322 ? 1.363 -5.668 -8.477 1 85.88 322 ASP B CA 1
ATOM 5702 C C . ASP B 1 322 ? 1.785 -4.836 -9.688 1 85.88 322 ASP B C 1
ATOM 5704 O O . ASP B 1 322 ? 0.938 -4.379 -10.453 1 85.88 322 ASP B O 1
ATOM 5708 N N . MET B 1 323 ? 3.061 -4.68 -9.836 1 74.94 323 MET B N 1
ATOM 5709 C CA . MET B 1 323 ? 3.529 -3.887 -10.961 1 74.94 323 MET B CA 1
ATOM 5710 C C . MET B 1 323 ? 3.936 -4.785 -12.125 1 74.94 323 MET B C 1
ATOM 5712 O O . MET B 1 323 ? 4.109 -4.309 -13.25 1 74.94 323 MET B O 1
ATOM 5716 N N . VAL B 1 324 ? 4.109 -6.004 -11.828 1 74.44 324 VAL B N 1
ATOM 5717 C CA . VAL B 1 324 ? 4.547 -6.945 -12.852 1 74.44 324 VAL B CA 1
ATOM 5718 C C . VAL B 1 324 ? 3.352 -7.391 -13.695 1 74.44 324 VAL B C 1
ATOM 5720 O O . VAL B 1 324 ? 3.404 -7.355 -14.922 1 74.44 324 VAL B O 1
ATOM 5723 N N . CYS B 1 325 ? 2.355 -7.812 -12.992 1 76.31 325 CYS B N 1
ATOM 5724 C CA . CYS B 1 325 ? 1.05 -8.055 -13.594 1 76.31 325 CYS B CA 1
ATOM 5725 C C . CYS B 1 325 ? 0.033 -7.02 -13.133 1 76.31 325 CYS B C 1
ATOM 5727 O O . CYS B 1 325 ? -0.824 -7.316 -12.297 1 76.31 325 CYS B O 1
ATOM 5729 N N . ASN B 1 326 ? 0.128 -5.934 -13.742 1 74.75 326 ASN B N 1
ATOM 5730 C CA . ASN B 1 326 ? -0.606 -4.762 -13.273 1 74.75 326 ASN B CA 1
ATOM 5731 C C . ASN B 1 326 ? -2.104 -4.895 -13.539 1 74.75 326 ASN B C 1
ATOM 5733 O O . ASN B 1 326 ? -2.512 -5.359 -14.602 1 74.75 326 ASN B O 1
ATOM 5737 N N . PHE B 1 327 ? -2.902 -4.469 -12.641 1 79.25 327 PHE B N 1
ATOM 5738 C CA . PHE B 1 327 ? -4.344 -4.676 -12.703 1 79.25 327 PHE B CA 1
ATOM 5739 C C . PHE B 1 327 ? -4.961 -3.861 -13.836 1 79.25 327 PHE B C 1
ATOM 5741 O O . PHE B 1 327 ? -5.969 -4.262 -14.414 1 79.25 327 PHE B O 1
ATOM 5748 N N . LEU B 1 328 ? -4.383 -2.74 -14.164 1 71.5 328 LEU B N 1
ATOM 5749 C CA . LEU B 1 328 ? -4.914 -1.949 -15.266 1 71.5 328 LEU B CA 1
ATOM 5750 C C . LEU B 1 328 ? -4.758 -2.686 -16.594 1 71.5 328 LEU B C 1
ATOM 5752 O O . LEU B 1 328 ? -5.672 -2.693 -17.422 1 71.5 328 LEU B O 1
ATOM 5756 N N . GLY B 1 329 ? -3.545 -3.215 -16.781 1 71.69 329 GLY B N 1
ATOM 5757 C CA . GLY B 1 329 ? -3.328 -4.004 -17.984 1 71.69 329 GLY B CA 1
ATOM 5758 C C . GLY B 1 329 ? -4.305 -5.156 -18.125 1 71.69 329 GLY B C 1
ATOM 5759 O O . GLY B 1 329 ? -4.832 -5.395 -19.219 1 71.69 329 GLY B O 1
ATOM 5760 N N . GLU B 1 330 ? -4.543 -5.82 -17.047 1 78.69 330 GLU B N 1
ATOM 5761 C CA . GLU B 1 330 ? -5.484 -6.938 -17.078 1 78.69 330 GLU B CA 1
ATOM 5762 C C . GLU B 1 330 ? -6.914 -6.445 -17.297 1 78.69 330 GLU B C 1
ATOM 5764 O O . GLU B 1 330 ? -7.711 -7.121 -17.953 1 78.69 330 GLU B O 1
ATOM 5769 N N . ASN B 1 331 ? -7.234 -5.355 -16.719 1 78.94 331 ASN B N 1
ATOM 5770 C CA . ASN B 1 331 ? -8.547 -4.777 -16.953 1 78.94 331 ASN B CA 1
ATOM 5771 C C . ASN B 1 331 ? -8.758 -4.441 -18.422 1 78.94 331 ASN B C 1
ATOM 5773 O O . ASN B 1 331 ? -9.82 -4.715 -18.984 1 78.94 331 ASN B O 1
ATOM 5777 N N . TRP B 1 332 ? -7.766 -3.855 -19.031 1 72.56 332 TRP B N 1
ATOM 5778 C CA . TRP B 1 332 ? -7.84 -3.529 -20.453 1 72.56 332 TRP B CA 1
ATOM 5779 C C . TRP B 1 332 ? -7.996 -4.793 -21.281 1 72.56 332 TRP B C 1
ATOM 5781 O O . TRP B 1 332 ? -8.734 -4.801 -22.281 1 72.56 332 TRP B O 1
ATOM 5791 N N . PHE B 1 333 ? -7.312 -5.812 -20.969 1 76.94 333 PHE B N 1
ATOM 5792 C CA . PHE B 1 333 ? -7.438 -7.086 -21.656 1 76.94 333 PHE B CA 1
ATOM 5793 C C . PHE B 1 333 ? -8.867 -7.605 -21.578 1 76.94 333 PHE B C 1
ATOM 5795 O O . PHE B 1 333 ? -9.453 -7.984 -22.609 1 76.94 333 PHE B O 1
ATOM 5802 N N . VAL B 1 334 ? -9.352 -7.59 -20.391 1 84.75 334 VAL B N 1
ATOM 5803 C CA . VAL B 1 334 ? -10.711 -8.078 -20.156 1 84.75 334 VAL B CA 1
ATOM 5804 C C . VAL B 1 334 ? -11.695 -7.266 -21 1 84.75 334 VAL B C 1
ATOM 5806 O O . VAL B 1 334 ? -12.586 -7.828 -21.641 1 84.75 334 VAL B O 1
ATOM 5809 N N . GLN B 1 335 ? -11.5 -6.035 -21.047 1 80.06 335 GLN B N 1
ATOM 5810 C CA . GLN B 1 335 ? -12.367 -5.172 -21.844 1 80.06 335 GLN B CA 1
ATOM 5811 C C . GLN B 1 335 ? -12.227 -5.457 -23.328 1 80.06 335 GLN B C 1
ATOM 5813 O O . GLN B 1 335 ? -13.203 -5.391 -24.078 1 80.06 335 GLN B O 1
ATOM 5818 N N . SER B 1 336 ? -11.047 -5.75 -23.703 1 78.69 336 SER B N 1
ATOM 5819 C CA . SER B 1 336 ? -10.766 -5.977 -25.125 1 78.69 336 SER B CA 1
ATOM 5820 C C . SER B 1 336 ? -11.445 -7.242 -25.625 1 78.69 336 SER B C 1
ATOM 5822 O O . SER B 1 336 ? -11.57 -7.449 -26.844 1 78.69 336 SER B O 1
ATOM 5824 N N . LEU B 1 337 ? -11.82 -8.086 -24.766 1 86.31 337 LEU B N 1
ATOM 5825 C CA . LEU B 1 337 ? -12.531 -9.297 -25.156 1 86.31 337 LEU B CA 1
ATOM 5826 C C . LEU B 1 337 ? -13.938 -8.961 -25.656 1 86.31 337 LEU B C 1
ATOM 5828 O O . LEU B 1 337 ? -14.617 -9.82 -26.234 1 86.31 337 LEU B O 1
ATOM 5832 N N . ASN B 1 338 ? -14.398 -7.758 -25.422 1 90.5 338 ASN B N 1
ATOM 5833 C CA . ASN B 1 338 ? -15.633 -7.203 -25.953 1 90.5 338 ASN B CA 1
ATOM 5834 C C . ASN B 1 338 ? -16.844 -8.039 -25.547 1 90.5 338 ASN B C 1
ATOM 5836 O O . ASN B 1 338 ? -17.734 -8.305 -26.359 1 90.5 338 ASN B O 1
ATOM 5840 N N . GLN B 1 339 ? -16.781 -8.594 -24.375 1 93.88 339 GLN B N 1
ATOM 5841 C CA . GLN B 1 339 ? -17.953 -9.234 -23.781 1 93.88 339 GLN B CA 1
ATOM 5842 C C . GLN B 1 339 ? -18.922 -8.203 -23.234 1 93.88 339 GLN B C 1
ATOM 5844 O O . GLN B 1 339 ? -18.531 -7.094 -22.875 1 93.88 339 GLN B O 1
ATOM 5849 N N . LYS B 1 340 ? -20.188 -8.477 -23.172 1 94.94 340 LYS B N 1
ATOM 5850 C CA . LYS B 1 340 ? -21.203 -7.559 -22.672 1 94.94 340 LYS B CA 1
ATOM 5851 C C . LYS B 1 340 ? -21.016 -7.301 -21.188 1 94.94 340 LYS B C 1
ATOM 5853 O O . LYS B 1 340 ? -20.938 -8.242 -20.391 1 94.94 340 LYS B O 1
ATOM 5858 N N . LYS B 1 341 ? -20.875 -6.062 -20.828 1 92.62 341 LYS B N 1
ATOM 5859 C CA . LYS B 1 341 ? -20.781 -5.711 -19.422 1 92.62 341 LYS B CA 1
ATOM 5860 C C . LYS B 1 341 ? -22.109 -5.973 -18.703 1 92.62 341 LYS B C 1
ATOM 5862 O O . LYS B 1 341 ? -23.156 -5.512 -19.141 1 92.62 341 LYS B O 1
ATOM 5867 N N . THR B 1 342 ? -22.141 -6.652 -17.594 1 94.56 342 THR B N 1
ATOM 5868 C CA . THR B 1 342 ? -23.359 -7.027 -16.891 1 94.56 342 THR B CA 1
ATOM 5869 C C . THR B 1 342 ? -23.359 -6.461 -15.477 1 94.56 342 THR B C 1
ATOM 5871 O O . THR B 1 342 ? -24.406 -6.438 -14.812 1 94.56 342 THR B O 1
ATOM 5874 N N . MET B 1 343 ? -22.266 -6.07 -15.008 1 90 343 MET B N 1
ATOM 5875 C CA . MET B 1 343 ? -22.141 -5.41 -13.711 1 90 343 MET B CA 1
ATOM 5876 C C . MET B 1 343 ? -21.062 -4.328 -13.758 1 90 343 MET B C 1
ATOM 5878 O O . MET B 1 343 ? -19.922 -4.59 -14.156 1 90 343 MET B O 1
ATOM 5882 N N . ASP B 1 344 ? -21.406 -3.125 -13.289 1 82.62 344 ASP B N 1
ATOM 5883 C CA . ASP B 1 344 ? -20.469 -2.006 -13.297 1 82.62 344 ASP B CA 1
ATOM 5884 C C . ASP B 1 344 ? -19.438 -2.154 -12.18 1 82.62 344 ASP B C 1
ATOM 5886 O O . ASP B 1 344 ? -19.688 -2.814 -11.172 1 82.62 344 ASP B O 1
ATOM 5890 N N . TYR B 1 345 ? -18.328 -1.479 -12.422 1 80.69 345 TYR B N 1
ATOM 5891 C CA . TYR B 1 345 ? -17.219 -1.46 -11.477 1 80.69 345 TYR B CA 1
ATOM 5892 C C . TYR B 1 345 ? -17.688 -0.989 -10.102 1 80.69 345 TYR B C 1
ATOM 5894 O O . TYR B 1 345 ? -18.266 0.093 -9.977 1 80.69 345 TYR B O 1
ATOM 5902 N N . GLN B 1 346 ? -17.547 -1.806 -9.086 1 83.38 346 GLN B N 1
ATOM 5903 C CA . GLN B 1 346 ? -18.016 -1.503 -7.734 1 83.38 346 GLN B CA 1
ATOM 5904 C C . GLN B 1 346 ? -17.125 -2.168 -6.688 1 83.38 346 GLN B C 1
ATOM 5906 O O . GLN B 1 346 ? -16.438 -3.141 -6.98 1 83.38 346 GLN B O 1
ATOM 5911 N N . PRO B 1 347 ? -17.188 -1.659 -5.457 1 87.12 347 PRO B N 1
ATOM 5912 C CA . PRO B 1 347 ? -16.344 -2.26 -4.41 1 87.12 347 PRO B CA 1
ATOM 5913 C C . PRO B 1 347 ? -16.891 -3.6 -3.92 1 87.12 347 PRO B C 1
ATOM 5915 O O . PRO B 1 347 ? -18.094 -3.871 -4.055 1 87.12 347 PRO B O 1
ATOM 5918 N N . TRP B 1 348 ? -16.062 -4.438 -3.547 1 92 348 TRP B N 1
ATOM 5919 C CA . TRP B 1 348 ? -16.453 -5.578 -2.729 1 92 348 TRP B CA 1
ATOM 5920 C C . TRP B 1 348 ? -15.859 -5.477 -1.329 1 92 348 TRP B C 1
ATOM 5922 O O . TRP B 1 348 ? -14.805 -4.871 -1.142 1 92 348 TRP B O 1
ATOM 5932 N N . ILE B 1 349 ? -16.641 -5.957 -0.339 1 93 349 ILE B N 1
ATOM 5933 C CA . ILE B 1 349 ? -16.375 -5.668 1.064 1 93 349 ILE B CA 1
ATOM 5934 C C . ILE B 1 349 ? -15.977 -6.953 1.785 1 93 349 ILE B C 1
ATOM 5936 O O . ILE B 1 349 ? -16.578 -8.008 1.562 1 93 349 ILE B O 1
ATOM 5940 N N . TYR B 1 350 ? -14.977 -6.934 2.592 1 95 350 TYR B N 1
ATOM 5941 C CA . TYR B 1 350 ? -14.562 -8 3.496 1 95 350 TYR B CA 1
ATOM 5942 C C . TYR B 1 350 ? -14.25 -7.445 4.883 1 95 350 TYR B C 1
ATOM 5944 O O . TYR B 1 350 ? -13.422 -6.543 5.027 1 95 350 TYR B O 1
ATOM 5952 N N . ARG B 1 351 ? -14.938 -7.926 5.871 1 93.81 351 ARG B N 1
ATOM 5953 C CA . ARG B 1 351 ? -14.789 -7.512 7.262 1 93.81 351 ARG B CA 1
ATOM 5954 C C . ARG B 1 351 ? -14.938 -6 7.402 1 93.81 351 ARG B C 1
ATOM 5956 O O . ARG B 1 351 ? -14.078 -5.34 7.992 1 93.81 351 ARG B O 1
ATOM 5963 N N . ASN B 1 352 ? -15.867 -5.438 6.695 1 92.44 352 ASN B N 1
ATOM 5964 C CA . ASN B 1 352 ? -16.281 -4.043 6.785 1 92.44 352 ASN B CA 1
ATOM 5965 C C . ASN B 1 352 ? -15.203 -3.096 6.281 1 92.44 352 ASN B C 1
ATOM 5967 O O . ASN B 1 352 ? -15.078 -1.972 6.773 1 92.44 352 ASN B O 1
ATOM 5971 N N . GLN B 1 353 ? -14.367 -3.59 5.453 1 93.62 353 GLN B N 1
ATOM 5972 C CA . GLN B 1 353 ? -13.375 -2.793 4.734 1 93.62 353 GLN B CA 1
ATOM 5973 C C . GLN B 1 353 ? -13.5 -2.994 3.225 1 93.62 353 GLN B C 1
ATOM 5975 O O . GLN B 1 353 ? -13.875 -4.074 2.766 1 93.62 353 GLN B O 1
ATOM 5980 N N . ILE B 1 354 ? -13.266 -1.982 2.449 1 90.69 354 ILE B N 1
ATOM 5981 C CA . ILE B 1 354 ? -13.141 -2.184 1.011 1 90.69 354 ILE B CA 1
ATOM 5982 C C . ILE B 1 354 ? -11.992 -3.152 0.724 1 90.69 354 ILE B C 1
ATOM 5984 O O . ILE B 1 354 ? -10.844 -2.881 1.071 1 90.69 354 ILE B O 1
ATOM 5988 N N . ALA B 1 355 ? -12.297 -4.281 0.183 1 94.75 355 ALA B N 1
ATOM 5989 C CA . ALA B 1 355 ? -11.312 -5.324 -0.089 1 94.75 355 ALA B CA 1
ATOM 5990 C C . ALA B 1 355 ? -10.75 -5.191 -1.501 1 94.75 355 ALA B C 1
ATOM 5992 O O . ALA B 1 355 ? -9.703 -5.766 -1.815 1 94.75 355 ALA B O 1
ATOM 5993 N N . GLY B 1 356 ? -11.406 -4.52 -2.311 1 91.94 356 GLY B N 1
ATOM 5994 C CA . GLY B 1 356 ? -11.078 -4.293 -3.711 1 91.94 356 GLY B CA 1
ATOM 5995 C C . GLY B 1 356 ? -12.289 -3.895 -4.543 1 91.94 356 GLY B C 1
ATOM 5996 O O . GLY B 1 356 ? -13.258 -3.352 -4.016 1 91.94 356 GLY B O 1
ATOM 5997 N N . PHE B 1 357 ? -12.172 -4.051 -5.77 1 88.06 357 PHE B N 1
ATOM 5998 C CA . PHE B 1 357 ? -13.242 -3.697 -6.699 1 88.06 357 PHE B CA 1
ATOM 5999 C C . PHE B 1 357 ? -13.438 -4.793 -7.738 1 88.06 357 PHE B C 1
ATOM 6001 O O . PHE B 1 357 ? -12.555 -5.621 -7.957 1 88.06 357 PHE B O 1
ATOM 6008 N N . HIS B 1 358 ? -14.648 -4.812 -8.328 1 90.31 358 HIS B N 1
ATOM 6009 C CA . HIS B 1 358 ? -14.891 -5.828 -9.344 1 90.31 358 HIS B CA 1
ATOM 6010 C C . HIS B 1 358 ? -15.945 -5.363 -10.344 1 90.31 358 HIS B C 1
ATOM 6012 O O . HIS B 1 358 ? -16.703 -4.434 -10.07 1 90.31 358 HIS B O 1
ATOM 6018 N N . GLU B 1 359 ? -15.859 -5.895 -11.461 1 91.06 359 GLU B N 1
ATOM 6019 C CA . GLU B 1 359 ? -16.844 -5.746 -12.531 1 91.06 359 GLU B CA 1
ATOM 6020 C C . GLU B 1 359 ? -17.047 -7.059 -13.281 1 91.06 359 GLU B C 1
ATOM 6022 O O . GLU B 1 359 ? -16.234 -7.984 -13.156 1 91.06 359 GLU B O 1
ATOM 6027 N N . ARG B 1 360 ? -18.219 -7.133 -14 1 93.56 360 ARG B N 1
ATOM 6028 C CA . ARG B 1 360 ? -18.547 -8.398 -14.648 1 93.56 360 ARG B CA 1
ATOM 6029 C C . ARG B 1 360 ? -18.969 -8.18 -16.109 1 93.56 360 ARG B C 1
ATOM 6031 O O . ARG B 1 360 ? -19.688 -7.227 -16.406 1 93.56 360 ARG B O 1
ATOM 6038 N N . TYR B 1 361 ? -18.453 -9 -16.969 1 93.75 361 TYR B N 1
ATOM 6039 C CA . TYR B 1 361 ? -18.797 -9.117 -18.375 1 93.75 361 TYR B CA 1
ATOM 6040 C C . TYR B 1 361 ? -19.328 -10.508 -18.688 1 93.75 361 TYR B C 1
ATOM 6042 O O . TYR B 1 361 ? -18.562 -11.406 -19.031 1 93.75 361 TYR B O 1
ATOM 6050 N N . GLY B 1 362 ? -20.688 -10.633 -18.562 1 94.19 362 GLY B N 1
ATOM 6051 C CA . GLY B 1 362 ? -21.219 -11.984 -18.703 1 94.19 362 GLY B CA 1
ATOM 6052 C C . GLY B 1 362 ? -20.688 -12.945 -17.656 1 94.19 362 GLY B C 1
ATOM 6053 O O . GLY B 1 362 ? -20.828 -12.711 -16.453 1 94.19 362 GLY B O 1
ATOM 6054 N N . ASN B 1 363 ? -19.938 -13.961 -18.188 1 90.56 363 ASN B N 1
ATOM 6055 C CA . ASN B 1 363 ? -19.406 -14.984 -17.281 1 90.56 363 ASN B CA 1
ATOM 6056 C C . ASN B 1 363 ? -17.969 -14.672 -16.875 1 90.56 363 ASN B C 1
ATOM 6058 O O . ASN B 1 363 ? -17.312 -15.484 -16.234 1 90.56 363 ASN B O 1
ATOM 6062 N N . LEU B 1 364 ? -17.516 -13.477 -17.219 1 92.69 364 LEU B N 1
ATOM 6063 C CA . LEU B 1 364 ? -16.156 -13.031 -16.922 1 92.69 364 LEU B CA 1
ATOM 6064 C C . LEU B 1 364 ? -16.156 -11.953 -15.844 1 92.69 364 LEU B C 1
ATOM 6066 O O . LEU B 1 364 ? -16.766 -10.898 -16.016 1 92.69 364 LEU B O 1
ATOM 6070 N N . THR B 1 365 ? -15.531 -12.273 -14.742 1 92 365 THR B N 1
ATOM 6071 C CA . THR B 1 365 ? -15.391 -11.305 -13.664 1 92 365 THR B CA 1
ATOM 6072 C C . THR B 1 365 ? -13.945 -10.797 -13.57 1 92 365 THR B C 1
ATOM 6074 O O . THR B 1 365 ? -13.008 -11.594 -13.633 1 92 365 THR B O 1
ATOM 6077 N N . PHE B 1 366 ? -13.789 -9.508 -13.578 1 91.12 366 PHE B N 1
ATOM 6078 C CA . PHE B 1 366 ? -12.523 -8.867 -13.242 1 91.12 366 PHE B CA 1
ATOM 6079 C C . PHE B 1 366 ? -12.555 -8.328 -11.812 1 91.12 366 PHE B C 1
ATOM 6081 O O . PHE B 1 366 ? -13.508 -7.656 -11.422 1 91.12 366 PHE B O 1
ATOM 6088 N N . LEU B 1 367 ? -11.539 -8.688 -11.023 1 91.75 367 LEU B N 1
ATOM 6089 C CA . LEU B 1 367 ? -11.562 -8.328 -9.609 1 91.75 367 LEU B CA 1
ATOM 6090 C C . LEU B 1 367 ? -10.164 -7.945 -9.125 1 91.75 367 LEU B C 1
ATOM 6092 O O . LEU B 1 367 ? -9.18 -8.602 -9.477 1 91.75 367 LEU B O 1
ATOM 6096 N N . THR B 1 368 ? -10.086 -6.859 -8.336 1 91.56 368 THR B N 1
ATOM 6097 C CA . THR B 1 368 ? -8.828 -6.469 -7.715 1 91.56 368 THR B CA 1
ATOM 6098 C C . THR B 1 368 ? -8.875 -6.703 -6.207 1 91.56 368 THR B C 1
ATOM 6100 O O . THR B 1 368 ? -9.945 -6.664 -5.598 1 91.56 368 THR B O 1
ATOM 6103 N N . VAL B 1 369 ? -7.773 -7.035 -5.684 1 94.19 369 VAL B N 1
ATOM 6104 C CA . VAL B 1 369 ? -7.605 -7.148 -4.238 1 94.19 369 VAL B CA 1
ATOM 6105 C C . VAL B 1 369 ? -6.727 -6.008 -3.73 1 94.19 369 VAL B C 1
ATOM 6107 O O . VAL B 1 369 ? -5.543 -5.926 -4.07 1 94.19 369 VAL B O 1
ATOM 6110 N N . LYS B 1 370 ? -7.281 -5.152 -2.906 1 92.88 370 LYS B N 1
ATOM 6111 C CA . LYS B 1 370 ? -6.676 -3.902 -2.463 1 92.88 370 LYS B CA 1
ATOM 6112 C C . LYS B 1 370 ? -5.418 -4.164 -1.636 1 92.88 370 LYS B C 1
ATOM 6114 O O . LYS B 1 370 ? -5.453 -4.926 -0.669 1 92.88 370 LYS B O 1
ATOM 6119 N N . GLY B 1 371 ? -4.336 -3.562 -2.061 1 92.56 371 GLY B N 1
ATOM 6120 C CA . GLY B 1 371 ? -3.107 -3.578 -1.284 1 92.56 371 GLY B CA 1
ATOM 6121 C C . GLY B 1 371 ? -2.305 -4.855 -1.461 1 92.56 371 GLY B C 1
ATOM 6122 O O . GLY B 1 371 ? -1.202 -4.98 -0.925 1 92.56 371 GLY B O 1
ATOM 6123 N N . ALA B 1 372 ? -2.826 -5.801 -2.168 1 94.38 372 ALA B N 1
ATOM 6124 C CA . ALA B 1 372 ? -2.104 -7.051 -2.379 1 94.38 372 ALA B CA 1
ATOM 6125 C C . ALA B 1 372 ? -1.157 -6.941 -3.572 1 94.38 372 ALA B C 1
ATOM 6127 O O . ALA B 1 372 ? -1.408 -6.176 -4.504 1 94.38 372 ALA B O 1
ATOM 6128 N N . GLY B 1 373 ? -0.063 -7.695 -3.533 1 91.06 373 GLY B N 1
ATOM 6129 C CA . GLY B 1 373 ? 0.856 -7.801 -4.656 1 91.06 373 GLY B CA 1
ATOM 6130 C C . GLY B 1 373 ? 0.532 -8.953 -5.586 1 91.06 373 GLY B C 1
ATOM 6131 O O . GLY B 1 373 ? -0.637 -9.305 -5.766 1 91.06 373 GLY B O 1
ATOM 6132 N N . HIS B 1 374 ? 1.549 -9.445 -6.164 1 88.44 374 HIS B N 1
ATOM 6133 C CA . HIS B 1 374 ? 1.456 -10.477 -7.199 1 88.44 374 HIS B CA 1
ATOM 6134 C C . HIS B 1 374 ? 0.859 -11.766 -6.645 1 88.44 374 HIS B C 1
ATOM 6136 O O . HIS B 1 374 ? 0.054 -12.414 -7.309 1 88.44 374 HIS B O 1
ATOM 6142 N N . LEU B 1 375 ? 1.31 -12.094 -5.438 1 92.75 375 LEU B N 1
ATOM 6143 C CA . LEU B 1 375 ? 0.843 -13.328 -4.805 1 92.75 375 LEU B CA 1
ATOM 6144 C C . LEU B 1 375 ? -0.307 -13.039 -3.842 1 92.75 375 LEU B C 1
ATOM 6146 O O . LEU B 1 375 ? -0.137 -13.117 -2.623 1 92.75 375 LEU B O 1
ATOM 6150 N N . VAL B 1 376 ? -1.478 -12.852 -4.422 1 94.75 376 VAL B N 1
ATOM 6151 C CA . VAL B 1 376 ? -2.654 -12.422 -3.676 1 94.75 376 VAL B CA 1
ATOM 6152 C C . VAL B 1 376 ? -2.939 -13.414 -2.547 1 94.75 376 VAL B C 1
ATOM 6154 O O . VAL B 1 376 ? -3.102 -13.016 -1.391 1 94.75 376 VAL B O 1
ATOM 6157 N N . PRO B 1 377 ? -2.902 -14.75 -2.727 1 96.25 377 PRO B N 1
ATOM 6158 C CA . PRO B 1 377 ? -3.234 -15.664 -1.632 1 96.25 377 PRO B CA 1
ATOM 6159 C C . PRO B 1 377 ? -2.191 -15.656 -0.517 1 96.25 377 PRO B C 1
ATOM 6161 O O . PRO B 1 377 ? -2.496 -16.016 0.623 1 96.25 377 PRO B O 1
ATOM 6164 N N . GLU B 1 378 ? -0.958 -15.32 -0.886 1 95.81 378 GLU B N 1
ATOM 6165 C CA . GLU B 1 378 ? 0.085 -15.25 0.133 1 95.81 378 GLU B CA 1
ATOM 6166 C C . GLU B 1 378 ? -0.003 -13.945 0.919 1 95.81 378 GLU B C 1
ATOM 6168 O O . GLU B 1 378 ? 0.132 -13.938 2.145 1 95.81 378 GLU B O 1
ATOM 6173 N N . TRP B 1 379 ? -0.306 -12.867 0.226 1 96.12 379 TRP B N 1
ATOM 6174 C CA . TRP B 1 379 ? -0.125 -11.555 0.842 1 96.12 379 TRP B CA 1
ATOM 6175 C C . TRP B 1 379 ? -1.463 -10.969 1.283 1 96.12 379 TRP B C 1
ATOM 6177 O O . TRP B 1 379 ? -1.503 -9.969 1.999 1 96.12 379 TRP B O 1
ATOM 6187 N N . ALA B 1 380 ? -2.572 -11.539 0.867 1 97.5 380 ALA B N 1
ATOM 6188 C CA . ALA B 1 380 ? -3.922 -11.25 1.346 1 97.5 380 ALA B CA 1
ATOM 6189 C C . ALA B 1 380 ? -4.742 -12.531 1.481 1 97.5 380 ALA B C 1
ATOM 6191 O O . ALA B 1 380 ? -5.789 -12.672 0.847 1 97.5 380 ALA B O 1
ATOM 6192 N N . PRO B 1 381 ? -4.336 -13.414 2.359 1 97.94 381 PRO B N 1
ATOM 6193 C CA . PRO B 1 381 ? -4.887 -14.766 2.377 1 97.94 381 PRO B CA 1
ATOM 6194 C C . PRO B 1 381 ? -6.379 -14.797 2.701 1 97.94 381 PRO B C 1
ATOM 6196 O O . PRO B 1 381 ? -7.141 -15.531 2.07 1 97.94 381 PRO B O 1
ATOM 6199 N N . ALA B 1 382 ? -6.828 -14 3.686 1 98.06 382 ALA B N 1
ATOM 6200 C CA . ALA B 1 382 ? -8.234 -14 4.066 1 98.06 382 ALA B CA 1
ATOM 6201 C C . ALA B 1 382 ? -9.117 -13.516 2.92 1 98.06 382 ALA B C 1
ATOM 6203 O O . ALA B 1 382 ? -10.148 -14.125 2.617 1 98.06 382 ALA B O 1
ATOM 6204 N N . ARG B 1 383 ? -8.742 -12.438 2.301 1 97.81 383 ARG B N 1
ATOM 6205 C CA . ARG B 1 383 ? -9.5 -11.891 1.184 1 97.81 383 ARG B CA 1
ATOM 6206 C C . ARG B 1 383 ? -9.453 -12.82 -0.024 1 97.81 383 ARG B C 1
ATOM 6208 O O . ARG B 1 383 ? -10.445 -12.953 -0.748 1 97.81 383 ARG B O 1
ATOM 6215 N N . ALA B 1 384 ? -8.297 -13.445 -0.234 1 97 384 ALA B N 1
ATOM 6216 C CA . ALA B 1 384 ? -8.164 -14.398 -1.33 1 97 384 ALA B CA 1
ATOM 6217 C C . ALA B 1 384 ? -9.117 -15.578 -1.147 1 97 384 ALA B C 1
ATOM 6219 O O . ALA B 1 384 ? -9.773 -16.016 -2.102 1 97 384 ALA B O 1
ATOM 6220 N N . LEU B 1 385 ? -9.195 -16.062 0.073 1 96.44 385 LEU B N 1
ATOM 6221 C CA . LEU B 1 385 ? -10.094 -17.172 0.355 1 96.44 385 LEU B CA 1
ATOM 6222 C C . LEU B 1 385 ? -11.547 -16.766 0.136 1 96.44 385 LEU B C 1
ATOM 6224 O O . LEU B 1 385 ? -12.328 -17.516 -0.447 1 96.44 385 LEU B O 1
ATOM 6228 N N . ASN B 1 386 ? -11.898 -15.586 0.628 1 96.81 386 ASN B N 1
ATOM 6229 C CA . ASN B 1 386 ? -13.258 -15.094 0.414 1 96.81 386 ASN B CA 1
ATOM 6230 C C . ASN B 1 386 ? -13.57 -14.938 -1.071 1 96.81 386 ASN B C 1
ATOM 6232 O O . ASN B 1 386 ? -14.672 -15.266 -1.516 1 96.81 386 ASN B O 1
ATOM 6236 N N . MET B 1 387 ? -12.656 -14.406 -1.852 1 95.62 387 MET B N 1
ATOM 6237 C CA . MET B 1 387 ? -12.797 -14.211 -3.291 1 95.62 387 MET B CA 1
ATOM 6238 C C . MET B 1 387 ? -13.062 -15.539 -3.998 1 95.62 387 MET B C 1
ATOM 6240 O O . MET B 1 387 ? -14.023 -15.656 -4.766 1 95.62 387 MET B O 1
ATOM 6244 N N . ILE B 1 388 ? -12.273 -16.594 -3.719 1 93.62 388 ILE B N 1
ATOM 6245 C CA . ILE B 1 388 ? -12.398 -17.859 -4.422 1 93.62 388 ILE B CA 1
ATOM 6246 C C . ILE B 1 388 ? -13.68 -18.578 -3.971 1 93.62 388 ILE B C 1
ATOM 6248 O O . ILE B 1 388 ? -14.32 -19.266 -4.762 1 93.62 388 ILE B O 1
ATOM 6252 N N . ARG B 1 389 ? -13.984 -18.422 -2.713 1 92.5 389 ARG B N 1
ATOM 6253 C CA . ARG B 1 389 ? -15.242 -18.984 -2.223 1 92.5 389 ARG B CA 1
ATOM 6254 C C . ARG B 1 389 ? -16.438 -18.406 -2.988 1 92.5 389 ARG B C 1
ATOM 6256 O O . ARG B 1 389 ? -17.312 -19.156 -3.432 1 92.5 389 ARG B O 1
ATOM 6263 N N . SER B 1 390 ? -16.438 -17.094 -3.123 1 93.5 390 SER B N 1
ATOM 6264 C CA . SER B 1 390 ? -17.516 -16.422 -3.855 1 93.5 390 SER B CA 1
ATO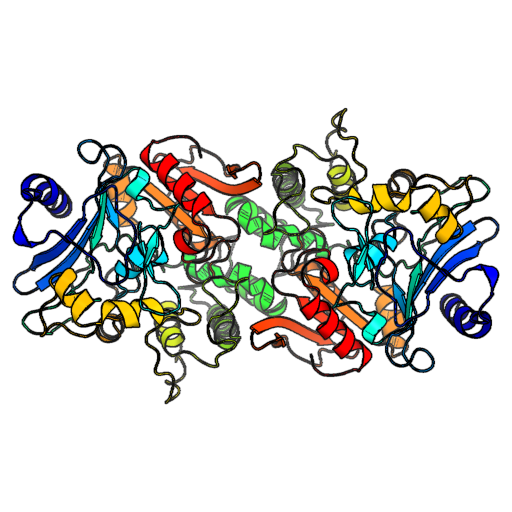M 6265 C C . SER B 1 390 ? -17.562 -16.891 -5.309 1 93.5 390 SER B C 1
ATOM 6267 O O . SER B 1 390 ? -18.641 -17.125 -5.859 1 93.5 390 SER B O 1
ATOM 6269 N N . PHE B 1 391 ? -16.453 -17.031 -5.934 1 92.62 391 PHE B N 1
ATOM 6270 C CA . PHE B 1 391 ? -16.375 -17.453 -7.328 1 92.62 391 PHE B CA 1
ATOM 6271 C C . PHE B 1 391 ? -16.922 -18.859 -7.5 1 92.62 391 PHE B C 1
ATOM 6273 O O . PHE B 1 391 ? -17.766 -19.109 -8.359 1 92.62 391 PHE B O 1
ATOM 6280 N N . LEU B 1 392 ? -16.391 -19.797 -6.621 1 85.38 392 LEU B N 1
ATOM 6281 C CA . LEU B 1 392 ? -16.781 -21.203 -6.727 1 85.38 392 LEU B CA 1
ATOM 6282 C C . LEU B 1 392 ? -18.266 -21.375 -6.434 1 85.38 392 LEU B C 1
ATOM 6284 O O . LEU B 1 392 ? -18.922 -22.234 -7.031 1 85.38 392 LEU B O 1
ATOM 6288 N N . ALA B 1 393 ? -18.828 -20.531 -5.594 1 87.62 393 ALA B N 1
ATOM 6289 C CA . ALA B 1 393 ? -20.25 -20.625 -5.215 1 87.62 393 ALA B CA 1
ATOM 6290 C C . ALA B 1 393 ? -21.125 -19.797 -6.152 1 87.62 393 ALA B C 1
ATOM 6292 O O . ALA B 1 393 ? -22.344 -19.797 -6.02 1 87.62 393 ALA B O 1
ATOM 6293 N N . ASN B 1 394 ? -20.469 -19.125 -7.102 1 88.44 394 ASN B N 1
ATOM 6294 C CA . ASN B 1 394 ? -21.203 -18.188 -7.949 1 88.44 394 ASN B CA 1
ATOM 6295 C C . ASN B 1 394 ? -22.031 -17.219 -7.117 1 88.44 394 ASN B C 1
ATOM 6297 O O . ASN B 1 394 ? -23.219 -17.031 -7.379 1 88.44 394 ASN B O 1
ATOM 6301 N N . ALA B 1 395 ? -21.422 -16.719 -6.043 1 89.94 395 ALA B N 1
ATOM 6302 C CA . ALA B 1 395 ? -22.062 -15.797 -5.109 1 89.94 395 ALA B CA 1
ATOM 6303 C C . ALA B 1 395 ? -21.484 -14.391 -5.23 1 89.94 395 ALA B C 1
ATOM 6305 O O . ALA B 1 395 ? -20.469 -14.18 -5.914 1 89.94 395 ALA B O 1
ATOM 6306 N N . ALA B 1 396 ? -22.188 -13.484 -4.625 1 89.94 396 ALA B N 1
ATOM 6307 C CA . ALA B 1 396 ? -21.719 -12.102 -4.605 1 89.94 396 ALA B CA 1
ATOM 6308 C C . ALA B 1 396 ? -20.422 -11.977 -3.803 1 89.94 396 ALA B C 1
ATOM 6310 O O . ALA B 1 396 ? -20.219 -12.695 -2.82 1 89.94 396 ALA B O 1
ATOM 6311 N N . TYR B 1 397 ? -19.641 -11.211 -4.332 1 91.38 397 TYR B N 1
ATOM 6312 C CA . TYR B 1 397 ? -18.406 -10.93 -3.615 1 91.38 397 TYR B CA 1
ATOM 6313 C C . TYR B 1 397 ? -18.656 -10.008 -2.432 1 91.38 397 TYR B C 1
ATOM 6315 O O . TYR B 1 397 ? -19.422 -9.047 -2.539 1 91.38 397 TYR B O 1
#

Sequence (794 aa):
MWWSLLLLCVGGALGYYAPDEILSLPGLNTQLNFRQWSGYLQASTGQHLHYWFVTSQQDPANDPVVLWLNGGPGCSSLGGLLSENGPLHVNDNGRTLYINEYSWNKMANVLYLESPAGVGFSYSDNRNYATNDMELTATAYNGVGFNEISTTAPCTSVLYHGAKLWKNLNTYCCLGGSCNFVTNSNNNCRESVYKVFTILYNSGLNMYALYMNCAGGVRGSNLQFRTELKNLFRFYQFEVPEKPATLSSNVPPCFNDTAQRTWLNRADVRKALHIPDFVQTWELCSSVVSANYQQIYDNMQDFYLQLLSKGLRALVYNGDTDMVCNFLGENWFVQSLNQKKTMDYQPWIYRNQIAGFHERYGNLTFLTVKGAGHLVPEWAPARALNMIRSFLANAAYMWWSLLLLCVGGALGYYAPDEILSLPGLNTQLNFRQWSGYLQASTGQHLHYWFVTSQQDPANDPVVLWLNGGPGCSSLGGLLSENGPLHVNDNGRTLYINEYSWNKMANVLYLESPAGVGFSYSDNRNYATNDMELTATAYNGVGFNEISTTAPCTSVLYHGAKLWKNLNTYCCLGGSCNFVTNSNNNCRESVYKVFTILYNSGLNMYALYMNCAGGVRGSNLQFRTELKNLFRFYQFEVPEKPATLSSNVPPCFNDTAQRTWLNRADVRKALHIPDFVQTWELCSSVVSANYQQIYDNMQDFYLQLLSKGLRALVYNGDTDMVCNFLGENWFVQSLNQKKTMDYQPWIYRNQIAGFHERYGNLTFLTVKGAGHLVPEWAPARALNMIRSFLANAAY

Secondary structure (DSSP, 8-state):
-HHHHHHHHHHHS-S--GGGB----TT--S--SS-EEEEEEE-STTEEEEEEEE--SS-TTTS-EEEE---SSSB-THHHHHHSSSSEEE-TTSS-EEE-TT-GGGTSEEEEE--STTSTT-EETT------S-----STT-SSS--TTGGGHHHHHGGGS-HHHHHHHHHHHEETTEE-SSS---HHHHHHHHHHHHHHHHHT--TTSTTS--TTSS-S--HHHHHHHHHHTTTTT-------TT----SPTT---HHHHHHHTSHHHHHHTT--TTSPPP-SB-HHHHHH-----S-SHHHHHHHHHTT--EEEEEETT-SSS-HHHHHHHHHHT-PPEEEEEEEEEETTEEEEEEEEETTEEEEEETT--S-HHHHSHHHHHHHHHHHHTT---/-HHHHHHHHHHHS-S--GGGB----TT--S--SS-EEEEEEE-STTEEEEEEEE--SS-TTTS-EEEE---SSSB-THHHHHHSSSSEEE-TTSS-EEE-TT-GGGTSEEEEE--STTSTT-EETT------S-----STT-SSS-STTGGGHHHHHGGGS-HHHHHHHHHHHEETTEE-SSS---HHHHHHHHHHHHHHHHHT--TTSTTS--TTSS-S--HHHHHHHHHHTTTTT-------TT----SPTT---HHHHHHHTSHHHHHHTT--TTSPPP-SB-HHHHHH-----S-SHHHHHHHHHTT--EEEEEETT-SSS-HHHHHHHHHHT-PPP-EEEEEEEETTEEEEEEEEETTEEEEEETT--S-HHHHSHHHHHHHHHHHHTT---

Nearest PDB structures (foldseek):
  1ivy-assembly1_A  TM=8.950E-01  e=1.834E-43  Homo sapiens
  4cib-assembly1_A-2  TM=8.765E-01  e=4.463E-43  Homo sapiens
  4mws-assembly1_B  TM=8.605E-01  e=5.075E-42  Homo sapiens
  4cia-assembly1_A-2  TM=8.529E-01  e=1.965E-42  Homo sapiens
  4ci9-assembly1_A-2  TM=8.510E-01  e=1.852E-42  Homo sapiens

Foldseek 3Di:
DVVVVVVVCVVVVVPVPVPFWQPDFFQEDDDDQWTKGWDWDCDDDQWTKIKIKIAASPCRPPFAEAEAFDPPPFFFLVCCQAFFQHQWHFDPVLGHIDGDPLHLSPGHIYMGIQDDAQHFQIHGNVRDQLDPDLPPRVDDCSPQLPAFLLLVLLQVVVVPVDDVLNVQQCVQQDDPRDGTQQQRPGPSSVVSSVVSLVCVQQVQAPQQFRPDAQVVHSDGHAPSSQLLVCSRCVNVPPPRDDDDPPRPDPDPTSDDCPSVQSNCQDPVNCVSNVRDPVGDRGDRGRPVNSVSDDDPDNHCLVVVLVCVVVVAAEEAEFACRNSSRHLRSVVVSVVVNVAAWDFDWDFDDDPRDGQWIWTDRRRYIYIYGYSDGNRCRNRPVNVVSVVVVCNSVVHDD/DVVVVVVVCVVVVVPVPVPFWQPDFFQEDDDDQWTKGWDWDDDDVQWTKIKIKIAASPCRPPFAEAEAFDPPPFFFLVCCQAFFQHQWHFDPVLGHIDGDPLHLSPGHIYMGIGDDAQHFQIHGNVRDQLDPDLPPRVDDCSPQLLAFLLLCLLQVVVVVVDDVLNVQQCVQQDDPRDGTQQQRPGPSSVVSSVVSLVCVQQVQAPQQFRPDAQVVHSDGHAPSSQLLVCSRRVNVPDPRDDDDPPRPDPDDTSDDCPSVQSNCQDPVNCVSNVRDPVGDRGDRGRPVNSVSDDDPDNHCLVVVLVCVVVVAAEEAEFACRNSSRHLRSVVVSVVVNVAAWDFDWDFDDDPRDGQWIWTDRRRYIYTYGYSDGNRCRNRPVNVVSVVVVCNSVVHDD